Protein AF-0000000087417140 (afdb_homodimer)

Foldseek 3Di:
DAQEEEEEADQDPQADDQLSLLQLQLLVPNNVNYYYDYHHLPDDLVVVLCVVPVVPHQEYEYEDDLSRPVVVLVNLVVNCVVPVRRAYEYEYQQCLFPVPPRSSLVSHQAYEHDRCSNVVSVVVVCVVVVHDDDDRYHYDDDDAPASGGRRLVVQDLCSQVRHEAEDEFKAADPALQQLDPSNVDDDIHGDDLVVRLVSVVVSVVSPHQHYEYPDQALPPDPVSNLSVLVSCLVVDDLLHAYEEEHEQLDDDPSNLVSQLSDAARNAEYEYEPQFPDQVLCVVRRNHDDVVSSLVSLLSCVPRHRYQYEYEYEPDGQPAAPVRSLVRVLVVVVSPHQHYQYHFRARRGPGNSCVRCVVFVWDFDPGGPTGTQATNRGHNVRVVLVVLLRLVCCVARQQLLQPQLLCLQCVVVDRSSVSSSVLSVVVCVVVVDSDDQDPLNVLVSSLCCSCVVVNDDSQVNLASNVVSNCLLPDQDDRPVSVVYDYDHDPNPPPPPRSHDSRSSSSRDD/DAQEEEEEADQDPQADDQLSLLQLQQLVPNNVNYYYDYHHLPDDLVVVLCVVPVVPHQEYEYEDDLSRPVVVLVNLVVNCVVPVRRAYEYEYQQCLFPVPPRSSLVSHQAYEHDRCSNVVSVVVVCVVVVHDDDDRYHYDDDDAPASGGRRLVVQDLCSQVRHEAEDEFKAADPALQQLDPSNPDDDIHGDDLVVRLVSVVVSVVSPHQEYEYPDQALPPDPVSNLSVLVSCLVVDDLLHAYEEEHEQLDDDPSNLVSQLSDAARNYEYEYEPQFPDQVLCVVRRNHDDVVSSLVSLQSCVPRHRYQYEYEYEPDGQPAAPVRSLVRVLVVVVSPHQHYQYHFRARRGPGNSVVRCVVFVWDFDPGGPGGTQATNRGHNVRVVLVVLLRLVCCVARQQLLQPQLLCLQCVVVDRSSVSSSVLSVVVCVVVVDSDDQDPLNVLVSSLCCSCVVVNDDSQVNLASNVVSNCLLVDQDDRPVSVVYDYDHDPPPPPPDRSHDSRSSSSRDD

InterPro domains:
  IPR006158 Cobalamin (vitamin B12)-binding domain [PF02310] (10-123)
  IPR006158 Cobalamin (vitamin B12)-binding domain [PS51332] (2-134)
  IPR006638 Elp3/MiaA/NifB-like, radical SAM core domain [SM00729] (163-374)
  IPR007197 Radical SAM [PF04055] (168-325)
  IPR007197 Radical SAM [PS51918] (159-394)
  IPR007197 Radical SAM [SFLDS00029] (3-411)
  IPR023404 Radical SAM, alpha/beta horseshoe [G3DSA:3.80.30.20] (161-362)
  IPR025288 Domain of unknown function DUF4080 [PF13311] (358-484)
  IPR051198 Tetrapyrrole and bacteriochlorophyll biosynthesis methyltransferases [PTHR43409] (14-432)
  IPR058240 Radical SAM superfamily [SSF102114] (144-421)

Structure (mmCIF, N/CA/C/O backbone):
data_AF-0000000087417140-model_v1
#
loop_
_entity.id
_entity.type
_entity.pdbx_description
1 polymer 'Coproporphyrinogen III oxidase'
#
loop_
_atom_site.group_PDB
_atom_site.id
_atom_site.type_symbol
_atom_site.label_atom_id
_atom_site.label_alt_id
_atom_site.label_comp_id
_atom_site.label_asym_id
_atom_site.label_entity_id
_atom_site.label_seq_id
_atom_site.pdbx_PDB_ins_code
_atom_site.Cartn_x
_atom_site.Cartn_y
_atom_site.Cartn_z
_atom_site.occupancy
_atom_site.B_iso_or_equiv
_atom_site.auth_seq_id
_atom_site.auth_comp_id
_atom_site.auth_asym_id
_atom_site.auth_atom_id
_atom_site.pdbx_PDB_model_num
ATOM 1 N N . MET A 1 1 ? -33.219 4.223 -4.852 1 80.69 1 MET A N 1
ATOM 2 C CA . MET A 1 1 ? -31.781 4.043 -4.855 1 80.69 1 MET A CA 1
ATOM 3 C C . MET A 1 1 ? -31.078 5.348 -5.203 1 80.69 1 MET A C 1
ATOM 5 O O . MET A 1 1 ? -31.562 6.133 -6.008 1 80.69 1 MET A O 1
ATOM 9 N N . PRO A 1 2 ? -29.969 5.641 -4.496 1 92.56 2 PRO A N 1
ATOM 10 C CA . PRO A 1 2 ? -29.328 6.918 -4.797 1 92.56 2 PRO A CA 1
ATOM 11 C C . PRO A 1 2 ? -28.859 7.02 -6.25 1 92.56 2 PRO A C 1
ATOM 13 O O . PRO A 1 2 ? -28.391 6.039 -6.82 1 92.56 2 PRO A O 1
ATOM 16 N N . GLU A 1 3 ? -29.141 8.164 -6.852 1 96.69 3 GLU A N 1
ATOM 17 C CA . GLU A 1 3 ? -28.703 8.461 -8.211 1 96.69 3 GLU A CA 1
ATOM 18 C C . GLU A 1 3 ? -27.312 9.094 -8.219 1 96.69 3 GLU A C 1
ATOM 20 O O . GLU A 1 3 ? -26.641 9.117 -9.25 1 96.69 3 GLU A O 1
ATOM 25 N N . ILE A 1 4 ? -26.984 9.68 -7.074 1 98.69 4 ILE A N 1
ATOM 26 C CA . ILE A 1 4 ? -25.719 10.383 -6.934 1 98.69 4 ILE A CA 1
ATOM 27 C C . ILE A 1 4 ? -24.938 9.812 -5.75 1 98.69 4 ILE A C 1
ATOM 29 O O . ILE A 1 4 ? -25.469 9.703 -4.645 1 98.69 4 ILE A O 1
ATOM 33 N N . ILE A 1 5 ? -23.672 9.367 -6 1 98.75 5 ILE A N 1
ATOM 34 C CA . ILE A 1 5 ? -22.797 8.922 -4.93 1 98.75 5 ILE A CA 1
ATOM 35 C C . ILE A 1 5 ? -21.656 9.93 -4.754 1 98.75 5 ILE A C 1
ATOM 37 O O . ILE A 1 5 ? -20.984 10.297 -5.723 1 98.75 5 ILE A O 1
ATOM 41 N N . LEU A 1 6 ? -21.484 10.469 -3.541 1 98.75 6 LEU A N 1
ATOM 42 C CA . LEU A 1 6 ? -20.312 11.234 -3.137 1 98.75 6 LEU A CA 1
ATOM 43 C C . LEU A 1 6 ? -19.312 10.359 -2.395 1 98.75 6 LEU A C 1
ATOM 45 O O . LEU A 1 6 ? -19.656 9.711 -1.404 1 98.75 6 LEU A O 1
ATOM 49 N N . ALA A 1 7 ? -18.047 10.32 -2.9 1 98.5 7 ALA A N 1
ATOM 50 C CA . ALA A 1 7 ? -17.094 9.422 -2.262 1 98.5 7 ALA A CA 1
ATOM 51 C C . ALA A 1 7 ? -15.703 10.055 -2.199 1 98.5 7 ALA A C 1
ATOM 53 O O . ALA A 1 7 ? -15.422 11.023 -2.906 1 98.5 7 ALA A O 1
ATOM 54 N N . THR A 1 8 ? -14.867 9.578 -1.326 1 98.38 8 THR A N 1
ATOM 55 C CA . THR A 1 8 ? -13.453 9.898 -1.197 1 98.38 8 THR A CA 1
ATOM 56 C C . THR A 1 8 ? -12.727 8.82 -0.395 1 98.38 8 THR A C 1
ATOM 58 O O . THR A 1 8 ? -13.352 7.867 0.078 1 98.38 8 THR A O 1
ATOM 61 N N . LEU A 1 9 ? -11.406 8.891 -0.408 1 98.12 9 LEU A N 1
ATOM 62 C CA . LEU A 1 9 ? -10.578 8.008 0.399 1 98.12 9 LEU A CA 1
ATOM 63 C C . LEU A 1 9 ? -9.844 8.789 1.485 1 98.12 9 LEU A C 1
ATOM 65 O O . LEU A 1 9 ? -8.938 9.57 1.189 1 98.12 9 LEU A O 1
ATOM 69 N N . ASN A 1 10 ? -10.25 8.477 2.738 1 96.62 10 ASN A N 1
ATOM 70 C CA . ASN A 1 10 ? -9.594 9.133 3.867 1 96.62 10 ASN A CA 1
ATOM 71 C C . ASN A 1 10 ? -8.219 8.531 4.148 1 96.62 10 ASN A C 1
ATOM 73 O O . ASN A 1 10 ? -7.996 7.348 3.9 1 96.62 10 ASN A O 1
ATOM 77 N N . ALA A 1 11 ? -7.352 9.305 4.672 1 92.5 11 ALA A N 1
ATOM 78 C CA . ALA A 1 11 ? -6.008 8.844 5.008 1 92.5 11 ALA A CA 1
ATOM 79 C C . ALA A 1 11 ? -6.043 7.836 6.148 1 92.5 11 ALA A C 1
ATOM 81 O O . ALA A 1 11 ? -5.25 6.891 6.176 1 92.5 11 ALA A O 1
ATOM 82 N N . ARG A 1 12 ? -6.914 8.086 7.109 1 89 12 ARG A N 1
ATOM 83 C CA . ARG A 1 12 ? -7.148 7.188 8.234 1 89 12 ARG A CA 1
ATOM 84 C C . ARG A 1 12 ? -8.641 7.055 8.523 1 89 12 ARG A C 1
ATOM 86 O O . ARG A 1 12 ? -9.43 7.938 8.172 1 89 12 ARG A O 1
ATOM 93 N N . TYR A 1 13 ? -8.969 6.07 9.273 1 82.88 13 TYR A N 1
ATOM 94 C CA . TYR A 1 13 ? -10.367 5.777 9.57 1 82.88 13 TYR A CA 1
ATOM 95 C C . TYR A 1 13 ? -10.977 6.867 10.438 1 82.88 13 TYR A C 1
ATOM 97 O O . TYR A 1 13 ? -12.148 7.207 10.289 1 82.88 13 TYR A O 1
ATOM 105 N N . TRP A 1 14 ? -10.172 7.414 11.273 1 88.5 14 TRP A N 1
ATOM 106 C CA . TRP A 1 14 ? -10.727 8.32 12.273 1 88.5 14 TRP A CA 1
ATOM 107 C C . TRP A 1 14 ? -10.977 9.703 11.672 1 88.5 14 TRP A C 1
ATOM 109 O O . TRP A 1 14 ? -11.516 10.586 12.344 1 88.5 14 TRP A O 1
ATOM 119 N N . HIS A 1 15 ? -10.656 9.859 10.406 1 89.75 15 HIS A N 1
ATOM 120 C CA . HIS A 1 15 ? -11.008 11.086 9.711 1 89.75 15 HIS A CA 1
ATOM 121 C C . HIS A 1 15 ? -12.398 10.984 9.094 1 89.75 15 HIS A C 1
ATOM 123 O O . HIS A 1 15 ? -12.805 9.914 8.633 1 89.75 15 HIS A O 1
ATOM 129 N N . ALA A 1 16 ? -13.062 12.07 9.117 1 92.44 16 ALA A N 1
ATOM 130 C CA . ALA A 1 16 ? -14.336 12.188 8.414 1 92.44 16 ALA A CA 1
ATOM 131 C C . ALA A 1 16 ? -14.211 13.109 7.203 1 92.44 16 ALA A C 1
ATOM 133 O O . ALA A 1 16 ? -13.508 14.117 7.258 1 92.44 16 ALA A O 1
ATOM 134 N N . ALA A 1 17 ? -14.914 12.75 6.164 1 94.5 17 ALA A N 1
ATOM 135 C CA . ALA A 1 17 ? -14.875 13.562 4.953 1 94.5 17 ALA A CA 1
ATOM 136 C C . ALA A 1 17 ? -15.758 14.805 5.09 1 94.5 17 ALA A C 1
ATOM 138 O O . ALA A 1 17 ? -16.906 14.805 4.656 1 94.5 17 ALA A O 1
ATOM 139 N N . PHE A 1 18 ? -15.156 15.828 5.52 1 96.81 18 PHE A N 1
ATOM 140 C CA . PHE A 1 18 ? -15.852 17.078 5.832 1 96.81 18 PHE A CA 1
ATOM 141 C C . PHE A 1 18 ? -16.406 17.703 4.566 1 96.81 18 PHE A C 1
ATOM 143 O O . PHE A 1 18 ? -17.562 18.156 4.547 1 96.81 18 PHE A O 1
ATOM 150 N N . GLY A 1 19 ? -15.672 17.688 3.508 1 97.12 19 GLY A N 1
ATOM 151 C CA . GLY A 1 19 ? -16.094 18.266 2.242 1 97.12 19 GLY A CA 1
ATOM 152 C C . GLY A 1 19 ? -17.312 17.594 1.648 1 97.12 19 GLY A C 1
ATOM 153 O O . GLY A 1 19 ? -18.188 18.266 1.095 1 97.12 19 GLY A O 1
ATOM 154 N N . LEU A 1 20 ? -17.422 16.328 1.772 1 98.19 20 LEU A N 1
ATOM 155 C CA . LEU A 1 20 ? -18.562 15.594 1.229 1 98.19 20 LEU A CA 1
ATOM 156 C C . LEU A 1 20 ? -19.844 15.945 1.981 1 98.19 20 LEU A C 1
ATOM 158 O O . LEU A 1 20 ? -20.922 15.984 1.391 1 98.19 20 LEU A O 1
ATOM 162 N N . ARG A 1 21 ? -19.734 16.156 3.264 1 98.12 21 ARG A N 1
ATOM 163 C CA . ARG A 1 21 ? -20.922 16.531 4.051 1 98.12 21 ARG A CA 1
ATOM 164 C C . ARG A 1 21 ? -21.422 17.922 3.67 1 98.12 21 ARG A C 1
ATOM 166 O O . ARG A 1 21 ? -22.625 18.156 3.654 1 98.12 21 ARG A O 1
ATOM 173 N N . TYR A 1 22 ? -20.469 18.844 3.379 1 98.31 22 TYR A N 1
ATOM 174 C CA . TYR A 1 22 ? -20.875 20.141 2.861 1 98.31 22 TYR A CA 1
ATOM 175 C C . TYR A 1 22 ? -21.641 19.984 1.547 1 98.31 22 TYR A C 1
ATOM 177 O O . TYR A 1 22 ? -22.656 20.656 1.333 1 98.31 22 TYR A O 1
ATOM 185 N N . LEU A 1 23 ? -21.094 19.125 0.646 1 98.75 23 LEU A N 1
ATOM 186 C CA . LEU A 1 23 ? -21.797 18.906 -0.616 1 98.75 23 LEU A CA 1
ATOM 187 C C . LEU A 1 23 ? -23.188 18.344 -0.374 1 98.75 23 LEU A C 1
ATOM 189 O O . LEU A 1 23 ? -24.172 18.875 -0.902 1 98.75 23 LEU A O 1
ATOM 193 N N . LEU A 1 24 ? -23.25 17.328 0.461 1 98.69 24 LEU A N 1
ATOM 194 C CA . LEU A 1 24 ? -24.547 16.688 0.72 1 98.69 24 LEU A CA 1
ATOM 195 C C . LEU A 1 24 ? -25.531 17.703 1.301 1 98.69 24 LEU A C 1
ATOM 197 O O . LEU A 1 24 ? -26.688 17.75 0.883 1 98.69 24 LEU A O 1
ATOM 201 N N . ALA A 1 25 ? -25.094 18.531 2.219 1 98.5 25 ALA A N 1
ATOM 202 C CA . ALA A 1 25 ? -25.953 19.516 2.885 1 98.5 25 ALA A CA 1
ATOM 203 C C . ALA A 1 25 ? -26.516 20.516 1.882 1 98.5 25 ALA A C 1
ATOM 205 O O . ALA A 1 25 ? -27.609 21.062 2.094 1 98.5 25 ALA A O 1
ATOM 206 N N . ASN A 1 26 ? -25.875 20.75 0.801 1 98.69 26 ASN A N 1
ATOM 207 C CA . ASN A 1 26 ? -26.25 21.812 -0.117 1 98.69 26 ASN A CA 1
ATOM 208 C C . ASN A 1 26 ? -26.828 21.266 -1.418 1 98.69 26 ASN A C 1
ATOM 210 O O . ASN A 1 26 ? -26.922 21.984 -2.416 1 98.69 26 ASN A O 1
ATOM 214 N N . MET A 1 27 ? -27.25 20 -1.434 1 98.5 27 MET A N 1
ATOM 215 C CA . MET A 1 27 ? -27.766 19.344 -2.633 1 98.5 27 MET A CA 1
ATOM 216 C C . MET A 1 27 ? -29.203 19.781 -2.914 1 98.5 27 MET A C 1
ATOM 218 O O . MET A 1 27 ? -29.734 19.516 -3.996 1 98.5 27 MET A O 1
ATOM 222 N N . GLY A 1 28 ? -29.859 20.484 -1.979 1 97.25 28 GLY A N 1
ATOM 223 C CA . GLY A 1 28 ? -31.25 20.891 -2.152 1 97.25 28 GLY A CA 1
ATOM 224 C C . GLY A 1 28 ? -32.188 19.719 -2.395 1 97.25 28 GLY A C 1
ATOM 225 O O . GLY A 1 28 ? -32.188 18.75 -1.628 1 97.25 28 GLY A O 1
ATOM 226 N N . PRO A 1 29 ? -32.938 19.766 -3.447 1 96.56 29 PRO A N 1
ATOM 227 C CA . PRO A 1 29 ? -33.906 18.703 -3.742 1 96.56 29 PRO A CA 1
ATOM 228 C C . PRO A 1 29 ? -33.219 17.375 -4.059 1 96.56 29 PRO A C 1
ATOM 230 O O . PRO A 1 29 ? -33.875 16.328 -3.994 1 96.56 29 PRO A O 1
ATOM 233 N N . LEU A 1 30 ? -32 17.406 -4.367 1 97.75 30 LEU A N 1
ATOM 234 C CA . LEU A 1 30 ? -31.312 16.188 -4.77 1 97.75 30 LEU A CA 1
ATOM 235 C C . LEU A 1 30 ? -30.719 15.477 -3.557 1 97.75 30 LEU A C 1
ATOM 237 O O . LEU A 1 30 ? -30.172 14.375 -3.682 1 97.75 30 LEU A O 1
ATOM 241 N N . GLN A 1 31 ? -30.797 16.047 -2.395 1 98.06 31 GLN A N 1
ATOM 242 C CA . GLN A 1 31 ? -30.172 15.492 -1.202 1 98.06 31 GLN A CA 1
ATOM 243 C C . GLN A 1 31 ? -30.641 14.07 -0.941 1 98.06 31 GLN A C 1
ATOM 245 O O . GLN A 1 31 ? -29.828 13.195 -0.607 1 98.06 31 GLN A O 1
ATOM 250 N N . ASN A 1 32 ? -31.953 13.82 -1.152 1 96.75 32 ASN A N 1
ATOM 251 C CA . ASN A 1 32 ? -32.531 12.508 -0.866 1 96.75 32 ASN A CA 1
ATOM 252 C C . ASN A 1 32 ? -32.094 11.469 -1.897 1 96.75 32 ASN A C 1
ATOM 254 O O . ASN A 1 32 ? -32.281 10.273 -1.693 1 96.75 32 ASN A O 1
ATOM 258 N N . LYS A 1 33 ? -31.516 11.906 -2.973 1 97.38 33 LYS A N 1
ATOM 259 C CA . LYS A 1 33 ? -31.031 11.008 -4.016 1 97.38 33 LYS A CA 1
ATOM 260 C C . LYS A 1 33 ? -29.5 10.914 -3.984 1 97.38 33 LYS A C 1
ATOM 262 O O . LYS A 1 33 ? -28.891 10.422 -4.934 1 97.38 33 LYS A O 1
ATOM 267 N N . THR A 1 34 ? -28.969 11.508 -3.004 1 98.56 34 THR A N 1
ATOM 268 C CA . THR A 1 34 ? -27.516 11.555 -2.887 1 98.56 34 THR A CA 1
ATOM 269 C C . THR A 1 34 ? -27.047 10.805 -1.642 1 98.56 34 THR A C 1
ATOM 271 O O . THR A 1 34 ? -27.656 10.93 -0.575 1 98.56 34 THR A O 1
ATOM 274 N N . GLU A 1 35 ? -26 9.977 -1.782 1 98.06 35 GLU A N 1
ATOM 275 C CA . GLU A 1 35 ? -25.438 9.234 -0.659 1 98.06 35 GLU A CA 1
ATOM 276 C C . GLU A 1 35 ? -23.922 9.406 -0.59 1 98.06 35 GLU A C 1
ATOM 278 O O . GLU A 1 35 ? -23.266 9.516 -1.622 1 98.06 35 GLU A O 1
ATOM 283 N N . ILE A 1 36 ? -23.406 9.469 0.667 1 97.88 36 ILE A N 1
ATOM 284 C CA . ILE A 1 36 ? -21.969 9.547 0.885 1 97.88 36 ILE A CA 1
ATOM 285 C C . ILE A 1 36 ? -21.406 8.148 1.134 1 97.88 36 ILE A C 1
ATOM 287 O O . ILE A 1 36 ? -21.969 7.379 1.922 1 97.88 36 ILE A O 1
ATOM 291 N N . LEU A 1 37 ? -20.344 7.797 0.445 1 96.81 37 LEU A N 1
ATOM 292 C CA . LEU A 1 37 ? -19.531 6.617 0.729 1 96.81 37 LEU A CA 1
ATOM 293 C C . LEU A 1 37 ? -18.094 7.008 1.05 1 96.81 37 LEU A C 1
ATOM 295 O O . LEU A 1 37 ? -17.375 7.5 0.18 1 96.81 37 LEU A O 1
ATOM 299 N N . GLU A 1 38 ? -17.656 6.773 2.285 1 96.19 38 GLU A N 1
ATOM 300 C CA . GLU A 1 38 ? -16.297 7.086 2.709 1 96.19 38 GLU A CA 1
ATOM 301 C C . GLU A 1 38 ? -15.445 5.828 2.785 1 96.19 38 GLU A C 1
ATOM 303 O O . GLU A 1 38 ? -15.844 4.832 3.395 1 96.19 38 GLU A O 1
ATOM 308 N N . PHE A 1 39 ? -14.289 5.914 2.125 1 96.56 39 PHE A N 1
ATOM 309 C CA . PHE A 1 39 ? -13.344 4.805 2.113 1 96.56 39 PHE A CA 1
ATOM 310 C C . PHE A 1 39 ? -12.008 5.227 2.709 1 96.56 39 PHE A C 1
ATOM 312 O O . PHE A 1 39 ? -11.836 6.375 3.119 1 96.56 39 PHE A O 1
ATOM 319 N N . GLY A 1 40 ? -11.156 4.27 2.863 1 95.69 40 GLY A N 1
ATOM 320 C CA . GLY A 1 40 ? -9.773 4.523 3.244 1 95.69 40 GLY A CA 1
ATOM 321 C C . GLY A 1 40 ? -8.797 4.316 2.104 1 95.69 40 GLY A C 1
ATOM 322 O O . GLY A 1 40 ? -9.078 3.564 1.167 1 95.69 40 GLY A O 1
ATOM 323 N N . ILE A 1 41 ? -7.637 4.867 2.184 1 95.06 41 ILE A N 1
ATOM 324 C CA . ILE A 1 41 ? -6.656 4.832 1.105 1 95.06 41 ILE A CA 1
ATOM 325 C C . ILE A 1 41 ? -6.133 3.406 0.932 1 95.06 41 ILE A C 1
ATOM 327 O O . ILE A 1 41 ? -5.586 3.062 -0.119 1 95.06 41 ILE A O 1
ATOM 331 N N . ASN A 1 42 ? -6.281 2.561 1.92 1 90.81 42 ASN A N 1
ATOM 332 C CA . ASN A 1 42 ? -5.762 1.199 1.846 1 90.81 42 ASN A CA 1
ATOM 333 C C . ASN A 1 42 ? -6.844 0.207 1.43 1 90.81 42 ASN A C 1
ATOM 335 O O . ASN A 1 42 ? -6.582 -0.991 1.31 1 90.81 42 ASN A O 1
ATOM 339 N N . ASP A 1 43 ? -8.023 0.712 1.193 1 93.44 43 ASP A N 1
ATOM 340 C CA . ASP A 1 43 ? -9.102 -0.17 0.75 1 93.44 43 ASP A CA 1
ATOM 341 C C . ASP A 1 43 ? -8.844 -0.684 -0.665 1 93.44 43 ASP A C 1
ATOM 343 O O . ASP A 1 43 ? -8.25 0.018 -1.486 1 93.44 43 ASP A O 1
ATOM 347 N N . ASP A 1 44 ? -9.344 -1.888 -0.907 1 92.94 44 ASP A N 1
ATOM 348 C CA . ASP A 1 44 ? -9.211 -2.5 -2.227 1 92.94 44 ASP A CA 1
ATOM 349 C C . ASP A 1 44 ? -10.078 -1.777 -3.254 1 92.94 44 ASP A C 1
ATOM 351 O O . ASP A 1 44 ? -11.258 -1.513 -3.006 1 92.94 44 ASP A O 1
ATOM 355 N N . SER A 1 45 ? -9.531 -1.443 -4.414 1 95.31 45 SER A N 1
ATOM 356 C CA . SER A 1 45 ? -10.219 -0.633 -5.414 1 95.31 45 SER A CA 1
ATOM 357 C C . SER A 1 45 ? -11.469 -1.335 -5.934 1 95.31 45 SER A C 1
ATOM 359 O O . SER A 1 45 ? -12.5 -0.695 -6.156 1 95.31 45 SER A O 1
ATOM 361 N N . ILE A 1 46 ? -11.383 -2.658 -6.074 1 95.31 46 ILE A N 1
ATOM 362 C CA . ILE A 1 46 ? -12.508 -3.395 -6.633 1 95.31 46 ILE A CA 1
ATOM 363 C C . ILE A 1 46 ? -13.633 -3.467 -5.605 1 95.31 46 ILE A C 1
ATOM 365 O O . ILE A 1 46 ? -14.812 -3.379 -5.961 1 95.31 46 ILE A O 1
ATOM 369 N N . GLU A 1 47 ? -13.273 -3.619 -4.395 1 94.06 47 GLU A N 1
ATOM 370 C CA . GLU A 1 47 ? -14.273 -3.586 -3.332 1 94.06 47 GLU A CA 1
ATOM 371 C C . GLU A 1 47 ? -14.977 -2.23 -3.275 1 94.06 47 GLU A C 1
ATOM 373 O O . GLU A 1 47 ? -16.203 -2.162 -3.15 1 94.06 47 GLU A O 1
ATOM 378 N N . MET A 1 48 ? -14.219 -1.145 -3.354 1 96.56 48 MET A N 1
ATOM 379 C CA . MET A 1 48 ? -14.805 0.192 -3.379 1 96.56 48 MET A CA 1
ATOM 380 C C . MET A 1 48 ? -15.75 0.35 -4.566 1 96.56 48 MET A C 1
ATOM 382 O O . MET A 1 48 ? -16.859 0.859 -4.418 1 96.56 48 MET A O 1
ATOM 386 N N . LEU A 1 49 ? -15.281 -0.14 -5.695 1 97.62 49 LEU A N 1
ATOM 387 C CA . LEU A 1 49 ? -16.047 -0.03 -6.93 1 97.62 49 LEU A CA 1
ATOM 388 C C . LEU A 1 49 ? -17.375 -0.773 -6.809 1 97.62 49 LEU A C 1
ATOM 390 O O . LEU A 1 49 ? -18.422 -0.257 -7.211 1 97.62 49 LEU A O 1
ATOM 394 N N . SER A 1 50 ? -17.297 -1.975 -6.254 1 95.81 50 SER A N 1
ATOM 395 C CA . SER A 1 50 ? -18.5 -2.766 -6.062 1 95.81 50 SER A CA 1
ATOM 396 C C . SER A 1 50 ? -19.516 -2.027 -5.191 1 95.81 50 SER A C 1
ATOM 398 O O . SER A 1 50 ? -20.703 -2.01 -5.492 1 95.81 50 SER A O 1
ATOM 400 N N . ARG A 1 51 ? -19.078 -1.335 -4.172 1 95 51 ARG A N 1
ATOM 401 C CA . ARG A 1 51 ? -19.953 -0.584 -3.281 1 95 51 ARG A CA 1
ATOM 402 C C . ARG A 1 51 ? -20.562 0.624 -3.992 1 95 51 ARG A C 1
ATOM 404 O O . ARG A 1 51 ? -21.75 0.909 -3.844 1 95 51 ARG A O 1
ATOM 411 N N . ILE A 1 52 ? -19.797 1.281 -4.727 1 97.69 52 ILE A N 1
ATOM 412 C CA . ILE A 1 52 ? -20.234 2.473 -5.445 1 97.69 52 ILE A CA 1
ATOM 413 C C . ILE A 1 52 ? -21.281 2.088 -6.492 1 97.69 52 ILE A C 1
ATOM 415 O O . ILE A 1 52 ? -22.312 2.758 -6.633 1 97.69 52 ILE A O 1
ATOM 419 N N . LEU A 1 53 ? -21.094 0.975 -7.152 1 96.38 53 LEU A N 1
ATOM 420 C CA . LEU A 1 53 ? -21.922 0.618 -8.297 1 96.38 53 LEU A CA 1
ATOM 421 C C . LEU A 1 53 ? -23.125 -0.202 -7.859 1 96.38 53 LEU A C 1
ATOM 423 O O . LEU A 1 53 ? -24 -0.525 -8.672 1 96.38 53 LEU A O 1
ATOM 427 N N . ALA A 1 54 ? -23.109 -0.566 -6.59 1 93.56 54 ALA A N 1
ATOM 428 C CA . ALA A 1 54 ? -24.203 -1.385 -6.066 1 93.56 54 ALA A CA 1
ATOM 429 C C . ALA A 1 54 ? -25.562 -0.765 -6.395 1 93.56 54 ALA A C 1
ATOM 431 O O . ALA A 1 54 ? -26.516 -1.479 -6.719 1 93.56 54 ALA A O 1
ATOM 432 N N . ASP A 1 55 ? -25.625 0.592 -6.434 1 91.06 55 ASP A N 1
ATOM 433 C CA . ASP A 1 55 ? -26.891 1.276 -6.672 1 91.06 55 ASP A CA 1
ATOM 434 C C . ASP A 1 55 ? -26.969 1.824 -8.094 1 91.06 55 ASP A C 1
ATOM 436 O O . ASP A 1 55 ? -27.891 2.576 -8.43 1 91.06 55 ASP A O 1
ATOM 440 N N . LYS A 1 56 ? -26.031 1.48 -8.852 1 94.62 56 LYS A N 1
ATOM 441 C CA . LYS A 1 56 ? -25.969 1.898 -10.25 1 94.62 56 LYS A CA 1
ATOM 442 C C . LYS A 1 56 ? -26.172 3.404 -10.383 1 94.62 56 LYS A C 1
ATOM 444 O O . LYS A 1 56 ? -27.031 3.85 -11.156 1 94.62 56 LYS A O 1
ATOM 449 N N . PRO A 1 57 ? -25.391 4.191 -9.688 1 98 57 PRO A N 1
ATOM 450 C CA . PRO A 1 57 ? -25.562 5.645 -9.742 1 98 57 PRO A CA 1
ATOM 451 C C . PRO A 1 57 ? -25.344 6.215 -11.141 1 98 57 PRO A C 1
ATOM 453 O O . PRO A 1 57 ? -24.578 5.645 -11.93 1 98 57 PRO A O 1
ATOM 456 N N . ARG A 1 58 ? -26.016 7.324 -11.414 1 97.81 58 ARG A N 1
ATOM 457 C CA . ARG A 1 58 ? -25.812 8.047 -12.664 1 97.81 58 ARG A CA 1
ATOM 458 C C . ARG A 1 58 ? -24.594 8.969 -12.57 1 97.81 58 ARG A C 1
ATOM 460 O O . ARG A 1 58 ? -23.891 9.188 -13.555 1 97.81 58 ARG A O 1
ATOM 467 N N . ILE A 1 59 ? -24.391 9.539 -11.367 1 98.5 59 ILE A N 1
ATOM 468 C CA . ILE A 1 59 ? -23.297 10.477 -11.133 1 98.5 59 ILE A CA 1
ATOM 469 C C . ILE A 1 59 ? -22.484 10.039 -9.922 1 98.5 59 ILE A C 1
ATOM 471 O O . ILE A 1 59 ? -23.047 9.648 -8.891 1 98.5 59 ILE A O 1
ATOM 475 N N . VAL A 1 60 ? -21.203 9.992 -10.062 1 98.81 60 VAL A N 1
ATOM 476 C CA . VAL A 1 60 ? -20.281 9.781 -8.945 1 98.81 60 VAL A CA 1
ATOM 477 C C . VAL A 1 60 ? -19.406 11.008 -8.766 1 98.81 60 VAL A C 1
ATOM 479 O O . VAL A 1 60 ? -18.641 11.375 -9.664 1 98.81 60 VAL A O 1
ATOM 482 N N . GLY A 1 61 ? -19.531 11.719 -7.656 1 98.81 61 GLY A N 1
ATOM 483 C CA . GLY A 1 61 ? -18.656 12.805 -7.27 1 98.81 61 GLY A CA 1
ATOM 484 C C . GLY A 1 61 ? -17.516 12.359 -6.375 1 98.81 61 GLY A C 1
ATOM 485 O O . GLY A 1 61 ? -17.734 11.656 -5.387 1 98.81 61 GLY A O 1
ATOM 486 N N . LEU A 1 62 ? -16.281 12.742 -6.688 1 98.88 62 LEU A N 1
ATOM 487 C CA . LEU A 1 62 ? -15.117 12.281 -5.949 1 98.88 62 LEU A CA 1
ATOM 488 C C . LEU A 1 62 ? -14.305 13.461 -5.418 1 98.88 62 LEU A C 1
ATOM 490 O O . LEU A 1 62 ? -13.961 14.375 -6.172 1 98.88 62 LEU A O 1
ATOM 494 N N . GLY A 1 63 ? -14.047 13.461 -4.055 1 98.69 63 GLY A N 1
ATOM 495 C CA . GLY A 1 63 ? -13.086 14.383 -3.477 1 98.69 63 GLY A CA 1
ATOM 496 C C . GLY A 1 63 ? -11.648 13.922 -3.635 1 98.69 63 GLY A C 1
ATOM 497 O O . GLY A 1 63 ? -11.258 12.891 -3.094 1 98.69 63 GLY A O 1
ATOM 498 N N . VAL A 1 64 ? -10.812 14.711 -4.352 1 98.62 64 VAL A N 1
ATOM 499 C CA . VAL A 1 64 ? -9.461 14.312 -4.699 1 98.62 64 VAL A CA 1
ATOM 500 C C . VAL A 1 64 ? -8.453 15.148 -3.91 1 98.62 64 VAL A C 1
ATOM 502 O O . VAL A 1 64 ? -8.469 16.391 -3.986 1 98.62 64 VAL A O 1
ATOM 505 N N . TYR A 1 65 ? -7.668 14.5 -3.193 1 97.5 65 TYR A N 1
ATOM 506 C CA . TYR A 1 65 ? -6.66 15.109 -2.34 1 97.5 65 TYR A CA 1
ATOM 507 C C . TYR A 1 65 ? -5.277 14.547 -2.639 1 97.5 65 TYR A C 1
ATOM 509 O O . TYR A 1 65 ? -5.145 13.578 -3.395 1 97.5 65 TYR A O 1
ATOM 517 N N . ILE A 1 66 ? -4.266 15.117 -2.029 1 97.06 66 ILE A N 1
ATOM 518 C CA . ILE A 1 66 ? -2.879 14.766 -2.305 1 97.06 66 ILE A CA 1
ATOM 519 C C . ILE A 1 66 ? -2.621 13.32 -1.872 1 97.06 66 ILE A C 1
ATOM 521 O O . ILE A 1 66 ? -1.82 12.617 -2.49 1 97.06 66 ILE A O 1
ATOM 525 N N . TRP A 1 67 ? -3.336 12.82 -0.882 1 96.81 67 TRP A N 1
ATOM 526 C CA . TRP A 1 67 ? -3.061 11.492 -0.333 1 96.81 67 TRP A CA 1
ATOM 527 C C . TRP A 1 67 ? -3.85 10.422 -1.075 1 96.81 67 TRP A C 1
ATOM 529 O O . TRP A 1 67 ? -3.604 9.227 -0.897 1 96.81 67 TRP A O 1
ATOM 539 N N . ASN A 1 68 ? -4.859 10.828 -1.934 1 98 68 ASN A N 1
ATOM 540 C CA . ASN A 1 68 ? -5.711 9.766 -2.465 1 98 68 ASN A CA 1
ATOM 541 C C . ASN A 1 68 ? -5.816 9.844 -3.984 1 98 68 ASN A C 1
ATOM 543 O O . ASN A 1 68 ? -6.539 9.055 -4.602 1 98 68 ASN A O 1
ATOM 547 N N . VAL A 1 69 ? -5.066 10.742 -4.637 1 98.19 69 VAL A N 1
ATOM 548 C CA . VAL A 1 69 ? -5.184 10.945 -6.074 1 98.19 69 VAL A CA 1
ATOM 549 C C . VAL A 1 69 ? -4.797 9.664 -6.812 1 98.19 69 VAL A C 1
ATOM 551 O O . VAL A 1 69 ? -5.445 9.281 -7.789 1 98.19 69 VAL A O 1
ATOM 554 N N . GLU A 1 70 ? -3.777 8.977 -6.363 1 96.81 70 GLU A N 1
ATOM 555 C CA . GLU A 1 70 ? -3.305 7.777 -7.051 1 96.81 70 GLU A CA 1
ATOM 556 C C . GLU A 1 70 ? -4.309 6.637 -6.926 1 96.81 70 GLU A C 1
ATOM 558 O O . GLU A 1 70 ? -4.773 6.098 -7.93 1 96.81 70 GLU A O 1
ATOM 563 N N . PRO A 1 71 ? -4.742 6.301 -5.699 1 97.56 71 PRO A N 1
ATOM 564 C CA . PRO A 1 71 ? -5.746 5.234 -5.625 1 97.56 71 PRO A CA 1
ATOM 565 C C . PRO A 1 71 ? -7.066 5.617 -6.289 1 97.56 71 PRO A C 1
ATOM 567 O O . PRO A 1 71 ? -7.762 4.758 -6.832 1 97.56 71 PRO A O 1
ATOM 570 N N . LEU A 1 72 ? -7.461 6.887 -6.312 1 98.5 72 LEU A N 1
ATOM 571 C CA . LEU A 1 72 ? -8.695 7.309 -6.973 1 98.5 72 LEU A CA 1
ATOM 572 C C . LEU A 1 72 ? -8.555 7.207 -8.492 1 98.5 72 LEU A C 1
ATOM 574 O O . LEU A 1 72 ? -9.539 6.918 -9.188 1 98.5 72 LEU A O 1
ATOM 578 N N . THR A 1 73 ? -7.363 7.473 -8.992 1 98.5 73 THR A N 1
ATOM 579 C CA . THR A 1 73 ? -7.141 7.309 -10.422 1 98.5 73 THR A CA 1
ATOM 580 C C . THR A 1 73 ? -7.406 5.867 -10.852 1 98.5 73 THR A C 1
ATOM 582 O O . THR A 1 73 ? -8.07 5.625 -11.859 1 98.5 73 THR A O 1
ATOM 585 N N . ARG A 1 74 ? -6.887 4.957 -10.055 1 97.88 74 ARG A N 1
ATOM 586 C CA . ARG A 1 74 ? -7.141 3.543 -10.312 1 97.88 74 ARG A CA 1
ATOM 587 C C . ARG A 1 74 ? -8.633 3.236 -10.266 1 97.88 74 ARG A C 1
ATOM 589 O O . ARG A 1 74 ? -9.164 2.559 -11.148 1 97.88 74 ARG A O 1
ATOM 596 N N . LEU A 1 75 ? -9.312 3.729 -9.266 1 98.44 75 LEU A N 1
ATOM 597 C CA . LEU A 1 75 ? -10.742 3.494 -9.086 1 98.44 75 LEU A CA 1
ATOM 598 C C . LEU A 1 75 ? -11.539 4.016 -10.281 1 98.44 75 LEU A C 1
ATOM 600 O O . LEU A 1 75 ? -12.406 3.318 -10.805 1 98.44 75 LEU A O 1
ATOM 604 N N . VAL A 1 76 ? -11.227 5.238 -10.734 1 98.75 76 VAL A N 1
ATOM 605 C CA . VAL A 1 76 ? -11.961 5.852 -11.836 1 98.75 76 VAL A CA 1
ATOM 606 C C . VAL A 1 76 ? -11.688 5.086 -13.125 1 98.75 76 VAL A C 1
ATOM 608 O O . VAL A 1 76 ? -12.602 4.883 -13.938 1 98.75 76 VAL A O 1
ATOM 611 N N . ALA A 1 77 ? -10.453 4.664 -13.305 1 98.62 77 ALA A N 1
ATOM 612 C CA . ALA A 1 77 ? -10.117 3.875 -14.484 1 98.62 77 ALA A CA 1
ATOM 613 C C . ALA A 1 77 ? -10.945 2.596 -14.547 1 98.62 77 ALA A C 1
ATOM 615 O O . ALA A 1 77 ? -11.492 2.256 -15.594 1 98.62 77 ALA A O 1
ATOM 616 N N . GLU A 1 78 ? -11.008 1.889 -13.477 1 98.56 78 GLU A N 1
ATOM 617 C CA . GLU A 1 78 ? -11.773 0.647 -13.414 1 98.56 78 GLU A CA 1
ATOM 618 C C . GLU A 1 78 ? -13.266 0.915 -13.555 1 98.56 78 GLU A C 1
ATOM 620 O O . GLU A 1 78 ? -13.969 0.167 -14.234 1 98.56 78 GLU A O 1
ATOM 625 N N . LEU A 1 79 ? -13.758 2.002 -12.906 1 98.56 79 LEU A N 1
ATOM 626 C CA . LEU A 1 79 ? -15.164 2.389 -13.016 1 98.56 79 LEU A CA 1
ATOM 627 C C . LEU A 1 79 ? -15.555 2.611 -14.477 1 98.56 79 LEU A C 1
ATOM 629 O O . LEU A 1 79 ? -16.562 2.092 -14.938 1 98.56 79 LEU A O 1
ATOM 633 N N . LYS A 1 80 ? -14.719 3.354 -15.234 1 98.38 80 LYS A N 1
ATOM 634 C CA . LYS A 1 80 ? -15.016 3.709 -16.625 1 98.38 80 LYS A CA 1
ATOM 635 C C . LYS A 1 80 ? -14.938 2.486 -17.531 1 98.38 80 LYS A C 1
ATOM 637 O O . LYS A 1 80 ? -15.523 2.477 -18.609 1 98.38 80 LYS A O 1
ATOM 642 N N . ARG A 1 81 ? -14.211 1.433 -17.078 1 97.81 81 ARG A N 1
ATOM 643 C CA . ARG A 1 81 ? -14.18 0.173 -17.812 1 97.81 81 ARG A CA 1
ATOM 644 C C . ARG A 1 81 ? -15.477 -0.611 -17.609 1 97.81 81 ARG A C 1
ATOM 646 O O . ARG A 1 81 ? -16.016 -1.185 -18.562 1 97.81 81 ARG A O 1
ATOM 653 N N . VAL A 1 82 ? -15.945 -0.622 -16.422 1 97.69 82 VAL A N 1
ATOM 654 C CA . VAL A 1 82 ? -17.078 -1.457 -16.047 1 97.69 82 VAL A CA 1
ATOM 655 C C . VAL A 1 82 ? -18.391 -0.765 -16.438 1 97.69 82 VAL A C 1
ATOM 657 O O . VAL A 1 82 ? -19.312 -1.41 -16.922 1 97.69 82 VAL A O 1
ATOM 660 N N . ARG A 1 83 ? -18.438 0.548 -16.172 1 97.44 83 ARG A N 1
ATOM 661 C CA . ARG A 1 83 ? -19.625 1.343 -16.453 1 97.44 83 ARG A CA 1
ATOM 662 C C . ARG A 1 83 ? -19.25 2.68 -17.094 1 97.44 83 ARG A C 1
ATOM 664 O O . ARG A 1 83 ? -19.359 3.727 -16.453 1 97.44 83 ARG A O 1
ATOM 671 N N . PRO A 1 84 ? -18.953 2.664 -18.359 1 97.06 84 PRO A N 1
ATOM 672 C CA . PRO A 1 84 ? -18.5 3.881 -19.031 1 97.06 84 PRO A CA 1
ATOM 673 C C . PRO A 1 84 ? -19.547 4.98 -19.062 1 97.06 84 PRO A C 1
ATOM 675 O O . PRO A 1 84 ? -19.219 6.156 -19.219 1 97.06 84 PRO A O 1
ATOM 678 N N . GLU A 1 85 ? -20.812 4.637 -18.859 1 96.56 85 GLU A N 1
ATOM 679 C CA . GLU A 1 85 ? -21.891 5.609 -18.953 1 96.56 85 GLU A CA 1
ATOM 680 C C . GLU A 1 85 ? -22.016 6.422 -17.672 1 96.56 85 GLU A C 1
ATOM 682 O O . GLU A 1 85 ? -22.656 7.477 -17.656 1 96.56 85 GLU A O 1
ATOM 687 N N . THR A 1 86 ? -21.469 5.91 -16.547 1 97.81 86 THR A N 1
ATOM 688 C CA . THR A 1 86 ? -21.516 6.648 -15.297 1 97.81 86 THR A CA 1
ATOM 689 C C . THR A 1 86 ? -20.734 7.953 -15.406 1 97.81 86 THR A C 1
ATOM 691 O O . THR A 1 86 ? -19.594 7.961 -15.867 1 97.81 86 THR A O 1
ATOM 694 N N . ILE A 1 87 ? -21.344 9.094 -15.008 1 98.06 87 ILE A N 1
ATOM 695 C CA . ILE A 1 87 ? -20.703 10.398 -15.07 1 98.06 87 ILE A CA 1
ATOM 696 C C . ILE A 1 87 ? -19.844 10.617 -13.828 1 98.06 87 ILE A C 1
ATOM 698 O O . ILE A 1 87 ? -20.344 10.523 -12.703 1 98.06 87 ILE A O 1
ATOM 702 N N . VAL A 1 88 ? -18.594 10.852 -13.992 1 98.69 88 VAL A N 1
ATOM 703 C CA . VAL A 1 88 ? -17.672 11.094 -12.883 1 98.69 88 VAL A CA 1
ATOM 704 C C . VAL A 1 88 ? -17.328 12.578 -12.797 1 98.69 88 VAL A C 1
ATOM 706 O O . VAL A 1 88 ? -16.875 13.172 -13.781 1 98.69 88 VAL A O 1
ATOM 709 N N . VAL A 1 89 ? -17.562 13.18 -11.656 1 98.81 89 VAL A N 1
ATOM 710 C CA . VAL A 1 89 ? -17.25 14.578 -11.375 1 98.81 89 VAL A CA 1
ATOM 711 C C . VAL A 1 89 ? -16.188 14.656 -10.289 1 98.81 89 VAL A C 1
ATOM 713 O O . VAL A 1 89 ? -16.359 14.109 -9.195 1 98.81 89 VAL A O 1
ATOM 716 N N . LEU A 1 90 ? -15.07 15.328 -10.602 1 98.88 90 LEU A N 1
ATOM 717 C CA . LEU A 1 90 ? -13.977 15.469 -9.648 1 98.88 90 LEU A CA 1
ATOM 718 C C . LEU A 1 90 ? -14.008 16.844 -8.984 1 98.88 90 LEU A C 1
ATOM 720 O O . LEU A 1 90 ? -14.391 17.828 -9.609 1 98.88 90 LEU A O 1
ATOM 724 N N . GLY A 1 91 ? -13.594 16.875 -7.746 1 98.44 91 GLY A N 1
ATOM 725 C CA . GLY A 1 91 ? -13.305 18.094 -7 1 98.44 91 GLY A CA 1
ATOM 726 C C . GLY A 1 91 ? -12.242 17.891 -5.938 1 98.44 91 GLY A C 1
ATOM 727 O O . GLY A 1 91 ? -11.828 16.766 -5.66 1 98.44 91 GLY A O 1
ATOM 728 N N . GLY A 1 92 ? -11.828 18.984 -5.367 1 96.88 92 GLY A N 1
ATOM 729 C CA . GLY A 1 92 ? -10.781 18.938 -4.355 1 96.88 92 GLY A CA 1
ATOM 730 C C . GLY A 1 92 ? -9.516 19.672 -4.773 1 96.88 92 GLY A C 1
ATOM 731 O O . GLY A 1 92 ? -9.359 20.031 -5.941 1 96.88 92 GLY A O 1
ATOM 732 N N . PRO A 1 93 ? -8.633 19.828 -3.844 1 95.81 93 PRO A N 1
ATOM 733 C CA . PRO A 1 93 ? -7.445 20.641 -4.094 1 95.81 93 PRO A CA 1
ATOM 734 C C . PRO A 1 93 ? -6.531 20.062 -5.164 1 95.81 93 PRO A C 1
ATOM 736 O O . PRO A 1 93 ? -5.906 20.797 -5.93 1 95.81 93 PRO A O 1
ATOM 739 N N . GLU A 1 94 ? -6.441 18.797 -5.32 1 96.94 94 GLU A N 1
ATOM 740 C CA . GLU A 1 94 ? -5.508 18.141 -6.23 1 96.94 94 GLU A CA 1
ATOM 741 C C . GLU A 1 94 ? -5.891 18.375 -7.684 1 96.94 94 GLU A C 1
ATOM 743 O O . GLU A 1 94 ? -5.043 18.312 -8.578 1 96.94 94 GLU A O 1
ATOM 748 N N . VAL A 1 95 ? -7.164 18.688 -7.922 1 97.75 95 VAL A N 1
ATOM 749 C CA . VAL A 1 95 ? -7.605 18.828 -9.305 1 97.75 95 VAL A CA 1
ATOM 750 C C . VAL A 1 95 ? -8.094 20.25 -9.562 1 97.75 95 VAL A C 1
ATOM 752 O O . VAL A 1 95 ? -8.703 20.516 -10.602 1 97.75 95 VAL A O 1
ATOM 755 N N . SER A 1 96 ? -7.852 21.125 -8.625 1 96.06 96 SER A N 1
ATOM 756 C CA . SER A 1 96 ? -8.273 22.5 -8.789 1 96.06 96 SER A CA 1
ATOM 757 C C . SER A 1 96 ? -7.223 23.328 -9.523 1 96.06 96 SER A C 1
ATOM 759 O O . SER A 1 96 ? -7.516 24.406 -10.039 1 96.06 96 SER A O 1
ATOM 761 N N . TYR A 1 97 ? -6.031 22.766 -9.477 1 94.38 97 TYR A N 1
ATOM 762 C CA . TYR A 1 97 ? -4.902 23.422 -10.133 1 94.38 97 TYR A CA 1
ATOM 763 C C . TYR A 1 97 ? -4.109 22.438 -10.977 1 94.38 97 TYR A C 1
ATOM 765 O O . TYR A 1 97 ? -3.963 21.266 -10.602 1 94.38 97 TYR A O 1
ATOM 773 N N . GLU A 1 98 ? -3.613 22.922 -12.141 1 95.06 98 GLU A N 1
ATOM 774 C CA . GLU A 1 98 ? -2.84 22.062 -13.039 1 95.06 98 GLU A CA 1
ATOM 775 C C . GLU A 1 98 ? -3.578 20.766 -13.336 1 95.06 98 GLU A C 1
ATOM 777 O O . GLU A 1 98 ? -2.998 19.672 -13.242 1 95.06 98 GLU A O 1
ATOM 782 N N . ALA A 1 99 ? -4.824 20.891 -13.508 1 96 99 ALA A N 1
ATOM 783 C CA . ALA A 1 99 ? -5.684 19.719 -13.695 1 96 99 ALA A CA 1
ATOM 784 C C . ALA A 1 99 ? -5.418 19.062 -15.039 1 96 99 ALA A C 1
ATOM 786 O O . ALA A 1 99 ? -5.438 17.828 -15.148 1 96 99 ALA A O 1
ATOM 787 N N . GLU A 1 100 ? -5.129 19.891 -16.031 1 94.56 100 GLU A N 1
ATOM 788 C CA . GLU A 1 100 ? -4.902 19.359 -17.375 1 94.56 100 GLU A CA 1
ATOM 789 C C . GLU A 1 100 ? -3.703 18.422 -17.406 1 94.56 100 GLU A C 1
ATOM 791 O O . GLU A 1 100 ? -2.658 18.719 -16.828 1 94.56 100 GLU A O 1
ATOM 796 N N . GLY A 1 101 ? -3.873 17.391 -18 1 93.62 101 GLY A N 1
ATOM 797 C CA . GLY A 1 101 ? -2.787 16.422 -18.141 1 93.62 101 GLY A CA 1
ATOM 798 C C . GLY A 1 101 ? -2.787 15.359 -17.062 1 93.62 101 GLY A C 1
ATOM 799 O O . GLY A 1 101 ? -2.094 14.344 -17.188 1 93.62 101 GLY A O 1
ATOM 800 N N . GLN A 1 102 ? -3.508 15.562 -15.945 1 97.06 102 GLN A N 1
ATOM 801 C CA . GLN A 1 102 ? -3.592 14.531 -14.922 1 97.06 102 GLN A CA 1
ATOM 802 C C . GLN A 1 102 ? -4.391 13.328 -15.422 1 97.06 102 GLN A C 1
ATOM 804 O O . GLN A 1 102 ? -5.422 13.484 -16.078 1 97.06 102 GLN A O 1
ATOM 809 N N . ALA A 1 103 ? -3.914 12.18 -15.125 1 97 103 ALA A N 1
ATOM 810 C CA . ALA A 1 103 ? -4.539 10.953 -15.594 1 97 103 ALA A CA 1
ATOM 811 C C . ALA A 1 103 ? -5.988 10.859 -15.117 1 97 103 ALA A C 1
ATOM 813 O O . ALA A 1 103 ? -6.879 10.508 -15.898 1 97 103 ALA A O 1
ATOM 814 N N . ILE A 1 104 ? -6.246 11.203 -13.875 1 98.44 104 ILE A N 1
ATOM 815 C CA . ILE A 1 104 ? -7.586 11.078 -13.32 1 98.44 104 ILE A CA 1
ATOM 816 C C . ILE A 1 104 ? -8.531 12.047 -14.016 1 98.44 104 ILE A C 1
ATOM 818 O O . ILE A 1 104 ? -9.711 11.742 -14.227 1 98.44 104 ILE A O 1
ATOM 822 N N . VAL A 1 105 ? -8.055 13.172 -14.391 1 98.62 105 VAL A N 1
ATOM 823 C CA . VAL A 1 105 ? -8.859 14.195 -15.055 1 98.62 105 VAL A CA 1
ATOM 824 C C . VAL A 1 105 ? -9.211 13.75 -16.469 1 98.62 105 VAL A C 1
ATOM 826 O O . VAL A 1 105 ? -10.336 13.945 -16.922 1 98.62 105 VAL A O 1
ATOM 829 N N . GLU A 1 106 ? -8.266 13.125 -17.109 1 98.06 106 GLU A N 1
ATOM 830 C CA . GLU A 1 106 ? -8.516 12.609 -18.453 1 98.06 106 GLU A CA 1
ATOM 831 C C . GLU A 1 106 ? -9.625 11.562 -18.438 1 98.06 106 GLU A C 1
ATOM 833 O O . GLU A 1 106 ? -10.422 11.477 -19.375 1 98.06 106 GLU A O 1
ATOM 838 N N . LEU A 1 107 ? -9.672 10.828 -17.422 1 98.25 107 LEU A N 1
ATOM 839 C CA . LEU A 1 107 ? -10.633 9.734 -17.297 1 98.25 107 LEU A CA 1
ATOM 840 C C . LEU A 1 107 ? -12.016 10.266 -16.922 1 98.25 107 LEU A C 1
ATOM 842 O O . LEU A 1 107 ? -13.031 9.695 -17.312 1 98.25 107 LEU A O 1
ATOM 846 N N . ALA A 1 108 ? -12.102 11.344 -16.141 1 98.44 108 ALA A N 1
ATOM 847 C CA . ALA A 1 108 ? -13.352 11.859 -15.586 1 98.44 108 ALA A CA 1
ATOM 848 C C . ALA A 1 108 ? -14.102 12.695 -16.609 1 98.44 108 ALA A C 1
ATOM 850 O O . ALA A 1 108 ? -13.547 13.062 -17.656 1 98.44 108 ALA A O 1
ATOM 851 N N . ASP A 1 109 ? -15.352 12.945 -16.328 1 98.19 109 ASP A N 1
ATOM 852 C CA . ASP A 1 109 ? -16.203 13.68 -17.266 1 98.19 109 ASP A CA 1
ATOM 853 C C . ASP A 1 109 ? -16.172 15.18 -16.969 1 98.19 109 ASP A C 1
ATOM 855 O O . ASP A 1 109 ? -16.172 16 -17.875 1 98.19 109 ASP A O 1
ATOM 859 N N . HIS A 1 110 ? -16.156 15.547 -15.703 1 98.38 110 HIS A N 1
ATOM 860 C CA . HIS A 1 110 ? -16.156 16.938 -15.289 1 98.38 110 HIS A CA 1
ATOM 861 C C . HIS A 1 110 ? -15.234 17.156 -14.094 1 98.38 110 HIS A C 1
ATOM 863 O O . HIS A 1 110 ? -14.992 16.234 -13.312 1 98.38 110 HIS A O 1
ATOM 869 N N . VAL A 1 111 ? -14.719 18.344 -13.984 1 98.56 111 VAL A N 1
ATOM 870 C CA . VAL A 1 111 ? -13.898 18.797 -12.859 1 98.56 111 VAL A CA 1
ATOM 871 C C . VAL A 1 111 ? -14.391 20.141 -12.367 1 98.56 111 VAL A C 1
ATOM 873 O O . VAL A 1 111 ? -14.547 21.078 -13.156 1 98.56 111 VAL A O 1
ATOM 876 N N . ILE A 1 112 ? -14.719 20.219 -11.133 1 97.88 112 ILE A N 1
ATOM 877 C CA . ILE A 1 112 ? -15.039 21.5 -10.516 1 97.88 112 ILE A CA 1
ATOM 878 C C . ILE A 1 112 ? -13.844 22 -9.711 1 97.88 112 ILE A C 1
ATOM 880 O O . ILE A 1 112 ? -13.461 21.375 -8.711 1 97.88 112 ILE A O 1
ATOM 884 N N . SER A 1 113 ? -13.266 23.062 -10.125 1 96 113 SER A N 1
ATOM 885 C CA . SER A 1 113 ? -12.164 23.672 -9.391 1 96 113 SER A CA 1
ATOM 886 C C . SER A 1 113 ? -12.688 24.594 -8.297 1 96 113 SER A C 1
ATOM 888 O O . SER A 1 113 ? -13.672 25.312 -8.5 1 96 113 SER A O 1
ATOM 890 N N . GLY A 1 114 ? -12.008 24.562 -7.113 1 94.12 114 GLY A N 1
ATOM 891 C CA . GLY A 1 114 ? -12.406 25.453 -6.023 1 94.12 114 GLY A CA 1
ATOM 892 C C . GLY A 1 114 ? -13.562 24.906 -5.207 1 94.12 114 GLY A C 1
ATOM 893 O O . GLY A 1 114 ? -13.719 23.688 -5.07 1 94.12 114 GLY A O 1
ATOM 894 N N . GLU A 1 115 ? -14.344 25.844 -4.613 1 95.38 115 GLU A N 1
ATOM 895 C CA . GLU A 1 115 ? -15.438 25.469 -3.723 1 95.38 115 GLU A CA 1
ATOM 896 C C . GLU A 1 115 ? -16.672 25.047 -4.512 1 95.38 115 GLU A C 1
ATOM 898 O O . GLU A 1 115 ? -17.25 25.828 -5.254 1 95.38 115 GLU A O 1
ATOM 903 N N . ALA A 1 116 ? -17.094 23.844 -4.312 1 97.19 116 ALA A N 1
ATOM 904 C CA . ALA A 1 116 ? -18.109 23.234 -5.16 1 97.19 116 ALA A CA 1
ATOM 905 C C . ALA A 1 116 ? -19.453 23.188 -4.445 1 97.19 116 ALA A C 1
ATOM 907 O O . ALA A 1 116 ? -20.438 22.641 -4.965 1 97.19 116 ALA A O 1
ATOM 908 N N . ASP A 1 117 ? -19.609 23.859 -3.361 1 97.5 117 ASP A N 1
ATOM 909 C CA . ASP A 1 117 ? -20.797 23.75 -2.51 1 97.5 117 ASP A CA 1
ATOM 910 C C . ASP A 1 117 ? -22.078 24.016 -3.303 1 97.5 117 ASP A C 1
ATOM 912 O O . ASP A 1 117 ? -23.062 23.297 -3.154 1 97.5 117 ASP A O 1
ATOM 916 N N . LEU A 1 118 ? -22.047 25.016 -4.109 1 97.44 118 LEU A N 1
ATOM 917 C CA . LEU A 1 118 ? -23.234 25.391 -4.859 1 97.44 118 LEU A CA 1
ATOM 918 C C . LEU A 1 118 ? -23.141 24.922 -6.309 1 97.44 118 LEU A C 1
ATOM 920 O O . LEU A 1 118 ? -24.172 24.656 -6.945 1 97.44 118 LEU A O 1
ATOM 924 N N . ALA A 1 119 ? -21.953 24.781 -6.801 1 96.94 119 ALA A N 1
ATOM 925 C CA . ALA A 1 119 ? -21.719 24.438 -8.203 1 96.94 119 ALA A CA 1
ATOM 926 C C . ALA A 1 119 ? -22.031 22.969 -8.469 1 96.94 119 ALA A C 1
ATOM 928 O O . ALA A 1 119 ? -22.531 22.609 -9.539 1 96.94 119 ALA A O 1
ATOM 929 N N . PHE A 1 120 ? -21.797 22.156 -7.508 1 97.88 120 PHE A N 1
ATOM 930 C CA . PHE A 1 120 ? -21.969 20.719 -7.711 1 97.88 120 PHE A CA 1
ATOM 931 C C . PHE A 1 120 ? -23.453 20.375 -7.867 1 97.88 120 PHE A C 1
ATOM 933 O O . PHE A 1 120 ? -23.844 19.703 -8.828 1 97.88 120 PHE A O 1
ATOM 940 N N . PRO A 1 121 ? -24.312 20.797 -6.969 1 97.69 121 PRO A N 1
ATOM 941 C CA . PRO A 1 121 ? -25.734 20.5 -7.176 1 97.69 121 PRO A CA 1
ATOM 942 C C . PRO A 1 121 ? -26.266 21.094 -8.469 1 97.69 121 PRO A C 1
ATOM 944 O O . PRO A 1 121 ? -27.125 20.5 -9.117 1 97.69 121 PRO A O 1
ATOM 947 N N . LYS A 1 122 ? -25.812 22.266 -8.797 1 95.88 122 LYS A N 1
ATOM 948 C CA . LYS A 1 122 ? -26.234 22.859 -10.062 1 95.88 122 LYS A CA 1
ATOM 949 C C . LYS A 1 122 ? -25.844 21.969 -11.242 1 95.88 122 LYS A C 1
ATOM 951 O O . LYS A 1 122 ? -26.688 21.703 -12.117 1 95.88 122 LYS A O 1
ATOM 956 N N . LEU A 1 123 ? -24.625 21.5 -11.242 1 97.12 123 LEU A N 1
ATOM 957 C CA . LEU A 1 123 ? -24.156 20.625 -12.305 1 97.12 123 LEU A CA 1
ATOM 958 C C . LEU A 1 123 ? -24.969 19.328 -12.328 1 97.12 123 LEU A C 1
ATOM 960 O O . LEU A 1 123 ? -25.391 18.875 -13.398 1 97.12 123 LEU A O 1
ATOM 964 N N . CYS A 1 124 ? -25.203 18.734 -11.172 1 97.44 124 CYS A N 1
ATOM 965 C CA . CYS A 1 124 ? -25.953 17.484 -11.086 1 97.44 124 CYS A CA 1
ATOM 966 C C . CYS A 1 124 ? -27.359 17.656 -11.664 1 97.44 124 CYS A C 1
ATOM 968 O O . CYS A 1 124 ? -27.844 16.797 -12.383 1 97.44 124 CYS A O 1
ATOM 970 N N . THR A 1 125 ? -27.969 18.797 -11.32 1 96.25 125 THR A N 1
ATOM 971 C CA . THR A 1 125 ? -29.312 19.078 -11.828 1 96.25 125 THR A CA 1
ATOM 972 C C . THR A 1 125 ? -29.312 19.141 -13.352 1 96.25 125 THR A C 1
ATOM 974 O O . THR A 1 125 ? -30.188 18.547 -14 1 96.25 125 THR A O 1
ATOM 977 N N . GLU A 1 126 ? -28.344 19.766 -13.859 1 95.69 126 GLU A N 1
ATOM 978 C CA . GLU A 1 126 ? -28.234 19.891 -15.305 1 95.69 126 GLU A CA 1
ATOM 979 C C . GLU A 1 126 ? -28 18.531 -15.961 1 95.69 126 GLU A C 1
ATOM 981 O O . GLU A 1 126 ? -28.609 18.219 -16.984 1 95.69 126 GLU A O 1
ATOM 986 N N . LEU A 1 127 ? -27.125 17.781 -15.406 1 96.12 127 LEU A N 1
ATOM 987 C CA . LEU A 1 127 ? -26.766 16.484 -15.961 1 96.12 127 LEU A CA 1
ATOM 988 C C . LEU A 1 127 ? -27.953 15.516 -15.914 1 96.12 127 LEU A C 1
ATOM 990 O O . LEU A 1 127 ? -28.203 14.781 -16.875 1 96.12 127 LEU A O 1
ATOM 994 N N . LEU A 1 128 ? -28.703 15.531 -14.836 1 94.88 128 LEU A N 1
ATOM 995 C CA . LEU A 1 128 ? -29.812 14.609 -14.664 1 94.88 128 LEU A CA 1
ATOM 996 C C . LEU A 1 128 ? -31 15.008 -15.539 1 94.88 128 LEU A C 1
ATOM 998 O O . LEU A 1 128 ? -31.766 14.148 -15.984 1 94.88 128 LEU A O 1
ATOM 1002 N N . SER A 1 129 ? -31.094 16.297 -15.867 1 92.69 129 SER A N 1
ATOM 1003 C CA . SER A 1 129 ? -32.188 16.781 -16.688 1 92.69 129 SER A CA 1
ATOM 1004 C C . SER A 1 129 ? -31.828 16.781 -18.172 1 92.69 129 SER A C 1
ATOM 1006 O O . SER A 1 129 ? -32.688 16.938 -19.031 1 92.69 129 SER A O 1
ATOM 1008 N N . GLY A 1 130 ? -30.609 16.531 -18.406 1 89.56 130 GLY A N 1
ATOM 1009 C CA . GLY A 1 130 ? -30.156 16.547 -19.781 1 89.56 130 GLY A CA 1
ATOM 1010 C C . GLY A 1 130 ? -30.141 17.953 -20.375 1 89.56 130 GLY A C 1
ATOM 1011 O O . GLY A 1 130 ? -30.281 18.125 -21.594 1 89.56 130 GLY A O 1
ATOM 1012 N N . THR A 1 131 ? -30.047 18.844 -19.562 1 82.69 131 THR A N 1
ATOM 1013 C CA . THR A 1 131 ? -30.047 20.234 -20 1 82.69 131 THR A CA 1
ATOM 1014 C C . THR A 1 131 ? -28.656 20.844 -19.859 1 82.69 131 THR A C 1
ATOM 1016 O O . THR A 1 131 ? -27.859 20.406 -19.031 1 82.69 131 THR A O 1
ATOM 1019 N N . GLY A 1 132 ? -28.297 21.703 -20.797 1 68.94 132 GLY A N 1
ATOM 1020 C CA . GLY A 1 132 ? -27.094 22.516 -20.688 1 68.94 132 GLY A CA 1
ATOM 1021 C C . GLY A 1 132 ? -25.875 21.859 -21.328 1 68.94 132 GLY A C 1
ATOM 1022 O O . GLY A 1 132 ? -25.891 20.656 -21.609 1 68.94 132 GLY A O 1
ATOM 1023 N N . GLN A 1 133 ? -25.016 22.578 -21.938 1 67.19 133 GLN A N 1
ATOM 1024 C CA . GLN A 1 133 ? -23.703 22.156 -22.406 1 67.19 133 GLN A CA 1
ATOM 1025 C C . GLN A 1 133 ? -22.703 22.109 -21.266 1 67.19 133 GLN A C 1
ATOM 1027 O O . GLN A 1 133 ? -22.438 23.141 -20.625 1 67.19 133 GLN A O 1
ATOM 1032 N N . GLN A 1 134 ? -22.406 20.828 -20.875 1 79.19 134 GLN A N 1
ATOM 1033 C CA . GLN A 1 134 ? -21.547 20.828 -19.703 1 79.19 134 GLN A CA 1
ATOM 1034 C C . GLN A 1 134 ? -20.078 20.719 -20.094 1 79.19 134 GLN A C 1
ATOM 1036 O O . GLN A 1 134 ? -19.688 19.828 -20.859 1 79.19 134 GLN A O 1
ATOM 1041 N N . GLU A 1 135 ? -19.344 21.75 -19.594 1 90.94 135 GLU A N 1
ATOM 1042 C CA . GLU A 1 135 ? -17.891 21.797 -19.812 1 90.94 135 GLU A CA 1
ATOM 1043 C C . GLU A 1 135 ? -17.172 20.781 -18.922 1 90.94 135 GLU A C 1
ATOM 1045 O O . GLU A 1 135 ? -17.688 20.375 -17.891 1 90.94 135 GLU A O 1
ATOM 1050 N N . LYS A 1 136 ? -16.109 20.375 -19.438 1 96.06 136 LYS A N 1
ATOM 1051 C CA . LYS A 1 136 ? -15.281 19.453 -18.641 1 96.06 136 LYS A CA 1
ATOM 1052 C C . LYS A 1 136 ? -14.734 20.156 -17.406 1 96.06 136 LYS A C 1
ATOM 1054 O O . LYS A 1 136 ? -14.773 19.594 -16.297 1 96.06 136 LYS A O 1
ATOM 1059 N N . PHE A 1 137 ? -14.281 21.375 -17.672 1 97.56 137 PHE A N 1
ATOM 1060 C CA . PHE A 1 137 ? -13.711 22.156 -16.578 1 97.56 137 PHE A CA 1
ATOM 1061 C C . PHE A 1 137 ? -14.656 23.266 -16.141 1 97.56 137 PHE A C 1
ATOM 1063 O O . PHE A 1 137 ? -15.039 24.109 -16.953 1 97.56 137 PHE A O 1
ATOM 1070 N N . ILE A 1 138 ? -15.047 23.219 -14.891 1 96.38 138 ILE A N 1
ATOM 1071 C CA . ILE A 1 138 ? -15.953 24.203 -14.312 1 96.38 138 ILE A CA 1
ATOM 1072 C C . ILE A 1 138 ? -15.242 24.969 -13.203 1 96.38 138 ILE A C 1
ATOM 1074 O O . ILE A 1 138 ? -14.711 24.375 -12.266 1 96.38 138 ILE A O 1
ATOM 1078 N N . ALA A 1 139 ? -15.156 26.281 -13.328 1 94.25 139 ALA A N 1
ATOM 1079 C CA . ALA A 1 139 ? -14.555 27.156 -12.336 1 94.25 139 ALA A CA 1
ATOM 1080 C C . ALA A 1 139 ? -15.586 28.141 -11.773 1 94.25 139 ALA A C 1
ATOM 1082 O O . ALA A 1 139 ? -15.703 29.266 -12.242 1 94.25 139 ALA A O 1
ATOM 1083 N N . PRO A 1 140 ? -16.234 27.719 -10.758 1 93.19 140 PRO A N 1
ATOM 1084 C CA . PRO A 1 140 ? -17.266 28.594 -10.219 1 93.19 140 PRO A CA 1
ATOM 1085 C C . PRO A 1 140 ? -16.703 29.75 -9.414 1 93.19 140 PRO A C 1
ATOM 1087 O O . PRO A 1 140 ? -15.555 29.703 -8.969 1 93.19 140 PRO A O 1
ATOM 1090 N N . ALA A 1 141 ? -17.547 30.734 -9.266 1 91.5 141 ALA A N 1
ATOM 1091 C CA . ALA A 1 141 ? -17.219 31.812 -8.336 1 91.5 141 ALA A CA 1
ATOM 1092 C C . ALA A 1 141 ? -17.25 31.312 -6.895 1 91.5 141 ALA A C 1
ATOM 1094 O O . ALA A 1 141 ? -17.938 30.344 -6.578 1 91.5 141 ALA A O 1
ATOM 1095 N N . VAL A 1 142 ? -16.453 31.984 -6.078 1 92.12 142 VAL A N 1
ATOM 1096 C CA . VAL A 1 142 ? -16.469 31.672 -4.652 1 92.12 142 VAL A CA 1
ATOM 1097 C C . VAL A 1 142 ? -17.844 32 -4.062 1 92.12 142 VAL A C 1
ATOM 1099 O O . VAL A 1 142 ? -18.312 33.125 -4.156 1 92.12 142 VAL A O 1
ATOM 1102 N N . PRO A 1 143 ? -18.438 31.031 -3.492 1 93.56 143 PRO A N 1
ATOM 1103 C CA . PRO A 1 143 ? -19.781 31.297 -2.975 1 93.56 143 PRO A CA 1
ATOM 1104 C C . PRO A 1 143 ? -19.766 32.094 -1.673 1 93.56 143 PRO A C 1
ATOM 1106 O O . PRO A 1 143 ? -18.875 31.906 -0.836 1 93.56 143 PRO A O 1
ATOM 1109 N N . PRO A 1 144 ? -20.766 33 -1.534 1 93.75 144 PRO A N 1
ATOM 1110 C CA . PRO A 1 144 ? -20.922 33.594 -0.214 1 93.75 144 PRO A CA 1
ATOM 1111 C C . PRO A 1 144 ? -21.281 32.594 0.871 1 93.75 144 PRO A C 1
ATOM 1113 O O . PRO A 1 144 ? -22.094 31.688 0.639 1 93.75 144 PRO A O 1
ATOM 1116 N N . LEU A 1 145 ? -20.672 32.75 2.016 1 95.44 145 LEU A N 1
ATOM 1117 C CA . LEU A 1 145 ? -20.828 31.719 3.051 1 95.44 145 LEU A CA 1
ATOM 1118 C C . LEU A 1 145 ? -22.25 31.734 3.615 1 95.44 145 LEU A C 1
ATOM 1120 O O . LEU A 1 145 ? -22.703 30.719 4.16 1 95.44 145 LEU A O 1
ATOM 1124 N N . ASP A 1 146 ? -22.891 32.875 3.477 1 95.44 146 ASP A N 1
ATOM 1125 C CA . ASP A 1 146 ? -24.25 32.969 4 1 95.44 146 ASP A CA 1
ATOM 1126 C C . ASP A 1 146 ? -25.219 32.156 3.133 1 95.44 146 ASP A C 1
ATOM 1128 O O . ASP A 1 146 ? -26.359 31.938 3.527 1 95.44 146 ASP A O 1
ATOM 1132 N N . GLN A 1 147 ? -24.797 31.719 1.998 1 96.62 147 GLN A N 1
ATOM 1133 C CA . GLN A 1 147 ? -25.625 30.906 1.114 1 96.62 147 GLN A CA 1
ATOM 1134 C C . GLN A 1 147 ? -25.312 29.422 1.291 1 96.62 147 GLN A C 1
ATOM 1136 O O . GLN A 1 147 ? -25.984 28.562 0.702 1 96.62 147 GLN A O 1
ATOM 1141 N N . ILE A 1 148 ? -24.375 29.125 2.062 1 97.62 148 ILE A N 1
ATOM 1142 C CA . ILE A 1 148 ? -23.953 27.734 2.242 1 97.62 148 ILE A CA 1
ATOM 1143 C C . ILE A 1 148 ? -24.625 27.141 3.479 1 97.62 148 ILE A C 1
ATOM 1145 O O . ILE A 1 148 ? -24.562 27.734 4.562 1 97.62 148 ILE A O 1
ATOM 1149 N N . LYS A 1 149 ? -25.234 26.047 3.314 1 97.69 149 LYS A N 1
ATOM 1150 C CA . LYS A 1 149 ? -25.828 25.312 4.438 1 97.69 149 LYS A CA 1
ATOM 1151 C C . LYS A 1 149 ? -24.75 24.578 5.234 1 97.69 149 LYS A C 1
ATOM 1153 O O . LYS A 1 149 ? -23.906 23.891 4.652 1 97.69 149 LYS A O 1
ATOM 1158 N N . LEU A 1 150 ? -24.828 24.719 6.562 1 98 150 LEU A N 1
ATOM 1159 C CA . LEU A 1 150 ? -23.875 24.031 7.43 1 98 150 LEU A CA 1
ATOM 1160 C C . LEU A 1 150 ? -24.188 22.547 7.492 1 98 150 LEU A C 1
ATOM 1162 O O . LEU A 1 150 ? -25.344 22.141 7.531 1 98 150 LEU A O 1
ATOM 1166 N N . PRO A 1 151 ? -23.141 21.703 7.516 1 98.12 151 PRO A N 1
ATOM 1167 C CA . PRO A 1 151 ? -23.328 20.25 7.316 1 98.12 151 PRO A CA 1
ATOM 1168 C C . PRO A 1 151 ? -23.391 19.484 8.633 1 98.12 151 PRO A C 1
ATOM 1170 O O . PRO A 1 151 ? -23.453 18.25 8.625 1 98.12 151 PRO A O 1
ATOM 1173 N N . TYR A 1 152 ? -23.359 20.031 9.789 1 98.19 152 TYR A N 1
ATOM 1174 C CA . TYR A 1 152 ? -23 19.422 11.055 1 98.19 152 TYR A CA 1
ATOM 1175 C C . TYR A 1 152 ? -24.031 18.391 11.484 1 98.19 152 TYR A C 1
ATOM 1177 O O . TYR A 1 152 ? -23.719 17.438 12.203 1 98.19 152 TYR A O 1
ATOM 1185 N N . ASP A 1 153 ? -25.281 18.516 11.016 1 96.56 153 ASP A N 1
ATOM 1186 C CA . ASP A 1 153 ? -26.312 17.547 11.32 1 96.56 153 ASP A CA 1
ATOM 1187 C C . ASP A 1 153 ? -26.062 16.219 10.594 1 96.56 153 ASP A C 1
ATOM 1189 O O . ASP A 1 153 ? -26.672 15.203 10.914 1 96.56 153 ASP A O 1
ATOM 1193 N N . LEU A 1 154 ? -25.156 16.234 9.68 1 97.25 154 LEU A N 1
ATOM 1194 C CA . LEU A 1 154 ? -24.906 15.062 8.836 1 97.25 154 LEU A CA 1
ATOM 1195 C C . LEU A 1 154 ? -23.828 14.172 9.445 1 97.25 154 LEU A C 1
ATOM 1197 O O . LEU A 1 154 ? -23.562 13.086 8.93 1 97.25 154 LEU A O 1
ATOM 1201 N N . TYR A 1 155 ? -23.188 14.578 10.523 1 97.56 155 TYR A N 1
ATOM 1202 C CA . TYR A 1 155 ? -22.359 13.641 11.273 1 97.56 155 TYR A CA 1
ATOM 1203 C C . TYR A 1 155 ? -23.219 12.531 11.883 1 97.56 155 TYR A C 1
ATOM 1205 O O . TYR A 1 155 ? -24.219 12.812 12.555 1 97.56 155 TYR A O 1
ATOM 1213 N N . THR A 1 156 ? -22.797 11.305 11.656 1 95.88 156 THR A N 1
ATOM 1214 C CA . THR A 1 156 ? -23.531 10.18 12.227 1 95.88 156 THR A CA 1
ATOM 1215 C C . THR A 1 156 ? -23.125 9.938 13.672 1 95.88 156 THR A C 1
ATOM 1217 O O . THR A 1 156 ? -22.141 10.508 14.148 1 95.88 156 THR A O 1
ATOM 1220 N N . ASP A 1 157 ? -23.891 9.18 14.352 1 95.69 157 ASP A N 1
ATOM 1221 C CA . ASP A 1 157 ? -23.531 8.789 15.711 1 95.69 157 ASP A CA 1
ATOM 1222 C C . ASP A 1 157 ? -22.203 8.039 15.742 1 95.69 157 ASP A C 1
ATOM 1224 O O . ASP A 1 157 ? -21.422 8.188 16.688 1 95.69 157 ASP A O 1
ATOM 1228 N N . GLU A 1 158 ? -21.953 7.312 14.719 1 93.69 158 GLU A N 1
ATOM 1229 C CA . GLU A 1 158 ? -20.688 6.605 14.617 1 93.69 158 GLU A CA 1
ATOM 1230 C C . GLU A 1 158 ? -19.531 7.582 14.445 1 93.69 158 GLU A C 1
ATOM 1232 O O . GLU A 1 158 ? -18.469 7.398 15.047 1 93.69 158 GLU A O 1
ATOM 1237 N N . ASP A 1 159 ? -19.734 8.594 13.617 1 94.38 159 ASP A N 1
ATOM 1238 C CA . ASP A 1 159 ? -18.719 9.625 13.477 1 94.38 159 ASP A CA 1
ATOM 1239 C C . ASP A 1 159 ? -18.375 10.25 14.828 1 94.38 159 ASP A C 1
ATOM 1241 O O . ASP A 1 159 ? -17.203 10.336 15.188 1 94.38 159 ASP A O 1
ATOM 1245 N N . ILE A 1 160 ? -19.422 10.594 15.508 1 94.62 160 ILE A N 1
ATOM 1246 C CA . ILE A 1 160 ? -19.281 11.312 16.766 1 94.62 160 ILE A CA 1
ATOM 1247 C C . ILE A 1 160 ? -18.547 10.43 17.781 1 94.62 160 ILE A C 1
ATOM 1249 O O . ILE A 1 160 ? -17.703 10.914 18.547 1 94.62 160 ILE A O 1
ATOM 1253 N N . ALA A 1 161 ? -18.797 9.148 17.656 1 92.12 161 ALA A N 1
ATOM 1254 C CA . ALA A 1 161 ? -18.234 8.211 18.625 1 92.12 161 ALA A CA 1
ATOM 1255 C C . ALA A 1 161 ? -16.797 7.852 18.266 1 92.12 161 ALA A C 1
ATOM 1257 O O . ALA A 1 161 ? -15.961 7.621 19.156 1 92.12 161 ALA A O 1
ATOM 1258 N N . GLN A 1 162 ? -16.453 7.883 16.953 1 90.62 162 GLN A N 1
ATOM 1259 C CA . GLN A 1 162 ? -15.242 7.168 16.578 1 90.62 162 GLN A CA 1
ATOM 1260 C C . GLN A 1 162 ? -14.297 8.07 15.789 1 90.62 162 GLN A C 1
ATOM 1262 O O . GLN A 1 162 ? -13.133 7.727 15.586 1 90.62 162 GLN A O 1
ATOM 1267 N N . ARG A 1 163 ? -14.75 9.227 15.398 1 92.31 163 ARG A N 1
ATOM 1268 C CA . ARG A 1 163 ? -13.938 10 14.453 1 92.31 163 ARG A CA 1
ATOM 1269 C C . ARG A 1 163 ? -13.695 11.414 14.977 1 92.31 163 ARG A C 1
ATOM 1271 O O . ARG A 1 163 ? -14.312 11.836 15.953 1 92.31 163 ARG A O 1
ATOM 1278 N N . VAL A 1 164 ? -12.719 12.031 14.367 1 91.56 164 VAL A N 1
ATOM 1279 C CA . VAL A 1 164 ? -12.477 13.445 14.609 1 91.56 164 VAL A CA 1
ATOM 1280 C C . VAL A 1 164 ? -13.578 14.273 13.945 1 91.56 164 VAL A C 1
ATOM 1282 O O . VAL A 1 164 ? -13.898 14.07 12.773 1 91.56 164 VAL A O 1
ATOM 1285 N N . ILE A 1 165 ? -14.109 15.148 14.75 1 96.12 165 ILE A N 1
ATOM 1286 C CA . ILE A 1 165 ? -15.156 16.031 14.234 1 96.12 165 ILE A CA 1
ATOM 1287 C C . ILE A 1 165 ? -14.539 17.344 13.773 1 96.12 165 ILE A C 1
ATOM 1289 O O . ILE A 1 165 ? -14.062 18.141 14.594 1 96.12 165 ILE A O 1
ATOM 1293 N N . TYR A 1 166 ? -14.602 17.562 12.469 1 97.81 166 TYR A N 1
ATOM 1294 C CA . TYR A 1 166 ? -14.078 18.781 11.859 1 97.81 166 TYR A CA 1
ATOM 1295 C C . TYR A 1 166 ? -15.141 19.891 11.836 1 97.81 166 TYR A C 1
ATOM 1297 O O . TYR A 1 166 ? -16.312 19.625 11.57 1 97.81 166 TYR A O 1
ATOM 1305 N N . VAL A 1 167 ? -14.672 21.078 12.141 1 97.88 167 VAL A N 1
ATOM 1306 C CA . VAL A 1 167 ? -15.555 22.234 12.07 1 97.88 167 VAL A CA 1
ATOM 1307 C C . VAL A 1 167 ? -14.828 23.406 11.422 1 97.88 167 VAL A C 1
ATOM 1309 O O . VAL A 1 167 ? -13.594 23.406 11.336 1 97.88 167 VAL A O 1
ATOM 1312 N N . GLU A 1 168 ? -15.617 24.312 10.883 1 95.94 168 GLU A N 1
ATOM 1313 C CA . GLU A 1 168 ? -15.078 25.438 10.117 1 95.94 168 GLU A CA 1
ATOM 1314 C C . GLU A 1 168 ? -15.828 26.719 10.414 1 95.94 168 GLU A C 1
ATOM 1316 O O . GLU A 1 168 ? -17.016 26.844 10.117 1 95.94 168 GLU A O 1
ATOM 1321 N N . ALA A 1 169 ? -15.062 27.656 10.984 1 95.12 169 ALA A N 1
ATOM 1322 C CA . ALA A 1 169 ? -15.672 28.953 11.305 1 95.12 169 ALA A CA 1
ATOM 1323 C C . ALA A 1 169 ? -15.375 29.969 10.211 1 95.12 169 ALA A C 1
ATOM 1325 O O . ALA A 1 169 ? -16.094 30.969 10.086 1 95.12 169 ALA A O 1
ATOM 1326 N N . SER A 1 170 ? -14.375 29.688 9.516 1 93.69 170 SER A N 1
ATOM 1327 C CA . SER A 1 170 ? -13.977 30.609 8.445 1 93.69 170 SER A CA 1
ATOM 1328 C C . SER A 1 170 ? -13.281 29.859 7.312 1 93.69 170 SER A C 1
ATOM 1330 O O . SER A 1 170 ? -12.828 28.734 7.488 1 93.69 170 SER A O 1
ATOM 1332 N N . ARG A 1 171 ? -13.289 30.5 6.094 1 93.31 171 ARG A N 1
ATOM 1333 C CA . ARG A 1 171 ? -12.57 30 4.93 1 93.31 171 ARG A CA 1
ATOM 1334 C C . ARG A 1 171 ? -11.594 31.031 4.391 1 93.31 171 ARG A C 1
ATOM 1336 O O . ARG A 1 171 ? -11.891 32.219 4.395 1 93.31 171 ARG A O 1
ATOM 1343 N N . GLY A 1 172 ? -10.422 30.516 4.023 1 91.38 172 GLY A N 1
ATOM 1344 C CA . GLY A 1 172 ? -9.43 31.391 3.406 1 91.38 172 GLY A CA 1
ATOM 1345 C C . GLY A 1 172 ? -8.312 31.781 4.348 1 91.38 172 GLY A C 1
ATOM 1346 O O . GLY A 1 172 ? -8.352 31.453 5.539 1 91.38 172 GLY A O 1
ATOM 1347 N N . CYS A 1 173 ? -7.281 32.375 3.83 1 92.38 173 CYS A N 1
ATOM 1348 C CA . CYS A 1 173 ? -6.113 32.875 4.547 1 92.38 173 CYS A CA 1
ATOM 1349 C C . CYS A 1 173 ? -5.57 34.156 3.895 1 92.38 173 CYS A C 1
ATOM 1351 O O . CYS A 1 173 ? -5.512 34.25 2.666 1 92.38 173 CYS A O 1
ATOM 1353 N N . PRO A 1 174 ? -5.254 35.125 4.699 1 90.31 174 PRO A N 1
ATOM 1354 C CA . PRO A 1 174 ? -4.801 36.375 4.125 1 90.31 174 PRO A CA 1
ATOM 1355 C C . PRO A 1 174 ? -3.324 36.375 3.729 1 90.31 174 PRO A C 1
ATOM 1357 O O . PRO A 1 174 ? -2.826 37.312 3.131 1 90.31 174 PRO A O 1
ATOM 1360 N N . PHE A 1 175 ? -2.629 35.375 4.07 1 91.56 175 PHE A N 1
ATOM 1361 C CA . PHE A 1 175 ? -1.193 35.281 3.822 1 91.56 175 PHE A CA 1
ATOM 1362 C C . PHE A 1 175 ? -0.915 34.625 2.469 1 91.56 175 PHE A C 1
ATOM 1364 O O . PHE A 1 175 ? -1.788 33.969 1.895 1 91.56 175 PHE A O 1
ATOM 1371 N N . THR A 1 176 ? 0.287 34.875 1.954 1 93 176 THR A N 1
ATOM 1372 C CA . THR A 1 176 ? 0.603 34.438 0.601 1 93 176 THR A CA 1
ATOM 1373 C C . THR A 1 176 ? 1.765 33.438 0.612 1 93 176 THR A C 1
ATOM 1375 O O . THR A 1 176 ? 2.553 33.375 -0.335 1 93 176 THR A O 1
ATOM 1378 N N . CYS A 1 177 ? 1.854 32.719 1.753 1 95.31 177 CYS A N 1
ATOM 1379 C CA . CYS A 1 177 ? 2.928 31.734 1.851 1 95.31 177 CYS A CA 1
ATOM 1380 C C . CYS A 1 177 ? 2.982 30.859 0.604 1 95.31 177 CYS A C 1
ATOM 1382 O O . CYS A 1 177 ? 1.988 30.234 0.242 1 95.31 177 CYS A O 1
ATOM 1384 N N . GLU A 1 178 ? 4.121 30.688 -0.034 1 96.19 178 GLU A N 1
ATOM 1385 C CA . GLU A 1 178 ? 4.23 30.172 -1.396 1 96.19 178 GLU A CA 1
ATOM 1386 C C . GLU A 1 178 ? 4.129 28.656 -1.419 1 96.19 178 GLU A C 1
ATOM 1388 O O . GLU A 1 178 ? 3.932 28.062 -2.479 1 96.19 178 GLU A O 1
ATOM 1393 N N . PHE A 1 179 ? 4.277 27.969 -0.29 1 96.19 179 PHE A N 1
ATOM 1394 C CA . PHE A 1 179 ? 4.219 26.516 -0.237 1 96.19 179 PHE A CA 1
ATOM 1395 C C . PHE A 1 179 ? 2.807 26.047 0.095 1 96.19 179 PHE A C 1
ATOM 1397 O O . PHE A 1 179 ? 2.541 24.844 0.125 1 96.19 179 PHE A O 1
ATOM 1404 N N . CYS A 1 180 ? 1.838 26.953 0.353 1 94.62 180 CYS A N 1
ATOM 1405 C CA . CYS A 1 180 ? 0.523 26.625 0.888 1 94.62 180 CYS A CA 1
ATOM 1406 C C . CYS A 1 180 ? -0.571 26.922 -0.13 1 94.62 180 CYS A C 1
ATOM 1408 O O . CYS A 1 180 ? -0.537 27.953 -0.803 1 94.62 180 CYS A O 1
ATOM 1410 N N . LEU A 1 181 ? -1.554 26.078 -0.204 1 90.75 181 LEU A N 1
ATOM 1411 C CA . LEU A 1 181 ? -2.648 26.25 -1.151 1 90.75 181 LEU A CA 1
ATOM 1412 C C . LEU A 1 181 ? -3.592 27.359 -0.699 1 90.75 181 LEU A C 1
ATOM 1414 O O . LEU A 1 181 ? -4.285 27.969 -1.521 1 90.75 181 LEU A O 1
ATOM 1418 N N . SER A 1 182 ? -3.596 27.609 0.554 1 85.25 182 SER A N 1
ATOM 1419 C CA . SER A 1 182 ? -4.488 28.641 1.071 1 85.25 182 SER A CA 1
ATOM 1420 C C . SER A 1 182 ? -4.07 30.031 0.591 1 85.25 182 SER A C 1
ATOM 1422 O O . SER A 1 182 ? -4.844 30.984 0.693 1 85.25 182 SER A O 1
ATOM 1424 N N . ALA A 1 183 ? -2.902 30.094 -0.045 1 77.06 183 ALA A N 1
ATOM 1425 C CA . ALA A 1 183 ? -2.357 31.375 -0.502 1 77.06 183 ALA A CA 1
ATOM 1426 C C . ALA A 1 183 ? -2.98 31.797 -1.831 1 77.06 183 ALA A C 1
ATOM 1428 O O . ALA A 1 183 ? -2.777 32.906 -2.293 1 77.06 183 ALA A O 1
ATOM 1429 N N . LEU A 1 184 ? -3.777 30.922 -2.506 1 78.12 184 LEU A N 1
ATOM 1430 C CA . LEU A 1 184 ? -4.277 31.156 -3.852 1 78.12 184 LEU A CA 1
ATOM 1431 C C . LEU A 1 184 ? -5.484 32.094 -3.82 1 78.12 184 LEU A C 1
ATOM 1433 O O . LEU A 1 184 ? -6.52 31.797 -4.418 1 78.12 184 LEU A O 1
ATOM 1437 N N . GLU A 1 185 ? -5.336 33.25 -3.316 1 63.88 185 GLU A N 1
ATOM 1438 C CA . GLU A 1 185 ? -6.078 34.5 -3.23 1 63.88 185 GLU A CA 1
ATOM 1439 C C . GLU A 1 185 ? -7.547 34.25 -2.904 1 63.88 185 GLU A C 1
ATOM 1441 O O . GLU A 1 185 ? -8.43 34.562 -3.707 1 63.88 185 GLU A O 1
ATOM 1446 N N . ILE A 1 186 ? -7.77 33.625 -1.868 1 71.94 186 ILE A N 1
ATOM 1447 C CA . ILE A 1 186 ? -9.125 33.594 -1.337 1 71.94 186 ILE A CA 1
ATOM 1448 C C . ILE A 1 186 ? -9.219 34.438 -0.078 1 71.94 186 ILE A C 1
ATOM 1450 O O . ILE A 1 186 ? -8.531 34.188 0.91 1 71.94 186 ILE A O 1
ATOM 1454 N N . PRO A 1 187 ? -9.945 35.562 -0.267 1 83.44 187 PRO A N 1
ATOM 1455 C CA . PRO A 1 187 ? -10.117 36.375 0.942 1 83.44 187 PRO A CA 1
ATOM 1456 C C . PRO A 1 187 ? -10.734 35.594 2.096 1 83.44 187 PRO A C 1
ATOM 1458 O O . PRO A 1 187 ? -11.477 34.625 1.866 1 83.44 187 PRO A O 1
ATOM 1461 N N . VAL A 1 188 ? -10.383 36 3.248 1 90.69 188 VAL A N 1
ATOM 1462 C CA . VAL A 1 188 ? -10.945 35.344 4.422 1 90.69 188 VAL A CA 1
ATOM 1463 C C . VAL A 1 188 ? -12.43 35.719 4.547 1 90.69 188 VAL A C 1
ATOM 1465 O O . VAL A 1 188 ? -12.805 36.875 4.445 1 90.69 188 VAL A O 1
ATOM 1468 N N . ARG A 1 189 ? -13.203 34.719 4.66 1 92.94 189 ARG A N 1
ATOM 1469 C CA . ARG A 1 189 ? -14.641 34.812 4.883 1 92.94 189 ARG A CA 1
ATOM 1470 C C . ARG A 1 189 ? -15.07 34.031 6.121 1 92.94 189 ARG A C 1
ATOM 1472 O O . ARG A 1 189 ? -14.562 32.938 6.375 1 92.94 189 ARG A O 1
ATOM 1479 N N . THR A 1 190 ? -16 34.625 6.875 1 93.69 190 THR A N 1
ATOM 1480 C CA . THR A 1 190 ? -16.438 33.969 8.102 1 93.69 190 THR A CA 1
ATOM 1481 C C . THR A 1 190 ? -17.922 33.625 8.023 1 93.69 190 THR A C 1
ATOM 1483 O O . THR A 1 190 ? -18.719 34.375 7.453 1 93.69 190 THR A O 1
ATOM 1486 N N . PHE A 1 191 ? -18.281 32.531 8.586 1 95.62 191 PHE A N 1
ATOM 1487 C CA . PHE A 1 191 ? -19.688 32.219 8.805 1 95.62 191 PHE A CA 1
ATOM 1488 C C . PHE A 1 191 ? -20.297 33.094 9.875 1 95.62 191 PHE A C 1
ATOM 1490 O O . PHE A 1 191 ? -19.578 33.688 10.672 1 95.62 191 PHE A O 1
ATOM 1497 N N . ALA A 1 192 ? -21.625 33.219 9.797 1 95.31 192 ALA A N 1
ATOM 1498 C CA . ALA A 1 192 ? -22.281 33.969 10.867 1 95.31 192 ALA A CA 1
ATOM 1499 C C . ALA A 1 192 ? -22.047 33.281 12.227 1 95.31 192 ALA A C 1
ATOM 1501 O O . ALA A 1 192 ? -22.359 32.125 12.414 1 95.31 192 ALA A O 1
ATOM 1502 N N . VAL A 1 193 ? -21.531 34.094 13.164 1 95.31 193 VAL A N 1
ATOM 1503 C CA . VAL A 1 193 ? -21.078 33.562 14.445 1 95.31 193 VAL A CA 1
ATOM 1504 C C . VAL A 1 193 ? -22.234 32.875 15.172 1 95.31 193 VAL A C 1
ATOM 1506 O O . VAL A 1 193 ? -22.062 31.797 15.734 1 95.31 193 VAL A O 1
ATOM 1509 N N . GLU A 1 194 ? -23.391 33.5 15.141 1 96.31 194 GLU A N 1
ATOM 1510 C CA . GLU A 1 194 ? -24.547 32.969 15.852 1 96.31 194 GLU A CA 1
ATOM 1511 C C . GLU A 1 194 ? -24.953 31.609 15.289 1 96.31 194 GLU A C 1
ATOM 1513 O O . GLU A 1 194 ? -25.203 30.672 16.047 1 96.31 194 GLU A O 1
ATOM 1518 N N . ASP A 1 195 ? -25 31.562 13.969 1 96.56 195 ASP A N 1
ATOM 1519 C CA . ASP A 1 195 ? -25.344 30.312 13.312 1 96.56 195 ASP A CA 1
ATOM 1520 C C . ASP A 1 195 ? -24.312 29.219 13.609 1 96.56 195 ASP A C 1
ATOM 1522 O O . ASP A 1 195 ? -24.672 28.062 13.852 1 96.56 195 ASP A O 1
ATOM 1526 N N . PHE A 1 196 ? -23.109 29.625 13.57 1 97.25 196 PHE A N 1
ATOM 1527 C CA . PHE A 1 196 ? -22.031 28.688 13.836 1 97.25 196 PHE A CA 1
ATOM 1528 C C . PHE A 1 196 ? -22.094 28.156 15.258 1 97.25 196 PHE A C 1
ATOM 1530 O O . PHE A 1 196 ? -22.031 26.938 15.477 1 97.25 196 PHE A O 1
ATOM 1537 N N . LEU A 1 197 ? -22.266 29.016 16.234 1 98 197 LEU A N 1
ATOM 1538 C CA . LEU A 1 197 ? -22.297 28.609 17.641 1 98 197 LEU A CA 1
ATOM 1539 C C . LEU A 1 197 ? -23.516 27.75 17.922 1 98 197 LEU A C 1
ATOM 1541 O O . LEU A 1 197 ? -23.453 26.828 18.75 1 98 197 LEU A O 1
ATOM 1545 N N . ALA A 1 198 ? -24.594 28.062 17.25 1 98.12 198 ALA A N 1
ATOM 1546 C CA . ALA A 1 198 ? -25.781 27.219 17.391 1 98.12 198 ALA A CA 1
ATOM 1547 C C . ALA A 1 198 ? -25.484 25.797 16.922 1 98.12 198 ALA A C 1
ATOM 1549 O O . ALA A 1 198 ? -25.938 24.828 17.531 1 98.12 198 ALA A O 1
ATOM 1550 N N . ALA A 1 199 ? -24.797 25.672 15.859 1 98 199 ALA A N 1
ATOM 1551 C CA . ALA A 1 199 ? -24.406 24.359 15.352 1 98 199 ALA A CA 1
ATOM 1552 C C . ALA A 1 199 ? -23.469 23.656 16.328 1 98 199 ALA A C 1
ATOM 1554 O O . ALA A 1 199 ? -23.578 22.438 16.516 1 98 199 ALA A O 1
ATOM 1555 N N . MET A 1 200 ? -22.531 24.359 16.906 1 98.12 200 MET A N 1
ATOM 1556 C CA . MET A 1 200 ? -21.641 23.797 17.906 1 98.12 200 MET A CA 1
ATOM 1557 C C . MET A 1 200 ? -22.422 23.266 19.109 1 98.12 200 MET A C 1
ATOM 1559 O O . MET A 1 200 ? -22.125 22.188 19.625 1 98.12 200 MET A O 1
ATOM 1563 N N . GLN A 1 201 ? -23.438 24.031 19.484 1 98.25 201 GLN A N 1
ATOM 1564 C CA . GLN A 1 201 ? -24.281 23.609 20.594 1 98.25 201 GLN A CA 1
ATOM 1565 C C . GLN A 1 201 ? -24.953 22.266 20.281 1 98.25 201 GLN A C 1
ATOM 1567 O O . GLN A 1 201 ? -25.016 21.375 21.141 1 98.25 201 GLN A O 1
ATOM 1572 N N . GLN A 1 202 ? -25.438 22.172 19.094 1 97.88 202 GLN A N 1
ATOM 1573 C CA . GLN A 1 202 ? -26.078 20.938 18.688 1 97.88 202 GLN A CA 1
ATOM 1574 C C . GLN A 1 202 ? -25.109 19.75 18.75 1 97.88 202 GLN A C 1
ATOM 1576 O O . GLN A 1 202 ? -25.484 18.656 19.188 1 97.88 202 GLN A O 1
ATOM 1581 N N . LEU A 1 203 ? -23.906 19.938 18.312 1 97.88 203 LEU A N 1
ATOM 1582 C CA . LEU A 1 203 ? -22.891 18.891 18.375 1 97.88 203 LEU A CA 1
ATOM 1583 C C . LEU A 1 203 ? -22.562 18.516 19.812 1 97.88 203 LEU A C 1
ATOM 1585 O O . LEU A 1 203 ? -22.438 17.344 20.141 1 97.88 203 LEU A O 1
ATOM 1589 N N . LEU A 1 204 ? -22.453 19.516 20.672 1 97.5 204 LEU A N 1
ATOM 1590 C CA . LEU A 1 204 ? -22.203 19.266 22.094 1 97.5 204 LEU A CA 1
ATOM 1591 C C . LEU A 1 204 ? -23.328 18.453 22.703 1 97.5 204 LEU A C 1
ATOM 1593 O O . LEU A 1 204 ? -23.094 17.516 23.469 1 97.5 204 LEU A O 1
ATOM 1597 N N . ASP A 1 205 ? -24.531 18.828 22.344 1 97.5 205 ASP A N 1
ATOM 1598 C CA . ASP A 1 205 ? -25.703 18.141 22.859 1 97.5 205 ASP A CA 1
ATOM 1599 C C . ASP A 1 205 ? -25.719 16.672 22.422 1 97.5 205 ASP A C 1
ATOM 1601 O O . ASP A 1 205 ? -26.219 15.812 23.141 1 97.5 205 ASP A O 1
ATOM 1605 N N . ARG A 1 206 ? -25.125 16.453 21.281 1 97.19 206 ARG A N 1
ATOM 1606 C CA . ARG A 1 206 ? -25.094 15.102 20.734 1 97.19 206 ARG A CA 1
ATOM 1607 C C . ARG A 1 206 ? -23.906 14.32 21.281 1 97.19 206 ARG A C 1
ATOM 1609 O O . ARG A 1 206 ? -23.703 13.156 20.938 1 97.19 206 ARG A O 1
ATOM 1616 N N . GLY A 1 207 ? -23.062 14.969 22.062 1 95.56 207 GLY A N 1
ATOM 1617 C CA . GLY A 1 207 ? -22.047 14.242 22.797 1 95.56 207 GLY A CA 1
ATOM 1618 C C . GLY A 1 207 ? -20.641 14.508 22.281 1 95.56 207 GLY A C 1
ATOM 1619 O O . GLY A 1 207 ? -19.672 13.93 22.781 1 95.56 207 GLY A O 1
ATOM 1620 N N . VAL A 1 208 ? -20.469 15.383 21.312 1 96.38 208 VAL A N 1
ATOM 1621 C CA . VAL A 1 208 ? -19.141 15.695 20.797 1 96.38 208 VAL A CA 1
ATOM 1622 C C . VAL A 1 208 ? -18.344 16.438 21.859 1 96.38 208 VAL A C 1
ATOM 1624 O O . VAL A 1 208 ? -18.844 17.344 22.516 1 96.38 208 VAL A O 1
ATOM 1627 N N . ARG A 1 209 ? -17.094 16.016 22.031 1 94.31 209 ARG A N 1
ATOM 1628 C CA . ARG A 1 209 ? -16.234 16.688 23 1 94.31 209 ARG A CA 1
ATOM 1629 C C . ARG A 1 209 ? -14.898 17.047 22.359 1 94.31 209 ARG A C 1
ATOM 1631 O O . ARG A 1 209 ? -14.133 17.844 22.922 1 94.31 209 ARG A O 1
ATOM 1638 N N . GLN A 1 210 ? -14.625 16.531 21.25 1 94 210 GLN A N 1
ATOM 1639 C CA . GLN A 1 210 ? -13.391 16.828 20.531 1 94 210 GLN A CA 1
ATOM 1640 C C . GLN A 1 210 ? -13.68 17.516 19.203 1 94 210 GLN A C 1
ATOM 1642 O O . GLN A 1 210 ? -14.398 16.984 18.359 1 94 210 GLN A O 1
ATOM 1647 N N . PHE A 1 211 ? -13.125 18.719 19.062 1 96.31 211 PHE A N 1
ATOM 1648 C CA . PHE A 1 211 ? -13.336 19.531 17.875 1 96.31 211 PHE A CA 1
ATOM 1649 C C . PHE A 1 211 ? -12.008 19.875 17.203 1 96.31 211 PHE A C 1
ATOM 1651 O O . PHE A 1 211 ? -11.078 20.328 17.875 1 96.31 211 PHE A O 1
ATOM 1658 N N . LYS A 1 212 ? -11.938 19.625 15.984 1 97.56 212 LYS A N 1
ATOM 1659 C CA . LYS A 1 212 ? -10.797 20.109 15.211 1 97.56 212 LYS A CA 1
ATOM 1660 C C . LYS A 1 212 ? -11.219 21.203 14.234 1 97.56 212 LYS A C 1
ATOM 1662 O O . LYS A 1 212 ? -11.898 20.938 13.242 1 97.56 212 LYS A O 1
ATOM 1667 N N . PHE A 1 213 ? -10.828 22.422 14.531 1 97.56 213 PHE A N 1
ATOM 1668 C CA . PHE A 1 213 ? -11.094 23.562 13.672 1 97.56 213 PHE A CA 1
ATOM 1669 C C . PHE A 1 213 ? -10.148 23.578 12.484 1 97.56 213 PHE A C 1
ATOM 1671 O O . PHE A 1 213 ? -8.922 23.594 12.656 1 97.56 213 PHE A O 1
ATOM 1678 N N . VAL A 1 214 ? -10.727 23.594 11.219 1 95.62 214 VAL A N 1
ATOM 1679 C CA . VAL A 1 214 ? -9.883 23.531 10.031 1 95.62 214 VAL A CA 1
ATOM 1680 C C . VAL A 1 214 ? -9.539 24.938 9.562 1 95.62 214 VAL A C 1
ATOM 1682 O O . VAL A 1 214 ? -8.938 25.109 8.492 1 95.62 214 VAL A O 1
ATOM 1685 N N . ASP A 1 215 ? -9.93 25.969 10.352 1 94.69 215 ASP A N 1
ATOM 1686 C CA . ASP A 1 215 ? -9.57 27.359 10.039 1 94.69 215 ASP A CA 1
ATOM 1687 C C . ASP A 1 215 ? -8.055 27.531 10 1 94.69 215 ASP A C 1
ATOM 1689 O O . ASP A 1 215 ? -7.352 27.094 10.914 1 94.69 215 ASP A O 1
ATOM 1693 N N . ARG A 1 216 ? -7.582 28.266 9.062 1 91.75 216 ARG A N 1
ATOM 1694 C CA . ARG A 1 216 ? -6.141 28.375 8.859 1 91.75 216 ARG A CA 1
ATOM 1695 C C . ARG A 1 216 ? -5.535 29.406 9.812 1 91.75 216 ARG A C 1
ATOM 1697 O O . ARG A 1 216 ? -4.34 29.359 10.117 1 91.75 216 ARG A O 1
ATOM 1704 N N . THR A 1 217 ? -6.348 30.406 10.148 1 91.81 217 THR A N 1
ATOM 1705 C CA . THR A 1 217 ? -5.914 31.531 10.977 1 91.81 217 THR A CA 1
ATOM 1706 C C . THR A 1 217 ? -6.973 31.859 12.023 1 91.81 217 THR A C 1
ATOM 1708 O O . THR A 1 217 ? -7.562 32.938 11.992 1 91.81 217 THR A O 1
ATOM 1711 N N . PHE A 1 218 ? -7.074 31.016 13.047 1 92.44 218 PHE A N 1
ATOM 1712 C CA . PHE A 1 218 ? -8.156 31.125 14.016 1 92.44 218 PHE A CA 1
ATOM 1713 C C . PHE A 1 218 ? -8.094 32.469 14.742 1 92.44 218 PHE A C 1
ATOM 1715 O O . PHE A 1 218 ? -9.125 33.094 15 1 92.44 218 PHE A O 1
ATOM 1722 N N . ASN A 1 219 ? -6.906 32.969 14.961 1 91.94 219 ASN A N 1
ATOM 1723 C CA . ASN A 1 219 ? -6.75 34.156 15.805 1 91.94 219 ASN A CA 1
ATOM 1724 C C . ASN A 1 219 ? -6.668 35.438 14.969 1 91.94 219 ASN A C 1
ATOM 1726 O O . ASN A 1 219 ? -6.207 36.469 15.453 1 91.94 219 ASN A O 1
ATOM 1730 N N . LEU A 1 220 ? -7.07 35.344 13.773 1 89.88 220 LEU A N 1
ATOM 1731 C CA . LEU A 1 220 ? -7.055 36.531 12.914 1 89.88 220 LEU A CA 1
ATOM 1732 C C . LEU A 1 220 ? -8.172 37.5 13.297 1 89.88 220 LEU A C 1
ATOM 1734 O O . LEU A 1 220 ? -7.918 38.688 13.531 1 89.88 220 LEU A O 1
ATOM 1738 N N . ASN A 1 221 ? -9.391 37 13.32 1 90.88 221 ASN A N 1
ATOM 1739 C CA . ASN A 1 221 ? -10.547 37.812 13.727 1 90.88 221 ASN A CA 1
ATOM 1740 C C . ASN A 1 221 ? -10.812 37.688 15.227 1 90.88 221 ASN A C 1
ATOM 1742 O O . ASN A 1 221 ? -11.406 36.688 15.672 1 90.88 221 ASN A O 1
ATOM 1746 N N . LEU A 1 222 ? -10.578 38.656 15.945 1 92.38 222 LEU A N 1
ATOM 1747 C CA . LEU A 1 222 ? -10.586 38.625 17.406 1 92.38 222 LEU A CA 1
ATOM 1748 C C . LEU A 1 222 ? -12.008 38.406 17.922 1 92.38 222 LEU A C 1
ATOM 1750 O O . LEU A 1 222 ? -12.219 37.625 18.859 1 92.38 222 LEU A O 1
ATOM 1754 N N . ARG A 1 223 ? -12.875 39.156 17.406 1 91 223 ARG A N 1
ATOM 1755 C CA . ARG A 1 223 ? -14.258 39.031 17.844 1 91 223 ARG A CA 1
ATOM 1756 C C . ARG A 1 223 ? -14.766 37.594 17.719 1 91 223 ARG A C 1
ATOM 1758 O O . ARG A 1 223 ? -15.383 37.062 18.625 1 91 223 ARG A O 1
ATOM 1765 N N . PHE A 1 224 ? -14.461 37.094 16.641 1 92 224 PHE A N 1
ATOM 1766 C CA . PHE A 1 224 ? -14.891 35.719 16.359 1 92 224 PHE A CA 1
ATOM 1767 C C . PHE A 1 224 ? -14.172 34.719 17.266 1 92 224 PHE A C 1
ATOM 1769 O O . PHE A 1 224 ? -14.797 33.844 17.859 1 92 224 PHE A O 1
ATOM 1776 N N . SER A 1 225 ? -12.922 34.844 17.391 1 95.56 225 SER A N 1
ATOM 1777 C CA . SER A 1 225 ? -12.117 33.938 18.219 1 95.56 225 SER A CA 1
ATOM 1778 C C . SER A 1 225 ? -12.562 34 19.688 1 95.56 225 SER A C 1
ATOM 1780 O O . SER A 1 225 ? -12.695 32.969 20.328 1 95.56 225 SER A O 1
ATOM 1782 N N . GLN A 1 226 ? -12.828 35.156 20.125 1 96.81 226 GLN A N 1
ATOM 1783 C CA . GLN A 1 226 ? -13.258 35.344 21.516 1 96.81 226 GLN A CA 1
ATOM 1784 C C . GLN A 1 226 ? -14.625 34.688 21.75 1 96.81 226 GLN A C 1
ATOM 1786 O O . GLN A 1 226 ? -14.828 34.031 22.766 1 96.81 226 GLN A O 1
ATOM 1791 N N . ALA A 1 227 ? -15.523 34.938 20.828 1 97.25 227 ALA A N 1
ATOM 1792 C CA . ALA A 1 227 ? -16.859 34.344 20.953 1 97.25 227 ALA A CA 1
ATOM 1793 C C . ALA A 1 227 ? -16.812 32.844 21.016 1 97.25 227 ALA A C 1
ATOM 1795 O O . ALA A 1 227 ? -17.484 32.219 21.844 1 97.25 227 ALA A O 1
ATOM 1796 N N . ILE A 1 228 ? -16.016 32.25 20.203 1 97.56 228 ILE A N 1
ATOM 1797 C CA . ILE A 1 228 ? -15.898 30.812 20.125 1 97.56 228 ILE A CA 1
ATOM 1798 C C . ILE A 1 228 ? -15.266 30.266 21.406 1 97.56 228 ILE A C 1
ATOM 1800 O O . ILE A 1 228 ? -15.789 29.328 22.016 1 97.56 228 ILE A O 1
ATOM 1804 N N . LEU A 1 229 ? -14.141 30.844 21.844 1 97.69 229 LEU A N 1
ATOM 1805 C CA . LEU A 1 229 ? -13.477 30.391 23.047 1 97.69 229 LEU A CA 1
ATOM 1806 C C . LEU A 1 229 ? -14.383 30.547 24.266 1 97.69 229 LEU A C 1
ATOM 1808 O O . LEU A 1 229 ? -14.469 29.641 25.109 1 97.69 229 LEU A O 1
ATOM 1812 N N . GLN A 1 230 ? -15.039 31.688 24.312 1 97.88 230 GLN A N 1
ATOM 1813 C CA . GLN A 1 230 ? -15.953 31.906 25.422 1 97.88 230 GLN A CA 1
ATOM 1814 C C . GLN A 1 230 ? -17.078 30.891 25.438 1 97.88 230 GLN A C 1
ATOM 1816 O O . GLN A 1 230 ? -17.438 30.359 26.5 1 97.88 230 GLN A O 1
ATOM 1821 N N . PHE A 1 231 ? -17.656 30.609 24.312 1 98 231 PHE A N 1
ATOM 1822 C CA . PHE A 1 231 ? -18.719 29.625 24.188 1 98 231 PHE A CA 1
ATOM 1823 C C . PHE A 1 231 ? -18.297 28.297 24.781 1 98 231 PHE A C 1
ATOM 1825 O O . PHE A 1 231 ? -19.031 27.703 25.578 1 98 231 PHE A O 1
ATOM 1832 N N . PHE A 1 232 ? -17.141 27.812 24.406 1 97.69 232 PHE A N 1
ATOM 1833 C CA . PHE A 1 232 ? -16.688 26.5 24.859 1 97.69 232 PHE A CA 1
ATOM 1834 C C . PHE A 1 232 ? -16.25 26.562 26.312 1 97.69 232 PHE A C 1
ATOM 1836 O O . PHE A 1 232 ? -16.438 25.594 27.062 1 97.69 232 PHE A O 1
ATOM 1843 N N . LEU A 1 233 ? -15.617 27.672 26.75 1 97.31 233 LEU A N 1
ATOM 1844 C CA . LEU A 1 233 ? -15.227 27.828 28.141 1 97.31 233 LEU A CA 1
ATOM 1845 C C . LEU A 1 233 ? -16.438 27.734 29.062 1 97.31 233 LEU A C 1
ATOM 1847 O O . LEU A 1 233 ? -16.375 27.094 30.109 1 97.31 233 LEU A O 1
ATOM 1851 N N . ASP A 1 234 ? -17.531 28.312 28.609 1 97.31 234 ASP A N 1
ATOM 1852 C CA . ASP A 1 234 ? -18.766 28.344 29.391 1 97.31 234 ASP A CA 1
ATOM 1853 C C . ASP A 1 234 ? -19.344 26.938 29.562 1 97.31 234 ASP A C 1
ATOM 1855 O O . ASP A 1 234 ? -20.094 26.688 30.5 1 97.31 234 ASP A O 1
ATOM 1859 N N . GLN A 1 235 ? -18.938 26.078 28.703 1 95.75 235 GLN A N 1
ATOM 1860 C CA . GLN A 1 235 ? -19.516 24.75 28.703 1 95.75 235 GLN A CA 1
ATOM 1861 C C . GLN A 1 235 ? -18.438 23.688 28.875 1 95.75 235 GLN A C 1
ATOM 1863 O O . GLN A 1 235 ? -18.609 22.547 28.422 1 95.75 235 GLN A O 1
ATOM 1868 N N . TYR A 1 236 ? -17.453 24.031 29.422 1 93.94 236 TYR A N 1
ATOM 1869 C CA . TYR A 1 236 ? -16.281 23.156 29.5 1 93.94 236 TYR A CA 1
ATOM 1870 C C . TYR A 1 236 ? -16.625 21.844 30.172 1 93.94 236 TYR A C 1
ATOM 1872 O O . TYR A 1 236 ? -17.391 21.797 31.125 1 93.94 236 TYR A O 1
ATOM 1880 N N . ASP A 1 237 ? -16.109 20.844 29.594 1 91.56 237 ASP A N 1
ATOM 1881 C CA . ASP A 1 237 ? -16.141 19.453 30.047 1 91.56 237 ASP A CA 1
ATOM 1882 C C . ASP A 1 237 ? -14.742 18.859 30.094 1 91.56 237 ASP A C 1
ATOM 1884 O O . ASP A 1 237 ? -13.914 19.125 29.219 1 91.56 237 ASP A O 1
ATOM 1888 N N . PRO A 1 238 ? -14.406 18.078 31.141 1 89.81 238 PRO A N 1
ATOM 1889 C CA . PRO A 1 238 ? -13.055 17.547 31.281 1 89.81 238 PRO A CA 1
ATOM 1890 C C . PRO A 1 238 ? -12.617 16.734 30.047 1 89.81 238 PRO A C 1
ATOM 1892 O O . PRO A 1 238 ? -11.414 16.562 29.828 1 89.81 238 PRO A O 1
ATOM 1895 N N . ALA A 1 239 ? -13.5 16.281 29.266 1 89.56 239 ALA A N 1
ATOM 1896 C CA . ALA A 1 239 ? -13.164 15.5 28.078 1 89.56 239 ALA A CA 1
ATOM 1897 C C . ALA A 1 239 ? -13.016 16.391 26.859 1 89.56 239 ALA A C 1
ATOM 1899 O O . ALA A 1 239 ? -12.648 15.922 25.781 1 89.56 239 ALA A O 1
ATOM 1900 N N . MET A 1 240 ? -13.195 17.641 27.016 1 92.19 240 MET A N 1
ATOM 1901 C CA . MET A 1 240 ? -13.195 18.578 25.891 1 92.19 240 MET A CA 1
ATOM 1902 C C . MET A 1 240 ? -11.789 18.781 25.359 1 92.19 240 MET A C 1
ATOM 1904 O O . MET A 1 240 ? -10.836 18.938 26.125 1 92.19 240 MET A O 1
ATOM 1908 N N . PHE A 1 241 ? -11.648 18.703 24.125 1 94.44 241 PHE A N 1
ATOM 1909 C CA . PHE A 1 241 ? -10.398 18.953 23.406 1 94.44 241 PHE A CA 1
ATOM 1910 C C . PHE A 1 241 ? -10.648 19.766 22.141 1 94.44 241 PHE A C 1
ATOM 1912 O O . PHE A 1 241 ? -11.352 19.328 21.234 1 94.44 241 PHE A O 1
ATOM 1919 N N . LEU A 1 242 ? -10.039 20.969 22.094 1 96.56 242 LEU A N 1
ATOM 1920 C CA . LEU A 1 242 ? -10.203 21.891 20.969 1 96.56 242 LEU A CA 1
ATOM 1921 C C . LEU A 1 242 ? -8.883 22.109 20.25 1 96.56 242 LEU A C 1
ATOM 1923 O O . LEU A 1 242 ? -7.891 22.516 20.875 1 96.56 242 LEU A O 1
ATOM 1927 N N . HIS A 1 243 ? -8.867 21.844 18.984 1 97.12 243 HIS A N 1
ATOM 1928 C CA . HIS A 1 243 ? -7.668 21.969 18.156 1 97.12 243 HIS A CA 1
ATOM 1929 C C . HIS A 1 243 ? -7.789 23.125 17.188 1 97.12 243 HIS A C 1
ATOM 1931 O O . HIS A 1 243 ? -8.703 23.156 16.359 1 97.12 243 HIS A O 1
ATOM 1937 N N . PHE A 1 244 ? -6.82 24.078 17.312 1 97.44 244 PHE A N 1
ATOM 1938 C CA . PHE A 1 244 ? -6.844 25.266 16.453 1 97.44 244 PHE A CA 1
ATOM 1939 C C . PHE A 1 244 ? -5.512 25.453 15.734 1 97.44 244 PHE A C 1
ATOM 1941 O O . PHE A 1 244 ? -4.469 25.031 16.25 1 97.44 244 PHE A O 1
ATOM 1948 N N . GLU A 1 245 ? -5.566 26.078 14.531 1 95.62 245 GLU A N 1
ATOM 1949 C CA . GLU A 1 245 ? -4.379 26.609 13.875 1 95.62 245 GLU A CA 1
ATOM 1950 C C . GLU A 1 245 ? -4.238 28.109 14.117 1 95.62 245 GLU A C 1
ATOM 1952 O O . GLU A 1 245 ? -5.211 28.859 13.992 1 95.62 245 GLU A O 1
ATOM 1957 N N . MET A 1 246 ? -2.992 28.531 14.469 1 93.75 246 MET A N 1
ATOM 1958 C CA . MET A 1 246 ? -2.791 29.906 14.906 1 93.75 246 MET A CA 1
ATOM 1959 C C . MET A 1 246 ? -1.725 30.594 14.062 1 93.75 246 MET A C 1
ATOM 1961 O O . MET A 1 246 ? -0.81 29.953 13.562 1 93.75 246 MET A O 1
ATOM 1965 N N . ILE A 1 247 ? -1.901 31.891 13.93 1 90.5 247 ILE A N 1
ATOM 1966 C CA . ILE A 1 247 ? -0.813 32.75 13.453 1 90.5 247 ILE A CA 1
ATOM 1967 C C . ILE A 1 247 ? 0.245 32.875 14.547 1 90.5 247 ILE A C 1
ATOM 1969 O O . ILE A 1 247 ? -0.063 33.281 15.672 1 90.5 247 ILE A O 1
ATOM 1973 N N . PRO A 1 248 ? 1.426 32.625 14.258 1 87.44 248 PRO A N 1
ATOM 1974 C CA . PRO A 1 248 ? 2.436 32.438 15.305 1 87.44 248 PRO A CA 1
ATOM 1975 C C . PRO A 1 248 ? 2.73 33.75 16.047 1 87.44 248 PRO A C 1
ATOM 1977 O O . PRO A 1 248 ? 2.971 33.719 17.266 1 87.44 248 PRO A O 1
ATOM 1980 N N . ASP A 1 249 ? 2.709 34.875 15.375 1 92.5 249 ASP A N 1
ATOM 1981 C CA . ASP A 1 249 ? 3.199 36.094 15.992 1 92.5 249 ASP A CA 1
ATOM 1982 C C . ASP A 1 249 ? 2.045 37.031 16.359 1 92.5 249 ASP A C 1
ATOM 1984 O O . ASP A 1 249 ? 2.236 38.25 16.484 1 92.5 249 ASP A O 1
ATOM 1988 N N . ARG A 1 250 ? 0.842 36.469 16.484 1 92.06 250 ARG A N 1
ATOM 1989 C CA . ARG A 1 250 ? -0.315 37.281 16.859 1 92.06 250 ARG A CA 1
ATOM 1990 C C . ARG A 1 250 ? -1.076 36.625 18.016 1 92.06 250 ARG A C 1
ATOM 1992 O O . ARG A 1 250 ? -1.742 35.625 17.828 1 92.06 250 ARG A O 1
ATOM 1999 N N . LEU A 1 251 ? -1.049 37.312 19.141 1 95.5 251 LEU A N 1
ATOM 2000 C CA . LEU A 1 251 ? -1.789 36.844 20.312 1 95.5 251 LEU A CA 1
ATOM 2001 C C . LEU A 1 251 ? -2.154 38.031 21.219 1 95.5 251 LEU A C 1
ATOM 2003 O O . LEU A 1 25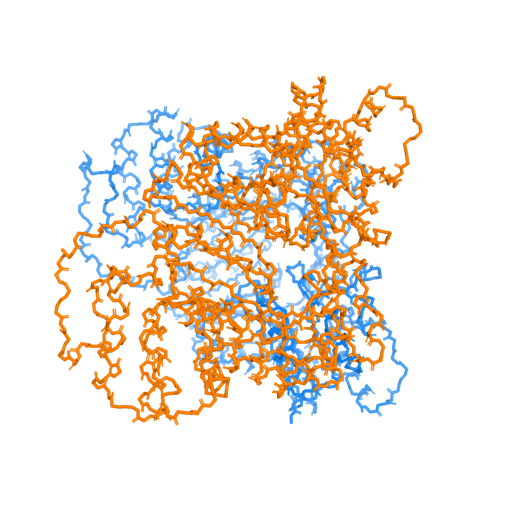1 ? -1.544 38.219 22.266 1 95.5 251 LEU A O 1
ATOM 2007 N N . PRO A 1 252 ? -3.201 38.688 20.859 1 94.5 252 PRO A N 1
ATOM 2008 C CA . PRO A 1 252 ? -3.602 39.875 21.641 1 94.5 252 PRO A CA 1
ATOM 2009 C C . PRO A 1 252 ? -3.953 39.531 23.078 1 94.5 252 PRO A C 1
ATOM 2011 O O . PRO A 1 252 ? -4.367 38.406 23.375 1 94.5 252 PRO A O 1
ATOM 2014 N N . ASP A 1 253 ? -3.975 40.531 23.922 1 94.81 253 ASP A N 1
ATOM 2015 C CA . ASP A 1 253 ? -4.145 40.375 25.359 1 94.81 253 ASP A CA 1
ATOM 2016 C C . ASP A 1 253 ? -5.523 39.781 25.688 1 94.81 253 ASP A C 1
ATOM 2018 O O . ASP A 1 253 ? -5.66 38.938 26.562 1 94.81 253 ASP A O 1
ATOM 2022 N N . SER A 1 254 ? -6.453 40.281 25.031 1 94.06 254 SER A N 1
ATOM 2023 C CA . SER A 1 254 ? -7.809 39.812 25.297 1 94.06 254 SER A CA 1
ATOM 2024 C C . SER A 1 254 ? -7.93 38.312 25.047 1 94.06 254 SER A C 1
ATOM 2026 O O . SER A 1 254 ? -8.633 37.594 25.781 1 94.06 254 SER A O 1
ATOM 2028 N N . LEU A 1 255 ? -7.32 37.844 24.047 1 95.88 255 LEU A N 1
ATOM 2029 C CA . LEU A 1 255 ? -7.32 36.406 23.75 1 95.88 255 LEU A CA 1
ATOM 2030 C C . LEU A 1 255 ? -6.488 35.656 24.781 1 95.88 255 LEU A C 1
ATOM 2032 O O . LEU A 1 255 ? -6.852 34.562 25.188 1 95.88 255 LEU A O 1
ATOM 2036 N N . ARG A 1 256 ? -5.355 36.188 25.188 1 96.62 256 ARG A N 1
ATOM 2037 C CA . ARG A 1 256 ? -4.496 35.594 26.203 1 96.62 256 ARG A CA 1
ATOM 2038 C C . ARG A 1 256 ? -5.281 35.344 27.484 1 96.62 256 ARG A C 1
ATOM 2040 O O . ARG A 1 256 ? -5.176 34.25 28.062 1 96.62 256 ARG A O 1
ATOM 2047 N N . GLU A 1 257 ? -6.023 36.312 27.844 1 96.44 257 GLU A N 1
ATOM 2048 C CA . GLU A 1 257 ? -6.801 36.188 29.078 1 96.44 257 GLU A CA 1
ATOM 2049 C C . GLU A 1 257 ? -7.785 35.031 29.016 1 96.44 257 GLU A C 1
ATOM 2051 O O . GLU A 1 257 ? -7.953 34.312 29.984 1 96.44 257 GLU A O 1
ATOM 2056 N N . LEU A 1 258 ? -8.375 34.906 27.938 1 96.56 258 LEU A N 1
ATOM 2057 C CA . LEU A 1 258 ? -9.336 33.812 27.766 1 96.56 258 LEU A CA 1
ATOM 2058 C C . LEU A 1 258 ? -8.625 32.469 27.766 1 96.56 258 LEU A C 1
ATOM 2060 O O . LEU A 1 258 ? -9.094 31.5 28.391 1 96.56 258 LEU A O 1
ATOM 2064 N N . ILE A 1 259 ? -7.543 32.344 27.062 1 97.44 259 ILE A N 1
ATOM 2065 C CA . ILE A 1 259 ? -6.777 31.125 26.906 1 97.44 259 ILE A CA 1
ATOM 2066 C C . ILE A 1 259 ? -6.309 30.641 28.281 1 97.44 259 ILE A C 1
ATOM 2068 O O . ILE A 1 259 ? -6.363 29.438 28.578 1 97.44 259 ILE A O 1
ATOM 2072 N N . GLN A 1 260 ? -5.945 31.516 29.141 1 97.12 260 GLN A N 1
ATOM 2073 C CA . GLN A 1 260 ? -5.434 31.188 30.469 1 97.12 260 GLN A CA 1
ATOM 2074 C C . GLN A 1 260 ? -6.504 30.516 31.328 1 97.12 260 GLN A C 1
ATOM 2076 O O . GLN A 1 260 ? -6.188 29.828 32.312 1 97.12 260 GLN A O 1
ATOM 2081 N N . GLN A 1 261 ? -7.684 30.734 30.953 1 97 261 GLN A N 1
ATOM 2082 C CA . GLN A 1 261 ? -8.781 30.234 31.766 1 97 261 GLN A CA 1
ATOM 2083 C C . GLN A 1 261 ? -9.086 28.766 31.438 1 97 261 GLN A C 1
ATOM 2085 O O . GLN A 1 261 ? -9.789 28.094 32.188 1 97 261 GLN A O 1
ATOM 2090 N N . PHE A 1 262 ? -8.633 28.266 30.344 1 96.44 262 PHE A N 1
ATOM 2091 C CA . PHE A 1 262 ? -8.875 26.891 29.984 1 96.44 262 PHE A CA 1
ATOM 2092 C C . PHE A 1 262 ? -8.008 25.938 30.797 1 96.44 262 PHE A C 1
ATOM 2094 O O . PHE A 1 262 ? -6.836 26.234 31.047 1 96.44 262 PHE A O 1
ATOM 2101 N N . PRO A 1 263 ? -8.539 24.844 31.297 1 93.5 263 PRO A N 1
ATOM 2102 C CA . PRO A 1 263 ? -7.719 23.844 31.984 1 93.5 263 PRO A CA 1
ATOM 2103 C C . PRO A 1 263 ? -6.66 23.219 31.078 1 93.5 263 PRO A C 1
ATOM 2105 O O . PRO A 1 263 ? -6.816 23.203 29.859 1 93.5 263 PRO A O 1
ATOM 2108 N N . PRO A 1 264 ? -5.648 22.625 31.734 1 90.75 264 PRO A N 1
ATOM 2109 C CA . PRO A 1 264 ? -4.598 21.984 30.938 1 90.75 264 PRO A CA 1
ATOM 2110 C C . PRO A 1 264 ? -5.129 20.859 30.062 1 90.75 264 PRO A C 1
ATOM 2112 O O . PRO A 1 264 ? -5.957 20.062 30.516 1 90.75 264 PRO A O 1
ATOM 2115 N N . GLY A 1 265 ? -4.664 20.938 28.812 1 89.12 265 GLY A N 1
ATOM 2116 C CA . GLY A 1 265 ? -5.008 19.859 27.906 1 89.12 265 GLY A CA 1
ATOM 2117 C C . GLY A 1 265 ? -6.258 20.125 27.078 1 89.12 265 GLY A C 1
ATOM 2118 O O . GLY A 1 265 ? -6.527 19.438 26.094 1 89.12 265 GLY A O 1
ATOM 2119 N N . ALA A 1 266 ? -6.992 21.109 27.391 1 93.56 266 ALA A N 1
ATOM 2120 C CA . ALA A 1 266 ? -8.258 21.406 26.719 1 93.56 266 ALA A CA 1
ATOM 2121 C C . ALA A 1 266 ? -8.008 22 25.328 1 93.56 266 ALA A C 1
ATOM 2123 O O . ALA A 1 266 ? -8.812 21.797 24.406 1 93.56 266 ALA A O 1
ATOM 2124 N N . LEU A 1 267 ? -6.922 22.719 25.219 1 96.12 267 LEU A N 1
ATOM 2125 C CA . LEU A 1 267 ? -6.625 23.406 23.969 1 96.12 267 LEU A CA 1
ATOM 2126 C C . LEU A 1 267 ? -5.34 22.891 23.344 1 96.12 267 LEU A C 1
ATOM 2128 O O . LEU A 1 267 ? -4.367 22.609 24.047 1 96.12 267 LEU A O 1
ATOM 2132 N N . GLN A 1 268 ? -5.391 22.719 22.047 1 96.75 268 GLN A N 1
ATOM 2133 C CA . GLN A 1 268 ? -4.191 22.484 21.266 1 96.75 268 GLN A CA 1
ATOM 2134 C C . GLN A 1 268 ? -4.047 23.531 20.156 1 96.75 268 GLN A C 1
ATOM 2136 O O . GLN A 1 268 ? -4.988 23.781 19.406 1 96.75 268 GLN A O 1
ATOM 2141 N N . PHE A 1 269 ? -2.928 24.141 20.141 1 97.5 269 PHE A N 1
ATOM 2142 C CA . PHE A 1 269 ? -2.621 25.109 19.094 1 97.5 269 PHE A CA 1
ATOM 2143 C C . PHE A 1 269 ? -1.542 24.578 18.172 1 97.5 269 PHE A C 1
ATOM 2145 O O . PHE A 1 269 ? -0.457 24.203 18.609 1 97.5 269 PHE A O 1
ATOM 2152 N N . GLU A 1 270 ? -1.872 24.516 16.906 1 97.44 270 GLU A N 1
ATOM 2153 C CA . GLU A 1 270 ? -0.878 24.281 15.867 1 97.44 270 GLU A CA 1
ATOM 2154 C C . GLU A 1 270 ? -0.296 25.594 15.352 1 97.44 270 GLU A C 1
ATOM 2156 O O . GLU A 1 270 ? -1.028 26.453 14.859 1 97.44 270 GLU A O 1
ATOM 2161 N N . ILE A 1 271 ? 0.956 25.719 15.508 1 96.5 271 ILE A N 1
ATOM 2162 C CA . ILE A 1 271 ? 1.629 26.969 15.164 1 96.5 271 ILE A CA 1
ATOM 2163 C C . ILE A 1 271 ? 2.682 26.719 14.086 1 96.5 271 ILE A C 1
ATOM 2165 O O . ILE A 1 271 ? 3.682 26.031 14.336 1 96.5 271 ILE A O 1
ATOM 2169 N N . GLY A 1 272 ? 2.49 27.281 12.883 1 96.06 272 GLY A N 1
ATOM 2170 C CA . GLY A 1 272 ? 3.416 27.109 11.781 1 96.06 272 GLY A CA 1
ATOM 2171 C C . GLY A 1 272 ? 4.578 28.078 11.812 1 96.06 272 GLY A C 1
ATOM 2172 O O . GLY A 1 272 ? 4.484 29.188 11.273 1 96.06 272 GLY A O 1
ATOM 2173 N N . VAL A 1 273 ? 5.625 27.75 12.422 1 97.25 273 VAL A N 1
ATOM 2174 C CA . VAL A 1 273 ? 6.848 28.547 12.383 1 97.25 273 VAL A CA 1
ATOM 2175 C C . VAL A 1 273 ? 7.492 28.438 11.008 1 97.25 273 VAL A C 1
ATOM 2177 O O . VAL A 1 273 ? 7.805 29.453 10.383 1 97.25 273 VAL A O 1
ATOM 2180 N N . GLN A 1 274 ? 7.637 27.266 10.461 1 97.38 274 GLN A N 1
ATOM 2181 C CA . GLN A 1 274 ? 8.133 26.891 9.141 1 97.38 274 GLN A CA 1
ATOM 2182 C C . GLN A 1 274 ? 9.641 27.125 9.031 1 97.38 274 GLN A C 1
ATOM 2184 O O . GLN A 1 274 ? 10.383 26.234 8.609 1 97.38 274 GLN A O 1
ATOM 2189 N N . THR A 1 275 ? 10.164 28.359 9.383 1 98 275 THR A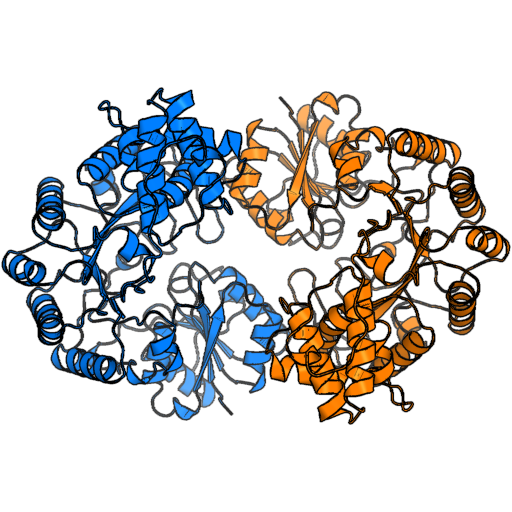 N 1
ATOM 2190 C CA . THR A 1 275 ? 11.578 28.688 9.43 1 98 275 THR A CA 1
ATOM 2191 C C . THR A 1 275 ? 11.812 29.922 10.297 1 98 275 THR A C 1
ATOM 2193 O O . THR A 1 275 ? 10.961 30.812 10.367 1 98 275 THR A O 1
ATOM 2196 N N . PHE A 1 276 ? 12.984 30 11.031 1 97.69 276 PHE A N 1
ATOM 2197 C CA . PHE A 1 276 ? 13.375 31.188 11.797 1 97.69 276 PHE A CA 1
ATOM 2198 C C . PHE A 1 276 ? 14.289 32.094 10.977 1 97.69 276 PHE A C 1
ATOM 2200 O O . PHE A 1 276 ? 14.664 33.156 11.422 1 97.69 276 PHE A O 1
ATOM 2207 N N . ASN A 1 277 ? 14.641 31.578 9.758 1 98 277 ASN A N 1
ATOM 2208 C CA . ASN A 1 277 ? 15.516 32.344 8.891 1 98 277 ASN A CA 1
ATOM 2209 C C . ASN A 1 277 ? 14.75 33.438 8.125 1 98 277 ASN A C 1
ATOM 2211 O O . ASN A 1 277 ? 14 33.125 7.195 1 98 277 ASN A O 1
ATOM 2215 N N . ASP A 1 278 ? 15.023 34.656 8.414 1 97 278 ASP A N 1
ATOM 2216 C CA . ASP A 1 278 ? 14.266 35.781 7.855 1 97 278 ASP A CA 1
ATOM 2217 C C . ASP A 1 278 ? 14.438 35.844 6.34 1 97 278 ASP A C 1
ATOM 2219 O O . ASP A 1 278 ? 13.492 36.188 5.621 1 97 278 ASP A O 1
ATOM 2223 N N . ASP A 1 279 ? 15.602 35.562 5.867 1 97.31 279 ASP A N 1
ATOM 2224 C CA . ASP A 1 279 ? 15.844 35.594 4.426 1 97.31 279 ASP A CA 1
ATOM 2225 C C . ASP A 1 279 ? 15.023 34.531 3.705 1 97.31 279 ASP A C 1
ATOM 2227 O O . ASP A 1 279 ? 14.445 34.781 2.65 1 97.31 279 ASP A O 1
ATOM 2231 N N . VAL A 1 280 ? 14.961 33.312 4.262 1 97.88 280 VAL A N 1
ATOM 2232 C CA . VAL A 1 280 ? 14.18 32.219 3.695 1 97.88 280 VAL A CA 1
ATOM 2233 C C . VAL A 1 280 ? 12.695 32.562 3.76 1 97.88 280 VAL A C 1
ATOM 2235 O O . VAL A 1 280 ? 11.953 32.344 2.801 1 97.88 280 VAL A O 1
ATOM 2238 N N . GLY A 1 281 ? 12.281 33.125 4.91 1 97.25 281 GLY A N 1
ATOM 2239 C CA . GLY A 1 281 ? 10.906 33.594 5.047 1 97.25 281 GLY A CA 1
ATOM 2240 C C . GLY A 1 281 ? 10.484 34.562 3.977 1 97.25 281 GLY A C 1
ATOM 2241 O O . GLY A 1 281 ? 9.391 34.469 3.424 1 97.25 281 GLY A O 1
ATOM 2242 N N . GLU A 1 282 ? 11.359 35.5 3.752 1 96.38 282 GLU A N 1
ATOM 2243 C CA . GLU A 1 282 ? 11.086 36.5 2.721 1 96.38 282 GLU A CA 1
ATOM 2244 C C . GLU A 1 282 ? 10.992 35.844 1.34 1 96.38 282 GLU A C 1
ATOM 2246 O O . GLU A 1 282 ? 10.125 36.188 0.541 1 96.38 282 GLU A O 1
ATOM 2251 N N . LEU A 1 283 ? 11.812 34.906 1.073 1 95.94 283 LEU A N 1
ATOM 2252 C CA . LEU A 1 283 ? 11.867 34.219 -0.209 1 95.94 283 LEU A CA 1
ATOM 2253 C C . LEU A 1 283 ? 10.547 33.5 -0.49 1 95.94 283 LEU A C 1
ATOM 2255 O O . LEU A 1 283 ? 10.062 33.5 -1.622 1 95.94 283 LEU A O 1
ATOM 2259 N N . ILE A 1 284 ? 9.914 32.969 0.519 1 96.94 284 ILE A N 1
ATOM 2260 C CA . ILE A 1 284 ? 8.727 32.156 0.304 1 96.94 284 ILE A CA 1
ATOM 2261 C C . ILE A 1 284 ? 7.484 32.938 0.725 1 96.94 284 ILE A C 1
ATOM 2263 O O . ILE A 1 284 ? 6.422 32.375 0.956 1 96.94 284 ILE A O 1
ATOM 2267 N N . SER A 1 285 ? 7.645 34.25 0.963 1 95.19 285 SER A N 1
ATOM 2268 C CA . SER A 1 285 ? 6.562 35.188 1.278 1 95.19 285 SER A CA 1
ATOM 2269 C C . SER A 1 285 ? 5.902 34.844 2.607 1 95.19 285 SER A C 1
ATOM 2271 O O . SER A 1 285 ? 4.676 34.875 2.73 1 95.19 285 SER A O 1
ATOM 2273 N N . ARG A 1 286 ? 6.629 34.25 3.457 1 92.5 286 ARG A N 1
A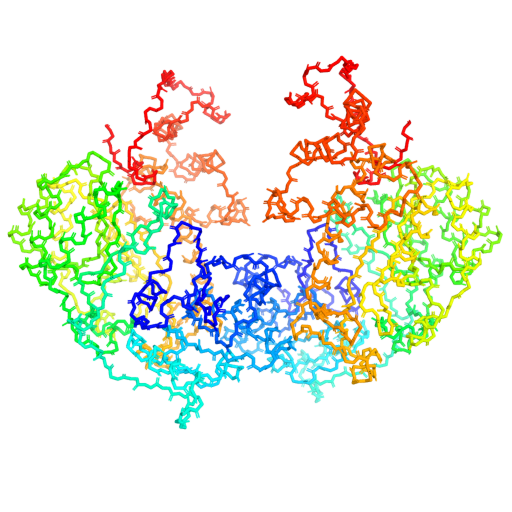TOM 2274 C CA . ARG A 1 286 ? 6.219 34 4.832 1 92.5 286 ARG A CA 1
ATOM 2275 C C . ARG A 1 286 ? 6.914 34.969 5.801 1 92.5 286 ARG A C 1
ATOM 2277 O O . ARG A 1 286 ? 7.824 34.562 6.527 1 92.5 286 ARG A O 1
ATOM 2284 N N . ARG A 1 287 ? 6.383 36.094 5.879 1 85.69 287 ARG A N 1
ATOM 2285 C CA . ARG A 1 287 ? 6.973 37.094 6.793 1 85.69 287 ARG A CA 1
ATOM 2286 C C . ARG A 1 287 ? 6.414 36.906 8.203 1 85.69 287 ARG A C 1
ATOM 2288 O O . ARG A 1 287 ? 5.219 36.688 8.375 1 85.69 287 ARG A O 1
ATOM 2295 N N . GLN A 1 288 ? 7.332 36.875 9.109 1 91.31 288 GLN A N 1
ATOM 2296 C CA . GLN A 1 288 ? 6.91 36.75 10.5 1 91.31 288 GLN A CA 1
ATOM 2297 C C . GLN A 1 288 ? 7.84 37.531 11.43 1 91.31 288 GLN A C 1
ATOM 2299 O O . GLN A 1 288 ? 8.977 37.812 11.07 1 91.31 288 GLN A O 1
ATOM 2304 N N . ASN A 1 289 ? 7.316 37.938 12.555 1 95.81 289 ASN A N 1
ATOM 2305 C CA . ASN A 1 289 ? 8.094 38.562 13.617 1 95.81 289 ASN A CA 1
ATOM 2306 C C . ASN A 1 289 ? 8.562 37.531 14.648 1 95.81 289 ASN A C 1
ATOM 2308 O O . ASN A 1 289 ? 7.812 37.188 15.562 1 95.81 289 ASN A O 1
ATOM 2312 N N . ASN A 1 290 ? 9.828 37.156 14.508 1 96.38 290 ASN A N 1
ATOM 2313 C CA . ASN A 1 290 ? 10.359 36.094 15.336 1 96.38 290 ASN A CA 1
ATOM 2314 C C . ASN A 1 290 ? 10.367 36.469 16.812 1 96.38 290 ASN A C 1
ATOM 2316 O O . ASN A 1 290 ? 10.156 35.625 17.688 1 96.38 290 ASN A O 1
ATOM 2320 N N . ASP A 1 291 ? 10.578 37.719 17.094 1 96.56 291 ASP A N 1
ATOM 2321 C CA . ASP A 1 291 ? 10.594 38.188 18.484 1 96.56 291 ASP A CA 1
ATOM 2322 C C . ASP A 1 291 ? 9.211 38.031 19.125 1 96.56 291 ASP A C 1
ATOM 2324 O O . ASP A 1 291 ? 9.102 37.531 20.25 1 96.56 291 ASP A O 1
ATOM 2328 N N . LYS A 1 292 ? 8.242 38.469 18.438 1 96.69 292 LYS A N 1
ATOM 2329 C CA . LYS A 1 292 ? 6.879 38.312 18.953 1 96.69 292 LYS A CA 1
ATOM 2330 C C . LYS A 1 292 ? 6.508 36.812 19.062 1 96.69 292 LYS A C 1
ATOM 2332 O O . LYS A 1 292 ? 5.844 36.438 20.031 1 96.69 292 LYS A O 1
ATOM 2337 N N . LEU A 1 293 ? 6.895 36.094 18.062 1 96.88 293 LEU A N 1
ATOM 2338 C CA . LEU A 1 293 ? 6.652 34.656 18.078 1 96.88 293 LEU A CA 1
ATOM 2339 C C . LEU A 1 293 ? 7.23 34.031 19.328 1 96.88 293 LEU A C 1
ATOM 2341 O O . LEU A 1 293 ? 6.547 33.281 20.016 1 96.88 293 LEU A O 1
ATOM 2345 N N . VAL A 1 294 ? 8.438 34.312 19.656 1 97.69 294 VAL A N 1
ATOM 2346 C CA . VAL A 1 294 ? 9.133 33.781 20.812 1 97.69 294 VAL A CA 1
ATOM 2347 C C . VAL A 1 294 ? 8.398 34.156 22.094 1 97.69 294 VAL A C 1
ATOM 2349 O O . VAL A 1 294 ? 8.195 33.312 22.984 1 97.69 294 VAL A O 1
ATOM 2352 N N . LYS A 1 295 ? 7.953 35.375 22.172 1 97.44 295 LYS A N 1
ATOM 2353 C CA . LYS A 1 295 ? 7.207 35.844 23.344 1 97.44 295 LYS A CA 1
ATOM 2354 C C . LYS A 1 295 ? 5.898 35.094 23.5 1 97.44 295 LYS A C 1
ATOM 2356 O O . LYS A 1 295 ? 5.516 34.719 24.625 1 97.44 295 LYS A O 1
ATOM 2361 N N . ASN A 1 296 ? 5.258 34.906 22.422 1 97.31 296 ASN A N 1
ATOM 2362 C CA . ASN A 1 296 ? 4 34.156 22.453 1 97.31 296 ASN A CA 1
ATOM 2363 C C . ASN A 1 296 ? 4.215 32.719 22.906 1 97.31 296 ASN A C 1
ATOM 2365 O O . ASN A 1 296 ? 3.416 32.188 23.672 1 97.31 296 ASN A O 1
ATOM 2369 N N . PHE A 1 297 ? 5.297 32.094 22.406 1 97.38 297 PHE A N 1
ATOM 2370 C CA . PHE A 1 297 ? 5.625 30.734 22.828 1 97.38 297 PHE A CA 1
ATOM 2371 C C . PHE A 1 297 ? 5.859 30.688 24.328 1 97.38 297 PHE A C 1
ATOM 2373 O O . PHE A 1 297 ? 5.359 29.797 25.016 1 97.38 297 PHE A O 1
ATOM 2380 N N . HIS A 1 298 ? 6.566 31.625 24.875 1 97.44 298 HIS A N 1
ATOM 2381 C CA . HIS A 1 298 ? 6.824 31.672 26.312 1 97.44 298 HIS A CA 1
ATOM 2382 C C . HIS A 1 298 ? 5.527 31.812 27.094 1 97.44 298 HIS A C 1
ATOM 2384 O O . HIS A 1 298 ? 5.328 31.125 28.094 1 97.44 298 HIS A O 1
ATOM 2390 N N . PHE A 1 299 ? 4.672 32.656 26.656 1 97.25 299 PHE A N 1
ATOM 2391 C CA . PHE A 1 299 ? 3.385 32.844 27.312 1 97.25 299 PHE A CA 1
ATOM 2392 C C . PHE A 1 299 ? 2.609 31.516 27.328 1 97.25 299 PHE A C 1
ATOM 2394 O O . PHE A 1 299 ? 2.137 31.094 28.391 1 97.25 299 PHE A O 1
ATOM 2401 N N . LEU A 1 300 ? 2.49 30.859 26.156 1 97.19 300 LEU A N 1
ATOM 2402 C CA . LEU A 1 300 ? 1.701 29.641 26.031 1 97.19 300 LEU A CA 1
ATOM 2403 C C . LEU A 1 300 ? 2.277 28.531 26.891 1 97.19 300 LEU A C 1
ATOM 2405 O O . LEU A 1 300 ? 1.53 27.781 27.516 1 97.19 300 LEU A O 1
ATOM 2409 N N . ARG A 1 301 ? 3.607 28.453 26.984 1 95.81 301 ARG A N 1
ATOM 2410 C CA . ARG A 1 301 ? 4.254 27.344 27.672 1 95.81 301 ARG A CA 1
ATOM 2411 C C . ARG A 1 301 ? 4.328 27.594 29.172 1 95.81 301 ARG A C 1
ATOM 2413 O O . ARG A 1 301 ? 4.258 26.656 29.969 1 95.81 301 ARG A O 1
ATOM 2420 N N . GLU A 1 302 ? 4.355 28.844 29.625 1 96.06 302 GLU A N 1
ATOM 2421 C CA . GLU A 1 302 ? 4.625 29.156 31.016 1 96.06 302 GLU A CA 1
ATOM 2422 C C . GLU A 1 302 ? 3.348 29.562 31.75 1 96.06 302 GLU A C 1
ATOM 2424 O O . GLU A 1 302 ? 3.238 29.406 32.969 1 96.06 302 GLU A O 1
ATOM 2429 N N . GLU A 1 303 ? 2.451 30.094 30.969 1 96.69 303 GLU A N 1
ATOM 2430 C CA . GLU A 1 303 ? 1.327 30.719 31.641 1 96.69 303 GLU A CA 1
ATOM 2431 C C . GLU A 1 303 ? 0.013 30.016 31.312 1 96.69 303 GLU A C 1
ATOM 2433 O O . GLU A 1 303 ? -1.05 30.422 31.797 1 96.69 303 GLU A O 1
ATOM 2438 N N . THR A 1 304 ? 0.077 29.031 30.484 1 96.38 304 THR A N 1
ATOM 2439 C CA . THR A 1 304 ? -1.146 28.344 30.109 1 96.38 304 THR A CA 1
ATOM 2440 C C . THR A 1 304 ? -0.925 26.828 30.094 1 96.38 304 THR A C 1
ATOM 2442 O O . THR A 1 304 ? 0.197 26.359 30.281 1 96.38 304 THR A O 1
ATOM 2445 N N . GLY A 1 305 ? -2 26.062 29.906 1 92.88 305 GLY A N 1
ATOM 2446 C CA . GLY A 1 305 ? -1.951 24.609 29.766 1 92.88 305 GLY A CA 1
ATOM 2447 C C . GLY A 1 305 ? -2.15 24.141 28.344 1 92.88 305 GLY A C 1
ATOM 2448 O O . GLY A 1 305 ? -2.48 22.984 28.109 1 92.88 305 GLY A O 1
ATOM 2449 N N . VAL A 1 306 ? -1.906 25 27.375 1 95.56 306 VAL A N 1
ATOM 2450 C CA . VAL A 1 306 ? -2.143 24.719 25.953 1 95.56 306 VAL A CA 1
ATOM 2451 C C . VAL A 1 306 ? -1.104 23.719 25.453 1 95.56 306 VAL A C 1
ATOM 2453 O O . VAL A 1 306 ? 0.076 23.812 25.797 1 95.56 306 VAL A O 1
ATOM 2456 N N . HIS A 1 307 ? -1.561 22.656 24.734 1 95.25 307 HIS A N 1
ATOM 2457 C CA . HIS A 1 307 ? -0.662 21.797 23.984 1 95.25 307 HIS A CA 1
ATOM 2458 C C . HIS A 1 307 ? -0.197 22.484 22.703 1 95.25 307 HIS A C 1
ATOM 2460 O O . HIS A 1 307 ? -0.997 22.719 21.797 1 95.25 307 HIS A O 1
ATOM 2466 N N . VAL A 1 308 ? 1.073 22.734 22.609 1 96.81 308 VAL A N 1
ATOM 2467 C CA . VAL A 1 308 ? 1.614 23.469 21.484 1 96.81 308 VAL A CA 1
ATOM 2468 C C . VAL A 1 308 ? 2.268 22.5 20.5 1 96.81 308 VAL A C 1
ATOM 2470 O O . VAL A 1 308 ? 3.182 21.75 20.859 1 96.81 308 VAL A O 1
ATOM 2473 N N . HIS A 1 309 ? 1.741 22.469 19.328 1 97.25 309 HIS A N 1
ATOM 2474 C CA . HIS A 1 309 ? 2.287 21.734 18.203 1 97.25 309 HIS A CA 1
ATOM 2475 C C . HIS A 1 309 ? 2.883 22.672 17.156 1 97.25 309 HIS A C 1
ATOM 2477 O O . HIS A 1 309 ? 2.148 23.359 16.453 1 97.25 309 HIS A O 1
ATOM 2483 N N . ALA A 1 310 ? 4.195 22.688 17.031 1 97.94 310 ALA A N 1
ATOM 2484 C CA . ALA A 1 310 ? 4.875 23.625 16.141 1 97.94 310 ALA A CA 1
ATOM 2485 C C . ALA A 1 310 ? 5.449 22.922 14.922 1 97.94 310 ALA A C 1
ATOM 2487 O O . ALA A 1 310 ? 5.801 21.734 14.992 1 97.94 310 ALA A O 1
ATOM 2488 N N . ASP A 1 311 ? 5.594 23.672 13.789 1 97.69 311 ASP A N 1
ATOM 2489 C CA . ASP A 1 311 ? 6.016 23.062 12.539 1 97.69 311 ASP A CA 1
ATOM 2490 C C . ASP A 1 311 ? 7.266 23.734 11.984 1 97.69 311 ASP A C 1
ATOM 2492 O O . ASP A 1 311 ? 7.395 24.969 12.055 1 97.69 311 ASP A O 1
ATOM 2496 N N . LEU A 1 312 ? 8.156 22.969 11.5 1 98.44 312 LEU A N 1
ATOM 2497 C CA . LEU A 1 312 ? 9.289 23.391 10.672 1 98.44 312 LEU A CA 1
ATOM 2498 C C . LEU A 1 312 ? 9.289 22.656 9.336 1 98.44 312 LEU A C 1
ATOM 2500 O O . LEU A 1 312 ? 8.82 21.516 9.25 1 98.44 312 LEU A O 1
ATOM 2504 N N . ILE A 1 313 ? 9.781 23.25 8.281 1 98.56 313 ILE A N 1
ATOM 2505 C CA . ILE A 1 313 ? 9.844 22.609 6.969 1 98.56 313 ILE A CA 1
ATOM 2506 C C . ILE A 1 313 ? 11.305 22.469 6.531 1 98.56 313 ILE A C 1
ATOM 2508 O O . ILE A 1 313 ? 12.078 23.438 6.609 1 98.56 313 ILE A O 1
ATOM 2512 N N . VAL A 1 314 ? 11.656 21.328 6.172 1 98.44 314 VAL A N 1
ATOM 2513 C CA . VAL A 1 314 ? 12.945 21.047 5.562 1 98.44 314 VAL A CA 1
ATOM 2514 C C . VAL A 1 314 ? 12.852 21.203 4.047 1 98.44 314 VAL A C 1
ATOM 2516 O O . VAL A 1 314 ? 11.859 20.797 3.436 1 98.44 314 VAL A O 1
ATOM 2519 N N . GLY A 1 315 ? 13.859 21.797 3.463 1 98.5 315 GLY A N 1
ATOM 2520 C CA . GLY A 1 315 ? 13.969 21.797 2.012 1 98.5 315 GLY A CA 1
ATOM 2521 C C . GLY A 1 315 ? 13.406 23.062 1.381 1 98.5 315 GLY A C 1
ATOM 2522 O O . GLY A 1 315 ? 13.07 23.062 0.194 1 98.5 315 GLY A O 1
ATOM 2523 N N . LEU A 1 316 ? 13.258 24.172 2.154 1 98.69 316 LEU A N 1
ATOM 2524 C CA . LEU A 1 316 ? 12.82 25.453 1.601 1 98.69 316 LEU A CA 1
ATOM 2525 C C . LEU A 1 316 ? 13.898 26.047 0.703 1 98.69 316 LEU A C 1
ATOM 2527 O O . LEU A 1 316 ? 15.094 25.875 0.957 1 98.69 316 LEU A O 1
ATOM 2531 N N . PRO A 1 317 ? 13.469 26.766 -0.358 1 98.44 317 PRO A N 1
ATOM 2532 C CA . PRO A 1 317 ? 14.469 27.406 -1.219 1 98.44 317 PRO A CA 1
ATOM 2533 C C . PRO A 1 317 ? 15.406 28.328 -0.448 1 98.44 317 PRO A C 1
ATOM 2535 O O . PRO A 1 317 ? 14.945 29.172 0.324 1 98.44 317 PRO A O 1
ATOM 2538 N N . GLY A 1 318 ? 16.672 28.094 -0.587 1 97.94 318 GLY A N 1
ATOM 2539 C CA . GLY A 1 318 ? 17.656 28.984 -0.001 1 97.94 318 GLY A CA 1
ATOM 2540 C C . GLY A 1 318 ? 18.016 28.625 1.427 1 97.94 318 GLY A C 1
ATOM 2541 O O . GLY A 1 318 ? 18.844 29.281 2.057 1 97.94 318 GLY A O 1
ATOM 2542 N N . GLU A 1 319 ? 17.469 27.609 1.925 1 98.38 319 GLU A N 1
ATOM 2543 C CA . GLU A 1 319 ? 17.781 27.25 3.301 1 98.38 319 GLU A CA 1
ATOM 2544 C C . GLU A 1 319 ? 18.781 26.078 3.348 1 98.38 319 GLU A C 1
ATOM 2546 O O . GLU A 1 319 ? 18.547 25.031 2.736 1 98.38 319 GLU A O 1
ATOM 2551 N N . SER A 1 320 ? 19.859 26.234 4.023 1 98.38 320 SER A N 1
ATOM 2552 C CA . SER A 1 320 ? 20.859 25.188 4.211 1 98.38 320 SER A CA 1
ATOM 2553 C C . SER A 1 320 ? 20.531 24.312 5.414 1 98.38 320 SER A C 1
ATOM 2555 O O . SER A 1 320 ? 19.641 24.625 6.191 1 98.38 320 SER A O 1
ATOM 2557 N N . VAL A 1 321 ? 21.266 23.234 5.52 1 98.31 321 VAL A N 1
ATOM 2558 C CA . VAL A 1 321 ? 21.078 22.344 6.66 1 98.31 321 VAL A CA 1
ATOM 2559 C C . VAL A 1 321 ? 21.438 23.078 7.953 1 98.31 321 VAL A C 1
ATOM 2561 O O . VAL A 1 321 ? 20.781 22.891 8.977 1 98.31 321 VAL A O 1
ATOM 2564 N N . GLU A 1 322 ? 22.484 23.891 7.93 1 98.25 322 GLU A N 1
ATOM 2565 C CA . GLU A 1 322 ? 22.922 24.656 9.094 1 98.25 322 GLU A CA 1
ATOM 2566 C C . GLU A 1 322 ? 21.844 25.641 9.547 1 98.25 322 GLU A C 1
ATOM 2568 O O . GLU A 1 322 ? 21.594 25.781 10.75 1 98.25 322 GLU A O 1
ATOM 2573 N N . SER A 1 323 ? 21.297 26.281 8.602 1 98.25 323 SER A N 1
ATOM 2574 C CA . SER A 1 323 ? 20.219 27.203 8.898 1 98.25 323 SER A CA 1
ATOM 2575 C C . SER A 1 323 ? 19.031 26.5 9.523 1 98.25 323 SER A C 1
ATOM 2577 O O . SER A 1 323 ? 18.469 26.953 10.523 1 98.25 323 SER A O 1
ATOM 2579 N N . PHE A 1 324 ? 18.641 25.391 8.93 1 98.5 324 PHE A N 1
ATOM 2580 C CA . PHE A 1 324 ? 17.562 24.578 9.484 1 98.5 324 PHE A CA 1
ATOM 2581 C C . PHE A 1 324 ? 17.891 24.156 10.914 1 98.5 324 PHE A C 1
ATOM 2583 O O . PHE A 1 324 ? 17.047 24.25 11.805 1 98.5 324 PHE A O 1
ATOM 2590 N N . ALA A 1 325 ? 19.094 23.641 11.125 1 98.56 325 ALA A N 1
ATOM 2591 C CA . ALA A 1 325 ? 19.547 23.172 12.43 1 98.56 325 ALA A CA 1
ATOM 2592 C C . ALA A 1 325 ? 19.438 24.266 13.484 1 98.56 325 ALA A C 1
ATOM 2594 O O . ALA A 1 325 ? 19 24.016 14.609 1 98.56 325 ALA A O 1
ATOM 2595 N N . ALA A 1 326 ? 19.812 25.469 13.117 1 98.31 326 ALA A N 1
ATOM 2596 C CA . ALA A 1 326 ? 19.719 26.609 14.031 1 98.31 326 ALA A CA 1
ATOM 2597 C C . ALA A 1 326 ? 18.281 26.891 14.422 1 98.31 326 ALA A C 1
ATOM 2599 O O . ALA A 1 326 ? 17.984 27.188 15.578 1 98.31 326 ALA A O 1
ATOM 2600 N N . GLY A 1 327 ? 17.422 26.859 13.43 1 98.31 327 GLY A N 1
ATOM 2601 C CA . GLY A 1 327 ? 16.016 27.031 13.703 1 98.31 327 GLY A CA 1
ATOM 2602 C C . GLY A 1 327 ? 15.43 25.938 14.594 1 98.31 327 GLY A C 1
ATOM 2603 O O . GLY A 1 327 ? 14.633 26.219 15.484 1 98.31 327 GLY A O 1
ATOM 2604 N N . PHE A 1 328 ? 15.859 24.688 14.305 1 98.56 328 PHE A N 1
ATOM 2605 C CA . PHE A 1 328 ? 15.406 23.562 15.102 1 98.56 328 PHE A CA 1
ATOM 2606 C C . PHE A 1 328 ? 15.828 23.719 16.562 1 98.56 328 PHE A C 1
ATOM 2608 O O . PHE A 1 328 ? 15.016 23.531 17.469 1 98.56 328 PHE A O 1
ATOM 2615 N N . ASP A 1 329 ? 17.047 24.078 16.797 1 98.19 329 ASP A N 1
ATOM 2616 C CA . ASP A 1 329 ? 17.578 2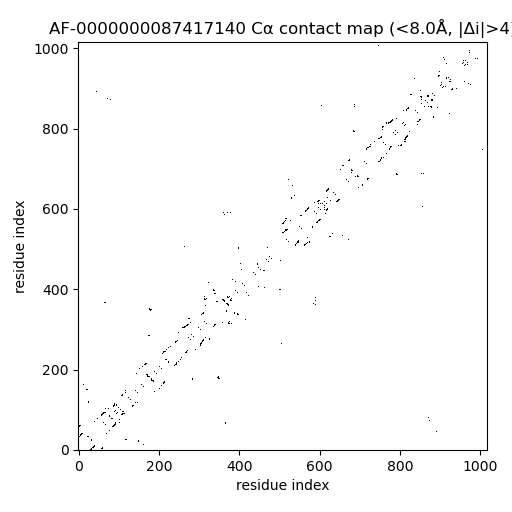4.281 18.156 1 98.19 329 ASP A CA 1
ATOM 2617 C C . ASP A 1 329 ? 16.812 25.375 18.875 1 98.19 329 ASP A C 1
ATOM 2619 O O . ASP A 1 329 ? 16.469 25.25 20.047 1 98.19 329 ASP A O 1
ATOM 2623 N N . ARG A 1 330 ? 16.562 26.422 18.125 1 97.81 330 ARG A N 1
ATOM 2624 C CA . ARG A 1 330 ? 15.812 27.531 18.703 1 97.81 330 ARG A CA 1
ATOM 2625 C C . ARG A 1 330 ? 14.406 27.109 19.125 1 97.81 330 ARG A C 1
ATOM 2627 O O . ARG A 1 330 ? 13.938 27.469 20.203 1 97.81 330 ARG A O 1
ATOM 2634 N N . LEU A 1 331 ? 13.789 26.328 18.266 1 98.25 331 LEU A N 1
ATOM 2635 C CA . LEU A 1 331 ? 12.43 25.875 18.562 1 98.25 331 LEU A CA 1
ATOM 2636 C C . LEU A 1 331 ? 12.43 24.922 19.734 1 98.25 331 LEU A C 1
ATOM 2638 O O . LEU A 1 331 ? 11.539 24.969 20.594 1 98.25 331 LEU A O 1
ATOM 2642 N N . VAL A 1 332 ? 13.422 24 19.781 1 97.19 332 VAL A N 1
ATOM 2643 C CA . VAL A 1 332 ? 13.531 23.078 20.906 1 97.19 332 VAL A CA 1
ATOM 2644 C C . VAL A 1 332 ? 13.664 23.859 22.203 1 97.19 332 VAL A C 1
ATOM 2646 O O . VAL A 1 332 ? 13.062 23.5 23.219 1 97.19 332 VAL A O 1
ATOM 2649 N N . ALA A 1 333 ? 14.375 24.953 22.188 1 96 333 ALA A N 1
ATOM 2650 C CA . ALA A 1 333 ? 14.594 25.781 23.375 1 96 333 ALA A CA 1
ATOM 2651 C C . ALA A 1 333 ? 13.297 26.422 23.844 1 96 333 ALA A C 1
ATOM 2653 O O . ALA A 1 333 ? 13.133 26.719 25.031 1 96 333 ALA A O 1
ATOM 2654 N N . LEU A 1 334 ? 12.352 26.578 22.953 1 96.94 334 LEU A N 1
ATOM 2655 C CA . LEU A 1 334 ? 11.055 27.156 23.297 1 96.94 334 LEU A CA 1
ATOM 2656 C C . LEU A 1 334 ? 10.141 26.094 23.906 1 96.94 334 LEU A C 1
ATOM 2658 O O . LEU A 1 334 ? 9.055 26.422 24.406 1 96.94 334 LEU A O 1
ATOM 2662 N N . ASP A 1 335 ? 10.422 24.875 23.734 1 93.75 335 ASP A N 1
ATOM 2663 C CA . ASP A 1 335 ? 9.891 23.703 24.438 1 93.75 335 ASP A CA 1
ATOM 2664 C C . ASP A 1 335 ? 8.422 23.469 24.094 1 93.75 335 ASP A C 1
ATOM 2666 O O . ASP A 1 335 ? 7.594 23.297 24.984 1 93.75 335 ASP A O 1
ATOM 2670 N N . PRO A 1 336 ? 8.039 23.547 22.875 1 96.06 336 PRO A N 1
ATOM 2671 C CA . PRO A 1 336 ? 6.715 23.016 22.531 1 96.06 336 PRO A CA 1
ATOM 2672 C C . PRO A 1 336 ? 6.586 21.531 22.812 1 96.06 336 PRO A C 1
ATOM 2674 O O . PRO A 1 336 ? 7.594 20.828 22.906 1 96.06 336 PRO A O 1
ATOM 2677 N N . GLN A 1 337 ? 5.348 21.031 23.047 1 94.31 337 GLN A N 1
ATOM 2678 C CA . GLN A 1 337 ? 5.152 19.609 23.281 1 94.31 337 GLN A CA 1
ATOM 2679 C C . GLN A 1 337 ? 5.512 18.781 22.047 1 94.31 337 GLN A C 1
ATOM 2681 O O . GLN A 1 337 ? 6.039 17.672 22.172 1 94.31 337 GLN A O 1
ATOM 2686 N N . GLU A 1 338 ? 5.227 19.328 20.844 1 96.56 338 GLU A N 1
ATOM 2687 C CA . GLU A 1 338 ? 5.539 18.625 19.609 1 96.56 338 GLU A CA 1
ATOM 2688 C C . GLU A 1 338 ? 6.164 19.578 18.578 1 96.56 338 GLU A C 1
ATOM 2690 O O . GLU A 1 338 ? 5.754 20.734 18.469 1 96.56 338 GLU A O 1
ATOM 2695 N N . ILE A 1 339 ? 7.133 19.062 17.922 1 97.94 339 ILE A N 1
ATOM 2696 C CA . ILE A 1 339 ? 7.734 19.734 16.766 1 97.94 339 ILE A CA 1
ATOM 2697 C C . ILE A 1 339 ? 7.602 18.844 15.531 1 97.94 339 ILE A C 1
ATOM 2699 O O . ILE A 1 339 ? 8.258 17.812 15.43 1 97.94 339 ILE A O 1
ATOM 2703 N N . GLN A 1 340 ? 6.781 19.281 14.656 1 97.94 340 GLN A N 1
ATOM 2704 C CA . GLN A 1 340 ? 6.664 18.547 13.398 1 97.94 340 GLN A CA 1
ATOM 2705 C C . GLN A 1 340 ? 7.695 19.031 12.383 1 97.94 340 GLN A C 1
ATOM 2707 O O . GLN A 1 340 ? 7.711 20.203 12.016 1 97.94 340 GLN A O 1
ATOM 2712 N N . VAL A 1 341 ? 8.57 18.125 12.055 1 98.25 341 VAL A N 1
ATOM 2713 C CA . VAL A 1 341 ? 9.531 18.406 10.992 1 98.25 341 VAL A CA 1
ATOM 2714 C C . VAL A 1 341 ? 9.016 17.844 9.672 1 98.25 341 VAL A C 1
ATOM 2716 O O . VAL A 1 341 ? 9.094 16.641 9.422 1 98.25 341 VAL A O 1
ATOM 2719 N N . GLY A 1 342 ? 8.469 18.734 8.875 1 97.69 342 GLY A N 1
ATOM 2720 C CA . GLY A 1 342 ? 7.957 18.297 7.586 1 97.69 342 GLY A CA 1
ATOM 2721 C C . GLY A 1 342 ? 8.922 18.578 6.441 1 97.69 342 GLY A C 1
ATOM 2722 O O . GLY A 1 342 ? 9.727 19.5 6.508 1 97.69 342 GLY A O 1
ATOM 2723 N N . LEU A 1 343 ? 8.836 17.781 5.41 1 98.12 343 LEU A N 1
ATOM 2724 C CA . LEU A 1 343 ? 9.562 18.047 4.172 1 98.12 343 LEU A CA 1
ATOM 2725 C C . LEU A 1 343 ? 8.695 18.844 3.201 1 98.12 343 LEU A C 1
ATOM 2727 O O . LEU A 1 343 ? 7.504 18.578 3.057 1 98.12 343 LEU A O 1
ATOM 2731 N N . LEU A 1 344 ? 9.328 19.75 2.561 1 98.62 344 LEU A N 1
ATOM 2732 C CA . LEU A 1 344 ? 8.625 20.594 1.592 1 98.62 344 LEU A CA 1
ATOM 2733 C C . LEU A 1 344 ? 7.969 19.734 0.514 1 98.62 344 LEU A C 1
ATOM 2735 O O . LEU A 1 344 ? 8.578 18.781 0.015 1 98.62 344 LEU A O 1
ATOM 2739 N N . LYS A 1 345 ? 6.75 20.078 0.169 1 98.06 345 LYS A N 1
ATOM 2740 C CA . LYS A 1 345 ? 6 19.453 -0.914 1 98.06 345 LYS A CA 1
ATOM 2741 C C . LYS A 1 345 ? 5.641 20.469 -1.994 1 98.06 345 LYS A C 1
ATOM 2743 O O . LYS A 1 345 ? 5.305 21.625 -1.689 1 98.06 345 LYS A O 1
ATOM 2748 N N . ARG A 1 346 ? 5.723 20.031 -3.172 1 97.19 346 ARG A N 1
ATOM 2749 C CA . ARG A 1 346 ? 5.297 20.859 -4.293 1 97.19 346 ARG A CA 1
ATOM 2750 C C . ARG A 1 346 ? 3.809 20.672 -4.57 1 97.19 346 ARG A C 1
ATOM 2752 O O . ARG A 1 346 ? 3.424 19.875 -5.422 1 97.19 346 ARG A O 1
ATOM 2759 N N . LEU A 1 347 ? 3.021 21.516 -3.994 1 96.19 347 LEU A N 1
ATOM 2760 C CA . LEU A 1 347 ? 1.583 21.422 -4.215 1 96.19 347 LEU A CA 1
ATOM 2761 C C . LEU A 1 347 ? 1.187 22.094 -5.527 1 96.19 347 LEU A C 1
ATOM 2763 O O . LEU A 1 347 ? 1.682 23.172 -5.852 1 96.19 347 LEU A O 1
ATOM 2767 N N . ARG A 1 348 ? 0.316 21.453 -6.25 1 94.69 348 ARG A N 1
ATOM 2768 C CA . ARG A 1 348 ? -0.106 21.953 -7.551 1 94.69 348 ARG A CA 1
ATOM 2769 C C . ARG A 1 348 ? -0.733 23.344 -7.418 1 94.69 348 ARG A C 1
ATOM 2771 O O . ARG A 1 348 ? -1.611 23.547 -6.582 1 94.69 348 ARG A O 1
ATOM 2778 N N . GLY A 1 349 ? -0.207 24.25 -8.172 1 93.44 349 GLY A N 1
ATOM 2779 C CA . GLY A 1 349 ? -0.792 25.578 -8.219 1 93.44 349 GLY A CA 1
ATOM 2780 C C . GLY A 1 349 ? -0.07 26.594 -7.344 1 93.44 349 GLY A C 1
ATOM 2781 O O . GLY A 1 349 ? -0.246 27.797 -7.496 1 93.44 349 GLY A O 1
ATOM 2782 N N . THR A 1 350 ? 0.749 26.156 -6.41 1 95 350 THR A N 1
ATOM 2783 C CA . THR A 1 350 ? 1.375 27.062 -5.461 1 95 350 THR A CA 1
ATOM 2784 C C . THR A 1 350 ? 2.545 27.797 -6.109 1 95 350 THR A C 1
ATOM 2786 O O . THR A 1 350 ? 3.227 27.25 -6.977 1 95 350 THR A O 1
ATOM 2789 N N . PRO A 1 351 ? 2.836 28.969 -5.68 1 95.19 351 PRO A N 1
ATOM 2790 C CA . PRO A 1 351 ? 3.873 29.797 -6.297 1 95.19 351 PRO A CA 1
ATOM 2791 C C . PRO A 1 351 ? 5.285 29.328 -5.961 1 95.19 351 PRO A C 1
ATOM 2793 O O . PRO A 1 351 ? 6.262 29.859 -6.504 1 95.19 351 PRO A O 1
ATOM 2796 N N . ILE A 1 352 ? 5.461 28.344 -5.172 1 96.88 352 ILE A N 1
ATOM 2797 C CA . ILE A 1 352 ? 6.773 27.875 -4.738 1 96.88 352 ILE A CA 1
ATOM 2798 C C . ILE A 1 352 ? 7.586 27.438 -5.953 1 96.88 352 ILE A C 1
ATOM 2800 O O . ILE A 1 352 ? 8.82 27.406 -5.906 1 96.88 352 ILE A O 1
ATOM 2804 N N . VAL A 1 353 ? 6.977 27.172 -7.082 1 95.69 353 VAL A N 1
ATOM 2805 C CA . VAL A 1 353 ? 7.594 26.609 -8.273 1 95.69 353 VAL A CA 1
ATOM 2806 C C . VAL A 1 353 ? 8.484 27.656 -8.938 1 95.69 353 VAL A C 1
ATOM 2808 O O . VAL A 1 353 ? 9.375 27.328 -9.719 1 95.69 353 VAL A O 1
ATOM 2811 N N . ARG A 1 354 ? 8.211 28.906 -8.617 1 96.25 354 ARG A N 1
ATOM 2812 C CA . ARG A 1 354 ? 9.023 29.953 -9.227 1 96.25 354 ARG A CA 1
ATOM 2813 C C . ARG A 1 354 ? 10.477 29.859 -8.766 1 96.25 354 ARG A C 1
ATOM 2815 O O . ARG A 1 354 ? 11.367 30.438 -9.383 1 96.25 354 ARG A O 1
ATOM 2822 N N . HIS A 1 355 ? 10.719 29.141 -7.672 1 98.06 355 HIS A N 1
ATOM 2823 C CA . HIS A 1 355 ? 12.055 29.016 -7.113 1 98.06 355 HIS A CA 1
ATOM 2824 C C . HIS A 1 355 ? 12.75 27.75 -7.625 1 98.06 355 HIS A C 1
ATOM 2826 O O . HIS A 1 355 ? 13.914 27.5 -7.293 1 98.06 355 HIS A O 1
ATOM 2832 N N . ASP A 1 356 ? 12.117 26.953 -8.453 1 97.81 356 ASP A N 1
ATOM 2833 C CA . ASP A 1 356 ? 12.633 25.641 -8.852 1 97.81 356 ASP A CA 1
ATOM 2834 C C . ASP A 1 356 ? 13.961 25.781 -9.594 1 97.81 356 ASP A C 1
ATOM 2836 O O . ASP A 1 356 ? 14.938 25.109 -9.258 1 97.81 356 ASP A O 1
ATOM 2840 N N . GLU A 1 357 ? 14.039 26.656 -10.539 1 97.94 357 GLU A N 1
ATOM 2841 C CA . GLU A 1 357 ? 15.242 26.781 -11.352 1 97.94 357 GLU A CA 1
ATOM 2842 C C . GLU A 1 357 ? 16.359 27.484 -10.57 1 97.94 357 GLU A C 1
ATOM 2844 O O . GLU A 1 357 ? 17.438 26.938 -10.391 1 97.94 357 GLU A O 1
ATOM 2849 N N . PRO A 1 358 ? 16.062 28.656 -9.938 1 98.31 358 PRO A N 1
ATOM 2850 C CA . PRO A 1 358 ? 17.141 29.391 -9.273 1 98.31 358 PRO A CA 1
ATOM 2851 C C . PRO A 1 358 ? 17.75 28.625 -8.102 1 98.31 358 PRO A C 1
ATOM 2853 O O . PRO A 1 358 ? 18.938 28.781 -7.797 1 98.31 358 PRO A O 1
ATOM 2856 N N . TYR A 1 359 ? 16.938 27.844 -7.465 1 98.56 359 TYR A N 1
ATOM 2857 C CA . TYR A 1 359 ? 17.422 27.172 -6.266 1 98.56 359 TYR A CA 1
ATOM 2858 C C . TYR A 1 359 ? 17.547 25.672 -6.492 1 98.56 359 TYR A C 1
ATOM 2860 O O . TYR A 1 359 ? 17.719 24.906 -5.543 1 98.56 359 TYR A O 1
ATOM 2868 N N . GLU A 1 360 ? 17.375 25.219 -7.77 1 98.31 360 GLU A N 1
ATOM 2869 C CA . GLU A 1 360 ? 17.562 23.828 -8.195 1 98.31 360 GLU A CA 1
ATOM 2870 C C . GLU A 1 360 ? 16.719 22.875 -7.355 1 98.31 360 GLU A C 1
ATOM 2872 O O . GLU A 1 360 ? 17.219 21.906 -6.809 1 98.31 360 GLU A O 1
ATOM 2877 N N . MET A 1 361 ? 15.453 23.25 -7.223 1 98.69 361 MET A N 1
ATOM 2878 C CA . MET A 1 361 ? 14.523 22.422 -6.457 1 98.69 361 MET A CA 1
ATOM 2879 C C . MET A 1 361 ? 14.117 21.172 -7.246 1 98.69 361 MET A C 1
ATOM 2881 O O . MET A 1 361 ? 13.648 21.281 -8.383 1 98.69 361 MET A O 1
ATOM 2885 N N . VAL A 1 362 ? 14.312 19.984 -6.688 1 98.62 362 VAL A N 1
ATOM 2886 C CA . VAL A 1 362 ? 13.922 18.734 -7.32 1 98.62 362 VAL A CA 1
ATOM 2887 C C . VAL A 1 362 ? 12.883 18.016 -6.453 1 98.62 362 VAL A C 1
ATOM 2889 O O . VAL A 1 362 ? 13.141 17.734 -5.277 1 98.62 362 VAL A O 1
ATOM 2892 N N . TYR A 1 363 ? 11.711 17.781 -7.012 1 98.5 363 TYR A N 1
ATOM 2893 C CA . TYR A 1 363 ? 10.609 17.141 -6.297 1 98.5 363 TYR A CA 1
ATOM 2894 C C . TYR A 1 363 ? 10.305 15.773 -6.875 1 98.5 363 TYR A C 1
ATOM 2896 O O . TYR A 1 363 ? 10.602 15.5 -8.039 1 98.5 363 TYR A O 1
ATOM 2904 N N . SER A 1 364 ? 9.758 14.906 -6.039 1 97.94 364 SER A N 1
ATOM 2905 C CA . SER A 1 364 ? 9.141 13.695 -6.57 1 97.94 364 SER A CA 1
ATOM 2906 C C . SER A 1 364 ? 8 14.031 -7.523 1 97.94 364 SER A C 1
ATOM 2908 O O . SER A 1 364 ? 7.195 14.93 -7.25 1 97.94 364 SER A O 1
ATOM 2910 N N . PRO A 1 365 ? 7.93 13.375 -8.648 1 96.25 365 PRO A N 1
ATOM 2911 C CA . PRO A 1 365 ? 6.832 13.648 -9.578 1 96.25 365 PRO A CA 1
ATOM 2912 C C . PRO A 1 365 ? 5.527 12.969 -9.164 1 96.25 365 PRO A C 1
ATOM 2914 O O . PRO A 1 365 ? 4.492 13.172 -9.805 1 96.25 365 PRO A O 1
ATOM 2917 N N . HIS A 1 366 ? 5.574 12.203 -8.133 1 96.12 366 HIS A N 1
ATOM 2918 C CA . HIS A 1 366 ? 4.383 11.531 -7.625 1 96.12 366 HIS A CA 1
ATOM 2919 C C . HIS A 1 366 ? 3.967 12.086 -6.27 1 96.12 366 HIS A C 1
ATOM 2921 O O . HIS A 1 366 ? 4.812 12.555 -5.5 1 96.12 366 HIS A O 1
ATOM 2927 N N . ALA A 1 367 ? 2.664 11.984 -6 1 96.5 367 ALA A N 1
ATOM 2928 C CA . ALA A 1 367 ? 2.156 12.453 -4.715 1 96.5 367 ALA A CA 1
ATOM 2929 C C . ALA A 1 367 ? 2.854 11.742 -3.557 1 96.5 367 ALA A C 1
ATOM 2931 O O . ALA A 1 367 ? 3.139 10.539 -3.639 1 96.5 367 ALA A O 1
ATOM 2932 N N . PRO A 1 368 ? 3.291 12.492 -2.482 1 96.69 368 PRO A N 1
ATOM 2933 C CA . PRO A 1 368 ? 2.848 13.852 -2.158 1 96.69 368 PRO A CA 1
ATOM 2934 C C . PRO A 1 368 ? 3.828 14.914 -2.639 1 96.69 368 PRO A C 1
ATOM 2936 O O . PRO A 1 368 ? 3.949 15.977 -2.012 1 96.69 368 PRO A O 1
ATOM 2939 N N . TYR A 1 369 ? 4.672 14.57 -3.578 1 97.88 369 TYR A N 1
ATOM 2940 C CA . TYR A 1 369 ? 5.523 15.523 -4.285 1 97.88 369 TYR A CA 1
ATOM 2941 C C . TYR A 1 369 ? 6.566 16.125 -3.348 1 97.88 369 TYR A C 1
ATOM 2943 O O . TYR A 1 369 ? 6.77 17.344 -3.328 1 97.88 369 TYR A O 1
ATOM 2951 N N . GLU A 1 370 ? 7.148 15.32 -2.578 1 97.94 370 GLU A N 1
ATOM 2952 C CA . GLU A 1 370 ? 8.102 15.758 -1.562 1 97.94 370 GLU A CA 1
ATOM 2953 C C . GLU A 1 370 ? 9.422 16.203 -2.195 1 97.94 370 GLU A C 1
ATOM 2955 O O . GLU A 1 370 ? 9.828 15.656 -3.225 1 97.94 370 GLU A O 1
ATOM 2960 N N . ILE A 1 371 ? 10.078 17.109 -1.595 1 98.69 371 ILE A N 1
ATOM 2961 C CA . ILE A 1 371 ? 11.383 17.578 -2.031 1 98.69 371 ILE A CA 1
ATOM 2962 C C . ILE A 1 371 ? 12.406 16.453 -1.943 1 98.69 371 ILE A C 1
ATOM 2964 O O . ILE A 1 371 ? 12.422 15.695 -0.97 1 98.69 371 ILE A O 1
ATOM 2968 N N . LEU A 1 372 ? 13.195 16.297 -3.006 1 98.62 372 LEU A N 1
ATOM 2969 C CA . LEU A 1 372 ? 14.219 15.258 -3.053 1 98.62 372 LEU A CA 1
ATOM 2970 C C . LEU A 1 372 ? 15.609 15.852 -2.887 1 98.62 372 LEU A C 1
ATOM 2972 O O . LEU A 1 372 ? 16.5 15.203 -2.342 1 98.62 372 LEU A O 1
ATOM 2976 N N . SER A 1 373 ? 15.82 17.047 -3.371 1 98.44 373 SER A N 1
ATOM 2977 C CA . SER A 1 373 ? 17.078 17.766 -3.227 1 98.44 373 SER A CA 1
ATOM 2978 C C . SER A 1 373 ? 16.906 19.234 -3.607 1 98.44 373 SER A C 1
ATOM 2980 O O . SER A 1 373 ? 15.922 19.609 -4.234 1 98.44 373 SER A O 1
ATOM 2982 N N . THR A 1 374 ? 17.781 20.078 -3.113 1 98.5 374 THR A N 1
ATOM 2983 C CA . THR A 1 374 ? 17.891 21.484 -3.512 1 98.5 374 THR A CA 1
ATOM 2984 C C . THR A 1 374 ? 19.328 21.797 -3.924 1 98.5 374 THR A C 1
ATOM 2986 O O . THR A 1 374 ? 20.219 20.938 -3.836 1 98.5 374 THR A O 1
ATOM 2989 N N . GLY A 1 375 ? 19.531 23.016 -4.336 1 98.12 375 GLY A N 1
ATOM 2990 C CA . GLY A 1 375 ? 20.875 23.453 -4.66 1 98.12 375 GLY A CA 1
ATOM 2991 C C . GLY A 1 375 ? 21.812 23.422 -3.473 1 98.12 375 GLY A C 1
ATOM 2992 O O . GLY A 1 375 ? 23.031 23.266 -3.639 1 98.12 375 GLY A O 1
ATOM 2993 N N . LEU A 1 376 ? 21.281 23.453 -2.238 1 98.38 376 LEU A N 1
ATOM 2994 C CA . LEU A 1 376 ? 22.109 23.562 -1.034 1 98.38 376 LEU A CA 1
ATOM 2995 C C . LEU A 1 376 ? 22.125 22.234 -0.28 1 98.38 376 LEU A C 1
ATOM 2997 O O . LEU A 1 376 ? 23 22 0.562 1 98.38 376 LEU A O 1
ATOM 3001 N N . ILE A 1 377 ? 21.109 21.391 -0.489 1 98.56 377 ILE A N 1
ATOM 3002 C CA . ILE A 1 377 ? 20.984 20.125 0.215 1 98.56 377 ILE A CA 1
ATOM 3003 C C . ILE A 1 377 ? 20.812 18.984 -0.793 1 98.56 377 ILE A C 1
ATOM 3005 O O . ILE A 1 377 ? 19.797 18.922 -1.483 1 98.56 377 ILE A O 1
ATOM 3009 N N . ASP A 1 378 ? 21.672 18.078 -0.854 1 97.44 378 ASP A N 1
ATOM 3010 C CA . ASP A 1 378 ? 21.594 17.016 -1.848 1 97.44 378 ASP A CA 1
ATOM 3011 C C . ASP A 1 378 ? 20.656 15.898 -1.396 1 97.44 378 ASP A C 1
ATOM 3013 O O . ASP A 1 378 ? 20.109 15.953 -0.293 1 97.44 378 ASP A O 1
ATOM 3017 N N . PHE A 1 379 ? 20.453 14.977 -2.219 1 97.94 379 PHE A N 1
ATOM 3018 C CA . PHE A 1 379 ? 19.469 13.922 -2.008 1 97.94 379 PHE A CA 1
ATOM 3019 C C . PHE A 1 379 ? 19.766 13.148 -0.734 1 97.94 379 PHE A C 1
ATOM 3021 O O . PHE A 1 379 ? 18.875 12.891 0.069 1 97.94 379 PHE A O 1
ATOM 3028 N N . GLU A 1 380 ? 20.938 12.742 -0.521 1 96.25 380 GLU A N 1
ATOM 3029 C CA . GLU A 1 380 ? 21.328 11.945 0.64 1 96.25 380 GLU A CA 1
ATOM 3030 C C . GLU A 1 380 ? 21.031 12.695 1.939 1 96.25 380 GLU A C 1
ATOM 3032 O O . GLU A 1 380 ? 20.516 12.109 2.893 1 96.25 380 GLU A O 1
ATOM 3037 N N . GLU A 1 381 ? 21.391 13.945 1.939 1 97.19 381 GLU A N 1
ATOM 3038 C CA . GLU A 1 381 ? 21.172 14.758 3.133 1 97.19 381 GLU A CA 1
ATOM 3039 C C . GLU A 1 381 ? 19.688 14.945 3.406 1 97.19 381 GLU A C 1
ATOM 3041 O O . GLU A 1 381 ? 19.25 14.883 4.559 1 97.19 381 GLU A O 1
ATOM 3046 N N . ILE A 1 382 ? 18.891 15.203 2.408 1 98.06 382 ILE A N 1
ATOM 3047 C CA . ILE A 1 382 ? 17.453 15.328 2.588 1 98.06 382 ILE A CA 1
ATOM 3048 C C . ILE A 1 382 ? 16.875 14.016 3.127 1 98.06 382 ILE A C 1
ATOM 3050 O O . ILE A 1 382 ? 16 14.023 3.994 1 98.06 382 ILE A O 1
ATOM 3054 N N . HIS A 1 383 ? 17.406 12.961 2.596 1 96.19 383 HIS A N 1
ATOM 3055 C CA . HIS A 1 383 ? 16.922 11.656 3.059 1 96.19 383 HIS A CA 1
ATOM 3056 C C . HIS A 1 383 ? 17.266 11.445 4.531 1 96.19 383 HIS A C 1
ATOM 3058 O O . HIS A 1 383 ? 16.453 10.891 5.281 1 96.19 383 HIS A O 1
ATOM 3064 N N . GLN A 1 384 ? 18.438 11.836 4.945 1 96.38 384 GLN A N 1
ATOM 3065 C CA . GLN A 1 384 ? 18.812 11.758 6.355 1 96.38 384 GLN A CA 1
ATOM 3066 C C . GLN A 1 384 ? 17.875 12.594 7.219 1 96.38 384 GLN A C 1
ATOM 3068 O O . GLN A 1 384 ? 17.516 12.203 8.328 1 96.38 384 GLN A O 1
ATOM 3073 N N . LEU A 1 385 ? 17.5 13.695 6.699 1 97.88 385 LEU A N 1
ATOM 3074 C CA . LEU A 1 385 ? 16.578 14.562 7.426 1 97.88 385 LEU A CA 1
ATOM 3075 C C . LEU A 1 385 ? 15.18 13.961 7.473 1 97.88 385 LEU A C 1
ATOM 3077 O O . LEU A 1 385 ? 14.445 14.148 8.445 1 97.88 385 LEU A O 1
ATOM 3081 N N . ARG A 1 386 ? 14.82 13.242 6.422 1 96.56 386 ARG A N 1
ATOM 3082 C CA . ARG A 1 386 ? 13.57 12.484 6.445 1 96.56 386 ARG A CA 1
ATOM 3083 C C . ARG A 1 386 ? 13.57 11.461 7.57 1 96.56 386 ARG A C 1
ATOM 3085 O O . ARG A 1 386 ? 12.594 11.344 8.312 1 96.56 386 ARG A O 1
ATOM 3092 N N . ARG A 1 387 ? 14.656 10.719 7.684 1 96.31 387 ARG A N 1
ATOM 3093 C CA . ARG A 1 387 ? 14.797 9.758 8.773 1 96.31 387 ARG A CA 1
ATOM 3094 C C . ARG A 1 387 ? 14.766 10.453 10.125 1 96.31 387 ARG A C 1
ATOM 3096 O O . ARG A 1 387 ? 14.125 9.977 11.062 1 96.31 387 ARG A O 1
ATOM 3103 N N . PHE A 1 388 ? 15.5 11.562 10.18 1 97.69 388 PHE A N 1
ATOM 3104 C CA . PHE A 1 388 ? 15.516 12.398 11.375 1 97.69 388 PHE A CA 1
ATOM 3105 C C . PHE A 1 388 ? 14.094 12.727 11.82 1 97.69 388 PHE A C 1
ATOM 3107 O O . PHE A 1 388 ? 13.758 12.555 13 1 97.69 388 PHE A O 1
ATOM 3114 N N . SER A 1 389 ? 13.281 13.156 10.883 1 97.94 389 SER A N 1
ATOM 3115 C CA . SER A 1 389 ? 11.898 13.523 11.164 1 97.94 389 SER A CA 1
ATOM 3116 C C . SER A 1 389 ? 11.117 12.336 11.727 1 97.94 389 SER A C 1
ATOM 3118 O O . SER A 1 389 ? 10.367 12.484 12.695 1 97.94 389 SER A O 1
ATOM 3120 N N . ARG A 1 390 ? 11.258 11.219 11.164 1 96.5 390 ARG A N 1
ATOM 3121 C CA . ARG A 1 390 ? 10.539 10.023 11.586 1 96.5 390 ARG A CA 1
ATOM 3122 C C . ARG A 1 390 ? 10.945 9.617 13 1 96.5 390 ARG A C 1
ATOM 3124 O O . ARG A 1 390 ? 10.086 9.328 13.836 1 96.5 390 ARG A O 1
ATOM 3131 N N . TYR A 1 391 ? 12.211 9.602 13.25 1 97.25 391 TYR A N 1
ATOM 3132 C CA . TYR A 1 391 ? 12.703 9.219 14.57 1 97.25 391 TYR A CA 1
ATOM 3133 C C . TYR A 1 391 ? 12.32 10.258 15.617 1 97.25 391 TYR A C 1
ATOM 3135 O O . TYR A 1 391 ? 12.062 9.914 16.781 1 97.25 391 TYR A O 1
ATOM 3143 N N . TRP A 1 392 ? 12.352 11.508 15.18 1 97.44 392 TRP A N 1
ATOM 3144 C CA . TRP A 1 392 ? 11.914 12.555 16.094 1 97.44 392 TRP A CA 1
ATOM 3145 C C . TRP A 1 392 ? 10.477 12.336 16.531 1 97.44 392 TRP A C 1
ATOM 3147 O O . TRP A 1 392 ? 10.148 12.5 17.703 1 97.44 392 TRP A O 1
ATOM 3157 N N . ASP A 1 393 ? 9.695 11.945 15.656 1 96.5 393 ASP A N 1
ATOM 3158 C CA . ASP A 1 393 ? 8.305 11.664 15.977 1 96.5 393 ASP A CA 1
ATOM 3159 C C . ASP A 1 393 ? 8.195 10.5 16.953 1 96.5 393 ASP A C 1
ATOM 3161 O O . ASP A 1 393 ? 7.434 10.562 17.922 1 96.5 393 ASP A O 1
ATOM 3165 N N . LEU A 1 394 ? 8.922 9.484 16.766 1 94.5 394 LEU A N 1
ATOM 3166 C CA . LEU A 1 394 ? 8.875 8.281 17.594 1 94.5 394 LEU A CA 1
ATOM 3167 C C . LEU A 1 394 ? 9.375 8.562 19 1 94.5 394 LEU A C 1
ATOM 3169 O O . LEU A 1 394 ? 8.82 8.055 19.984 1 94.5 394 LEU A O 1
ATOM 3173 N N . VAL A 1 395 ? 10.375 9.414 19.062 1 95.19 395 VAL A N 1
ATOM 3174 C CA . VAL A 1 395 ? 11.07 9.586 20.328 1 95.19 395 VAL A CA 1
ATOM 3175 C C . VAL A 1 395 ? 10.5 10.789 21.078 1 95.19 395 VAL A C 1
ATOM 3177 O O . VAL A 1 395 ? 10.203 10.703 22.266 1 95.19 395 VAL A O 1
ATOM 3180 N N . SER A 1 396 ? 10.297 11.875 20.344 1 94.69 396 SER A N 1
ATOM 3181 C CA . SER A 1 396 ? 9.969 13.141 21 1 94.69 396 SER A CA 1
ATOM 3182 C C . SER A 1 396 ? 8.477 13.438 20.891 1 94.69 396 SER A C 1
ATOM 3184 O O . SER A 1 396 ? 7.785 13.516 21.922 1 94.69 396 SER A O 1
ATOM 3186 N N . ASN A 1 397 ? 7.977 13.414 19.688 1 95.5 397 ASN A N 1
ATOM 3187 C CA . ASN A 1 397 ? 6.594 13.828 19.484 1 95.5 397 ASN A CA 1
ATOM 3188 C C . ASN A 1 397 ? 5.617 12.828 20.109 1 95.5 397 ASN A C 1
ATOM 3190 O O . ASN A 1 397 ? 4.516 13.203 20.516 1 95.5 397 ASN A O 1
ATOM 3194 N N . SER A 1 398 ? 6.004 11.602 20.25 1 91.5 398 SER A N 1
ATOM 3195 C CA . SER A 1 398 ? 5.137 10.547 20.766 1 91.5 398 SER A CA 1
ATOM 3196 C C . SER A 1 398 ? 4.773 10.797 22.219 1 91.5 398 SER A C 1
ATOM 3198 O O . SER A 1 398 ? 3.762 10.289 22.703 1 91.5 398 SER A O 1
ATOM 3200 N N . GLY A 1 399 ? 5.605 11.5 22.953 1 91.19 399 GLY A N 1
ATOM 3201 C CA . GLY A 1 399 ? 5.41 11.719 24.375 1 91.19 399 GLY A CA 1
ATOM 3202 C C . GLY A 1 399 ? 5.855 10.547 25.219 1 91.19 399 GLY A C 1
ATOM 3203 O O . GLY A 1 399 ? 5.676 10.555 26.438 1 91.19 399 GLY A O 1
ATOM 3204 N N . ASN A 1 400 ? 6.535 9.594 24.594 1 91.75 400 ASN A N 1
ATOM 3205 C CA . ASN A 1 400 ? 6.918 8.383 25.312 1 91.75 400 ASN A CA 1
ATOM 3206 C C . ASN A 1 400 ? 8.25 8.547 26.031 1 91.75 400 ASN A C 1
ATOM 3208 O O . ASN A 1 400 ? 8.617 7.723 26.875 1 91.75 400 ASN A O 1
ATOM 3212 N N . PHE A 1 401 ? 9 9.625 25.734 1 95.12 401 PHE A N 1
ATOM 3213 C CA . PHE A 1 401 ? 10.32 9.82 26.312 1 95.12 401 PHE A CA 1
ATOM 3214 C C . PHE A 1 401 ? 10.508 11.266 26.766 1 95.12 401 PHE A C 1
ATOM 3216 O O . PHE A 1 401 ? 11.531 11.883 26.469 1 95.12 401 PHE A O 1
ATOM 3223 N N . VAL A 1 402 ? 9.578 11.781 27.484 1 91.62 402 VAL A N 1
ATOM 3224 C CA . VAL A 1 402 ? 9.562 13.195 27.859 1 91.62 402 VAL A CA 1
ATOM 3225 C C . VAL A 1 402 ? 10.727 13.492 28.797 1 91.62 402 VAL A C 1
ATOM 3227 O O . VAL A 1 402 ? 11.453 14.469 28.609 1 91.62 402 VAL A O 1
ATOM 3230 N N . GLN A 1 403 ? 10.984 12.641 29.734 1 92.25 403 GLN A N 1
ATOM 3231 C CA . GLN A 1 403 ? 12.086 12.844 30.672 1 92.25 403 GLN A CA 1
ATOM 3232 C C . GLN A 1 403 ? 13.406 12.344 30.078 1 92.25 403 GLN A C 1
ATOM 3234 O O . GLN A 1 403 ? 14.453 12.961 30.281 1 92.25 403 GLN A O 1
ATOM 3239 N N . THR A 1 404 ? 13.297 11.266 29.375 1 95.44 404 THR A N 1
ATOM 3240 C CA . THR A 1 404 ? 14.477 10.633 28.812 1 95.44 404 THR A CA 1
ATOM 3241 C C . THR A 1 404 ? 15.156 11.547 27.797 1 95.44 404 THR A C 1
ATOM 3243 O O . THR A 1 404 ? 16.391 11.641 27.75 1 95.44 404 THR A O 1
ATOM 3246 N N . ARG A 1 405 ? 14.391 12.211 26.984 1 93.56 405 ARG A N 1
ATOM 3247 C CA . ARG A 1 405 ? 14.945 13 25.891 1 93.56 405 ARG A CA 1
ATOM 3248 C C . ARG A 1 405 ? 15.766 14.172 26.406 1 93.56 405 ARG A C 1
ATOM 3250 O O . ARG A 1 405 ? 16.641 14.68 25.719 1 93.56 405 ARG A O 1
ATOM 3257 N N . LYS A 1 406 ? 15.5 14.57 27.625 1 91.62 406 LYS A N 1
ATOM 3258 C CA . LYS A 1 406 ? 16.234 15.68 28.219 1 91.62 406 LYS A CA 1
ATOM 3259 C C . LYS A 1 406 ? 17.703 15.312 28.422 1 91.62 406 LYS A C 1
ATOM 3261 O O . LYS A 1 406 ? 18.562 16.203 28.516 1 91.62 406 LYS A O 1
ATOM 3266 N N . LEU A 1 407 ? 17.953 14.047 28.5 1 95.75 407 LEU A N 1
ATOM 3267 C CA . LEU A 1 407 ? 19.328 13.586 28.688 1 95.75 407 LEU A CA 1
ATOM 3268 C C . LEU A 1 407 ? 20.109 13.688 27.391 1 95.75 407 LEU A C 1
ATOM 3270 O O . LEU A 1 407 ? 21.344 13.633 27.391 1 95.75 407 LEU A O 1
ATOM 3274 N N . LEU A 1 408 ? 19.516 13.812 26.25 1 96 408 LEU A N 1
ATOM 3275 C CA . LEU A 1 408 ? 20.172 13.812 24.953 1 96 408 LEU A CA 1
ATOM 3276 C C . LEU A 1 408 ? 21.078 15.039 24.797 1 96 408 LEU A C 1
ATOM 3278 O O . LEU A 1 408 ? 22.172 14.945 24.234 1 96 408 LEU A O 1
ATOM 3282 N N . TRP A 1 409 ? 20.672 16.188 25.25 1 91.94 409 TRP A N 1
ATOM 3283 C CA . TRP A 1 409 ? 21.469 17.406 25.078 1 91.94 409 TRP A CA 1
ATOM 3284 C C . TRP A 1 409 ? 21.609 18.141 26.406 1 91.94 409 TRP A C 1
ATOM 3286 O O . TRP A 1 409 ? 21.594 19.375 26.438 1 91.94 409 TRP A O 1
ATOM 3296 N N . SER A 1 410 ? 21.719 17.484 27.438 1 86.25 410 SER A N 1
ATOM 3297 C CA . SER A 1 410 ? 21.828 18.047 28.781 1 86.25 410 SER A CA 1
ATOM 3298 C C . SER A 1 410 ? 23.141 18.797 28.969 1 86.25 410 SER A C 1
ATOM 3300 O O . SER A 1 410 ? 23.266 19.656 29.828 1 86.25 410 SER A O 1
ATOM 3302 N N . ASP A 1 411 ? 24.078 18.562 28.172 1 85.94 411 ASP A N 1
ATOM 3303 C CA . ASP A 1 411 ? 25.391 19.172 28.328 1 85.94 411 ASP A CA 1
ATOM 3304 C C . ASP A 1 411 ? 25.516 20.453 27.5 1 85.94 411 ASP A C 1
ATOM 3306 O O . ASP A 1 411 ? 26.625 20.922 27.234 1 85.94 411 ASP A O 1
ATOM 3310 N N . GLY A 1 412 ? 24.406 20.953 27.047 1 85.81 412 GLY A N 1
ATOM 3311 C CA . GLY A 1 412 ? 24.422 22.203 26.312 1 85.81 412 GLY A CA 1
ATOM 3312 C C . GLY A 1 412 ? 24.703 22.016 24.828 1 85.81 412 GLY A C 1
ATOM 3313 O O . GLY A 1 412 ? 24.844 22.984 24.094 1 85.81 412 GLY A O 1
ATOM 3314 N N . GLN A 1 413 ? 24.734 20.812 24.438 1 90.94 413 GLN A N 1
ATOM 3315 C CA . GLN A 1 413 ? 24.969 20.516 23.031 1 90.94 413 GLN A CA 1
ATOM 3316 C C . GLN A 1 413 ? 23.734 20.859 22.188 1 90.94 413 GLN A C 1
ATOM 3318 O O . GLN A 1 413 ? 22.625 20.984 22.719 1 90.94 413 GLN A O 1
ATOM 3323 N N . SER A 1 414 ? 23.953 21.078 20.938 1 95.62 414 SER A N 1
ATOM 3324 C CA . SER A 1 414 ? 22.875 21.328 19.984 1 95.62 414 SER A CA 1
ATOM 3325 C C . SER A 1 414 ? 21.906 20.156 19.922 1 95.62 414 SER A C 1
ATOM 3327 O O . SER A 1 414 ? 22.312 19.031 19.609 1 95.62 414 SER A O 1
ATOM 3329 N N . PRO A 1 415 ? 20.641 20.422 20.188 1 97.25 415 PRO A N 1
ATOM 3330 C CA . PRO A 1 415 ? 19.656 19.359 20.062 1 97.25 415 PRO A CA 1
ATOM 3331 C C . PRO A 1 415 ? 19.625 18.734 18.672 1 97.25 415 PRO A C 1
ATOM 3333 O O . PRO A 1 415 ? 19.484 17.516 18.547 1 97.25 415 PRO A O 1
ATOM 3336 N N . TYR A 1 416 ? 19.781 19.516 17.656 1 98 416 TYR A N 1
ATOM 3337 C CA . TYR A 1 416 ? 19.797 19 16.281 1 98 416 TYR A CA 1
ATOM 3338 C C . TYR A 1 416 ? 20.953 18.016 16.094 1 98 416 TYR A C 1
ATOM 3340 O O . TYR A 1 416 ? 20.75 16.922 15.578 1 98 416 TYR A O 1
ATOM 3348 N N . GLN A 1 417 ? 22.109 18.422 16.484 1 97.38 417 GLN A N 1
ATOM 3349 C CA . GLN A 1 417 ? 23.297 17.625 16.25 1 97.38 417 GLN A CA 1
ATOM 3350 C C . GLN A 1 417 ? 23.219 16.297 17 1 97.38 417 GLN A C 1
ATOM 3352 O O . GLN A 1 417 ? 23.531 15.242 16.438 1 97.38 417 GLN A O 1
ATOM 3357 N N . VAL A 1 418 ? 22.844 16.406 18.266 1 97.56 418 VAL A N 1
ATOM 3358 C CA . VAL A 1 418 ? 22.797 15.195 19.062 1 97.56 418 VAL A CA 1
ATOM 3359 C C . VAL A 1 418 ? 21.719 14.266 18.531 1 97.56 418 VAL A C 1
ATOM 3361 O O . VAL A 1 418 ? 21.922 13.055 18.422 1 97.56 418 VAL A O 1
ATOM 3364 N N . PHE A 1 419 ? 20.547 14.797 18.203 1 98.12 419 PHE A N 1
ATOM 3365 C CA . PHE A 1 419 ? 19.469 13.945 17.703 1 98.12 419 PHE A CA 1
ATOM 3366 C C . PHE A 1 419 ? 19.812 13.398 16.312 1 98.12 419 PHE A C 1
ATOM 3368 O O . PHE A 1 419 ? 19.422 12.281 15.977 1 98.12 419 PHE A O 1
ATOM 3375 N N . ARG A 1 420 ? 20.453 14.188 15.5 1 97.75 420 ARG A N 1
ATOM 3376 C CA . ARG A 1 420 ? 20.938 13.672 14.227 1 97.75 420 ARG A CA 1
ATOM 3377 C C . ARG A 1 420 ? 21.812 12.445 14.43 1 97.75 420 ARG A C 1
ATOM 3379 O O . ARG A 1 420 ? 21.688 11.453 13.711 1 97.75 420 ARG A O 1
ATOM 3386 N N . GLN A 1 421 ? 22.719 12.547 15.383 1 97.25 421 GLN A N 1
ATOM 3387 C CA . GLN A 1 421 ? 23.578 11.406 15.711 1 97.25 421 GLN A CA 1
ATOM 3388 C C . GLN A 1 421 ? 22.734 10.203 16.156 1 97.25 421 GLN A C 1
ATOM 3390 O O . GLN A 1 421 ? 23.016 9.078 15.734 1 97.25 421 GLN A O 1
ATOM 3395 N N . LEU A 1 422 ? 21.766 10.477 16.984 1 97.94 422 LEU A N 1
ATOM 3396 C CA . LEU A 1 422 ? 20.859 9.414 17.422 1 97.94 422 LEU A CA 1
ATOM 3397 C C . LEU A 1 422 ? 20.141 8.781 16.234 1 97.94 422 LEU A C 1
ATOM 3399 O O . LEU A 1 422 ? 20.078 7.559 16.125 1 97.94 422 LEU A O 1
ATOM 3403 N N . SER A 1 423 ? 19.594 9.609 15.383 1 97.75 423 SER A N 1
ATOM 3404 C CA . SER A 1 423 ? 18.859 9.148 14.203 1 97.75 423 SER A CA 1
ATOM 3405 C C . SER A 1 423 ? 19.734 8.242 13.344 1 97.75 423 SER A C 1
ATOM 3407 O O . SER A 1 423 ? 19.297 7.156 12.945 1 97.75 423 SER A O 1
ATOM 3409 N N . GLU A 1 424 ? 20.922 8.656 13.07 1 97.06 424 GLU A N 1
ATOM 3410 C CA . GLU A 1 424 ? 21.859 7.867 12.266 1 97.06 424 GLU A CA 1
ATOM 3411 C C . GLU A 1 424 ? 22.203 6.555 12.953 1 97.06 424 GLU A C 1
ATOM 3413 O O . GLU A 1 424 ? 22.266 5.504 12.305 1 97.06 424 GLU A O 1
ATOM 3418 N N . TRP A 1 425 ? 22.406 6.648 14.211 1 97.69 425 TRP A N 1
ATOM 3419 C CA . TRP A 1 425 ? 22.75 5.465 14.992 1 97.69 425 TRP A CA 1
ATOM 3420 C C . TRP A 1 425 ? 21.578 4.473 15.016 1 97.69 425 TRP A C 1
ATOM 3422 O O . TRP A 1 425 ? 21.797 3.266 14.867 1 97.69 425 TRP A O 1
ATOM 3432 N N . LEU A 1 426 ? 20.375 4.965 15.25 1 97.38 426 LEU A N 1
ATOM 3433 C CA . LEU A 1 426 ? 19.172 4.121 15.273 1 97.38 426 LEU A CA 1
ATOM 3434 C C . LEU A 1 426 ? 19.016 3.373 13.953 1 97.38 426 LEU A C 1
ATOM 3436 O O . LEU A 1 426 ? 18.766 2.17 13.945 1 97.38 426 LEU A O 1
ATOM 3440 N N . PHE A 1 427 ? 19.219 4.047 12.867 1 95 427 PHE A N 1
ATOM 3441 C CA . PHE A 1 427 ? 19.047 3.404 11.57 1 95 427 PHE A CA 1
ATOM 3442 C C . PHE A 1 427 ? 20.141 2.363 11.344 1 95 427 PHE A C 1
ATOM 3444 O O . PHE A 1 427 ? 19.875 1.289 10.797 1 95 427 PHE A O 1
ATOM 3451 N N . ALA A 1 428 ? 21.297 2.727 11.672 1 94.19 428 ALA A N 1
ATOM 3452 C CA . ALA A 1 428 ? 22.406 1.784 11.516 1 94.19 428 ALA A CA 1
ATOM 3453 C C . ALA A 1 428 ? 22.156 0.513 12.32 1 94.19 428 ALA A C 1
ATOM 3455 O O . ALA A 1 428 ? 22.547 -0.58 11.906 1 94.19 428 ALA A O 1
ATOM 3456 N N . THR A 1 429 ? 21.453 0.657 13.43 1 94.06 429 THR A N 1
ATOM 3457 C CA . THR A 1 429 ? 21.219 -0.457 14.344 1 94.06 429 THR A CA 1
ATOM 3458 C C . THR A 1 429 ? 19.984 -1.261 13.922 1 94.06 429 THR A C 1
ATOM 3460 O O . THR A 1 429 ? 20.031 -2.492 13.891 1 94.06 429 THR A O 1
ATOM 3463 N N . GLU A 1 430 ? 18.906 -0.614 13.555 1 91.19 430 GLU A N 1
ATOM 3464 C CA . GLU A 1 430 ? 17.625 -1.271 13.312 1 91.19 430 GLU A CA 1
ATOM 3465 C C . GLU A 1 430 ? 17.375 -1.451 11.82 1 91.19 430 GLU A C 1
ATOM 3467 O O . GLU A 1 430 ? 16.531 -2.26 11.414 1 91.19 430 GLU A O 1
ATOM 3472 N N . ASN A 1 431 ? 18 -0.656 10.984 1 86.12 431 ASN A N 1
ATOM 3473 C CA . ASN A 1 431 ? 17.859 -0.641 9.531 1 86.12 431 ASN A CA 1
ATOM 3474 C C . ASN A 1 431 ? 16.422 -0.387 9.117 1 86.12 431 ASN A C 1
ATOM 3476 O O . ASN A 1 431 ? 15.961 -0.907 8.094 1 86.12 431 ASN A O 1
ATOM 3480 N N . ARG A 1 432 ? 15.695 0.184 10 1 83.88 432 ARG A N 1
ATOM 3481 C CA . ARG A 1 432 ? 14.336 0.601 9.695 1 83.88 432 ARG A CA 1
ATOM 3482 C C . ARG A 1 432 ? 13.93 1.817 10.523 1 83.88 432 ARG A C 1
ATOM 3484 O O . ARG A 1 432 ? 14.469 2.035 11.617 1 83.88 432 ARG A O 1
ATOM 3491 N N . ALA A 1 433 ? 12.992 2.518 9.953 1 80.69 433 ALA A N 1
ATOM 3492 C CA . ALA A 1 433 ? 12.539 3.715 10.656 1 80.69 433 ALA A CA 1
ATOM 3493 C C . ALA A 1 433 ? 11.07 3.586 11.062 1 80.69 433 ALA A C 1
ATOM 3495 O O . ALA A 1 433 ? 10.438 4.574 11.43 1 80.69 433 ALA A O 1
ATOM 3496 N N . HIS A 1 434 ? 10.5 2.436 10.898 1 82.12 434 HIS A N 1
ATOM 3497 C CA . HIS A 1 434 ? 9.109 2.191 11.258 1 82.12 434 HIS A CA 1
ATOM 3498 C C . HIS A 1 434 ? 8.938 0.809 11.883 1 82.12 434 HIS A C 1
ATOM 3500 O O . HIS A 1 434 ? 9.82 -0.044 11.758 1 82.12 434 HIS A O 1
ATOM 3506 N N . GLY A 1 435 ? 7.879 0.665 12.586 1 84.38 435 GLY A N 1
ATOM 3507 C CA . GLY A 1 435 ? 7.531 -0.637 13.141 1 84.38 435 GLY A CA 1
ATOM 3508 C C . GLY A 1 435 ? 8.398 -1.034 14.32 1 84.38 435 GLY A C 1
ATOM 3509 O O . GLY A 1 435 ? 8.578 -2.223 14.594 1 84.38 435 GLY A O 1
ATOM 3510 N N . ILE A 1 436 ? 9.055 -0.045 14.969 1 91.69 436 ILE A N 1
ATOM 3511 C CA . ILE A 1 436 ? 9.859 -0.314 16.156 1 91.69 436 ILE A CA 1
ATOM 3512 C C . ILE A 1 436 ? 8.984 -0.247 17.406 1 91.69 436 ILE A C 1
ATOM 3514 O O . ILE A 1 436 ? 8.391 0.793 17.688 1 91.69 436 ILE A O 1
ATOM 3518 N N . SER A 1 437 ? 8.875 -1.343 18.141 1 93.12 437 SER A N 1
ATOM 3519 C CA . SER A 1 437 ? 8.055 -1.371 19.359 1 93.12 437 SER A CA 1
ATOM 3520 C C . SER A 1 437 ? 8.594 -0.415 20.406 1 93.12 437 SER A C 1
ATOM 3522 O O . SER A 1 437 ? 9.789 -0.098 20.422 1 93.12 437 SER A O 1
ATOM 3524 N N . LEU A 1 438 ? 7.723 -0.002 21.266 1 94 438 LEU A N 1
ATOM 3525 C CA . LEU A 1 438 ? 8.125 0.917 22.312 1 94 438 LEU A CA 1
ATOM 3526 C C . LEU A 1 438 ? 9.195 0.291 23.203 1 94 438 LEU A C 1
ATOM 3528 O O . LEU A 1 438 ? 10.148 0.962 23.594 1 94 438 LEU A O 1
ATOM 3532 N N . GLN A 1 439 ? 9.031 -0.985 23.547 1 94.75 439 GLN A N 1
ATOM 3533 C CA . GLN A 1 439 ? 10.016 -1.674 24.375 1 94.75 439 GLN A CA 1
ATOM 3534 C C . GLN A 1 439 ? 11.383 -1.687 23.719 1 94.75 439 GLN A C 1
ATOM 3536 O O . GLN A 1 439 ? 12.398 -1.414 24.359 1 94.75 439 GLN A O 1
ATOM 3541 N N . ARG A 1 440 ? 11.414 -2.006 22.438 1 96.12 440 ARG A N 1
ATOM 3542 C CA . ARG A 1 440 ? 12.672 -2.023 21.703 1 96.12 440 ARG A CA 1
ATOM 3543 C C . ARG A 1 440 ? 13.281 -0.627 21.625 1 96.12 440 ARG A C 1
ATOM 3545 O O . ARG A 1 440 ? 14.492 -0.462 21.797 1 96.12 440 ARG A O 1
ATOM 3552 N N . LEU A 1 441 ? 12.469 0.365 21.359 1 96.5 441 LEU A N 1
ATOM 3553 C CA . LEU A 1 441 ? 12.953 1.739 21.281 1 96.5 441 LEU A CA 1
ATOM 3554 C C . LEU A 1 441 ? 13.539 2.195 22.609 1 96.5 441 LEU A C 1
ATOM 3556 O O . LEU A 1 441 ? 14.555 2.896 22.641 1 96.5 441 LEU A O 1
ATOM 3560 N N . ALA A 1 442 ? 12.852 1.819 23.719 1 96.69 442 ALA A N 1
ATOM 3561 C CA . ALA A 1 442 ? 13.359 2.141 25.047 1 96.69 442 ALA A CA 1
ATOM 3562 C C . ALA A 1 442 ? 14.734 1.525 25.266 1 96.69 442 ALA A C 1
ATOM 3564 O O . ALA A 1 442 ? 15.625 2.174 25.812 1 96.69 442 ALA A O 1
ATOM 3565 N N . GLU A 1 443 ? 14.852 0.333 24.828 1 97.62 443 GLU A N 1
ATOM 3566 C CA . GLU A 1 443 ? 16.141 -0.344 24.938 1 97.62 443 GLU A CA 1
ATOM 3567 C C . GLU A 1 443 ? 17.203 0.373 24.125 1 97.62 443 GLU A C 1
ATOM 3569 O O . GLU A 1 443 ? 18.344 0.542 24.594 1 97.62 443 GLU A O 1
ATOM 3574 N N . LEU A 1 444 ? 16.875 0.745 22.906 1 97.88 444 LEU A N 1
ATOM 3575 C CA . LEU A 1 444 ? 17.797 1.456 22.047 1 97.88 444 LEU A CA 1
ATOM 3576 C C . LEU A 1 444 ? 18.188 2.799 22.656 1 97.88 444 LEU A C 1
ATOM 3578 O O . LEU A 1 444 ? 19.359 3.184 22.609 1 97.88 444 LEU A O 1
ATOM 3582 N N . MET A 1 445 ? 17.234 3.514 23.25 1 97.94 445 MET A N 1
ATOM 3583 C CA . MET A 1 445 ? 17.516 4.785 23.906 1 97.94 445 MET A CA 1
ATOM 3584 C C . MET A 1 445 ? 18.484 4.586 25.078 1 97.94 445 MET A C 1
ATOM 3586 O O . MET A 1 445 ? 19.391 5.387 25.266 1 97.94 445 MET A O 1
ATOM 3590 N N . PHE A 1 446 ? 18.234 3.51 25.844 1 98.12 446 PHE A N 1
ATOM 3591 C CA . PHE A 1 446 ? 19.125 3.188 26.953 1 98.12 446 PHE A CA 1
ATOM 3592 C C . PHE A 1 446 ? 20.547 2.986 26.469 1 98.12 446 PHE A C 1
ATOM 3594 O O . PHE A 1 446 ? 21.5 3.562 27.016 1 98.12 446 PHE A O 1
ATOM 3601 N N . GLN A 1 447 ? 20.672 2.227 25.422 1 98.12 447 GLN A N 1
ATOM 3602 C CA . GLN A 1 447 ? 21.984 1.904 24.875 1 98.12 447 GLN A CA 1
ATOM 3603 C C . GLN A 1 447 ? 22.688 3.154 24.344 1 98.12 447 GLN A C 1
ATOM 3605 O O . GLN A 1 447 ? 23.875 3.361 24.609 1 98.12 447 GLN A O 1
ATOM 3610 N N . PHE A 1 448 ? 22.016 3.977 23.625 1 98 448 PHE A N 1
ATOM 3611 C CA . PHE A 1 448 ? 22.625 5.172 23.047 1 98 448 PHE A CA 1
ATOM 3612 C C . PHE A 1 448 ? 23.062 6.129 24.156 1 98 448 PHE A C 1
ATOM 3614 O O . PHE A 1 448 ? 24.188 6.633 24.125 1 98 448 PHE A O 1
ATOM 3621 N N . LEU A 1 449 ? 22.172 6.402 25.109 1 98.06 449 LEU A N 1
ATOM 3622 C CA . LEU A 1 449 ? 22.453 7.367 26.172 1 98.06 449 LEU A CA 1
ATOM 3623 C C . LEU A 1 449 ? 23.609 6.906 27.047 1 98.06 449 LEU A C 1
ATOM 3625 O O . LEU A 1 449 ? 24.391 7.727 27.531 1 98.06 449 LEU A O 1
ATOM 3629 N N . THR A 1 450 ? 23.734 5.582 27.25 1 97.69 450 THR A N 1
ATOM 3630 C CA . THR A 1 450 ? 24.781 5.074 28.141 1 97.69 450 THR A CA 1
ATOM 3631 C C . THR A 1 450 ? 26.062 4.801 27.375 1 97.69 450 THR A C 1
ATOM 3633 O O . THR A 1 450 ? 27.125 5.316 27.719 1 97.69 450 THR A O 1
ATOM 3636 N N . ALA A 1 451 ? 25.984 4.105 26.25 1 97 451 ALA A N 1
ATOM 3637 C CA . ALA A 1 451 ? 27.172 3.664 25.531 1 97 451 ALA A CA 1
ATOM 3638 C C . ALA A 1 451 ? 27.734 4.785 24.656 1 97 451 ALA A C 1
ATOM 3640 O O . ALA A 1 451 ? 28.953 4.945 24.531 1 97 451 ALA A O 1
ATOM 3641 N N . GLU A 1 452 ? 26.906 5.527 24.016 1 95.31 452 GLU A N 1
ATOM 3642 C CA . GLU A 1 452 ? 27.344 6.543 23.062 1 95.31 452 GLU A CA 1
ATOM 3643 C C . GLU A 1 452 ? 27.578 7.883 23.766 1 95.31 452 GLU A C 1
ATOM 3645 O O . GLU A 1 452 ? 28.547 8.586 23.469 1 95.31 452 GLU A O 1
ATOM 3650 N N . LEU A 1 453 ? 26.656 8.305 24.688 1 95.88 453 LEU A N 1
ATOM 3651 C CA . LEU A 1 453 ? 26.75 9.617 25.312 1 95.88 453 LEU A CA 1
ATOM 3652 C C . LEU A 1 453 ? 27.406 9.516 26.672 1 95.88 453 LEU A C 1
ATOM 3654 O O . LEU A 1 453 ? 27.797 10.539 27.266 1 95.88 453 LEU A O 1
ATOM 3658 N N . GLY A 1 454 ? 27.469 8.367 27.312 1 95.5 454 GLY A N 1
ATOM 3659 C CA . GLY A 1 454 ? 28.25 8.148 28.531 1 95.5 454 GLY A CA 1
ATOM 3660 C C . GLY A 1 454 ? 27.469 8.484 29.781 1 95.5 454 GLY A C 1
ATOM 3661 O O . GLY A 1 454 ? 28.062 8.641 30.859 1 95.5 454 GLY A O 1
ATOM 3662 N N . HIS A 1 455 ? 26.156 8.609 29.766 1 96.81 455 HIS A N 1
ATOM 3663 C CA . HIS A 1 455 ? 25.359 8.859 30.969 1 96.81 455 HIS A CA 1
ATOM 3664 C C . HIS A 1 455 ? 25.375 7.656 31.891 1 96.81 455 HIS A C 1
ATOM 3666 O O . HIS A 1 455 ? 25.469 6.512 31.438 1 96.81 455 HIS A O 1
ATOM 3672 N N . PRO A 1 456 ? 25.266 7.883 33.219 1 97 456 PRO A N 1
ATOM 3673 C CA . PRO A 1 456 ? 25.188 6.762 34.156 1 97 456 PRO A CA 1
ATOM 3674 C C . PRO A 1 456 ? 23.969 5.887 33.906 1 97 456 PRO A C 1
ATOM 3676 O O . PRO A 1 456 ? 22.859 6.406 33.75 1 97 456 PRO A O 1
ATOM 3679 N N . GLU A 1 457 ? 24.109 4.613 33.906 1 97.56 457 GLU A N 1
ATOM 3680 C CA . GLU A 1 457 ? 23.062 3.654 33.594 1 97.56 457 GLU A CA 1
ATOM 3681 C C . GLU A 1 457 ? 21.875 3.82 34.531 1 97.56 457 GLU A C 1
ATOM 3683 O O . GLU A 1 457 ? 20.719 3.744 34.094 1 97.56 457 GLU A O 1
ATOM 3688 N N . ASP A 1 458 ? 22.141 4.055 35.781 1 97.19 458 ASP A N 1
ATOM 3689 C CA . ASP A 1 458 ? 21.062 4.141 36.75 1 97.19 458 ASP A CA 1
ATOM 3690 C C . ASP A 1 458 ? 20.156 5.34 36.469 1 97.19 458 ASP A C 1
ATOM 3692 O O . ASP A 1 458 ? 18.938 5.246 36.625 1 97.19 458 ASP A O 1
ATOM 3696 N N . ILE A 1 459 ? 20.766 6.379 36.156 1 96.69 459 ILE A N 1
ATOM 3697 C CA . ILE A 1 459 ? 20.016 7.594 35.844 1 96.69 459 ILE A CA 1
ATOM 3698 C C . ILE A 1 459 ? 19.156 7.391 34.625 1 96.69 459 ILE A C 1
ATOM 3700 O O . ILE A 1 459 ? 17.969 7.746 34.594 1 96.69 459 ILE A O 1
ATOM 3704 N N . VAL A 1 460 ? 19.766 6.809 33.594 1 97.88 460 VAL A N 1
ATOM 3705 C CA . VAL A 1 460 ? 19.047 6.574 32.344 1 97.88 460 VAL A CA 1
ATOM 3706 C C . VAL A 1 460 ? 17.891 5.609 32.562 1 97.88 460 VAL A C 1
ATOM 3708 O O . VAL A 1 460 ? 16.766 5.844 32.094 1 97.88 460 VAL A O 1
ATOM 3711 N N . ALA A 1 461 ? 18.156 4.547 33.281 1 97.56 461 ALA A N 1
ATOM 3712 C CA . ALA A 1 461 ? 17.141 3.555 33.625 1 97.56 461 ALA A CA 1
ATOM 3713 C C . ALA A 1 461 ? 15.961 4.195 34.344 1 97.56 461 ALA A C 1
ATOM 3715 O O . ALA A 1 461 ? 14.805 3.893 34.062 1 97.56 461 ALA A O 1
ATOM 3716 N N . GLU A 1 462 ? 16.266 5.051 35.281 1 96.12 462 GLU A N 1
ATOM 3717 C CA . GLU A 1 462 ? 15.227 5.73 36.031 1 96.12 462 GLU A CA 1
ATOM 3718 C C . GLU A 1 462 ? 14.344 6.598 35.156 1 96.12 462 GLU A C 1
ATOM 3720 O O . GLU A 1 462 ? 13.125 6.594 35.281 1 96.12 462 GLU A O 1
ATOM 3725 N N . LYS A 1 463 ? 14.977 7.344 34.281 1 96.19 463 LYS A N 1
ATOM 3726 C CA . LYS A 1 463 ? 14.227 8.234 33.406 1 96.19 463 LYS A CA 1
ATOM 3727 C C . LYS A 1 463 ? 13.367 7.445 32.438 1 96.19 463 LYS A C 1
ATOM 3729 O O . LYS A 1 463 ? 12.203 7.785 32.219 1 96.19 463 LYS A O 1
ATOM 3734 N N . ILE A 1 464 ? 13.914 6.379 31.875 1 96.5 464 ILE A N 1
ATOM 3735 C CA . ILE A 1 464 ? 13.172 5.555 30.922 1 96.5 464 ILE A CA 1
ATOM 3736 C C . ILE A 1 464 ? 11.992 4.887 31.625 1 96.5 464 ILE A C 1
ATOM 3738 O O . ILE A 1 464 ? 10.883 4.848 31.094 1 96.5 464 ILE A O 1
ATOM 3742 N N . TRP A 1 465 ? 12.258 4.422 32.812 1 94.94 465 TRP A N 1
ATOM 3743 C CA . TRP A 1 465 ? 11.203 3.766 33.594 1 94.94 465 TRP A CA 1
ATOM 3744 C C . TRP A 1 465 ? 10.078 4.742 33.906 1 94.94 465 TRP A C 1
ATOM 3746 O O . TRP A 1 465 ? 8.898 4.406 33.781 1 94.94 465 TRP A O 1
ATOM 3756 N N . ALA A 1 466 ? 10.445 5.918 34.312 1 92.88 466 ALA A N 1
ATOM 3757 C CA . ALA A 1 466 ? 9.453 6.949 34.594 1 92.88 466 ALA A CA 1
ATOM 3758 C C . ALA A 1 466 ? 8.586 7.242 33.375 1 92.88 466 ALA A C 1
ATOM 3760 O O . ALA A 1 466 ? 7.363 7.328 33.5 1 92.88 466 ALA A O 1
ATOM 3761 N N . ASP A 1 467 ? 9.188 7.312 32.219 1 93.31 467 ASP A N 1
ATOM 3762 C CA . ASP A 1 467 ? 8.477 7.57 30.984 1 93.31 467 ASP A CA 1
ATOM 3763 C C . ASP A 1 467 ? 7.613 6.375 30.594 1 93.31 467 ASP A C 1
ATOM 3765 O O . ASP A 1 467 ? 6.461 6.543 30.172 1 93.31 467 ASP A O 1
ATOM 3769 N N . TYR A 1 468 ? 8.211 5.25 30.719 1 90.62 468 TYR A N 1
ATOM 3770 C CA . TYR A 1 468 ? 7.57 4.008 30.297 1 90.62 468 TYR A CA 1
ATOM 3771 C C . TYR A 1 468 ? 6.309 3.746 31.109 1 90.62 468 TYR A C 1
ATOM 3773 O O . TYR A 1 468 ? 5.285 3.33 30.562 1 90.62 468 TYR A O 1
ATOM 3781 N N . THR A 1 469 ? 6.262 4.059 32.312 1 88.25 469 THR A N 1
ATOM 3782 C CA . THR A 1 469 ? 5.145 3.77 33.219 1 88.25 469 THR A CA 1
ATOM 3783 C C . THR A 1 469 ? 4.105 4.883 33.156 1 88.25 469 THR A C 1
ATOM 3785 O O . THR A 1 469 ? 2.932 4.664 33.469 1 88.25 469 THR A O 1
ATOM 3788 N N . ARG A 1 470 ? 4.492 6 32.781 1 82.12 470 ARG A N 1
ATOM 3789 C CA . ARG A 1 470 ? 3.566 7.121 32.656 1 82.12 470 ARG A CA 1
ATOM 3790 C C . ARG A 1 470 ? 2.492 6.805 31.609 1 82.12 470 ARG A C 1
ATOM 3792 O O . ARG A 1 470 ? 1.362 7.293 31.719 1 82.12 470 ARG A O 1
ATOM 3799 N N . GLY A 1 471 ? 2.824 5.957 30.688 1 75.56 471 GLY A N 1
ATOM 3800 C CA . GLY A 1 471 ? 1.862 5.555 29.672 1 75.56 471 GLY A CA 1
ATOM 3801 C C . GLY A 1 471 ? 0.931 4.453 30.125 1 75.56 471 GLY A C 1
ATOM 3802 O O . GLY A 1 471 ? 0.118 3.951 29.344 1 75.56 471 GLY A O 1
ATOM 3803 N N . GLY A 1 472 ? 1.026 4.023 31.375 1 77.81 472 GLY A N 1
ATOM 3804 C CA . GLY A 1 472 ? 0.141 3.02 31.938 1 77.81 472 GLY A CA 1
ATOM 3805 C C . GLY A 1 472 ? 0.711 1.616 31.875 1 77.81 472 GLY A C 1
ATOM 3806 O O . GLY A 1 472 ? 0.045 0.651 32.25 1 77.81 472 GLY A O 1
ATOM 3807 N N . ARG A 1 473 ? 1.888 1.437 31.406 1 82.5 473 ARG A N 1
ATOM 3808 C CA . ARG A 1 473 ? 2.512 0.122 31.297 1 82.5 473 ARG A CA 1
ATOM 3809 C C . ARG A 1 473 ? 3.152 -0.294 32.625 1 82.5 473 ARG A C 1
ATOM 3811 O O . ARG A 1 473 ? 3.725 0.537 33.312 1 82.5 473 ARG A O 1
ATOM 3818 N N . SER A 1 474 ? 2.979 -1.614 32.875 1 83.69 474 SER A N 1
ATOM 3819 C CA . SER A 1 474 ? 3.502 -2.084 34.156 1 83.69 474 SER A CA 1
ATOM 3820 C C . SER A 1 474 ? 4.496 -3.225 33.969 1 83.69 474 SER A C 1
ATOM 3822 O O . SER A 1 474 ? 5.203 -3.607 34.906 1 83.69 474 SER A O 1
ATOM 3824 N N . ASP A 1 475 ? 4.535 -3.643 32.719 1 86.94 475 ASP A N 1
ATOM 3825 C CA . ASP A 1 475 ? 5.512 -4.695 32.469 1 86.94 475 ASP A CA 1
ATOM 3826 C C . ASP A 1 475 ? 6.934 -4.141 32.469 1 86.94 475 ASP A C 1
ATOM 3828 O O . ASP A 1 475 ? 7.18 -3.025 32.031 1 86.94 475 ASP A O 1
ATOM 3832 N N . ARG A 1 476 ? 7.75 -4.852 33.125 1 89.31 476 ARG A N 1
ATOM 3833 C CA . ARG A 1 476 ? 9.133 -4.395 33.188 1 89.31 476 ARG A CA 1
ATOM 3834 C C . ARG A 1 476 ? 9.969 -4.996 32.062 1 89.31 476 ARG A C 1
ATOM 3836 O O . ARG A 1 476 ? 10.242 -6.195 32.062 1 89.31 476 ARG A O 1
ATOM 3843 N N . PRO A 1 477 ? 10.461 -4.16 31.141 1 92.06 477 PRO A N 1
ATOM 3844 C CA . PRO A 1 477 ? 11.32 -4.672 30.078 1 92.06 477 PRO A CA 1
ATOM 3845 C C . PRO A 1 477 ? 12.57 -5.371 30.609 1 92.06 477 PRO A C 1
ATOM 3847 O O . PRO A 1 477 ? 13.125 -4.965 31.641 1 92.06 477 PRO A O 1
ATOM 3850 N N . ALA A 1 478 ? 13.078 -6.316 29.922 1 93.38 478 ALA A N 1
ATOM 3851 C CA . ALA A 1 478 ? 14.172 -7.18 30.344 1 93.38 478 ALA A CA 1
ATOM 3852 C C . ALA A 1 478 ? 15.422 -6.359 30.672 1 93.38 478 ALA A C 1
ATOM 3854 O O . ALA A 1 478 ? 16.094 -6.621 31.656 1 93.38 478 ALA A O 1
ATOM 3855 N N . PHE A 1 479 ? 15.727 -5.32 29.906 1 94.38 479 PHE A N 1
ATOM 3856 C CA . PHE A 1 479 ? 16.969 -4.562 30.031 1 94.38 479 PHE A CA 1
ATOM 3857 C C . PHE A 1 479 ? 16.938 -3.703 31.297 1 94.38 479 PHE A C 1
ATOM 3859 O O . PHE A 1 479 ? 17.969 -3.225 31.75 1 94.38 479 PHE A O 1
ATOM 3866 N N . LEU A 1 480 ? 15.734 -3.52 31.922 1 95.06 480 LEU A N 1
ATOM 3867 C CA . LEU A 1 480 ? 15.594 -2.676 33.094 1 95.06 480 LEU A CA 1
ATOM 3868 C C . LEU A 1 480 ? 15.547 -3.523 34.375 1 95.06 480 LEU A C 1
ATOM 3870 O O . LEU A 1 480 ? 15.586 -2.988 35.469 1 95.06 480 LEU A O 1
ATOM 3874 N N . ARG A 1 481 ? 15.539 -4.848 34.281 1 93.19 481 ARG A N 1
ATOM 3875 C CA . ARG A 1 481 ? 15.32 -5.742 35.406 1 93.19 481 ARG A CA 1
ATOM 3876 C C . ARG A 1 481 ? 16.5 -5.688 36.375 1 93.19 481 ARG A C 1
ATOM 3878 O O . ARG A 1 481 ? 16.328 -5.93 37.594 1 93.19 481 ARG A O 1
ATOM 3885 N N . ARG A 1 482 ? 17.625 -5.363 35.969 1 93.94 482 ARG A N 1
ATOM 3886 C CA . ARG A 1 482 ? 18.828 -5.363 36.812 1 93.94 482 ARG A CA 1
ATOM 3887 C C . ARG A 1 482 ? 18.891 -4.098 37.656 1 93.94 482 ARG A C 1
ATOM 3889 O O . ARG A 1 482 ? 19.734 -3.992 38.562 1 93.94 482 ARG A O 1
ATOM 3896 N N . PHE A 1 483 ? 17.984 -3.184 37.438 1 94.56 483 PHE A N 1
ATOM 3897 C CA . PHE A 1 483 ? 18.031 -1.913 38.125 1 94.56 483 PHE A CA 1
ATOM 3898 C C . PHE A 1 483 ? 16.984 -1.864 39.25 1 94.56 483 PHE A C 1
ATOM 3900 O O . PHE A 1 483 ? 15.922 -2.492 39.125 1 94.56 483 PHE A O 1
ATOM 3907 N N . ASP A 1 484 ? 17.281 -1.129 40.281 1 91.06 484 ASP A N 1
ATOM 3908 C CA . ASP A 1 484 ? 16.344 -0.916 41.375 1 91.06 484 ASP A CA 1
ATOM 3909 C C . ASP A 1 484 ? 15.391 0.237 41.062 1 91.06 484 ASP A C 1
ATOM 3911 O O . ASP A 1 484 ? 15.711 1.399 41.344 1 91.06 484 ASP A O 1
ATOM 3915 N N . LEU A 1 485 ? 14.234 -0.083 40.5 1 90.25 485 LEU A N 1
ATOM 3916 C CA . LEU A 1 485 ? 13.258 0.908 40.062 1 90.25 485 LEU A CA 1
ATOM 3917 C C . LEU A 1 485 ? 11.953 0.761 40.844 1 90.25 485 LEU A C 1
ATOM 3919 O O . LEU A 1 485 ? 11.602 -0.341 41.281 1 90.25 485 LEU A O 1
ATOM 3923 N N . PRO A 1 486 ? 11.344 1.84 41.094 1 86.25 486 PRO A N 1
ATOM 3924 C CA . PRO A 1 486 ? 10.125 1.785 41.906 1 86.25 486 PRO A CA 1
ATOM 3925 C C . PRO A 1 486 ? 9.047 0.897 41.281 1 86.25 486 PRO A C 1
ATOM 3927 O O . PRO A 1 486 ? 8.984 0.765 40.062 1 86.25 486 PRO A O 1
ATOM 3930 N N . SER A 1 487 ? 8.258 0.217 42.188 1 77.38 487 SER A N 1
ATOM 3931 C CA . SER A 1 487 ? 7.145 -0.595 41.688 1 77.38 487 SER A CA 1
ATOM 3932 C C . SER A 1 487 ? 5.98 0.277 41.25 1 77.38 487 SER A C 1
ATOM 3934 O O . SER A 1 487 ? 5.758 1.36 41.781 1 77.38 487 SER A O 1
ATOM 3936 N N . VAL A 1 488 ? 5.5 -0.03 40.125 1 72 488 VAL A N 1
ATOM 3937 C CA . VAL A 1 488 ? 4.34 0.695 39.625 1 72 488 VAL A CA 1
ATOM 3938 C C . VAL A 1 488 ? 3.061 0.081 40.188 1 72 488 VAL A C 1
ATOM 3940 O O . VAL A 1 488 ? 2.9 -1.142 40.188 1 72 488 VAL A O 1
ATOM 3943 N N . GLY A 1 489 ? 2.537 0.472 41.375 1 59.5 489 GLY A N 1
ATOM 3944 C CA . GLY A 1 489 ? 1.253 -0.04 41.812 1 59.5 489 GLY A CA 1
ATOM 3945 C C . GLY A 1 489 ? 0.247 -0.206 40.688 1 59.5 489 GLY A C 1
ATOM 3946 O O . GLY A 1 489 ? 0.402 0.385 39.625 1 59.5 489 GLY A O 1
ATOM 3947 N N . LYS A 1 490 ? -0.54 -1.325 40.906 1 53.19 490 LYS A N 1
ATOM 3948 C CA . LYS A 1 490 ? -1.651 -1.569 40 1 53.19 490 LYS A CA 1
ATOM 3949 C C . LYS A 1 490 ? -2.41 -0.28 39.688 1 53.19 490 LYS A C 1
ATOM 3951 O O . LYS A 1 490 ? -3.158 0.217 40.531 1 53.19 490 LYS A O 1
ATOM 3956 N N . LYS A 1 491 ? -1.869 0.707 39.375 1 48.5 491 LYS A N 1
ATOM 3957 C CA . LYS A 1 491 ? -2.682 1.882 39.094 1 48.5 491 LYS A CA 1
ATOM 3958 C C . LYS A 1 491 ? -3.824 1.532 38.125 1 48.5 491 LYS A C 1
ATOM 3960 O O . LYS A 1 491 ? -3.617 0.85 37.125 1 48.5 491 LYS A O 1
ATOM 3965 N N . ARG A 1 492 ? -5.043 1.64 38.656 1 45.34 492 ARG A N 1
ATOM 3966 C CA . ARG A 1 492 ? -6.254 1.612 37.844 1 45.34 492 ARG A CA 1
ATOM 3967 C C . ARG A 1 492 ? -6.164 2.605 36.688 1 45.34 492 ARG A C 1
ATOM 3969 O O . ARG A 1 492 ? -5.809 3.768 36.906 1 45.34 492 ARG A O 1
ATOM 3976 N N . GLY A 1 493 ? -5.75 2.232 35.625 1 45.19 493 GLY A N 1
ATOM 3977 C CA . GLY A 1 493 ? -5.695 2.889 34.344 1 45.19 493 GLY A CA 1
ATOM 3978 C C . GLY A 1 493 ? -6.758 3.955 34.156 1 45.19 493 GLY A C 1
ATOM 3979 O O . GLY A 1 493 ? -7.895 3.652 33.781 1 45.19 493 GLY A O 1
ATOM 3980 N N . ARG A 1 494 ? -6.906 4.875 35.062 1 44.66 494 ARG A N 1
ATOM 3981 C CA . ARG A 1 494 ? -7.898 5.863 34.656 1 44.66 494 ARG A CA 1
ATOM 3982 C C . ARG A 1 494 ? -7.645 6.355 33.25 1 44.66 494 ARG A C 1
ATOM 3984 O O . ARG A 1 494 ? -6.566 6.879 32.938 1 44.66 494 ARG A O 1
ATOM 3991 N N . SER A 1 495 ? -8.336 5.941 32.312 1 52.19 495 SER A N 1
ATOM 3992 C CA . SER A 1 495 ? -8.445 6.359 30.922 1 52.19 495 SER A CA 1
ATOM 3993 C C . SER A 1 495 ? -8.609 7.871 30.812 1 52.19 495 SER A C 1
ATOM 3995 O O . SER A 1 495 ? -9.539 8.445 31.375 1 52.19 495 SER A O 1
ATOM 3997 N N . SER A 1 496 ? -7.52 8.711 30.766 1 57.72 496 SER A N 1
ATOM 3998 C CA . SER A 1 496 ? -7.68 10.125 30.422 1 57.72 496 SER A CA 1
ATOM 3999 C C . SER A 1 496 ? -8.727 10.312 29.328 1 57.72 496 SER A C 1
ATOM 4001 O O . SER A 1 496 ? -8.852 9.469 28.438 1 57.72 496 SER A O 1
ATOM 4003 N N . ALA A 1 497 ? -9.578 11.289 29.562 1 63.12 497 ALA A N 1
ATOM 4004 C CA . ALA A 1 497 ? -10.609 11.664 28.609 1 63.12 497 ALA A CA 1
ATOM 4005 C C . ALA A 1 497 ? -9.992 12.336 27.375 1 63.12 497 ALA A C 1
ATOM 4007 O O . ALA A 1 497 ? -10.656 12.508 26.359 1 63.12 497 ALA A O 1
ATOM 4008 N N . LEU A 1 498 ? -8.648 12.586 27.547 1 65.31 498 LEU A N 1
ATOM 4009 C CA . LEU A 1 498 ? -7.938 13.242 26.453 1 65.31 498 LEU A CA 1
ATOM 4010 C C . LEU A 1 498 ? -7.449 12.219 25.438 1 65.31 498 LEU A C 1
ATOM 4012 O O . LEU A 1 498 ? -7.301 11.039 25.75 1 65.31 498 LEU A O 1
ATOM 4016 N N . PRO A 1 499 ? -7.168 12.859 24.141 1 64.06 499 PRO A N 1
ATOM 4017 C CA . PRO A 1 499 ? -6.539 11.953 23.188 1 64.06 499 PRO A CA 1
ATOM 4018 C C . PRO A 1 499 ? -5.227 11.367 23.703 1 64.06 499 PRO A C 1
ATOM 4020 O O . PRO A 1 499 ? -4.465 12.055 24.391 1 64.06 499 PRO A O 1
ATOM 4023 N N . SER A 1 500 ? -5.004 10.133 23.391 1 63.41 500 SER A N 1
ATOM 4024 C CA . SER A 1 500 ? -3.928 9.344 23.984 1 63.41 500 SER A CA 1
ATOM 4025 C C . SER A 1 500 ? -2.578 10.031 23.812 1 63.41 500 SER A C 1
ATOM 4027 O O . SER A 1 500 ? -1.815 10.156 24.781 1 63.41 500 SER A O 1
ATOM 4029 N N . ARG A 1 501 ? -2.334 10.602 22.703 1 62.91 501 ARG A N 1
ATOM 4030 C CA . ARG A 1 501 ? -1.039 11.219 22.438 1 62.91 501 ARG A CA 1
ATOM 4031 C C . ARG A 1 501 ? -0.857 12.484 23.266 1 62.91 501 ARG A C 1
ATOM 4033 O O . ARG A 1 501 ? 0.193 12.68 23.875 1 62.91 501 ARG A O 1
ATOM 4040 N N . GLN A 1 502 ? -1.767 13.281 23.359 1 68.56 502 GLN A N 1
ATOM 4041 C CA . GLN A 1 502 ? -1.703 14.539 24.094 1 68.56 502 GLN A CA 1
ATOM 4042 C C . GLN A 1 502 ? -1.647 14.297 25.594 1 68.56 502 GLN A C 1
ATOM 4044 O O . GLN A 1 502 ? -0.974 15.031 26.312 1 68.56 502 GLN A O 1
ATOM 4049 N N . SER A 1 503 ? -2.27 13.227 25.984 1 68.62 503 SER A N 1
ATOM 4050 C CA . SER A 1 503 ? -2.299 12.914 27.406 1 68.62 503 SER A CA 1
ATOM 4051 C C . SER A 1 503 ? -0.905 12.578 27.922 1 68.62 503 SER A C 1
ATOM 4053 O O . SER A 1 503 ? -0.601 12.812 29.094 1 68.62 503 SER A O 1
ATOM 4055 N N . ARG A 1 504 ? -0.063 12.148 27.094 1 70.06 504 ARG A N 1
ATOM 4056 C CA . ARG A 1 504 ? 1.282 11.742 27.484 1 70.06 504 ARG A CA 1
ATOM 4057 C C . ARG A 1 504 ? 2.16 12.961 27.75 1 70.06 504 ARG A C 1
ATOM 4059 O O . ARG A 1 504 ? 3.207 12.852 28.391 1 70.06 504 ARG A O 1
ATOM 4066 N N . HIS A 1 505 ? 1.686 14.086 27.234 1 73.81 505 HIS A N 1
ATOM 4067 C CA . HIS A 1 505 ? 2.475 15.305 27.391 1 73.81 505 HIS A CA 1
ATOM 4068 C C . HIS A 1 505 ? 2.021 16.109 28.594 1 73.81 505 HIS A C 1
ATOM 4070 O O . HIS A 1 505 ? 2.658 17.094 28.969 1 73.81 505 HIS A O 1
ATOM 4076 N N . VAL A 1 506 ? 0.775 15.75 29.016 1 63.47 506 VAL A N 1
ATOM 4077 C CA . VAL A 1 506 ? 0.21 16.5 30.141 1 63.47 506 VAL A CA 1
ATOM 4078 C C . VAL A 1 506 ? 0.727 15.914 31.453 1 63.47 506 VAL A C 1
ATOM 4080 O O . VAL A 1 506 ? 0.756 14.695 31.641 1 63.47 506 VAL A O 1
ATOM 4083 N N . GLN A 1 507 ? 1.686 16.578 32.125 1 51.72 507 GLN A N 1
ATOM 4084 C CA . GLN A 1 507 ? 2.195 16.172 33.438 1 51.72 507 GLN A CA 1
ATOM 4085 C C . GLN A 1 507 ? 1.06 15.977 34.438 1 51.72 507 GLN A C 1
ATOM 4087 O O . GLN A 1 507 ? 0.193 16.844 34.562 1 51.72 507 GLN A O 1
ATOM 4092 N N . VAL A 1 508 ? 0.67 14.68 34.688 1 42.5 508 VAL A N 1
ATOM 4093 C CA . VAL A 1 508 ? -0.202 14.539 35.844 1 42.5 508 VAL A CA 1
ATOM 4094 C C . VAL A 1 508 ? 0.548 14.953 37.125 1 42.5 508 VAL A C 1
ATOM 4096 O O . VAL A 1 508 ? 1.74 14.672 37.25 1 42.5 508 VAL A O 1
ATOM 4099 N N . MET B 1 1 ? 33.625 0.47 -5.742 1 80.69 1 MET B N 1
ATOM 4100 C CA . MET B 1 1 ? 32.188 0.603 -5.637 1 80.69 1 MET B CA 1
ATOM 4101 C C . MET B 1 1 ? 31.5 0.065 -6.887 1 80.69 1 MET B C 1
ATOM 4103 O O . MET B 1 1 ? 32.031 0.201 -7.996 1 80.69 1 MET B O 1
ATOM 4107 N N . PRO B 1 2 ? 30.391 -0.663 -6.699 1 92.62 2 PRO B N 1
ATOM 4108 C CA . PRO B 1 2 ? 29.75 -1.219 -7.902 1 92.62 2 PRO B CA 1
ATOM 4109 C C . PRO B 1 2 ? 29.328 -0.142 -8.898 1 92.62 2 PRO B C 1
ATOM 4111 O O . PRO B 1 2 ? 28.844 0.919 -8.5 1 92.62 2 PRO B O 1
ATOM 4114 N N . GLU B 1 3 ? 29.641 -0.381 -10.164 1 96.69 3 GLU B N 1
ATOM 4115 C CA . GLU B 1 3 ? 29.234 0.502 -11.25 1 96.69 3 GLU B CA 1
ATOM 4116 C C . GLU B 1 3 ? 27.859 0.124 -11.781 1 96.69 3 GLU B C 1
ATOM 4118 O O . GLU B 1 3 ? 27.203 0.924 -12.461 1 96.69 3 GLU B O 1
ATOM 4123 N N . ILE B 1 4 ? 27.5 -1.134 -11.523 1 98.69 4 ILE B N 1
ATOM 4124 C CA . ILE B 1 4 ? 26.234 -1.664 -12.016 1 98.69 4 ILE B CA 1
ATOM 4125 C C . ILE B 1 4 ? 25.422 -2.229 -10.852 1 98.69 4 ILE B C 1
ATOM 4127 O O . ILE B 1 4 ? 25.938 -3.029 -10.062 1 98.69 4 ILE B O 1
ATOM 4131 N N . ILE B 1 5 ? 24.172 -1.746 -10.688 1 98.75 5 ILE B N 1
ATOM 4132 C CA . ILE B 1 5 ? 23.25 -2.299 -9.695 1 98.75 5 ILE B CA 1
ATOM 4133 C C . ILE B 1 5 ? 22.125 -3.047 -10.398 1 98.75 5 ILE B C 1
ATOM 4135 O O . ILE B 1 5 ? 21.469 -2.506 -11.305 1 98.75 5 ILE B O 1
ATOM 4139 N N . LEU B 1 6 ? 21.922 -4.328 -10.062 1 98.75 6 LEU B N 1
ATOM 4140 C CA . LEU B 1 6 ? 20.75 -5.113 -10.445 1 98.75 6 LEU B CA 1
ATOM 4141 C C . LEU B 1 6 ? 19.719 -5.137 -9.32 1 98.75 6 LEU B C 1
ATOM 4143 O O . LEU B 1 6 ? 20.047 -5.516 -8.188 1 98.75 6 LEU B O 1
ATOM 4147 N N . ALA B 1 7 ? 18.469 -4.695 -9.633 1 98.5 7 ALA B N 1
ATOM 4148 C CA . ALA B 1 7 ? 17.484 -4.629 -8.555 1 98.5 7 ALA B CA 1
ATOM 4149 C C . ALA B 1 7 ? 16.109 -5.055 -9.039 1 98.5 7 ALA B C 1
ATOM 4151 O O . ALA B 1 7 ? 15.852 -5.094 -10.25 1 98.5 7 ALA B O 1
ATOM 4152 N N . THR B 1 8 ? 15.258 -5.438 -8.148 1 98.38 8 THR B N 1
ATOM 4153 C CA . THR B 1 8 ? 13.836 -5.723 -8.352 1 98.38 8 THR B CA 1
ATOM 4154 C C . THR B 1 8 ? 13.086 -5.672 -7.027 1 98.38 8 THR B C 1
ATOM 4156 O O . THR B 1 8 ? 13.68 -5.465 -5.973 1 98.38 8 THR B O 1
ATOM 4159 N N . LEU B 1 9 ? 11.766 -5.688 -7.125 1 98.12 9 LEU B N 1
ATOM 4160 C CA . LEU B 1 9 ? 10.906 -5.762 -5.949 1 98.12 9 LEU B CA 1
ATOM 4161 C C . LEU B 1 9 ? 10.164 -7.086 -5.902 1 98.12 9 LEU B C 1
ATOM 4163 O O . LEU B 1 9 ? 9.273 -7.332 -6.719 1 98.12 9 LEU B O 1
ATOM 4167 N N . ASN B 1 10 ? 10.531 -7.875 -4.855 1 96.62 10 ASN B N 1
ATOM 4168 C CA . ASN B 1 10 ? 9.859 -9.156 -4.68 1 96.62 10 ASN B CA 1
ATOM 4169 C C . ASN B 1 10 ? 8.477 -8.984 -4.062 1 96.62 10 ASN B C 1
ATOM 4171 O O . ASN B 1 10 ? 8.242 -8.055 -3.287 1 96.62 10 ASN B O 1
ATOM 4175 N N . ALA B 1 11 ? 7.586 -9.875 -4.371 1 92.44 11 ALA B N 1
ATOM 4176 C CA . ALA B 1 11 ? 6.23 -9.836 -3.828 1 92.44 11 ALA B CA 1
ATOM 4177 C C . ALA B 1 11 ? 6.234 -10.102 -2.326 1 92.44 11 ALA B C 1
ATOM 4179 O O . ALA B 1 11 ? 5.426 -9.531 -1.588 1 92.44 11 ALA B O 1
ATOM 4180 N N . ARG B 1 12 ? 7.09 -11.016 -1.897 1 88.75 12 ARG B N 1
ATOM 4181 C CA . ARG B 1 12 ? 7.293 -11.336 -0.49 1 88.75 12 ARG B CA 1
ATOM 4182 C C . ARG B 1 12 ? 8.773 -11.5 -0.175 1 88.75 12 ARG B C 1
ATOM 4184 O O . ARG B 1 12 ? 9.578 -11.781 -1.068 1 88.75 12 ARG B O 1
ATOM 4191 N N . TYR B 1 13 ? 9.062 -11.469 1.068 1 82.69 13 TYR B N 1
ATOM 4192 C CA . TYR B 1 13 ? 10.453 -11.539 1.506 1 82.69 13 TYR B CA 1
ATOM 4193 C C . TYR B 1 13 ? 11.055 -12.906 1.205 1 82.69 13 TYR B C 1
ATOM 4195 O O . TYR B 1 13 ? 12.234 -13.016 0.858 1 82.69 13 TYR B O 1
ATOM 4203 N N . TRP B 1 14 ? 10.242 -13.891 1.283 1 88.31 14 TRP B N 1
ATOM 4204 C CA . TRP B 1 14 ? 10.781 -15.242 1.206 1 88.31 14 TRP B CA 1
ATOM 4205 C C . TRP B 1 14 ? 11.062 -15.641 -0.241 1 88.31 14 TRP B C 1
ATOM 4207 O O . TRP B 1 14 ? 11.594 -16.719 -0.506 1 88.31 14 TRP B O 1
ATOM 4217 N N . HIS B 1 15 ? 10.758 -14.742 -1.161 1 89.62 15 HIS B N 1
ATOM 4218 C CA . HIS B 1 15 ? 11.141 -14.969 -2.549 1 89.62 15 HIS B CA 1
ATOM 4219 C C . HIS B 1 15 ? 12.547 -14.438 -2.824 1 89.62 15 HIS B C 1
ATOM 4221 O O . HIS B 1 15 ? 12.953 -13.414 -2.27 1 89.62 15 HIS B O 1
ATOM 4227 N N . ALA B 1 16 ? 13.227 -15.148 -3.645 1 92.44 16 ALA B N 1
ATOM 4228 C CA . ALA B 1 16 ? 14.516 -14.68 -4.145 1 92.44 16 ALA B CA 1
ATOM 4229 C C . ALA B 1 16 ? 14.43 -14.305 -5.621 1 92.44 16 ALA B C 1
ATOM 4231 O O . ALA B 1 16 ? 13.727 -14.961 -6.395 1 92.44 16 ALA B O 1
ATOM 4232 N N . ALA B 1 17 ? 15.156 -13.273 -5.977 1 94.56 17 ALA B N 1
ATOM 4233 C CA . ALA B 1 17 ? 15.156 -12.828 -7.367 1 94.56 17 ALA B CA 1
ATOM 4234 C C . ALA B 1 17 ? 16.047 -13.719 -8.227 1 94.56 17 ALA B C 1
ATOM 4236 O O . ALA B 1 17 ? 17.219 -13.398 -8.469 1 94.56 17 ALA B O 1
ATOM 4237 N N . PHE B 1 18 ? 15.445 -14.68 -8.773 1 96.75 18 PHE B N 1
ATOM 4238 C CA . PHE B 1 18 ? 16.141 -15.711 -9.539 1 96.75 18 PHE B CA 1
ATOM 4239 C C . PHE B 1 18 ? 16.75 -15.133 -10.812 1 96.75 18 PHE B C 1
ATOM 4241 O O . PHE B 1 18 ? 17.906 -15.406 -11.141 1 96.75 18 PHE B O 1
ATOM 4248 N N . GLY B 1 19 ? 16.031 -14.273 -11.461 1 97.06 19 GLY B N 1
ATOM 4249 C CA . GLY B 1 19 ? 16.484 -13.648 -12.695 1 97.06 19 GLY B CA 1
ATOM 4250 C C . GLY B 1 19 ? 17.719 -12.781 -12.508 1 97.06 19 GLY B C 1
ATOM 4251 O O . GLY B 1 19 ? 18.609 -12.766 -13.359 1 97.06 19 GLY B O 1
ATOM 4252 N N . LEU B 1 20 ? 17.812 -12.086 -11.438 1 98.19 20 LEU B N 1
ATOM 4253 C CA . LEU B 1 20 ? 18.953 -11.219 -11.18 1 98.19 20 LEU B CA 1
ATOM 4254 C C . LEU B 1 20 ? 20.219 -12.047 -10.953 1 98.19 20 LEU B C 1
ATOM 4256 O O . LEU B 1 20 ? 21.312 -11.617 -11.336 1 98.19 20 LEU B O 1
ATOM 4260 N N . ARG B 1 21 ? 20.094 -13.18 -10.328 1 98.12 21 ARG B N 1
ATOM 4261 C CA . ARG B 1 21 ? 21.25 -14.031 -10.094 1 98.12 21 ARG B CA 1
ATOM 4262 C C . ARG B 1 21 ? 21.781 -14.609 -11.406 1 98.12 21 ARG B C 1
ATOM 4264 O O . ARG B 1 21 ? 22.984 -14.758 -11.578 1 98.12 21 ARG B O 1
ATOM 4271 N N . TYR B 1 22 ? 20.844 -14.945 -12.328 1 98.31 22 TYR B N 1
ATOM 4272 C CA . TYR B 1 22 ? 21.281 -15.352 -13.656 1 98.31 22 TYR B CA 1
ATOM 4273 C C . TYR B 1 22 ? 22.062 -14.242 -14.344 1 98.31 22 TYR B C 1
ATOM 4275 O O . TYR B 1 22 ? 23.094 -14.5 -14.969 1 98.31 22 TYR B O 1
ATOM 4283 N N . LEU B 1 23 ? 21.547 -12.992 -14.242 1 98.75 23 LEU B N 1
ATOM 4284 C CA . LEU B 1 23 ? 22.266 -11.875 -14.836 1 98.75 23 LEU B CA 1
ATOM 4285 C C . LEU B 1 23 ? 23.656 -11.734 -14.219 1 98.75 23 LEU B C 1
ATOM 4287 O O . LEU B 1 23 ? 24.656 -11.672 -14.945 1 98.75 23 LEU B O 1
ATOM 4291 N N . LEU B 1 24 ? 23.688 -11.75 -12.898 1 98.69 24 LEU B N 1
ATOM 4292 C CA . LEU B 1 24 ? 24.969 -11.578 -12.219 1 98.69 24 LEU B CA 1
ATOM 4293 C C . LEU B 1 24 ? 25.953 -12.672 -12.617 1 98.69 24 LEU B C 1
ATOM 4295 O O . LEU B 1 24 ? 27.109 -12.391 -12.883 1 98.69 24 LEU B O 1
ATOM 4299 N N . ALA B 1 25 ? 25.484 -13.898 -12.703 1 98.5 25 ALA B N 1
ATOM 4300 C CA . ALA B 1 25 ? 26.344 -15.039 -13.031 1 98.5 25 ALA B CA 1
ATOM 4301 C C . ALA B 1 25 ? 26.953 -14.891 -14.422 1 98.5 25 ALA B C 1
ATOM 4303 O O . ALA B 1 25 ? 28.031 -15.406 -14.695 1 98.5 25 ALA B O 1
ATOM 4304 N N . ASN B 1 26 ? 26.344 -14.18 -15.297 1 98.69 26 ASN B N 1
ATOM 4305 C CA . ASN B 1 26 ? 26.75 -14.133 -16.688 1 98.69 26 ASN B CA 1
ATOM 4306 C C . ASN B 1 26 ? 27.344 -12.781 -17.062 1 98.69 26 ASN B C 1
ATOM 4308 O O . ASN B 1 26 ? 27.469 -12.445 -18.234 1 98.69 26 ASN B O 1
ATOM 4312 N N . MET B 1 27 ? 27.75 -11.992 -16.078 1 98.44 27 MET B N 1
ATOM 4313 C CA . MET B 1 27 ? 28.281 -10.648 -16.312 1 98.44 27 MET B CA 1
ATOM 4314 C C . MET B 1 27 ? 29.734 -10.711 -16.781 1 98.44 27 MET B C 1
ATOM 4316 O O . MET B 1 27 ? 30.281 -9.711 -17.25 1 98.44 27 MET B O 1
ATOM 4320 N N . GLY B 1 28 ? 30.375 -11.891 -16.734 1 97.25 28 GLY B N 1
ATOM 4321 C CA . GLY B 1 28 ? 31.781 -12.023 -17.125 1 97.25 28 GLY B CA 1
ATOM 4322 C C . GLY B 1 28 ? 32.719 -11.117 -16.344 1 97.25 28 GLY B C 1
ATOM 4323 O O . GLY B 1 28 ? 32.688 -11.117 -15.117 1 97.25 28 GLY B O 1
ATOM 4324 N N . PRO B 1 29 ? 33.469 -10.312 -17.031 1 96.5 29 PRO B N 1
ATOM 4325 C CA . PRO B 1 29 ? 34.438 -9.43 -16.359 1 96.5 29 PRO B CA 1
ATOM 4326 C C . PRO B 1 29 ? 33.75 -8.344 -15.523 1 96.5 29 PRO B C 1
ATOM 4328 O O . PRO B 1 29 ? 34.406 -7.746 -14.648 1 96.5 29 PRO B O 1
ATOM 4331 N N . LEU B 1 30 ? 32.562 -8.109 -15.773 1 97.75 30 LEU B N 1
ATOM 4332 C CA . LEU B 1 30 ? 31.844 -7.035 -15.086 1 97.75 30 LEU B CA 1
ATOM 4333 C C . LEU B 1 30 ? 31.219 -7.531 -13.789 1 97.75 30 LEU B C 1
ATOM 4335 O O . LEU B 1 30 ? 30.656 -6.742 -13.023 1 97.75 30 LEU B O 1
ATOM 4339 N N . GLN B 1 31 ? 31.281 -8.797 -13.508 1 98 31 GLN B N 1
ATOM 4340 C CA . GLN B 1 31 ? 30.609 -9.383 -12.344 1 98 31 GLN B CA 1
ATOM 4341 C C . GLN B 1 31 ? 31.062 -8.703 -11.055 1 98 31 GLN B C 1
ATOM 4343 O O . GLN B 1 31 ? 30.25 -8.414 -10.18 1 98 31 GLN B O 1
ATOM 4348 N N . ASN B 1 32 ? 32.375 -8.398 -10.961 1 96.75 32 ASN B N 1
ATOM 4349 C CA . ASN B 1 32 ? 32.938 -7.812 -9.742 1 96.75 32 ASN B CA 1
ATOM 4350 C C . ASN B 1 32 ? 32.531 -6.355 -9.586 1 96.75 32 ASN B C 1
ATOM 4352 O O . ASN B 1 32 ? 32.688 -5.77 -8.516 1 96.75 32 ASN B O 1
ATOM 4356 N N . LYS B 1 33 ? 31.969 -5.777 -10.609 1 97.38 33 LYS B N 1
ATOM 4357 C CA . LYS B 1 33 ? 31.484 -4.398 -10.57 1 97.38 33 LYS B CA 1
ATOM 4358 C C . LYS B 1 33 ? 29.969 -4.344 -10.508 1 97.38 33 LYS B C 1
ATOM 4360 O O . LYS B 1 33 ? 29.359 -3.291 -10.734 1 97.38 33 LYS B O 1
ATOM 4365 N N . THR B 1 34 ? 29.422 -5.469 -10.375 1 98.56 34 THR B N 1
ATOM 4366 C CA . THR B 1 34 ? 27.953 -5.574 -10.367 1 98.56 34 THR B CA 1
ATOM 4367 C C . THR B 1 34 ? 27.453 -6.078 -9.016 1 98.56 34 THR B C 1
ATOM 4369 O O . THR B 1 34 ? 28.047 -6.992 -8.438 1 98.56 34 THR B O 1
ATOM 4372 N N . GLU B 1 35 ? 26.406 -5.449 -8.492 1 98.12 35 GLU B N 1
ATOM 4373 C CA . GLU B 1 35 ? 25.812 -5.863 -7.227 1 98.12 35 GLU B CA 1
ATOM 4374 C C . GLU B 1 35 ? 24.297 -6.004 -7.348 1 98.12 35 GLU B C 1
ATOM 4376 O O . GLU B 1 35 ? 23.656 -5.258 -8.094 1 98.12 35 GLU B O 1
ATOM 4381 N N . ILE B 1 36 ? 23.75 -7.02 -6.625 1 97.88 36 ILE B N 1
ATOM 4382 C CA . ILE B 1 36 ? 22.297 -7.223 -6.582 1 97.88 36 ILE B CA 1
ATOM 4383 C C . ILE B 1 36 ? 21.719 -6.539 -5.348 1 97.88 36 ILE B C 1
ATOM 4385 O O . ILE B 1 36 ? 22.25 -6.68 -4.242 1 97.88 36 ILE B O 1
ATOM 4389 N N . LEU B 1 37 ? 20.656 -5.77 -5.527 1 96.81 37 LEU B N 1
ATOM 4390 C CA . LEU B 1 37 ? 19.828 -5.246 -4.449 1 96.81 37 LEU B CA 1
ATOM 4391 C C . LEU B 1 37 ? 18.391 -5.727 -4.586 1 96.81 37 LEU B C 1
ATOM 4393 O O . LEU B 1 37 ? 17.703 -5.352 -5.531 1 96.81 37 LEU B O 1
ATOM 4397 N N . GLU B 1 38 ? 17.938 -6.547 -3.639 1 96.25 38 GLU B N 1
ATOM 4398 C CA . GLU B 1 38 ? 16.562 -7.059 -3.648 1 96.25 38 GLU B CA 1
ATOM 4399 C C . GLU B 1 38 ? 15.695 -6.316 -2.639 1 96.25 38 GLU B C 1
ATOM 4401 O O . GLU B 1 38 ? 16.078 -6.168 -1.476 1 96.25 38 GLU B O 1
ATOM 4406 N N . PHE B 1 39 ? 14.547 -5.844 -3.143 1 96.62 39 PHE B N 1
ATOM 4407 C CA . PHE B 1 39 ? 13.594 -5.133 -2.305 1 96.62 39 PHE B CA 1
ATOM 4408 C C . PHE B 1 39 ? 12.242 -5.844 -2.297 1 96.62 39 PHE B C 1
ATOM 4410 O O . PHE B 1 39 ? 12.078 -6.875 -2.949 1 96.62 39 PHE B O 1
ATOM 4417 N N . GLY B 1 40 ? 11.383 -5.363 -1.471 1 95.75 40 GLY B N 1
ATOM 4418 C CA . GLY B 1 40 ? 10 -5.801 -1.464 1 95.75 40 GLY B CA 1
ATOM 4419 C C . GLY B 1 40 ? 9.047 -4.77 -2.039 1 95.75 40 GLY B C 1
ATOM 4420 O O . GLY B 1 40 ? 9.336 -3.572 -2.029 1 95.75 40 GLY B O 1
ATOM 4421 N N . ILE B 1 41 ? 7.883 -5.16 -2.451 1 95.19 41 ILE B N 1
ATOM 4422 C CA . ILE B 1 41 ? 6.926 -4.281 -3.115 1 95.19 41 ILE B CA 1
ATOM 4423 C C . ILE B 1 41 ? 6.395 -3.254 -2.121 1 95.19 41 ILE B C 1
ATOM 4425 O O . ILE B 1 41 ? 5.863 -2.215 -2.52 1 95.19 41 ILE B O 1
ATOM 4429 N N . ASN B 1 42 ? 6.516 -3.506 -0.836 1 91 42 ASN B N 1
ATOM 4430 C CA . ASN B 1 42 ? 5.984 -2.596 0.172 1 91 42 ASN B CA 1
ATOM 4431 C C . ASN B 1 42 ? 7.066 -1.666 0.714 1 91 42 ASN B C 1
ATOM 4433 O O . ASN B 1 42 ? 6.797 -0.826 1.574 1 91 42 ASN B O 1
ATOM 4437 N N . ASP B 1 43 ? 8.266 -1.802 0.193 1 93.56 43 ASP B N 1
ATOM 4438 C CA . ASP B 1 43 ? 9.344 -0.92 0.632 1 93.56 43 ASP B CA 1
ATOM 4439 C C . ASP B 1 43 ? 9.109 0.511 0.152 1 93.56 43 ASP B C 1
ATOM 4441 O O . ASP B 1 43 ? 8.539 0.727 -0.92 1 93.56 43 ASP B O 1
ATOM 4445 N N . ASP B 1 44 ? 9.594 1.444 0.955 1 93 44 ASP B N 1
ATOM 4446 C CA . ASP B 1 44 ? 9.492 2.859 0.61 1 93 44 ASP B CA 1
ATOM 4447 C C . ASP B 1 44 ? 10.383 3.205 -0.576 1 93 44 ASP B C 1
ATOM 4449 O O . ASP B 1 44 ? 11.562 2.832 -0.601 1 93 44 ASP B O 1
ATOM 4453 N N . SER B 1 45 ? 9.867 3.91 -1.566 1 95.38 45 SER B N 1
ATOM 4454 C CA . SER B 1 45 ? 10.586 4.184 -2.809 1 95.38 45 SER B CA 1
ATOM 4455 C C . SER B 1 45 ? 11.844 5.008 -2.553 1 95.38 45 SER B C 1
ATOM 4457 O O . SER B 1 45 ? 12.883 4.773 -3.168 1 95.38 45 SER B O 1
ATOM 4459 N N . ILE B 1 46 ? 11.75 5.945 -1.608 1 95.44 46 ILE B N 1
ATOM 4460 C CA . ILE B 1 46 ? 12.883 6.832 -1.354 1 95.44 46 ILE B CA 1
ATOM 4461 C C . ILE B 1 46 ? 13.984 6.062 -0.632 1 95.44 46 ILE B C 1
ATOM 4463 O O . ILE B 1 46 ? 15.172 6.273 -0.892 1 95.44 46 ILE B O 1
ATOM 4467 N N . GLU B 1 47 ? 13.594 5.207 0.232 1 94.12 47 GLU B N 1
ATOM 4468 C CA . GLU B 1 47 ? 14.57 4.344 0.89 1 94.12 47 GLU B CA 1
ATOM 4469 C C . GLU B 1 47 ? 15.281 3.445 -0.118 1 94.12 47 GLU B C 1
ATOM 4471 O O . GLU B 1 47 ? 16.5 3.293 -0.067 1 94.12 47 GLU B O 1
ATOM 4476 N N . MET B 1 48 ? 14.547 2.846 -1.034 1 96.62 48 MET B N 1
ATOM 4477 C CA . MET B 1 48 ? 15.148 2.025 -2.082 1 96.62 48 MET B CA 1
ATOM 4478 C C . MET B 1 48 ? 16.125 2.844 -2.922 1 96.62 48 MET B C 1
ATOM 4480 O O . MET B 1 48 ? 17.234 2.395 -3.205 1 96.62 48 MET B O 1
ATOM 4484 N N . LEU B 1 49 ? 15.664 4.035 -3.248 1 97.62 49 LEU B N 1
ATOM 4485 C CA . LEU B 1 49 ? 16.469 4.922 -4.086 1 97.62 49 LEU B CA 1
ATOM 4486 C C . LEU B 1 49 ? 17.781 5.273 -3.398 1 97.62 49 LEU B C 1
ATOM 4488 O O . LEU B 1 49 ? 18.844 5.258 -4.031 1 97.62 49 LEU B O 1
ATOM 4492 N N . SER B 1 50 ? 17.672 5.598 -2.119 1 95.81 50 SER B N 1
ATOM 4493 C CA . SER B 1 50 ? 18.875 5.926 -1.354 1 95.81 50 SER B CA 1
ATOM 4494 C C . SER B 1 50 ? 19.875 4.77 -1.366 1 95.81 50 SER B C 1
ATOM 4496 O O . SER B 1 50 ? 21.062 4.984 -1.545 1 95.81 50 SER B O 1
ATOM 4498 N N . ARG B 1 51 ? 19.422 3.547 -1.286 1 95.06 51 ARG B N 1
ATOM 4499 C CA . ARG B 1 51 ? 20.281 2.371 -1.298 1 95.06 51 ARG B CA 1
ATOM 4500 C C . ARG B 1 51 ? 20.906 2.168 -2.672 1 95.06 51 ARG B C 1
ATOM 4502 O O . ARG B 1 51 ? 22.094 1.861 -2.777 1 95.06 51 ARG B O 1
ATOM 4509 N N . ILE B 1 52 ? 20.172 2.342 -3.658 1 97.75 52 ILE B N 1
ATOM 4510 C CA . ILE B 1 52 ? 20.641 2.154 -5.023 1 97.75 52 ILE B CA 1
ATOM 4511 C C . ILE B 1 52 ? 21.703 3.203 -5.352 1 97.75 52 ILE B C 1
ATOM 4513 O O . ILE B 1 52 ? 22.75 2.883 -5.941 1 97.75 52 ILE B O 1
ATOM 4517 N N . LEU B 1 53 ? 21.516 4.418 -4.898 1 96.44 53 LEU B N 1
ATOM 4518 C CA . LEU B 1 53 ? 22.375 5.527 -5.312 1 96.44 53 LEU B CA 1
ATOM 4519 C C . LEU B 1 53 ? 23.562 5.68 -4.371 1 96.44 53 LEU B C 1
ATOM 4521 O O . LEU B 1 53 ? 24.438 6.512 -4.605 1 96.44 53 LEU B O 1
ATOM 4525 N N . ALA B 1 54 ? 23.516 4.91 -3.295 1 93.56 54 ALA B N 1
ATOM 4526 C CA . ALA B 1 54 ? 24.578 4.996 -2.305 1 93.56 54 ALA B CA 1
ATOM 4527 C C . ALA B 1 54 ? 25.953 4.852 -2.963 1 93.56 54 ALA B C 1
ATOM 4529 O O . ALA B 1 54 ? 26.906 5.531 -2.578 1 93.56 54 ALA B O 1
ATOM 4530 N N . ASP B 1 55 ? 26.031 4.043 -4.055 1 91.12 55 ASP B N 1
ATOM 4531 C CA . ASP B 1 55 ? 27.312 3.793 -4.711 1 91.12 55 ASP B CA 1
ATOM 4532 C C . ASP B 1 55 ? 27.422 4.562 -6.023 1 91.12 55 ASP B C 1
ATOM 4534 O O . ASP B 1 55 ? 28.344 4.348 -6.805 1 91.12 55 ASP B O 1
ATOM 4538 N N . LYS B 1 56 ? 26.5 5.383 -6.254 1 94.69 56 LYS B N 1
ATOM 4539 C CA . LYS B 1 56 ? 26.469 6.215 -7.453 1 94.69 56 LYS B CA 1
ATOM 4540 C C . LYS B 1 56 ? 26.703 5.379 -8.711 1 94.69 56 LYS B C 1
ATOM 4542 O O . LYS B 1 56 ? 27.562 5.703 -9.523 1 94.69 56 LYS B O 1
ATOM 4547 N N . PRO B 1 57 ? 25.906 4.344 -8.898 1 98 57 PRO B N 1
ATOM 4548 C CA . PRO B 1 57 ? 26.094 3.48 -10.07 1 98 57 PRO B CA 1
ATOM 4549 C C . PRO B 1 57 ? 25.922 4.227 -11.391 1 98 57 PRO B C 1
ATOM 4551 O O . PRO B 1 57 ? 25.172 5.207 -11.453 1 98 57 PRO B O 1
ATOM 4554 N N . ARG B 1 58 ? 26.609 3.74 -12.414 1 97.88 58 ARG B N 1
ATOM 4555 C CA . ARG B 1 58 ? 26.438 4.273 -13.766 1 97.88 58 ARG B CA 1
ATOM 4556 C C . ARG B 1 58 ? 25.234 3.641 -14.453 1 97.88 58 ARG B C 1
ATOM 4558 O O . ARG B 1 58 ? 24.562 4.285 -15.258 1 97.88 58 ARG B O 1
ATOM 4565 N N . ILE B 1 59 ? 25 2.35 -14.148 1 98.44 59 ILE B N 1
ATOM 4566 C CA . ILE B 1 59 ? 23.906 1.594 -14.766 1 98.44 59 ILE B CA 1
ATOM 4567 C C . ILE B 1 59 ? 23.062 0.929 -13.68 1 98.44 59 ILE B C 1
ATOM 4569 O O . ILE B 1 59 ? 23.594 0.361 -12.727 1 98.44 59 ILE B O 1
ATOM 4573 N N . VAL B 1 60 ? 21.797 1.079 -13.758 1 98.81 60 VAL B N 1
ATOM 4574 C CA . VAL B 1 60 ? 20.844 0.352 -12.922 1 98.81 60 VAL B CA 1
ATOM 4575 C C . VAL B 1 60 ? 19.969 -0.549 -13.789 1 98.81 60 VAL B C 1
ATOM 4577 O O . VAL B 1 60 ? 19.234 -0.066 -14.656 1 98.81 60 VAL B O 1
ATOM 4580 N N . GLY B 1 61 ? 20.094 -1.864 -13.648 1 98.81 61 GLY B N 1
ATOM 4581 C CA . GLY B 1 61 ? 19.203 -2.834 -14.281 1 98.81 61 GLY B CA 1
ATOM 4582 C C . GLY B 1 61 ? 18.047 -3.24 -13.398 1 98.81 61 GLY B C 1
ATOM 4583 O O . GLY B 1 61 ? 18.234 -3.584 -12.234 1 98.81 61 GLY B O 1
ATOM 4584 N N . LEU B 1 62 ? 16.812 -3.223 -13.93 1 98.88 62 LEU B N 1
ATOM 4585 C CA . LEU B 1 62 ? 15.625 -3.504 -13.133 1 98.88 62 LEU B CA 1
ATOM 4586 C C . LEU B 1 62 ? 14.82 -4.645 -13.75 1 98.88 62 LEU B C 1
ATOM 4588 O O . LEU B 1 62 ? 14.508 -4.621 -14.938 1 98.88 62 LEU B O 1
ATOM 4592 N N . GLY B 1 63 ? 14.531 -5.707 -12.898 1 98.69 63 GLY B N 1
ATOM 4593 C CA . GLY B 1 63 ? 13.562 -6.723 -13.281 1 98.69 63 GLY B CA 1
ATOM 4594 C C . GLY B 1 63 ? 12.125 -6.297 -13.055 1 98.69 63 GLY B C 1
ATOM 4595 O O . GLY B 1 63 ? 11.719 -6.07 -11.914 1 98.69 63 GLY B O 1
ATOM 4596 N N . VAL B 1 64 ? 11.328 -6.219 -14.133 1 98.62 64 VAL B N 1
ATOM 4597 C CA . VAL B 1 64 ? 9.969 -5.68 -14.07 1 98.62 64 VAL B CA 1
ATOM 4598 C C . VAL B 1 64 ? 8.953 -6.805 -14.258 1 98.62 64 VAL B C 1
ATOM 4600 O O . VAL B 1 64 ? 8.992 -7.512 -15.273 1 98.62 64 VAL B O 1
ATOM 4603 N N . TYR B 1 65 ? 8.148 -6.949 -13.32 1 97.5 65 TYR B N 1
ATOM 4604 C CA . TYR B 1 65 ? 7.125 -7.988 -13.289 1 97.5 65 TYR B CA 1
ATOM 4605 C C . TYR B 1 65 ? 5.742 -7.387 -13.062 1 97.5 65 TYR B C 1
ATOM 4607 O O . TYR B 1 65 ? 5.617 -6.191 -12.781 1 97.5 65 TYR B O 1
ATOM 4615 N N . ILE B 1 66 ? 4.727 -8.219 -13.156 1 97 66 ILE B N 1
ATOM 4616 C CA . ILE B 1 66 ? 3.342 -7.766 -13.078 1 97 66 ILE B CA 1
ATOM 4617 C C . ILE B 1 66 ? 3.061 -7.203 -11.688 1 97 66 ILE B C 1
ATOM 4619 O O . ILE B 1 66 ? 2.27 -6.266 -11.539 1 97 66 ILE B O 1
ATOM 4623 N N . TRP B 1 67 ? 3.74 -7.672 -10.656 1 96.75 67 TRP B N 1
ATOM 4624 C CA . TRP B 1 67 ? 3.439 -7.27 -9.281 1 96.75 67 TRP B CA 1
ATOM 4625 C C . TRP B 1 67 ? 4.234 -6.031 -8.891 1 96.75 67 TRP B C 1
ATOM 4627 O O . TRP B 1 67 ? 3.971 -5.418 -7.852 1 96.75 67 TRP B O 1
ATOM 4637 N N . ASN B 1 68 ? 5.273 -5.625 -9.727 1 98 68 ASN B N 1
ATOM 4638 C CA . ASN B 1 68 ? 6.129 -4.562 -9.211 1 98 68 ASN B CA 1
ATOM 4639 C C . ASN B 1 68 ? 6.273 -3.422 -10.211 1 98 68 ASN B C 1
ATOM 4641 O O . ASN B 1 68 ? 6.996 -2.457 -9.961 1 98 68 ASN B O 1
ATOM 4645 N N . VAL B 1 69 ? 5.543 -3.463 -11.344 1 98.19 69 VAL B N 1
ATOM 4646 C CA . VAL B 1 69 ? 5.695 -2.463 -12.391 1 98.19 69 VAL B CA 1
ATOM 4647 C C . VAL B 1 69 ? 5.312 -1.085 -11.859 1 98.19 69 VAL B C 1
ATOM 4649 O O . VAL B 1 69 ? 5.977 -0.09 -12.156 1 98.19 69 VAL B O 1
ATOM 4652 N N . GLU B 1 70 ? 4.277 -1.002 -11.062 1 96.81 70 GLU B N 1
ATOM 4653 C CA . GLU B 1 70 ? 3.805 0.286 -10.562 1 96.81 70 GLU B CA 1
ATOM 4654 C C . GLU B 1 70 ? 4.793 0.888 -9.562 1 96.81 70 GLU B C 1
ATOM 4656 O O . GLU B 1 70 ? 5.27 2.008 -9.758 1 96.81 70 GLU B O 1
ATOM 4661 N N . PRO B 1 71 ? 5.195 0.137 -8.531 1 97.56 71 PRO B N 1
ATOM 4662 C CA . PRO B 1 71 ? 6.184 0.732 -7.625 1 97.56 71 PRO B CA 1
ATOM 4663 C C . PRO B 1 71 ? 7.523 0.998 -8.305 1 97.56 71 PRO B C 1
ATOM 4665 O O . PRO B 1 71 ? 8.219 1.954 -7.957 1 97.56 71 PRO B O 1
ATOM 4668 N N . LEU B 1 72 ? 7.93 0.229 -9.305 1 98.5 72 LEU B N 1
ATOM 4669 C CA . LEU B 1 72 ? 9.18 0.471 -10.023 1 98.5 72 LEU B CA 1
ATOM 4670 C C . LEU B 1 72 ? 9.078 1.721 -10.891 1 98.5 72 LEU B C 1
ATOM 4672 O O . LEU B 1 72 ? 10.062 2.434 -11.078 1 98.5 72 LEU B O 1
ATOM 4676 N N . THR B 1 73 ? 7.891 1.964 -11.438 1 98.5 73 THR B N 1
ATOM 4677 C CA . THR B 1 73 ? 7.695 3.189 -12.203 1 98.5 73 THR B CA 1
ATOM 4678 C C . THR B 1 73 ? 7.953 4.418 -11.336 1 98.5 73 THR B C 1
ATOM 4680 O O . THR B 1 73 ? 8.641 5.352 -11.758 1 98.5 73 THR B O 1
ATOM 4683 N N . ARG B 1 74 ? 7.414 4.367 -10.141 1 97.88 74 ARG B N 1
ATOM 4684 C CA . ARG B 1 74 ? 7.656 5.449 -9.195 1 97.88 74 ARG B CA 1
ATOM 4685 C C . ARG B 1 74 ? 9.148 5.586 -8.891 1 97.88 74 ARG B C 1
ATOM 4687 O O . ARG B 1 74 ? 9.688 6.695 -8.898 1 97.88 74 ARG B O 1
ATOM 4694 N N . LEU B 1 75 ? 9.812 4.488 -8.641 1 98.44 75 LEU B N 1
ATOM 4695 C CA . LEU B 1 75 ? 11.234 4.473 -8.312 1 98.44 75 LEU B CA 1
ATOM 4696 C C . LEU B 1 75 ? 12.055 5.074 -9.445 1 98.44 75 LEU B C 1
ATOM 4698 O O . LEU B 1 75 ? 12.93 5.91 -9.211 1 98.44 75 LEU B O 1
ATOM 4702 N N . VAL B 1 76 ? 11.773 4.672 -10.68 1 98.75 76 VAL B N 1
ATOM 4703 C CA . VAL B 1 76 ? 12.539 5.145 -11.836 1 98.75 76 VAL B CA 1
ATOM 4704 C C . VAL B 1 76 ? 12.289 6.637 -12.039 1 98.75 76 VAL B C 1
ATOM 4706 O O . VAL B 1 76 ? 13.219 7.383 -12.367 1 98.75 76 VAL B O 1
ATOM 4709 N N . ALA B 1 77 ? 11.055 7.055 -11.852 1 98.62 77 ALA B N 1
ATOM 4710 C CA . ALA B 1 77 ? 10.734 8.477 -11.977 1 98.62 77 ALA B CA 1
ATOM 4711 C C . ALA B 1 77 ? 11.547 9.312 -10.992 1 98.62 77 ALA B C 1
ATOM 4713 O O . ALA B 1 77 ? 12.125 10.336 -11.367 1 98.62 77 ALA B O 1
ATOM 4714 N N . GLU B 1 78 ? 11.578 8.906 -9.781 1 98.56 78 GLU B N 1
ATOM 4715 C CA . GLU B 1 78 ? 12.328 9.617 -8.75 1 98.56 78 GLU B CA 1
ATOM 4716 C C . GLU B 1 78 ? 13.828 9.555 -9.016 1 98.56 78 GLU B C 1
ATOM 4718 O O . GLU B 1 78 ? 14.539 10.539 -8.844 1 98.56 78 GLU B O 1
ATOM 4723 N N . LEU B 1 79 ? 14.32 8.367 -9.453 1 98.56 79 LEU B N 1
ATOM 4724 C CA . LEU B 1 79 ? 15.734 8.195 -9.789 1 98.56 79 LEU B CA 1
ATOM 4725 C C . LEU B 1 79 ? 16.156 9.195 -10.867 1 98.56 79 LEU B C 1
ATOM 4727 O O . LEU B 1 79 ? 17.188 9.867 -10.727 1 98.56 79 LEU B O 1
ATOM 4731 N N . LYS B 1 80 ? 15.336 9.336 -11.93 1 98.38 80 LYS B N 1
ATOM 4732 C CA . LYS B 1 80 ? 15.672 10.195 -13.062 1 98.38 80 LYS B CA 1
ATOM 4733 C C . LYS B 1 80 ? 15.602 11.664 -12.672 1 98.38 80 LYS B C 1
ATOM 4735 O O . LYS B 1 80 ? 16.203 12.516 -13.328 1 98.38 80 LYS B O 1
ATOM 4740 N N . ARG B 1 81 ? 14.859 11.977 -11.586 1 97.88 81 ARG B N 1
ATOM 4741 C CA . ARG B 1 81 ? 14.836 13.336 -11.055 1 97.88 81 ARG B CA 1
ATOM 4742 C C . ARG B 1 81 ? 16.109 13.648 -10.289 1 97.88 81 ARG B C 1
ATOM 4744 O O . ARG B 1 81 ? 16.656 14.742 -10.414 1 97.88 81 ARG B O 1
ATOM 4751 N N . VAL B 1 82 ? 16.562 12.719 -9.539 1 97.69 82 VAL B N 1
ATOM 4752 C CA . VAL B 1 82 ? 17.672 12.93 -8.617 1 97.69 82 VAL B CA 1
ATOM 4753 C C . VAL B 1 82 ? 19 12.789 -9.367 1 97.69 82 VAL B C 1
ATOM 4755 O O . VAL B 1 82 ? 19.938 13.555 -9.141 1 97.69 82 VAL B O 1
ATOM 4758 N N . ARG B 1 83 ? 19.062 11.773 -10.234 1 97.44 83 ARG B N 1
ATOM 4759 C CA . ARG B 1 83 ? 20.266 11.484 -11.008 1 97.44 83 ARG B CA 1
ATOM 4760 C C . ARG B 1 83 ? 19.922 11.148 -12.453 1 97.44 83 ARG B C 1
ATOM 4762 O O . ARG B 1 83 ? 20.031 10 -12.875 1 97.44 83 ARG B O 1
ATOM 4769 N N . PRO B 1 84 ? 19.656 12.148 -13.234 1 97.12 84 PRO B N 1
ATOM 4770 C CA . PRO B 1 84 ? 19.219 11.914 -14.617 1 97.12 84 PRO B CA 1
ATOM 4771 C C . PRO B 1 84 ? 20.297 11.25 -15.469 1 97.12 84 PRO B C 1
ATOM 4773 O O . PRO B 1 84 ? 19.984 10.648 -16.5 1 97.12 84 PRO B O 1
ATOM 4776 N N . GLU B 1 85 ? 21.547 11.297 -15.047 1 96.56 85 GLU B N 1
ATOM 4777 C CA . GLU B 1 85 ? 22.641 10.75 -15.844 1 96.56 85 GLU B CA 1
ATOM 4778 C C . GLU B 1 85 ? 22.75 9.242 -15.68 1 96.56 85 GLU B C 1
ATOM 4780 O O . GLU B 1 85 ? 23.391 8.57 -16.484 1 96.56 85 GLU B O 1
ATOM 4785 N N . THR B 1 86 ? 22.172 8.688 -14.602 1 97.81 86 THR B N 1
ATOM 4786 C CA . THR B 1 86 ? 22.203 7.242 -14.398 1 97.81 86 THR B CA 1
ATOM 4787 C C . THR B 1 86 ? 21.422 6.527 -15.508 1 97.81 86 THR B C 1
ATOM 4789 O O . THR B 1 86 ? 20.297 6.898 -15.82 1 97.81 86 THR B O 1
ATOM 4792 N N . ILE B 1 87 ? 22.047 5.496 -16.125 1 98.06 87 ILE B N 1
ATOM 4793 C CA . ILE B 1 87 ? 21.406 4.746 -17.203 1 98.06 87 ILE B CA 1
ATOM 4794 C C . ILE B 1 87 ? 20.531 3.646 -16.625 1 98.06 87 ILE B C 1
ATOM 4796 O O . ILE B 1 87 ? 21 2.82 -15.836 1 98.06 87 ILE B O 1
ATOM 4800 N N . VAL B 1 88 ? 19.266 3.643 -16.938 1 98.69 88 VAL B N 1
ATOM 4801 C CA . VAL B 1 88 ? 18.328 2.641 -16.453 1 98.69 88 VAL B CA 1
ATOM 4802 C C . VAL B 1 88 ? 18.016 1.651 -17.578 1 98.69 88 VAL B C 1
ATOM 4804 O O . VAL B 1 88 ? 17.578 2.051 -18.656 1 98.69 88 VAL B O 1
ATOM 4807 N N . VAL B 1 89 ? 18.219 0.38 -17.328 1 98.75 89 VAL B N 1
ATOM 4808 C CA . VAL B 1 89 ? 17.922 -0.704 -18.25 1 98.75 89 VAL B CA 1
ATOM 4809 C C . VAL B 1 89 ? 16.828 -1.597 -17.656 1 98.75 89 VAL B C 1
ATOM 4811 O O . VAL B 1 89 ? 16.969 -2.109 -16.547 1 98.75 89 VAL B O 1
ATOM 4814 N N . LEU B 1 90 ? 15.727 -1.756 -18.406 1 98.88 90 LEU B N 1
ATOM 4815 C CA . LEU B 1 90 ? 14.609 -2.576 -17.953 1 98.88 90 LEU B CA 1
ATOM 4816 C C . LEU B 1 90 ? 14.641 -3.951 -18.609 1 98.88 90 LEU B C 1
ATOM 4818 O O . LEU B 1 90 ? 15.039 -4.082 -19.766 1 98.88 90 LEU B O 1
ATOM 4822 N N . GLY B 1 91 ? 14.203 -4.941 -17.875 1 98.44 91 GLY B N 1
ATOM 4823 C CA . GLY B 1 91 ? 13.906 -6.281 -18.375 1 98.44 91 GLY B CA 1
ATOM 4824 C C . GLY B 1 91 ? 12.82 -6.977 -17.578 1 98.44 91 GLY B C 1
ATOM 4825 O O . GLY B 1 91 ? 12.391 -6.484 -16.531 1 98.44 91 GLY B O 1
ATOM 4826 N N . GLY B 1 92 ? 12.406 -8.109 -18.094 1 96.88 92 GLY B N 1
ATOM 4827 C CA . GLY B 1 92 ? 11.336 -8.859 -17.453 1 96.88 92 GLY B CA 1
ATOM 4828 C C . GLY B 1 92 ? 10.094 -8.977 -18.312 1 96.88 92 GLY B C 1
ATOM 4829 O O . GLY B 1 92 ? 9.969 -8.281 -19.328 1 96.88 92 GLY B O 1
ATOM 4830 N N . PRO B 1 93 ? 9.18 -9.773 -17.875 1 95.75 93 PRO B N 1
ATOM 4831 C CA . PRO B 1 93 ? 8.008 -10.078 -18.703 1 95.75 93 PRO B CA 1
ATOM 4832 C C . PRO B 1 93 ? 7.113 -8.859 -18.922 1 95.75 93 PRO B C 1
ATOM 4834 O O . PRO B 1 93 ? 6.52 -8.711 -20 1 95.75 93 PRO B O 1
ATOM 4837 N N . GLU B 1 94 ? 7.016 -7.949 -18.031 1 96.88 94 GLU B N 1
ATOM 4838 C CA . GLU B 1 94 ? 6.094 -6.82 -18.109 1 96.88 94 GLU B CA 1
ATOM 4839 C C . GLU B 1 94 ? 6.516 -5.844 -19.203 1 96.88 94 GLU B C 1
ATOM 4841 O O . GLU B 1 94 ? 5.68 -5.105 -19.734 1 96.88 94 GLU B O 1
ATOM 4846 N N . VAL B 1 95 ? 7.801 -5.863 -19.547 1 97.75 95 VAL B N 1
ATOM 4847 C CA . VAL B 1 95 ? 8.273 -4.867 -20.516 1 97.75 95 VAL B CA 1
ATOM 4848 C C . VAL B 1 95 ? 8.781 -5.562 -21.766 1 97.75 95 VAL B C 1
ATOM 4850 O O . VAL B 1 95 ? 9.406 -4.93 -22.625 1 97.75 95 VAL B O 1
ATOM 4853 N N . SER B 1 96 ? 8.531 -6.84 -21.875 1 96.06 96 SER B N 1
ATOM 4854 C CA . SER B 1 96 ? 8.977 -7.582 -23.047 1 96.06 96 SER B CA 1
ATOM 4855 C C . SER B 1 96 ? 7.941 -7.512 -24.156 1 96.06 96 SER B C 1
ATOM 4857 O O . SER B 1 96 ? 8.25 -7.793 -25.328 1 96.06 96 SER B O 1
ATOM 4859 N N . TYR B 1 97 ? 6.742 -7.172 -23.734 1 94.25 97 TYR B N 1
ATOM 4860 C CA . TYR B 1 97 ? 5.637 -7.059 -24.672 1 94.25 97 TYR B CA 1
ATOM 4861 C C . TYR B 1 97 ? 4.848 -5.777 -24.453 1 94.25 97 TYR B C 1
ATOM 4863 O O . TYR B 1 97 ? 4.676 -5.344 -23.297 1 94.25 97 TYR B O 1
ATOM 4871 N N . GLU B 1 98 ? 4.387 -5.16 -25.562 1 95 98 GLU B N 1
ATOM 4872 C CA . GLU B 1 98 ? 3.625 -3.92 -25.484 1 95 98 GLU B CA 1
ATOM 4873 C C . GLU B 1 98 ? 4.352 -2.883 -24.625 1 95 98 GLU B C 1
ATOM 4875 O O . GLU B 1 98 ? 3.758 -2.273 -23.734 1 95 98 GLU B O 1
ATOM 4880 N N . ALA B 1 99 ? 5.602 -2.84 -24.812 1 95.94 99 ALA B N 1
ATOM 4881 C CA . ALA B 1 99 ? 6.453 -1.979 -23.984 1 95.94 99 ALA B CA 1
ATOM 4882 C C . ALA B 1 99 ? 6.211 -0.506 -24.312 1 95.94 99 ALA B C 1
ATOM 4884 O O . ALA B 1 99 ? 6.215 0.339 -23.406 1 95.94 99 ALA B O 1
ATOM 4885 N N . GLU B 1 100 ? 5.953 -0.23 -25.594 1 94.5 100 GLU B N 1
ATOM 4886 C CA . GLU B 1 100 ? 5.746 1.152 -26.016 1 94.5 100 GLU B CA 1
ATOM 4887 C C . GLU B 1 100 ? 4.535 1.768 -25.328 1 94.5 100 GLU B C 1
ATOM 4889 O O . GLU B 1 100 ? 3.48 1.14 -25.234 1 94.5 100 GLU B O 1
ATOM 4894 N N . GLY B 1 101 ? 4.707 2.873 -24.859 1 93.62 101 GLY B N 1
ATOM 4895 C CA . GLY B 1 101 ? 3.613 3.59 -24.234 1 93.62 101 GLY B CA 1
ATOM 4896 C C . GLY B 1 101 ? 3.578 3.41 -22.719 1 93.62 101 GLY B C 1
ATOM 4897 O O . GLY B 1 101 ? 2.883 4.148 -22.031 1 93.62 101 GLY B O 1
ATOM 4898 N N . GLN B 1 102 ? 4.281 2.393 -22.188 1 97 102 GLN B N 1
ATOM 4899 C CA . GLN B 1 102 ? 4.332 2.234 -20.734 1 97 102 GLN B CA 1
ATOM 4900 C C . GLN B 1 102 ? 5.125 3.363 -20.094 1 97 102 GLN B C 1
ATOM 4902 O O . GLN B 1 102 ? 6.176 3.764 -20.594 1 97 102 GLN B O 1
ATOM 4907 N N . ALA B 1 103 ? 4.633 3.85 -19.016 1 97 103 ALA B N 1
ATOM 4908 C CA . ALA B 1 103 ? 5.254 4.98 -18.328 1 97 103 ALA B CA 1
ATOM 4909 C C . ALA B 1 103 ? 6.691 4.652 -17.938 1 97 103 ALA B C 1
ATOM 4911 O O . ALA B 1 103 ? 7.594 5.469 -18.125 1 97 103 ALA B O 1
ATOM 4912 N N . ILE B 1 104 ? 6.926 3.463 -17.422 1 98.44 104 ILE B N 1
ATOM 4913 C CA . ILE B 1 104 ? 8.25 3.092 -16.953 1 98.44 104 ILE B CA 1
ATOM 4914 C C . ILE B 1 104 ? 9.227 3.023 -18.125 1 98.44 104 ILE B C 1
ATOM 4916 O O . ILE B 1 104 ? 10.398 3.371 -17.984 1 98.44 104 ILE B O 1
ATOM 4920 N N . VAL B 1 105 ? 8.773 2.633 -19.234 1 98.62 105 VAL B N 1
ATOM 4921 C CA . VAL B 1 105 ? 9.602 2.5 -20.438 1 98.62 105 VAL B CA 1
ATOM 4922 C C . VAL B 1 105 ? 9.977 3.885 -20.953 1 98.62 105 VAL B C 1
ATOM 4924 O O . VAL B 1 105 ? 11.117 4.105 -21.375 1 98.62 105 VAL B O 1
ATOM 4927 N N . GLU B 1 106 ? 9.039 4.781 -20.906 1 98.06 106 GLU B N 1
ATOM 4928 C CA . GLU B 1 106 ? 9.32 6.152 -21.328 1 98.06 106 GLU B CA 1
ATOM 4929 C C . GLU B 1 106 ? 10.414 6.781 -20.469 1 98.06 106 GLU B C 1
ATOM 4931 O O . GLU B 1 106 ? 11.227 7.562 -20.969 1 98.06 106 GLU B O 1
ATOM 4936 N N . LEU B 1 107 ? 10.43 6.438 -19.25 1 98.25 107 LEU B N 1
ATOM 4937 C CA . LEU B 1 107 ? 11.375 7.016 -18.312 1 98.25 107 LEU B CA 1
ATOM 4938 C C . LEU B 1 107 ? 12.75 6.367 -18.453 1 98.25 107 LEU B C 1
ATOM 4940 O O . LEU B 1 107 ? 13.773 7.016 -18.219 1 98.25 107 LEU B O 1
ATOM 4944 N N . ALA B 1 108 ? 12.836 5.09 -18.812 1 98.44 108 ALA B N 1
ATOM 4945 C CA . ALA B 1 108 ? 14.078 4.32 -18.844 1 98.44 108 ALA B CA 1
ATOM 4946 C C . ALA B 1 108 ? 14.867 4.594 -20.125 1 98.44 108 ALA B C 1
ATOM 4948 O O . ALA B 1 108 ? 14.336 5.184 -21.062 1 98.44 108 ALA B O 1
ATOM 4949 N N . ASP B 1 109 ? 16.109 4.211 -20.109 1 98.12 109 ASP B N 1
ATOM 4950 C CA . ASP B 1 109 ? 16.984 4.469 -21.25 1 98.12 109 ASP B CA 1
ATOM 4951 C C . ASP B 1 109 ? 16.969 3.301 -22.234 1 98.12 109 ASP B C 1
ATOM 4953 O O . ASP B 1 109 ? 17 3.508 -23.453 1 98.12 109 ASP B O 1
ATOM 4957 N N . HIS B 1 110 ? 16.938 2.082 -21.734 1 98.31 110 HIS B N 1
ATOM 4958 C CA . HIS B 1 110 ? 16.938 0.887 -22.562 1 98.31 110 HIS B CA 1
ATOM 4959 C C . HIS B 1 110 ? 15.992 -0.173 -22.016 1 98.31 110 HIS B C 1
ATOM 4961 O O . HIS B 1 110 ? 15.727 -0.203 -20.812 1 98.31 110 HIS B O 1
ATOM 4967 N N . VAL B 1 111 ? 15.484 -0.991 -22.891 1 98.56 111 VAL B N 1
ATOM 4968 C CA . VAL B 1 111 ? 14.641 -2.137 -22.562 1 98.56 111 VAL B CA 1
ATOM 4969 C C . VAL B 1 111 ? 15.141 -3.375 -23.297 1 98.56 111 VAL B C 1
ATOM 4971 O O . VAL B 1 111 ? 15.312 -3.35 -24.516 1 98.56 111 VAL B O 1
ATOM 4974 N N . ILE B 1 112 ? 15.453 -4.387 -22.562 1 97.88 112 ILE B N 1
ATOM 4975 C CA . ILE B 1 112 ? 15.773 -5.672 -23.188 1 97.88 112 ILE B CA 1
ATOM 4976 C C . ILE B 1 112 ? 14.562 -6.602 -23.094 1 97.88 112 ILE B C 1
ATOM 4978 O O . ILE B 1 112 ? 14.148 -6.984 -22 1 97.88 112 ILE B O 1
ATOM 4982 N N . SER B 1 113 ? 14.008 -6.93 -24.203 1 96 113 SER B N 1
ATOM 4983 C CA . SER B 1 113 ? 12.891 -7.875 -24.25 1 96 113 SER B CA 1
ATOM 4984 C C . SER B 1 113 ? 13.398 -9.312 -24.297 1 96 113 SER B C 1
ATOM 4986 O O . SER B 1 113 ? 14.391 -9.609 -24.953 1 96 113 SER B O 1
ATOM 4988 N N . GLY B 1 114 ? 12.695 -10.219 -23.531 1 94.12 114 GLY B N 1
ATOM 4989 C CA . GLY B 1 114 ? 13.078 -11.617 -23.531 1 94.12 114 GLY B CA 1
ATOM 4990 C C . GLY B 1 114 ? 14.211 -11.93 -22.578 1 94.12 114 GLY B C 1
ATOM 4991 O O . GLY B 1 114 ? 14.352 -11.281 -21.547 1 94.12 114 GLY B O 1
ATOM 4992 N N . GLU B 1 115 ? 14.984 -13 -22.922 1 95.31 115 GLU B N 1
ATOM 4993 C CA . GLU B 1 115 ? 16.062 -13.477 -22.062 1 95.31 115 GLU B CA 1
ATOM 4994 C C . GLU B 1 115 ? 17.297 -12.609 -22.188 1 95.31 115 GLU B C 1
ATOM 4996 O O . GLU B 1 115 ? 17.906 -12.531 -23.25 1 95.31 115 GLU B O 1
ATOM 5001 N N . ALA B 1 116 ? 17.703 -12.016 -21.109 1 97.12 116 ALA B N 1
ATOM 5002 C CA . ALA B 1 116 ? 18.734 -10.984 -21.141 1 97.12 116 ALA B CA 1
ATOM 5003 C C . ALA B 1 116 ? 20.062 -11.531 -20.625 1 97.12 116 ALA B C 1
ATOM 5005 O O . ALA B 1 116 ? 21.047 -10.789 -20.5 1 97.12 116 ALA B O 1
ATOM 5006 N N . ASP B 1 117 ? 20.203 -12.797 -20.469 1 97.5 117 ASP B N 1
ATOM 5007 C CA . ASP B 1 117 ? 21.359 -13.406 -19.828 1 97.5 117 ASP B CA 1
ATOM 5008 C C . ASP B 1 117 ? 22.656 -12.969 -20.5 1 97.5 117 ASP B C 1
ATOM 5010 O O . ASP B 1 117 ? 23.641 -12.648 -19.828 1 97.5 117 ASP B O 1
ATOM 5014 N N . LEU B 1 118 ? 22.672 -12.953 -21.781 1 97.38 118 LEU B N 1
ATOM 5015 C CA . LEU B 1 118 ? 23.875 -12.617 -22.516 1 97.38 118 LEU B CA 1
ATOM 5016 C C . LEU B 1 118 ? 23.812 -11.195 -23.062 1 97.38 118 LEU B C 1
ATOM 5018 O O . LEU B 1 118 ? 24.844 -10.539 -23.234 1 97.38 118 LEU B O 1
ATOM 5022 N N . ALA B 1 119 ? 22.625 -10.703 -23.281 1 96.94 119 ALA B N 1
ATOM 5023 C CA . ALA B 1 119 ? 22.422 -9.391 -23.891 1 96.94 119 ALA B CA 1
ATOM 5024 C C . ALA B 1 119 ? 22.734 -8.273 -22.906 1 96.94 119 ALA B C 1
ATOM 5026 O O . ALA B 1 119 ? 23.25 -7.219 -23.281 1 96.94 119 ALA B O 1
ATOM 5027 N N . PHE B 1 120 ? 22.453 -8.516 -21.672 1 97.88 120 PHE B N 1
ATOM 5028 C CA . PHE B 1 120 ? 22.625 -7.461 -20.672 1 97.88 120 PHE B CA 1
ATOM 5029 C C . PHE B 1 120 ? 24.094 -7.141 -20.469 1 97.88 120 PHE B C 1
ATOM 5031 O O . PHE B 1 120 ? 24.5 -5.977 -20.531 1 97.88 120 PHE B O 1
ATOM 5038 N N . PRO B 1 121 ? 24.938 -8.117 -20.219 1 97.69 121 PRO B N 1
ATOM 5039 C CA . PRO B 1 121 ? 26.359 -7.793 -20.094 1 97.69 121 PRO B CA 1
ATOM 5040 C C . PRO B 1 121 ? 26.953 -7.156 -21.344 1 97.69 121 PRO B C 1
ATOM 5042 O O . PRO B 1 121 ? 27.812 -6.285 -21.266 1 97.69 121 PRO B O 1
ATOM 5045 N N . LYS B 1 122 ? 26.5 -7.621 -22.469 1 95.81 122 LYS B N 1
ATOM 5046 C CA . LYS B 1 122 ? 26.953 -7.008 -23.719 1 95.81 122 LYS B CA 1
ATOM 5047 C C . LYS B 1 122 ? 26.594 -5.527 -23.766 1 95.81 122 LYS B C 1
ATOM 5049 O O . LYS B 1 122 ? 27.438 -4.688 -24.078 1 95.81 122 LYS B O 1
ATOM 5054 N N . LEU B 1 123 ? 25.359 -5.227 -23.438 1 97.06 123 LEU B N 1
ATOM 5055 C CA . LEU B 1 123 ? 24.906 -3.838 -23.406 1 97.06 123 LEU B CA 1
ATOM 5056 C C . LEU B 1 123 ? 25.703 -3.021 -22.406 1 97.06 123 LEU B C 1
ATOM 5058 O O . LEU B 1 123 ? 26.156 -1.911 -22.703 1 97.06 123 LEU B O 1
ATOM 5062 N N . CYS B 1 124 ? 25.922 -3.562 -21.219 1 97.44 124 CYS B N 1
ATOM 5063 C CA . CYS B 1 124 ? 26.656 -2.861 -20.172 1 97.44 124 CYS B CA 1
ATOM 5064 C C . CYS B 1 124 ? 28.078 -2.535 -20.625 1 97.44 124 CYS B C 1
ATOM 5066 O O . CYS B 1 124 ? 28.562 -1.433 -20.391 1 97.44 124 CYS B O 1
ATOM 5068 N N . THR B 1 125 ? 28.688 -3.51 -21.297 1 96.19 125 THR B N 1
ATOM 5069 C CA . THR B 1 125 ? 30.031 -3.303 -21.797 1 96.19 125 THR B CA 1
ATOM 5070 C C . THR B 1 125 ? 30.078 -2.148 -22.797 1 96.19 125 THR B C 1
ATOM 5072 O O . THR B 1 125 ? 30.953 -1.285 -22.719 1 96.19 125 THR B O 1
ATOM 5075 N N . GLU B 1 126 ? 29.125 -2.137 -23.625 1 95.62 126 GLU B N 1
ATOM 5076 C CA . GLU B 1 126 ? 29.047 -1.08 -24.625 1 95.62 126 GLU B CA 1
ATOM 5077 C C . GLU B 1 126 ? 28.812 0.281 -23.984 1 95.62 126 GLU B C 1
ATOM 5079 O O . GLU B 1 126 ? 29.438 1.272 -24.359 1 95.62 126 GLU B O 1
ATOM 5084 N N . LEU B 1 127 ? 27.922 0.332 -23.062 1 96.06 127 LEU B N 1
ATOM 5085 C CA . LEU B 1 127 ? 27.562 1.579 -22.391 1 96.06 127 LEU B CA 1
ATOM 5086 C C . LEU B 1 127 ? 28.734 2.129 -21.594 1 96.06 127 LEU B C 1
ATOM 5088 O O . LEU B 1 127 ? 29 3.334 -21.609 1 96.06 127 LEU B O 1
ATOM 5092 N N . LEU B 1 128 ? 29.469 1.267 -20.922 1 94.88 128 LEU B N 1
ATOM 5093 C CA . LEU B 1 128 ? 30.562 1.693 -20.062 1 94.88 128 LEU B CA 1
ATOM 5094 C C . LEU B 1 128 ? 31.766 2.113 -20.891 1 94.88 128 LEU B C 1
ATOM 5096 O O . LEU B 1 128 ? 32.531 2.984 -20.484 1 94.88 128 LEU B O 1
ATOM 5100 N N . SER B 1 129 ? 31.891 1.567 -22.109 1 92.62 129 SER B N 1
ATOM 5101 C CA . SER B 1 129 ? 33 1.898 -22.969 1 92.62 129 SER B CA 1
ATOM 5102 C C . SER B 1 129 ? 32.688 3.061 -23.906 1 92.62 129 SER B C 1
ATOM 5104 O O . SER B 1 129 ? 33.562 3.631 -24.547 1 92.62 129 SER B O 1
ATOM 5106 N N . GLY B 1 130 ? 31.453 3.426 -23.875 1 89.5 130 GLY B N 1
ATOM 5107 C CA . GLY B 1 130 ? 31.047 4.496 -24.766 1 89.5 130 GLY B CA 1
ATOM 5108 C C . GLY B 1 130 ? 31.047 4.094 -26.234 1 89.5 130 GLY B C 1
ATOM 5109 O O . GLY B 1 130 ? 31.219 4.938 -27.109 1 89.5 130 GLY B O 1
ATOM 5110 N N . THR B 1 131 ? 30.953 2.898 -26.422 1 82.06 131 THR B N 1
ATOM 5111 C CA . THR B 1 131 ? 30.984 2.385 -27.797 1 82.06 131 THR B CA 1
ATOM 5112 C C . THR B 1 131 ? 29.594 1.912 -28.219 1 82.06 131 THR B C 1
ATOM 5114 O O . THR B 1 131 ? 28.781 1.524 -27.375 1 82.06 131 THR B O 1
ATOM 5117 N N . GLY B 1 132 ? 29.25 2.141 -29.469 1 68.31 132 GLY B N 1
ATOM 5118 C CA . GLY B 1 132 ? 28.047 1.564 -30.062 1 68.31 132 GLY B CA 1
ATOM 5119 C C . GLY B 1 132 ? 26.844 2.471 -29.969 1 68.31 132 GLY B C 1
ATOM 5120 O O . GLY B 1 132 ? 26.844 3.439 -29.203 1 68.31 132 GLY B O 1
ATOM 5121 N N . GLN B 1 133 ? 26 2.51 -30.938 1 67.06 133 GLN B N 1
ATOM 5122 C CA . GLN B 1 133 ? 24.688 3.15 -30.922 1 67.06 133 GLN B CA 1
ATOM 5123 C C . GLN B 1 133 ? 23.672 2.291 -30.188 1 67.06 133 GLN B C 1
ATOM 5125 O O . GLN B 1 133 ? 23.406 1.151 -30.578 1 67.06 133 GLN B O 1
ATOM 5130 N N . GLN B 1 134 ? 23.359 2.791 -28.938 1 79.19 134 GLN B N 1
ATOM 5131 C CA . GLN B 1 134 ? 22.469 1.881 -28.219 1 79.19 134 GLN B CA 1
ATOM 5132 C C . GLN B 1 134 ? 21 2.264 -28.406 1 79.19 134 GLN B C 1
ATOM 5134 O O . GLN B 1 134 ? 20.625 3.418 -28.188 1 79.19 134 GLN B O 1
ATOM 5139 N N . GLU B 1 135 ? 20.281 1.254 -28.922 1 90.88 135 GLU B N 1
ATOM 5140 C CA . GLU B 1 135 ? 18.844 1.399 -29.141 1 90.88 135 GLU B CA 1
ATOM 5141 C C . GLU B 1 135 ? 18.078 1.344 -27.812 1 90.88 135 GLU B C 1
ATOM 5143 O O . GLU B 1 135 ? 18.562 0.777 -26.828 1 90.88 135 GLU B O 1
ATOM 5148 N N . LYS B 1 136 ? 17.016 2.004 -27.828 1 96 136 LYS B N 1
ATOM 5149 C CA . LYS B 1 136 ? 16.172 1.964 -26.641 1 96 136 LYS B CA 1
ATOM 5150 C C . LYS B 1 136 ? 15.602 0.563 -26.422 1 96 136 LYS B C 1
ATOM 5152 O O . LYS B 1 136 ? 15.609 0.056 -25.297 1 96 136 LYS B O 1
ATOM 5157 N N . PHE B 1 137 ? 15.172 0.002 -27.562 1 97.5 137 PHE B N 1
ATOM 5158 C CA . PHE B 1 137 ? 14.578 -1.33 -27.484 1 97.5 137 PHE B CA 1
ATOM 5159 C C . PHE B 1 137 ? 15.531 -2.371 -28.078 1 97.5 137 PHE B C 1
ATOM 5161 O O . PHE B 1 137 ? 15.945 -2.264 -29.234 1 97.5 137 PHE B O 1
ATOM 5168 N N . ILE B 1 138 ? 15.891 -3.328 -27.25 1 96.31 138 ILE B N 1
ATOM 5169 C CA . ILE B 1 138 ? 16.797 -4.402 -27.641 1 96.31 138 ILE B CA 1
ATOM 5170 C C . ILE B 1 138 ? 16.062 -5.742 -27.578 1 96.31 138 ILE B C 1
ATOM 5172 O O . ILE B 1 138 ? 15.508 -6.098 -26.531 1 96.31 138 ILE B O 1
ATOM 5176 N N . ALA B 1 139 ? 16 -6.453 -28.672 1 94.19 139 ALA B N 1
ATOM 5177 C CA . ALA B 1 139 ? 15.391 -7.777 -28.766 1 94.19 139 ALA B CA 1
ATOM 5178 C C . ALA B 1 139 ? 16.422 -8.836 -29.156 1 94.19 139 ALA B C 1
ATOM 5180 O O . ALA B 1 139 ? 16.547 -9.18 -30.328 1 94.19 139 ALA B O 1
ATOM 5181 N N . PRO B 1 140 ? 17.031 -9.375 -28.172 1 93.06 140 PRO B N 1
ATOM 5182 C CA . PRO B 1 140 ? 18.062 -10.359 -28.516 1 93.06 140 PRO B CA 1
ATOM 5183 C C . PRO B 1 140 ? 17.5 -11.711 -28.922 1 93.06 140 PRO B C 1
ATOM 5185 O O . PRO B 1 140 ? 16.328 -12.008 -28.625 1 93.06 140 PRO B O 1
ATOM 5188 N N . ALA B 1 141 ? 18.359 -12.438 -29.578 1 91.31 141 ALA B N 1
ATOM 5189 C CA . ALA B 1 141 ? 18.016 -13.836 -29.844 1 91.31 141 ALA B CA 1
ATOM 5190 C C . ALA B 1 141 ? 18 -14.656 -28.562 1 91.31 141 ALA B C 1
ATOM 5192 O O . ALA B 1 141 ? 18.672 -14.305 -27.594 1 91.31 141 ALA B O 1
ATOM 5193 N N . VAL B 1 142 ? 17.188 -15.703 -28.594 1 91.94 142 VAL B N 1
ATOM 5194 C CA . VAL B 1 142 ? 17.172 -16.625 -27.453 1 91.94 142 VAL B CA 1
ATOM 5195 C C . VAL B 1 142 ? 18.531 -17.297 -27.312 1 91.94 142 VAL B C 1
ATOM 5197 O O . VAL B 1 142 ? 19.016 -17.938 -28.25 1 91.94 142 VAL B O 1
ATOM 5200 N N . PRO B 1 143 ? 19.109 -17.156 -26.188 1 93.44 143 PRO B N 1
ATOM 5201 C CA . PRO B 1 143 ? 20.438 -17.734 -26.047 1 93.44 143 PRO B CA 1
ATOM 5202 C C . PRO B 1 143 ? 20.406 -19.25 -25.859 1 93.44 143 PRO B C 1
ATOM 5204 O O . PRO B 1 143 ? 19.5 -19.781 -25.203 1 93.44 143 PRO B O 1
ATOM 5207 N N . PRO B 1 144 ? 21.422 -19.922 -26.438 1 93.69 144 PRO B N 1
ATOM 5208 C CA . PRO B 1 144 ? 21.547 -21.344 -26.094 1 93.69 144 PRO B CA 1
ATOM 5209 C C . PRO B 1 144 ? 21.859 -21.562 -24.625 1 93.69 144 PRO B C 1
ATOM 5211 O O . PRO B 1 144 ? 22.672 -20.828 -24.047 1 93.69 144 PRO B O 1
ATOM 5214 N N . LEU B 1 145 ? 21.234 -22.562 -24.047 1 95.38 145 LEU B N 1
ATOM 5215 C CA . LEU B 1 145 ? 21.359 -22.734 -22.594 1 95.38 145 LEU B CA 1
ATOM 5216 C C . LEU B 1 145 ? 22.766 -23.203 -22.219 1 95.38 145 LEU B C 1
ATOM 5218 O O . LEU B 1 145 ? 23.188 -23 -21.078 1 95.38 145 LEU B O 1
ATOM 5222 N N . ASP B 1 146 ? 23.422 -23.812 -23.188 1 95.38 146 ASP B N 1
ATOM 5223 C CA . ASP B 1 146 ? 24.781 -24.281 -22.891 1 95.38 146 ASP B CA 1
ATOM 5224 C C . ASP B 1 146 ? 25.75 -23.125 -22.781 1 95.38 146 ASP B C 1
ATOM 5226 O O . ASP B 1 146 ? 26.891 -23.297 -22.344 1 95.38 146 ASP B O 1
ATOM 5230 N N . GLN B 1 147 ? 25.359 -21.938 -23.156 1 96.62 147 GLN B N 1
ATOM 5231 C CA . GLN B 1 147 ? 26.188 -20.75 -23.047 1 96.62 147 GLN B CA 1
ATOM 5232 C C . GLN B 1 147 ? 25.859 -19.953 -21.781 1 96.62 147 GLN B C 1
ATOM 5234 O O . GLN B 1 147 ? 26.531 -18.969 -21.469 1 96.62 147 GLN B O 1
ATOM 5239 N N . ILE B 1 148 ? 24.906 -20.375 -21.094 1 97.56 148 ILE B N 1
ATOM 5240 C CA . ILE B 1 148 ? 24.453 -19.641 -19.906 1 97.56 148 ILE B CA 1
ATOM 5241 C C . ILE B 1 148 ? 25.094 -20.25 -18.656 1 97.56 148 ILE B C 1
ATOM 5243 O O . ILE B 1 148 ? 25.016 -21.469 -18.438 1 97.56 148 ILE B O 1
ATOM 5247 N N . LYS B 1 149 ? 25.703 -19.438 -17.891 1 97.69 149 LYS B N 1
ATOM 5248 C CA . LYS B 1 149 ? 26.25 -19.875 -16.609 1 97.69 149 LYS B CA 1
ATOM 5249 C C . LYS B 1 149 ? 25.156 -20.016 -15.555 1 97.69 149 LYS B C 1
ATOM 5251 O O . LYS B 1 149 ? 24.328 -19.125 -15.391 1 97.69 149 LYS B O 1
ATOM 5256 N N . LEU B 1 150 ? 25.188 -21.156 -14.844 1 97.94 150 LEU B N 1
ATOM 5257 C CA . LEU B 1 150 ? 24.219 -21.391 -13.789 1 97.94 150 LEU B CA 1
ATOM 5258 C C . LEU B 1 150 ? 24.5 -20.516 -12.57 1 97.94 150 LEU B C 1
ATOM 5260 O O . LEU B 1 150 ? 25.656 -20.312 -12.211 1 97.94 150 LEU B O 1
ATOM 5264 N N . PRO B 1 151 ? 23.438 -19.984 -11.922 1 98.12 151 PRO B N 1
ATOM 5265 C CA . PRO B 1 151 ? 23.625 -18.938 -10.922 1 98.12 151 PRO B CA 1
ATOM 5266 C C . PRO B 1 151 ? 23.641 -19.484 -9.492 1 98.12 151 PRO B C 1
ATOM 5268 O O . PRO B 1 151 ? 23.688 -18.719 -8.531 1 98.12 151 PRO B O 1
ATOM 5271 N N . TYR B 1 152 ? 23.594 -20.75 -9.203 1 98.19 152 TYR B N 1
ATOM 5272 C CA . TYR B 1 152 ? 23.203 -21.359 -7.941 1 98.19 152 TYR B CA 1
ATOM 5273 C C . TYR B 1 152 ? 24.219 -21.047 -6.844 1 98.19 152 TYR B C 1
ATOM 5275 O O . TYR B 1 152 ? 23.859 -21.016 -5.66 1 98.19 152 TYR B O 1
ATOM 5283 N N . ASP B 1 153 ? 25.469 -20.781 -7.211 1 96.56 153 ASP B N 1
ATOM 5284 C CA . ASP B 1 153 ? 26.484 -20.422 -6.234 1 96.56 153 ASP B CA 1
ATOM 5285 C C . ASP B 1 153 ? 26.25 -19.031 -5.664 1 96.56 153 ASP B C 1
ATOM 5287 O O . ASP B 1 153 ? 26.844 -18.656 -4.652 1 96.56 153 ASP B O 1
ATOM 5291 N N . LEU B 1 154 ? 25.344 -18.297 -6.262 1 97.25 154 LEU B N 1
ATOM 5292 C CA . LEU B 1 154 ? 25.109 -16.922 -5.883 1 97.25 154 LEU B CA 1
ATOM 5293 C C . LEU B 1 154 ? 24 -16.828 -4.828 1 97.25 154 LEU B C 1
ATOM 5295 O O . LEU B 1 154 ? 23.734 -15.734 -4.305 1 97.25 154 LEU B O 1
ATOM 5299 N N . TYR B 1 155 ? 23.344 -17.922 -4.484 1 97.5 155 TYR B N 1
ATOM 5300 C CA . TYR B 1 155 ? 22.5 -17.922 -3.297 1 97.5 155 TYR B CA 1
ATOM 5301 C C . TYR B 1 155 ? 23.328 -17.719 -2.035 1 97.5 155 TYR B C 1
ATOM 5303 O O . TYR B 1 155 ? 24.312 -18.406 -1.814 1 97.5 155 TYR B O 1
ATOM 5311 N N . THR B 1 156 ? 22.891 -16.734 -1.223 1 95.94 156 THR B N 1
ATOM 5312 C CA . THR B 1 156 ? 23.609 -16.484 0.027 1 95.94 156 THR B CA 1
ATOM 5313 C C . THR B 1 156 ? 23.172 -17.469 1.106 1 95.94 156 THR B C 1
ATOM 5315 O O . THR B 1 156 ? 22.172 -18.188 0.937 1 95.94 156 THR B O 1
ATOM 5318 N N . ASP B 1 157 ? 23.906 -17.531 2.141 1 95.69 157 ASP B N 1
ATOM 5319 C CA . ASP B 1 157 ? 23.5 -18.359 3.285 1 95.69 157 ASP B CA 1
ATOM 5320 C C . ASP B 1 157 ? 22.172 -17.906 3.854 1 95.69 157 ASP B C 1
ATOM 5322 O O . ASP B 1 157 ? 21.359 -18.719 4.305 1 95.69 157 ASP B O 1
ATOM 5326 N N . GLU B 1 158 ? 21.938 -16.641 3.775 1 93.75 158 GLU B N 1
ATOM 5327 C CA . GLU B 1 158 ? 20.656 -16.109 4.234 1 93.75 158 GLU B CA 1
ATOM 5328 C C . GLU B 1 158 ? 19.516 -16.578 3.338 1 93.75 158 GLU B C 1
ATOM 5330 O O . GLU B 1 158 ? 18.438 -16.922 3.826 1 93.75 158 GLU B O 1
ATOM 5335 N N . ASP B 1 159 ? 19.75 -16.562 2.043 1 94.44 159 ASP B N 1
ATOM 5336 C CA . ASP B 1 159 ? 18.75 -17.078 1.12 1 94.44 159 ASP B CA 1
ATOM 5337 C C . ASP B 1 159 ? 18.375 -18.516 1.467 1 94.44 159 ASP B C 1
ATOM 5339 O O . ASP B 1 159 ? 17.203 -18.844 1.601 1 94.44 159 ASP B O 1
ATOM 5343 N N . ILE B 1 160 ? 19.422 -19.281 1.64 1 94.69 160 ILE B N 1
ATOM 5344 C CA . ILE B 1 160 ? 19.266 -20.719 1.863 1 94.69 160 ILE B CA 1
ATOM 5345 C C . ILE B 1 160 ? 18.5 -20.953 3.168 1 94.69 160 ILE B C 1
ATOM 5347 O O . ILE B 1 160 ? 17.641 -21.844 3.244 1 94.69 160 ILE B O 1
ATOM 5351 N N . ALA B 1 161 ? 18.734 -20.062 4.094 1 92.19 161 ALA B N 1
ATOM 5352 C CA . ALA B 1 161 ? 18.125 -20.234 5.418 1 92.19 161 ALA B CA 1
ATOM 5353 C C . ALA B 1 161 ? 16.703 -19.703 5.438 1 92.19 161 ALA B C 1
ATOM 5355 O O . ALA B 1 161 ? 15.844 -20.25 6.152 1 92.19 161 ALA B O 1
ATOM 5356 N N . GLN B 1 162 ? 16.391 -18.688 4.594 1 90.75 162 GLN B N 1
ATOM 5357 C CA . GLN B 1 162 ? 15.18 -17.938 4.891 1 90.75 162 GLN B CA 1
ATOM 5358 C C . GLN B 1 162 ? 14.266 -17.875 3.67 1 90.75 162 GLN B C 1
ATOM 5360 O O . GLN B 1 162 ? 13.094 -17.484 3.783 1 90.75 162 GLN B O 1
ATOM 5365 N N . ARG B 1 163 ? 14.734 -18.297 2.531 1 92.31 163 ARG B N 1
ATOM 5366 C CA . ARG B 1 163 ? 13.953 -18.031 1.324 1 92.31 163 ARG B CA 1
ATOM 5367 C C . ARG B 1 163 ? 13.711 -19.312 0.539 1 92.31 163 ARG B C 1
ATOM 5369 O O . ARG B 1 163 ? 14.328 -20.344 0.825 1 92.31 163 ARG B O 1
ATOM 5376 N N . VAL B 1 164 ? 12.766 -19.219 -0.338 1 91.56 164 VAL B N 1
ATOM 5377 C CA . VAL B 1 164 ? 12.531 -20.297 -1.308 1 91.56 164 VAL B CA 1
ATOM 5378 C C . VAL B 1 164 ? 13.656 -20.297 -2.344 1 91.56 164 VAL B C 1
ATOM 5380 O O . VAL B 1 164 ? 14 -19.25 -2.9 1 91.56 164 VAL B O 1
ATOM 5383 N N . ILE B 1 165 ? 14.18 -21.484 -2.51 1 96.12 165 ILE B N 1
ATOM 5384 C CA . ILE B 1 165 ? 15.25 -21.625 -3.494 1 96.12 165 ILE B CA 1
ATOM 5385 C C . ILE B 1 165 ? 14.656 -22.078 -4.828 1 96.12 165 ILE B C 1
ATOM 5387 O O . ILE B 1 165 ? 14.172 -23.203 -4.949 1 96.12 165 ILE B O 1
ATOM 5391 N N . TYR B 1 166 ? 14.758 -21.203 -5.816 1 97.81 166 TYR B N 1
ATOM 5392 C CA . TYR B 1 166 ? 14.266 -21.484 -7.156 1 97.81 166 TYR B CA 1
ATOM 5393 C C . TYR B 1 166 ? 15.336 -22.156 -8.008 1 97.81 166 TYR B C 1
ATOM 5395 O O . TYR B 1 166 ? 16.516 -21.797 -7.938 1 97.81 166 TYR B O 1
ATOM 5403 N N . VAL B 1 167 ? 14.875 -23.141 -8.766 1 97.88 167 VAL B N 1
ATOM 5404 C CA . VAL B 1 167 ? 15.773 -23.812 -9.688 1 97.88 167 VAL B CA 1
ATOM 5405 C C . VAL B 1 167 ? 15.07 -24.031 -11.031 1 97.88 167 VAL B C 1
ATOM 5407 O O . VAL B 1 167 ? 13.844 -23.953 -11.109 1 97.88 167 VAL B O 1
ATOM 5410 N N . GLU B 1 168 ? 15.875 -24.188 -12.047 1 95.88 168 GLU B N 1
ATOM 5411 C CA . GLU B 1 168 ? 15.367 -24.266 -13.414 1 95.88 168 GLU B CA 1
ATOM 5412 C C . GLU B 1 168 ? 16.125 -25.328 -14.219 1 95.88 168 GLU B C 1
ATOM 5414 O O . GLU B 1 168 ? 17.328 -25.172 -14.469 1 95.88 168 GLU B O 1
ATOM 5419 N N . ALA B 1 169 ? 15.367 -26.328 -14.617 1 95.12 169 ALA B N 1
ATOM 5420 C CA . ALA B 1 169 ? 15.977 -27.391 -15.406 1 95.12 169 ALA B CA 1
ATOM 5421 C C . ALA B 1 169 ? 15.727 -27.172 -16.891 1 95.12 169 ALA B C 1
ATOM 5423 O O . ALA B 1 169 ? 16.453 -27.719 -17.734 1 95.12 169 ALA B O 1
ATOM 5424 N N . SER B 1 170 ? 14.727 -26.438 -17.141 1 93.69 170 SER B N 1
ATOM 5425 C CA . SER B 1 170 ? 14.367 -26.172 -18.516 1 93.69 170 SER B CA 1
ATOM 5426 C C . SER B 1 170 ? 13.695 -24.812 -18.672 1 93.69 170 SER B C 1
ATOM 5428 O O . SER B 1 170 ? 13.219 -24.234 -17.688 1 93.69 170 SER B O 1
ATOM 5430 N N . ARG B 1 171 ? 13.734 -24.266 -19.922 1 93.25 171 ARG B N 1
ATOM 5431 C CA . ARG B 1 171 ? 13.047 -23.031 -20.266 1 93.25 171 ARG B CA 1
ATOM 5432 C C . ARG B 1 171 ? 12.086 -23.25 -21.438 1 93.25 171 ARG B C 1
ATOM 5434 O O . ARG B 1 171 ? 12.398 -23.984 -22.375 1 93.25 171 ARG B O 1
ATOM 5441 N N . GLY B 1 172 ? 10.914 -22.625 -21.297 1 91.31 172 GLY B N 1
ATOM 5442 C CA . GLY B 1 172 ? 9.953 -22.672 -22.375 1 91.31 172 GLY B CA 1
ATOM 5443 C C . GLY B 1 172 ? 8.812 -23.641 -22.125 1 91.31 172 GLY B C 1
ATOM 5444 O O . GLY B 1 172 ? 8.812 -24.359 -21.125 1 91.31 172 GLY B O 1
ATOM 5445 N N . CYS B 1 173 ? 7.809 -23.594 -22.938 1 92.31 173 CYS B N 1
ATOM 5446 C CA . CYS B 1 173 ? 6.629 -24.453 -22.906 1 92.31 173 CYS B CA 1
ATOM 5447 C C . CYS B 1 173 ? 6.117 -24.719 -24.312 1 92.31 173 CYS B C 1
ATOM 5449 O O . CYS B 1 173 ? 6.082 -23.828 -25.156 1 92.31 173 CYS B O 1
ATOM 5451 N N . PRO B 1 174 ? 5.785 -25.953 -24.594 1 90.31 174 PRO B N 1
ATOM 5452 C CA . PRO B 1 174 ? 5.363 -26.297 -25.953 1 90.31 174 PRO B CA 1
ATOM 5453 C C . PRO B 1 174 ? 3.9 -25.953 -26.219 1 90.31 174 PRO B C 1
ATOM 5455 O O . PRO B 1 174 ? 3.43 -26.078 -27.344 1 90.31 174 PRO B O 1
ATOM 5458 N N . PHE B 1 175 ? 3.184 -25.578 -25.234 1 91.5 175 PHE B N 1
ATOM 5459 C CA . PHE B 1 175 ? 1.754 -25.328 -25.375 1 91.5 175 PHE B CA 1
ATOM 5460 C C . PHE B 1 175 ? 1.499 -23.859 -25.719 1 91.5 175 PHE B C 1
ATOM 5462 O O . PHE B 1 175 ? 2.379 -23.016 -25.547 1 91.5 175 PHE B O 1
ATOM 5469 N N . THR B 1 176 ? 0.31 -23.594 -26.25 1 93 176 THR B N 1
ATOM 5470 C CA . THR B 1 176 ? 0.018 -22.25 -26.75 1 93 176 THR B CA 1
ATOM 5471 C C . THR B 1 176 ? -1.156 -21.641 -25.984 1 93 176 THR B C 1
ATOM 5473 O O . THR B 1 176 ? -1.927 -20.859 -26.562 1 93 176 THR B O 1
ATOM 5476 N N . CYS B 1 177 ? -1.283 -22.078 -24.719 1 95.25 177 CYS B N 1
ATOM 5477 C CA . CYS B 1 177 ? -2.371 -21.531 -23.906 1 95.25 177 CYS B CA 1
ATOM 5478 C C . CYS B 1 177 ? -2.41 -20.016 -24 1 95.25 177 CYS B C 1
ATOM 5480 O O . CYS B 1 177 ? -1.421 -19.344 -23.688 1 95.25 177 CYS B O 1
ATOM 5482 N N . GLU B 1 178 ? -3.529 -19.391 -24.297 1 96.12 178 GLU B N 1
ATOM 5483 C CA . GLU B 1 178 ? -3.611 -18 -24.734 1 96.12 178 GLU B CA 1
ATOM 5484 C C . GLU B 1 178 ? -3.527 -17.047 -23.562 1 96.12 178 GLU B C 1
ATOM 5486 O O . GLU B 1 178 ? -3.311 -15.844 -23.75 1 96.12 178 GLU B O 1
ATOM 5491 N N . PHE B 1 179 ? -3.713 -17.5 -22.328 1 96.12 179 PHE B N 1
ATOM 5492 C CA . PHE B 1 179 ? -3.676 -16.641 -21.156 1 96.12 179 PHE B CA 1
ATOM 5493 C C . PHE B 1 179 ? -2.279 -16.625 -20.547 1 96.12 179 PHE B C 1
ATOM 5495 O O . PHE B 1 179 ? -2.031 -15.898 -19.578 1 96.12 179 PHE B O 1
ATOM 5502 N N . CYS B 1 180 ? -1.302 -17.406 -21.062 1 94.56 180 CYS B N 1
ATOM 5503 C CA . CYS B 1 180 ? -0.003 -17.625 -20.438 1 94.56 180 CYS B CA 1
ATOM 5504 C C . CYS B 1 180 ? 1.118 -17.031 -21.281 1 94.56 180 CYS B C 1
ATOM 5506 O O . CYS B 1 180 ? 1.115 -17.156 -22.516 1 94.56 180 CYS B O 1
ATOM 5508 N N . LEU B 1 181 ? 2.09 -16.453 -20.656 1 90.69 181 LEU B N 1
ATOM 5509 C CA . LEU B 1 181 ? 3.209 -15.828 -21.359 1 90.69 181 LEU B CA 1
ATOM 5510 C C . LEU B 1 181 ? 4.152 -16.891 -21.922 1 90.69 181 LEU B C 1
ATOM 5512 O O . LEU B 1 181 ? 4.871 -16.625 -22.891 1 90.69 181 LEU B O 1
ATOM 5516 N N . SER B 1 182 ? 4.121 -18.031 -21.344 1 85 182 SER B N 1
ATOM 5517 C CA . SER B 1 182 ? 5.008 -19.094 -21.812 1 85 182 SER B CA 1
ATOM 5518 C C . SER B 1 182 ? 4.609 -19.562 -23.219 1 85 182 SER B C 1
ATOM 5520 O O . SER B 1 182 ? 5.379 -20.25 -23.875 1 85 182 SER B O 1
ATOM 5522 N N . ALA B 1 183 ? 3.461 -19.078 -23.688 1 76.88 183 ALA B N 1
ATOM 5523 C CA . ALA B 1 183 ? 2.936 -19.5 -24.984 1 76.88 183 ALA B CA 1
ATOM 5524 C C . ALA B 1 183 ? 3.605 -18.734 -26.125 1 76.88 183 ALA B C 1
ATOM 5526 O O . ALA B 1 183 ? 3.42 -19.062 -27.297 1 76.88 183 ALA B O 1
ATOM 5527 N N . LEU B 1 184 ? 4.414 -17.688 -25.859 1 77.19 184 LEU B N 1
ATOM 5528 C CA . LEU B 1 184 ? 4.941 -16.781 -26.875 1 77.19 184 LEU B CA 1
ATOM 5529 C C . LEU B 1 184 ? 6.152 -17.406 -27.562 1 77.19 184 LEU B C 1
ATOM 5531 O O . LEU B 1 184 ? 7.098 -16.688 -27.922 1 77.19 184 LEU B O 1
ATOM 5535 N N . GLU B 1 185 ? 6.039 -18.594 -28.047 1 63.44 185 GLU B N 1
ATOM 5536 C CA . GLU B 1 185 ? 6.785 -19.422 -28.984 1 63.44 185 GLU B CA 1
ATOM 5537 C C . GLU B 1 185 ? 8.242 -19.562 -28.562 1 63.44 185 GLU B C 1
ATOM 5539 O O . GLU B 1 185 ? 9.148 -19.172 -29.297 1 63.44 185 GLU B O 1
ATOM 5544 N N . ILE B 1 186 ? 8.414 -19.922 -27.438 1 70.81 186 ILE B N 1
ATOM 5545 C CA . ILE B 1 186 ? 9.758 -20.328 -27.047 1 70.81 186 ILE B CA 1
ATOM 5546 C C . ILE B 1 186 ? 9.82 -21.844 -26.938 1 70.81 186 ILE B C 1
ATOM 5548 O O . ILE B 1 186 ? 9.094 -22.438 -26.125 1 70.81 186 ILE B O 1
ATOM 5552 N N . PRO B 1 187 ? 10.57 -22.422 -27.906 1 83.06 187 PRO B N 1
ATOM 5553 C CA . PRO B 1 187 ? 10.719 -23.875 -27.781 1 83.06 187 PRO B CA 1
ATOM 5554 C C . PRO B 1 187 ? 11.297 -24.297 -26.438 1 83.06 187 PRO B C 1
ATOM 5556 O O . PRO B 1 187 ? 12.031 -23.516 -25.812 1 83.06 187 PRO B O 1
ATOM 5559 N N . VAL B 1 188 ? 10.938 -25.453 -26.062 1 90.62 188 VAL B N 1
ATOM 5560 C CA . VAL B 1 188 ? 11.469 -25.969 -24.797 1 90.62 188 VAL B CA 1
ATOM 5561 C C . VAL B 1 188 ? 12.953 -26.297 -24.969 1 90.62 188 VAL B C 1
ATOM 5563 O O . VAL B 1 188 ? 13.344 -26.953 -25.938 1 90.62 188 VAL B O 1
ATOM 5566 N N . ARG B 1 189 ? 13.727 -25.766 -24.109 1 92.81 189 ARG B N 1
ATOM 5567 C CA . ARG B 1 189 ? 15.156 -26.031 -24.031 1 92.81 189 ARG B CA 1
ATOM 5568 C C . ARG B 1 189 ? 15.547 -26.516 -22.641 1 92.81 189 ARG B C 1
ATOM 5570 O O . ARG B 1 189 ? 15.031 -26.031 -21.625 1 92.81 189 ARG B O 1
ATOM 5577 N N . THR B 1 190 ? 16.469 -27.5 -22.594 1 93.62 190 THR B N 1
ATOM 5578 C CA . THR B 1 190 ? 16.875 -28.062 -21.312 1 93.62 190 THR B CA 1
ATOM 5579 C C . THR B 1 190 ? 18.359 -27.781 -21.062 1 93.62 190 THR B C 1
ATOM 5581 O O . THR B 1 190 ? 19.172 -27.812 -21.984 1 93.62 190 THR B O 1
ATOM 5584 N N . PHE B 1 191 ? 18.703 -27.547 -19.828 1 95.56 191 PHE B N 1
ATOM 5585 C CA . PHE B 1 191 ? 20.094 -27.516 -19.422 1 95.56 191 PHE B CA 1
ATOM 5586 C C . PHE B 1 191 ? 20.688 -28.922 -19.438 1 95.56 191 PHE B C 1
ATOM 5588 O O . PHE B 1 191 ? 19.953 -29.906 -19.422 1 95.56 191 PHE B O 1
ATOM 5595 N N . ALA B 1 192 ? 22.031 -28.922 -19.531 1 95.25 192 ALA B N 1
ATOM 5596 C CA . ALA B 1 192 ? 22.672 -30.234 -19.438 1 95.25 192 ALA B CA 1
ATOM 5597 C C . ALA B 1 192 ? 22.391 -30.891 -18.078 1 95.25 192 ALA B C 1
ATOM 5599 O O . ALA B 1 192 ? 22.688 -30.297 -17.031 1 95.25 192 ALA B O 1
ATOM 5600 N N . VAL B 1 193 ? 21.859 -32.125 -18.141 1 95.25 193 VAL B N 1
ATOM 5601 C CA . VAL B 1 193 ? 21.359 -32.781 -16.938 1 95.25 193 VAL B CA 1
ATOM 5602 C C . VAL B 1 193 ? 22.5 -32.938 -15.922 1 95.25 193 VAL B C 1
ATOM 5604 O O . VAL B 1 193 ? 22.312 -32.719 -14.727 1 95.25 193 VAL B O 1
ATOM 5607 N N . GLU B 1 194 ? 23.672 -33.312 -16.406 1 96.25 194 GLU B N 1
ATOM 5608 C CA . GLU B 1 194 ? 24.797 -33.562 -15.508 1 96.25 194 GLU B CA 1
ATOM 5609 C C . GLU B 1 194 ? 25.203 -32.281 -14.789 1 96.25 194 GLU B C 1
ATOM 5611 O O . GLU B 1 194 ? 25.438 -32.281 -13.578 1 96.25 194 GLU B O 1
ATOM 5616 N N . ASP B 1 195 ? 25.266 -31.219 -15.57 1 96.56 195 ASP B N 1
ATOM 5617 C CA . ASP B 1 195 ? 25.625 -29.922 -14.992 1 96.56 195 ASP B CA 1
ATOM 5618 C C . ASP B 1 195 ? 24.578 -29.469 -13.984 1 96.56 195 ASP B C 1
ATOM 5620 O O . ASP B 1 195 ? 24.906 -28.953 -12.914 1 96.56 195 ASP B O 1
ATOM 5624 N N . PHE B 1 196 ? 23.375 -29.672 -14.352 1 97.19 196 PHE B N 1
ATOM 5625 C CA . PHE B 1 196 ? 22.266 -29.281 -13.484 1 97.19 196 PHE B CA 1
ATOM 5626 C C . PHE B 1 196 ? 22.297 -30.062 -12.18 1 97.19 196 PHE B C 1
ATOM 5628 O O . PHE B 1 196 ? 22.219 -29.484 -11.094 1 97.19 196 PHE B O 1
ATOM 5635 N N . LEU B 1 197 ? 22.453 -31.375 -12.227 1 98 197 LEU B N 1
ATOM 5636 C CA . LEU B 1 197 ? 22.453 -32.219 -11.039 1 98 197 LEU B CA 1
ATOM 5637 C C . LEU B 1 197 ? 23.656 -31.922 -10.148 1 98 197 LEU B C 1
ATOM 5639 O O . LEU B 1 197 ? 23.562 -32 -8.922 1 98 197 LEU B O 1
ATOM 5643 N N . ALA B 1 198 ? 24.75 -31.609 -10.797 1 98.12 198 ALA B N 1
ATOM 5644 C CA . ALA B 1 198 ? 25.922 -31.203 -10.023 1 98.12 198 ALA B CA 1
ATOM 5645 C C . ALA B 1 198 ? 25.625 -29.938 -9.211 1 98.12 198 ALA B C 1
ATOM 5647 O O . ALA B 1 198 ? 26.047 -29.828 -8.055 1 98.12 198 ALA B O 1
ATOM 5648 N N . ALA B 1 199 ? 24.953 -29.031 -9.797 1 98 199 ALA B N 1
ATOM 5649 C CA . ALA B 1 199 ? 24.562 -27.812 -9.102 1 98 199 ALA B CA 1
ATOM 5650 C C . ALA B 1 199 ? 23.594 -28.109 -7.965 1 98 199 ALA B C 1
ATOM 5652 O O . ALA B 1 199 ? 23.688 -27.516 -6.891 1 98 199 ALA B O 1
ATOM 5653 N N . MET B 1 200 ? 22.656 -29 -8.164 1 98.06 200 MET B N 1
ATOM 5654 C CA . MET B 1 200 ? 21.734 -29.422 -7.121 1 98.06 200 MET B CA 1
ATOM 5655 C C . MET B 1 200 ? 22.484 -30.031 -5.941 1 98.06 200 MET B C 1
ATOM 5657 O O . MET B 1 200 ? 22.156 -29.766 -4.785 1 98.06 200 MET B O 1
ATOM 5661 N N . GLN B 1 201 ? 23.484 -30.828 -6.293 1 98.19 201 GLN B N 1
ATOM 5662 C CA . GLN B 1 201 ? 24.297 -31.438 -5.238 1 98.19 201 GLN B CA 1
ATOM 5663 C C . GLN B 1 201 ? 24.969 -30.359 -4.375 1 98.19 201 GLN B C 1
ATOM 5665 O O . GLN B 1 201 ? 24.984 -30.469 -3.148 1 98.19 201 GLN B O 1
ATOM 5670 N N . GLN B 1 202 ? 25.469 -29.391 -5.031 1 97.81 202 GLN B N 1
ATOM 5671 C CA . GLN B 1 202 ? 26.125 -28.297 -4.305 1 97.81 202 GLN B CA 1
ATOM 5672 C C . GLN B 1 202 ? 25.141 -27.609 -3.365 1 97.81 202 GLN B C 1
ATOM 5674 O O . GLN B 1 202 ? 25.484 -27.266 -2.234 1 97.81 202 GLN B O 1
ATOM 5679 N N . LEU B 1 203 ? 23.938 -27.359 -3.814 1 97.88 203 LEU B N 1
ATOM 5680 C CA . LEU B 1 203 ? 22.922 -26.734 -2.982 1 97.88 203 LEU B CA 1
ATOM 5681 C C . LEU B 1 203 ? 22.547 -27.641 -1.806 1 97.88 203 LEU B C 1
ATOM 5683 O O . LEU B 1 203 ? 22.406 -27.156 -0.677 1 97.88 203 LEU B O 1
ATOM 5687 N N . LEU B 1 204 ? 22.422 -28.922 -2.041 1 97.5 204 LEU B N 1
ATOM 5688 C CA . LEU B 1 204 ? 22.141 -29.875 -0.972 1 97.5 204 LEU B CA 1
ATOM 5689 C C . LEU B 1 204 ? 23.25 -29.859 0.076 1 97.5 204 LEU B C 1
ATOM 5691 O O . LEU B 1 204 ? 22.969 -29.859 1.277 1 97.5 204 LEU B O 1
ATOM 5695 N N . ASP B 1 205 ? 24.453 -29.828 -0.424 1 97.5 205 ASP B N 1
ATOM 5696 C CA . ASP B 1 205 ? 25.609 -29.812 0.469 1 97.5 205 ASP B CA 1
ATOM 5697 C C . ASP B 1 205 ? 25.625 -28.562 1.338 1 97.5 205 ASP B C 1
ATOM 5699 O O . ASP B 1 205 ? 26.109 -28.594 2.473 1 97.5 205 ASP B O 1
ATOM 5703 N N . ARG B 1 206 ? 25.062 -27.516 0.775 1 97.19 206 ARG B N 1
ATOM 5704 C CA . ARG B 1 206 ? 25.016 -26.25 1.497 1 97.19 206 ARG B CA 1
ATOM 5705 C C . ARG B 1 206 ? 23.812 -26.172 2.42 1 97.19 206 ARG B C 1
ATOM 5707 O O . ARG B 1 206 ? 23.594 -25.172 3.1 1 97.19 206 ARG B O 1
ATOM 5714 N N . GLY B 1 207 ? 22.969 -27.188 2.373 1 95.56 207 GLY B N 1
ATOM 5715 C CA . GLY B 1 207 ? 21.922 -27.297 3.377 1 95.56 207 GLY B CA 1
ATOM 5716 C C . GLY B 1 207 ? 20.531 -27.047 2.82 1 95.56 207 GLY B C 1
ATOM 5717 O O . GLY B 1 207 ? 19.547 -27.062 3.562 1 95.56 207 GLY B O 1
ATOM 5718 N N . VAL B 1 208 ? 20.391 -26.828 1.527 1 96.31 208 VAL B N 1
ATOM 5719 C CA . VAL B 1 208 ? 19.078 -26.609 0.933 1 96.31 208 VAL B CA 1
ATOM 5720 C C . VAL B 1 208 ? 18.25 -27.891 1 1 96.31 208 VAL B C 1
ATOM 5722 O O . VAL B 1 208 ? 18.766 -28.969 0.698 1 96.31 208 VAL B O 1
ATOM 5725 N N . ARG B 1 209 ? 17 -27.75 1.413 1 94.31 209 ARG B N 1
ATOM 5726 C CA . ARG B 1 209 ? 16.125 -28.906 1.46 1 94.31 209 ARG B CA 1
ATOM 5727 C C . ARG B 1 209 ? 14.805 -28.625 0.749 1 94.31 209 ARG B C 1
ATOM 5729 O O . ARG B 1 209 ? 14.039 -29.547 0.458 1 94.31 209 ARG B O 1
ATOM 5736 N N . GLN B 1 210 ? 14.555 -27.438 0.461 1 94 210 GLN B N 1
ATOM 5737 C CA . GLN B 1 210 ? 13.344 -27.047 -0.25 1 94 210 GLN B CA 1
ATOM 5738 C C . GLN B 1 210 ? 13.672 -26.438 -1.612 1 94 210 GLN B C 1
ATOM 5740 O O . GLN B 1 210 ? 14.398 -25.453 -1.7 1 94 210 GLN B O 1
ATOM 5745 N N . PHE B 1 211 ? 13.141 -27.062 -2.645 1 96.38 211 PHE B N 1
ATOM 5746 C CA . PHE B 1 211 ? 13.391 -26.641 -4.016 1 96.38 211 PHE B CA 1
ATOM 5747 C C . PHE B 1 211 ? 12.078 -26.312 -4.73 1 96.38 211 PHE B C 1
ATOM 5749 O O . PHE B 1 211 ? 11.133 -27.109 -4.691 1 96.38 211 PHE B O 1
ATOM 5756 N N . LYS B 1 212 ? 12.031 -25.219 -5.297 1 97.56 212 LYS B N 1
ATOM 5757 C CA . LYS B 1 212 ? 10.914 -24.891 -6.184 1 97.56 212 LYS B CA 1
ATOM 5758 C C . LYS B 1 212 ? 11.367 -24.828 -7.637 1 97.56 212 LYS B C 1
ATOM 5760 O O . LYS B 1 212 ? 12.07 -23.891 -8.023 1 97.56 212 LYS B O 1
ATOM 5765 N N . PHE B 1 213 ? 10.984 -25.812 -8.406 1 97.56 213 PHE B N 1
ATOM 5766 C CA . PHE B 1 213 ? 11.289 -25.844 -9.836 1 97.56 213 PHE B CA 1
ATOM 5767 C C . PHE B 1 213 ? 10.367 -24.922 -10.617 1 97.56 213 PHE B C 1
ATOM 5769 O O . PHE B 1 213 ? 9.141 -25.062 -10.547 1 97.56 213 PHE B O 1
ATOM 5776 N N . VAL B 1 214 ? 10.977 -23.953 -11.391 1 95.56 214 VAL B N 1
ATOM 5777 C CA . VAL B 1 214 ? 10.156 -22.969 -12.094 1 95.56 214 VAL B CA 1
ATOM 5778 C C . VAL B 1 214 ? 9.836 -23.469 -13.5 1 95.56 214 VAL B C 1
ATOM 5780 O O . VAL B 1 214 ? 9.258 -22.75 -14.312 1 95.56 214 VAL B O 1
ATOM 5783 N N . ASP B 1 215 ? 10.227 -24.734 -13.812 1 94.62 215 ASP B N 1
ATOM 5784 C CA . ASP B 1 215 ? 9.891 -25.344 -15.086 1 94.62 215 ASP B CA 1
ATOM 5785 C C . ASP B 1 215 ? 8.375 -25.406 -15.289 1 94.62 215 ASP B C 1
ATOM 5787 O O . ASP B 1 215 ? 7.645 -25.828 -14.391 1 94.62 215 ASP B O 1
ATOM 5791 N N . ARG B 1 216 ? 7.93 -25.141 -16.453 1 91.81 216 ARG B N 1
ATOM 5792 C CA . ARG B 1 216 ? 6.496 -25.031 -16.703 1 91.81 216 ARG B CA 1
ATOM 5793 C C . ARG B 1 216 ? 5.879 -26.406 -16.938 1 91.81 216 ARG B C 1
ATOM 5795 O O . ARG B 1 216 ? 4.68 -26.609 -16.719 1 91.81 216 ARG B O 1
ATOM 5802 N N . THR B 1 217 ? 6.691 -27.297 -17.484 1 91.81 217 THR B N 1
ATOM 5803 C CA . THR B 1 217 ? 6.254 -28.641 -17.859 1 91.81 217 THR B CA 1
ATOM 5804 C C . THR B 1 217 ? 7.289 -29.688 -17.453 1 91.81 217 THR B C 1
ATOM 5806 O O . THR B 1 217 ? 7.887 -30.344 -18.297 1 91.81 217 THR B O 1
ATOM 5809 N N . PHE B 1 218 ? 7.363 -29.953 -16.141 1 92.38 218 PHE B N 1
ATOM 5810 C CA . PHE B 1 218 ? 8.422 -30.797 -15.602 1 92.38 218 PHE B CA 1
ATOM 5811 C C . PHE B 1 218 ? 8.359 -32.188 -16.188 1 92.38 218 PHE B C 1
ATOM 5813 O O . PHE B 1 218 ? 9.391 -32.781 -16.5 1 92.38 218 PHE B O 1
ATOM 5820 N N . ASN B 1 219 ? 7.172 -32.688 -16.469 1 91.88 219 ASN B N 1
ATOM 5821 C CA . ASN B 1 219 ? 7.008 -34.062 -16.875 1 91.88 219 ASN B CA 1
ATOM 5822 C C . ASN B 1 219 ? 6.965 -34.219 -18.406 1 91.88 219 ASN B C 1
ATOM 5824 O O . ASN B 1 219 ? 6.496 -35.219 -18.922 1 91.88 219 ASN B O 1
ATOM 5828 N N . LEU B 1 220 ? 7.391 -33.219 -19.078 1 89.88 220 LEU B N 1
ATOM 5829 C CA . LEU B 1 220 ? 7.414 -33.281 -20.547 1 89.88 220 LEU B CA 1
ATOM 5830 C C . LEU B 1 220 ? 8.531 -34.188 -21.031 1 89.88 220 LEU B C 1
ATOM 5832 O O . LEU B 1 220 ? 8.273 -35.125 -21.812 1 89.88 220 LEU B O 1
ATOM 5836 N N . ASN B 1 221 ? 9.742 -33.938 -20.609 1 90.81 221 ASN B N 1
ATOM 5837 C CA . ASN B 1 221 ? 10.891 -34.75 -20.938 1 90.81 221 ASN B CA 1
ATOM 5838 C C . ASN B 1 221 ? 11.125 -35.844 -19.906 1 90.81 221 ASN B C 1
ATOM 5840 O O . ASN B 1 221 ? 11.68 -35.594 -18.828 1 90.81 221 ASN B O 1
ATOM 5844 N N . LEU B 1 222 ? 10.883 -37.031 -20.234 1 92.38 222 LEU B N 1
ATOM 5845 C CA . LEU B 1 222 ? 10.859 -38.125 -19.281 1 92.38 222 LEU B CA 1
ATOM 5846 C C . LEU B 1 222 ? 12.258 -38.438 -18.766 1 92.38 222 LEU B C 1
ATOM 5848 O O . LEU B 1 222 ? 12.445 -38.656 -17.562 1 92.38 222 LEU B O 1
ATOM 5852 N N . ARG B 1 223 ? 13.148 -38.5 -19.641 1 91.06 223 ARG B N 1
ATOM 5853 C CA . ARG B 1 223 ? 14.516 -38.812 -19.25 1 91.06 223 ARG B CA 1
ATOM 5854 C C . ARG B 1 223 ? 15.008 -37.812 -18.203 1 91.06 223 ARG B C 1
ATOM 5856 O O . ARG B 1 223 ? 15.602 -38.188 -17.188 1 91.06 223 ARG B O 1
ATOM 5863 N N . PHE B 1 224 ? 14.734 -36.625 -18.484 1 92 224 PHE B N 1
ATOM 5864 C CA . PHE B 1 224 ? 15.156 -35.562 -17.578 1 92 224 PHE B CA 1
ATOM 5865 C C . PHE B 1 224 ? 14.406 -35.656 -16.266 1 92 224 PHE B C 1
ATOM 5867 O O . PHE B 1 224 ? 15.016 -35.562 -15.195 1 92 224 PHE B O 1
ATOM 5874 N N . SER B 1 225 ? 13.156 -35.812 -16.281 1 95.5 225 SER B N 1
ATOM 5875 C CA . SER B 1 225 ? 12.328 -35.906 -15.086 1 95.5 225 SER B CA 1
ATOM 5876 C C . SER B 1 225 ? 12.742 -37.062 -14.203 1 95.5 225 SER B C 1
ATOM 5878 O O . SER B 1 225 ? 12.852 -36.938 -12.984 1 95.5 225 SER B O 1
ATOM 5880 N N . GLN B 1 226 ? 13 -38.156 -14.836 1 96.75 226 GLN B N 1
ATOM 5881 C CA . GLN B 1 226 ? 13.398 -39.344 -14.102 1 96.75 226 GLN B CA 1
ATOM 5882 C C . GLN B 1 226 ? 14.75 -39.156 -13.422 1 96.75 226 GLN B C 1
ATOM 5884 O O . GLN B 1 226 ? 14.922 -39.531 -12.258 1 96.75 226 GLN B O 1
ATOM 5889 N N . ALA B 1 227 ? 15.672 -38.562 -14.156 1 97.19 227 ALA B N 1
ATOM 5890 C CA . ALA B 1 227 ? 17 -38.344 -13.602 1 97.19 227 ALA B CA 1
ATOM 5891 C C . ALA B 1 227 ? 16.922 -37.438 -12.367 1 97.19 227 ALA B C 1
ATOM 5893 O O . ALA B 1 227 ? 17.578 -37.688 -11.359 1 97.19 227 ALA B O 1
ATOM 5894 N N . ILE B 1 228 ? 16.141 -36.438 -12.445 1 97.5 228 ILE B N 1
ATOM 5895 C CA . ILE B 1 228 ? 16.016 -35.469 -11.359 1 97.5 228 ILE B CA 1
ATOM 5896 C C . ILE B 1 228 ? 15.352 -36.125 -10.156 1 97.5 228 ILE B C 1
ATOM 5898 O O . ILE B 1 228 ? 15.844 -36.031 -9.031 1 97.5 228 ILE B O 1
ATOM 5902 N N . LEU B 1 229 ? 14.227 -36.812 -10.359 1 97.69 229 LEU B N 1
ATOM 5903 C CA . LEU B 1 229 ? 13.523 -37.469 -9.266 1 97.69 229 LEU B CA 1
ATOM 5904 C C . LEU B 1 229 ? 14.406 -38.531 -8.609 1 97.69 229 LEU B C 1
ATOM 5906 O O . LEU B 1 229 ? 14.461 -38.625 -7.383 1 97.69 229 LEU B O 1
ATOM 5910 N N . GLN B 1 230 ? 15.07 -39.281 -9.453 1 97.88 230 GLN B N 1
ATOM 5911 C CA . GLN B 1 230 ? 15.953 -40.312 -8.922 1 97.88 230 GLN B CA 1
ATOM 5912 C C . GLN B 1 230 ? 17.062 -39.688 -8.078 1 97.88 230 GLN B C 1
ATOM 5914 O O . GLN B 1 230 ? 17.391 -40.188 -7.008 1 97.88 230 GLN B O 1
ATOM 5919 N N . PHE B 1 231 ? 17.672 -38.625 -8.562 1 98 231 PHE B N 1
ATOM 5920 C CA . PHE B 1 231 ? 18.734 -37.938 -7.852 1 98 231 PHE B CA 1
ATOM 5921 C C . PHE B 1 231 ? 18.281 -37.562 -6.445 1 98 231 PHE B C 1
ATOM 5923 O O . PHE B 1 231 ? 18.984 -37.812 -5.469 1 98 231 PHE B O 1
ATOM 5930 N N . PHE B 1 232 ? 17.125 -36.969 -6.328 1 97.69 232 PHE B N 1
ATOM 5931 C CA . PHE B 1 232 ? 16.641 -36.5 -5.035 1 97.69 232 PHE B CA 1
ATOM 5932 C C . PHE B 1 232 ? 16.172 -37.656 -4.172 1 97.69 232 PHE B C 1
ATOM 5934 O O . PHE B 1 232 ? 16.328 -37.625 -2.949 1 97.69 232 PHE B O 1
ATOM 5941 N N . LEU B 1 233 ? 15.547 -38.688 -4.789 1 97.25 233 LEU B N 1
ATOM 5942 C CA . LEU B 1 233 ? 15.125 -39.875 -4.051 1 97.25 233 LEU B CA 1
ATOM 5943 C C . LEU B 1 233 ? 16.312 -40.531 -3.381 1 97.25 233 LEU B C 1
ATOM 5945 O O . LEU B 1 233 ? 16.234 -40.938 -2.219 1 97.25 233 LEU B O 1
ATOM 5949 N N . ASP B 1 234 ? 17.422 -40.562 -4.102 1 97.25 234 ASP B N 1
ATOM 5950 C CA . ASP B 1 234 ? 18.641 -41.219 -3.604 1 97.25 234 ASP B CA 1
ATOM 5951 C C . ASP B 1 234 ? 19.188 -40.469 -2.393 1 97.25 234 ASP B C 1
ATOM 5953 O O . ASP B 1 234 ? 19.922 -41.062 -1.586 1 97.25 234 ASP B O 1
ATOM 5957 N N . GLN B 1 235 ? 18.812 -39.25 -2.275 1 95.75 235 GLN B N 1
ATOM 5958 C CA . GLN B 1 235 ? 19.375 -38.438 -1.216 1 95.75 235 GLN B CA 1
ATOM 5959 C C . GLN B 1 235 ? 18.281 -37.906 -0.299 1 95.75 235 GLN B C 1
ATOM 5961 O O . GLN B 1 235 ? 18.438 -36.812 0.3 1 95.75 235 GLN B O 1
ATOM 5966 N N . TYR B 1 236 ? 17.281 -38.531 -0.246 1 93.88 236 TYR B N 1
ATOM 5967 C CA . TYR B 1 236 ? 16.109 -38.031 0.449 1 93.88 236 TYR B CA 1
ATOM 5968 C C . TYR B 1 236 ? 16.422 -37.719 1.908 1 93.88 236 TYR B C 1
ATOM 5970 O O . TYR B 1 236 ? 17.156 -38.469 2.559 1 93.88 236 TYR B O 1
ATOM 5978 N N . ASP B 1 237 ? 15.898 -36.656 2.314 1 91.44 237 ASP B N 1
ATOM 5979 C CA . ASP B 1 237 ? 15.906 -36.156 3.682 1 91.44 237 ASP B CA 1
ATOM 5980 C C . ASP B 1 237 ? 14.492 -35.781 4.141 1 91.44 237 ASP B C 1
ATOM 5982 O O . ASP B 1 237 ? 13.688 -35.281 3.361 1 91.44 237 ASP B O 1
ATOM 5986 N N . PRO B 1 238 ? 14.117 -36.125 5.383 1 89.81 238 PRO B N 1
ATOM 5987 C CA . PRO B 1 238 ? 12.758 -35.875 5.855 1 89.81 238 PRO B CA 1
ATOM 5988 C C . PRO B 1 238 ? 12.336 -34.438 5.719 1 89.81 238 PRO B C 1
ATOM 5990 O O . PRO B 1 238 ? 11.141 -34.125 5.691 1 89.81 238 PRO B O 1
ATOM 5993 N N . ALA B 1 239 ? 13.234 -33.531 5.613 1 89.56 239 ALA B N 1
ATOM 5994 C CA . ALA B 1 239 ? 12.922 -32.125 5.484 1 89.56 239 ALA B CA 1
ATOM 5995 C C . ALA B 1 239 ? 12.805 -31.703 4.016 1 89.56 239 ALA B C 1
ATOM 5997 O O . ALA B 1 239 ? 12.461 -30.562 3.705 1 89.56 239 ALA B O 1
ATOM 5998 N N . MET B 1 240 ? 13 -32.625 3.15 1 92.12 240 MET B N 1
ATOM 5999 C CA . MET B 1 240 ? 13.039 -32.312 1.721 1 92.12 240 MET B CA 1
ATOM 6000 C C . MET B 1 240 ? 11.648 -32 1.188 1 92.12 240 MET B C 1
ATOM 6002 O O . MET B 1 240 ? 10.68 -32.688 1.519 1 92.12 240 MET B O 1
ATOM 6006 N N . PHE B 1 241 ? 11.539 -30.984 0.481 1 94.5 241 PHE B N 1
ATOM 6007 C CA . PHE B 1 241 ? 10.312 -30.562 -0.181 1 94.5 241 PHE B CA 1
ATOM 6008 C C . PHE B 1 241 ? 10.594 -30.094 -1.604 1 94.5 241 PHE B C 1
ATOM 6010 O O . PHE B 1 241 ? 11.312 -29.125 -1.81 1 94.5 241 PHE B O 1
ATOM 6017 N N . LEU B 1 242 ? 10 -30.797 -2.578 1 96.56 242 LEU B N 1
ATOM 6018 C CA . LEU B 1 242 ? 10.211 -30.5 -3.992 1 96.56 242 LEU B CA 1
ATOM 6019 C C . LEU B 1 242 ? 8.906 -30.062 -4.652 1 96.56 242 LEU B C 1
ATOM 6021 O O . LEU B 1 242 ? 7.906 -30.781 -4.605 1 96.56 242 LEU B O 1
ATOM 6025 N N . HIS B 1 243 ? 8.914 -28.891 -5.227 1 97.06 243 HIS B N 1
ATOM 6026 C CA . HIS B 1 243 ? 7.734 -28.328 -5.863 1 97.06 243 HIS B CA 1
ATOM 6027 C C . HIS B 1 243 ? 7.891 -28.281 -7.379 1 97.06 243 HIS B C 1
ATOM 6029 O O . HIS B 1 243 ? 8.82 -27.656 -7.898 1 97.06 243 HIS B O 1
ATOM 6035 N N . PHE B 1 244 ? 6.938 -28.969 -8.078 1 97.44 244 PHE B N 1
ATOM 6036 C CA . PHE B 1 244 ? 6.992 -29.031 -9.531 1 97.44 244 PHE B CA 1
ATOM 6037 C C . PHE B 1 244 ? 5.676 -28.578 -10.148 1 97.44 244 PHE B C 1
ATOM 6039 O O . PHE B 1 244 ? 4.617 -28.703 -9.531 1 97.44 244 PHE B O 1
ATOM 6046 N N . GLU B 1 245 ? 5.766 -28.031 -11.391 1 95.56 245 GLU B N 1
ATOM 6047 C CA . GLU B 1 245 ? 4.602 -27.844 -12.242 1 95.56 245 GLU B CA 1
ATOM 6048 C C . GLU B 1 245 ? 4.473 -28.953 -13.266 1 95.56 245 GLU B C 1
ATOM 6050 O O . GLU B 1 245 ? 5.453 -29.344 -13.914 1 95.56 245 GLU B O 1
ATOM 6055 N N . MET B 1 246 ? 3.234 -29.484 -13.406 1 93.75 246 MET B N 1
ATOM 6056 C CA . MET B 1 246 ? 3.039 -30.672 -14.219 1 93.75 246 MET B CA 1
ATOM 6057 C C . MET B 1 246 ? 2 -30.438 -15.305 1 93.75 246 MET B C 1
ATOM 6059 O O . MET B 1 246 ? 1.089 -29.625 -15.133 1 93.75 246 MET B O 1
ATOM 6063 N N . ILE B 1 247 ? 2.188 -31.141 -16.406 1 90.38 247 ILE B N 1
ATOM 6064 C CA . ILE B 1 247 ? 1.12 -31.281 -17.391 1 90.38 247 ILE B CA 1
ATOM 6065 C C . ILE B 1 247 ? 0.034 -32.219 -16.844 1 90.38 247 ILE B C 1
ATOM 6067 O O . ILE B 1 247 ? 0.315 -33.344 -16.453 1 90.38 247 ILE B O 1
ATOM 6071 N N . PRO B 1 248 ? -1.147 -31.797 -16.844 1 87.38 248 PRO B N 1
ATOM 6072 C CA . PRO B 1 248 ? -2.188 -32.5 -16.078 1 87.38 248 PRO B CA 1
ATOM 6073 C C . PRO B 1 248 ? -2.484 -33.875 -16.641 1 87.38 248 PRO B C 1
ATOM 6075 O O . PRO B 1 248 ? -2.756 -34.812 -15.867 1 87.38 248 PRO B O 1
ATOM 6078 N N . ASP B 1 249 ? -2.432 -34.062 -17.938 1 92.44 249 ASP B N 1
ATOM 6079 C CA . ASP B 1 249 ? -2.922 -35.312 -18.516 1 92.44 249 ASP B CA 1
ATOM 6080 C C . ASP B 1 249 ? -1.765 -36.188 -19 1 92.44 249 ASP B C 1
ATOM 6082 O O . ASP B 1 249 ? -1.945 -37.031 -19.859 1 92.44 249 ASP B O 1
ATOM 6086 N N . ARG B 1 250 ? -0.574 -35.938 -18.453 1 91.94 250 ARG B N 1
ATOM 6087 C CA . ARG B 1 250 ? 0.584 -36.75 -18.812 1 91.94 250 ARG B CA 1
ATOM 6088 C C . ARG B 1 250 ? 1.309 -37.25 -17.578 1 91.94 250 ARG B C 1
ATOM 6090 O O . ARG B 1 250 ? 1.953 -36.5 -16.875 1 91.94 250 ARG B O 1
ATOM 6097 N N . LEU B 1 251 ? 1.271 -38.562 -17.406 1 95.5 251 LEU B N 1
ATOM 6098 C CA . LEU B 1 251 ? 1.974 -39.219 -16.297 1 95.5 251 LEU B CA 1
ATOM 6099 C C . LEU B 1 251 ? 2.328 -40.656 -16.656 1 95.5 251 LEU B C 1
ATOM 6101 O O . LEU B 1 251 ? 1.693 -41.594 -16.156 1 95.5 251 LEU B O 1
ATOM 6105 N N . PRO B 1 252 ? 3.383 -40.781 -17.375 1 94.44 252 PRO B N 1
ATOM 6106 C CA . PRO B 1 252 ? 3.777 -42.125 -17.797 1 94.44 252 PRO B CA 1
ATOM 6107 C C . PRO B 1 252 ? 4.094 -43.062 -16.609 1 94.44 252 PRO B C 1
ATOM 6109 O O . PRO B 1 252 ? 4.492 -42.594 -15.547 1 94.44 252 PRO B O 1
ATOM 6112 N N . ASP B 1 253 ? 4.109 -44.344 -16.891 1 94.81 253 ASP B N 1
ATOM 6113 C CA . ASP B 1 253 ? 4.246 -45.375 -15.844 1 94.81 253 ASP B CA 1
ATOM 6114 C C . ASP B 1 253 ? 5.613 -45.281 -15.172 1 94.81 253 ASP B C 1
ATOM 6116 O O . ASP B 1 253 ? 5.719 -45.438 -13.953 1 94.81 253 ASP B O 1
ATOM 6120 N N . SER B 1 254 ? 6.559 -45.094 -15.93 1 94 254 SER B N 1
ATOM 6121 C CA . SER B 1 254 ? 7.902 -45 -15.359 1 94 254 SER B CA 1
ATOM 6122 C C . SER B 1 254 ? 8.016 -43.875 -14.344 1 94 254 SER B C 1
ATOM 6124 O O . SER B 1 254 ? 8.688 -44.031 -13.32 1 94 254 SER B O 1
ATOM 6126 N N . LEU B 1 255 ? 7.414 -42.812 -14.617 1 95.81 255 LEU B N 1
ATOM 6127 C CA . LEU B 1 255 ? 7.402 -41.688 -13.68 1 95.81 255 LEU B CA 1
ATOM 6128 C C . LEU B 1 255 ? 6.539 -42 -12.461 1 95.81 255 LEU B C 1
ATOM 6130 O O . LEU B 1 255 ? 6.883 -41.656 -11.336 1 95.81 255 LEU B O 1
ATOM 6134 N N . ARG B 1 256 ? 5.41 -42.656 -12.672 1 96.62 256 ARG B N 1
ATOM 6135 C CA . ARG B 1 256 ? 4.527 -43.062 -11.586 1 96.62 256 ARG B CA 1
ATOM 6136 C C . ARG B 1 256 ? 5.277 -43.906 -10.555 1 96.62 256 ARG B C 1
ATOM 6138 O O . ARG B 1 256 ? 5.148 -43.688 -9.352 1 96.62 256 ARG B O 1
ATOM 6145 N N . GLU B 1 257 ? 6.012 -44.812 -11.078 1 96.44 257 GLU B N 1
ATOM 6146 C CA . GLU B 1 257 ? 6.754 -45.719 -10.211 1 96.44 257 GLU B CA 1
ATOM 6147 C C . GLU B 1 257 ? 7.73 -44.938 -9.32 1 96.44 257 GLU B C 1
ATOM 6149 O O . GLU B 1 257 ? 7.867 -45.25 -8.133 1 96.44 257 GLU B O 1
ATOM 6154 N N . LEU B 1 258 ? 8.352 -44.031 -9.875 1 96.44 258 LEU B N 1
ATOM 6155 C CA . LEU B 1 258 ? 9.305 -43.25 -9.109 1 96.44 258 LEU B CA 1
ATOM 6156 C C . LEU B 1 258 ? 8.578 -42.375 -8.078 1 96.44 258 LEU B C 1
ATOM 6158 O O . LEU B 1 258 ? 9.016 -42.281 -6.926 1 96.44 258 LEU B O 1
ATOM 6162 N N . ILE B 1 259 ? 7.516 -41.75 -8.445 1 97.38 259 ILE B N 1
ATOM 6163 C CA . ILE B 1 259 ? 6.742 -40.844 -7.586 1 97.38 259 ILE B CA 1
ATOM 6164 C C . ILE B 1 259 ? 6.238 -41.625 -6.363 1 97.38 259 ILE B C 1
ATOM 6166 O O . ILE B 1 259 ? 6.273 -41.094 -5.246 1 97.38 259 ILE B O 1
ATOM 6170 N N . GLN B 1 260 ? 5.871 -42.844 -6.523 1 97.06 260 GLN B N 1
ATOM 6171 C CA . GLN B 1 260 ? 5.324 -43.656 -5.453 1 97.06 260 GLN B CA 1
ATOM 6172 C C . GLN B 1 260 ? 6.371 -43.938 -4.371 1 97.06 260 GLN B C 1
ATOM 6174 O O . GLN B 1 260 ? 6.023 -44.25 -3.234 1 97.06 260 GLN B O 1
ATOM 6179 N N . GLN B 1 261 ? 7.555 -43.781 -4.758 1 97 261 GLN B N 1
ATOM 6180 C CA . GLN B 1 261 ? 8.633 -44.125 -3.828 1 97 261 GLN B CA 1
ATOM 6181 C C . GLN B 1 261 ? 8.922 -42.969 -2.885 1 97 261 GLN B C 1
ATOM 6183 O O . GLN B 1 261 ? 9.602 -43.125 -1.87 1 97 261 GLN B O 1
ATOM 6188 N N . PHE B 1 262 ? 8.484 -41.781 -3.186 1 96.38 262 PHE B N 1
ATOM 6189 C CA . PHE B 1 262 ? 8.727 -40.625 -2.324 1 96.38 262 PHE B CA 1
ATOM 6190 C C . PHE B 1 262 ? 7.824 -40.688 -1.095 1 96.38 262 PHE B C 1
ATOM 6192 O O . PHE B 1 262 ? 6.648 -41.031 -1.192 1 96.38 262 PHE B O 1
ATOM 6199 N N . PRO B 1 263 ? 8.328 -40.406 0.079 1 93.44 263 PRO B N 1
ATOM 6200 C CA . PRO B 1 263 ? 7.484 -40.312 1.271 1 93.44 263 PRO B CA 1
ATOM 6201 C C . PRO B 1 263 ? 6.438 -39.188 1.174 1 93.44 263 PRO B C 1
ATOM 6203 O O . PRO B 1 263 ? 6.621 -38.219 0.421 1 93.44 263 PRO B O 1
ATOM 6206 N N . PRO B 1 264 ? 5.414 -39.312 2.016 1 90.75 264 PRO B N 1
ATOM 6207 C CA . PRO B 1 264 ? 4.371 -38.281 1.999 1 90.75 264 PRO B CA 1
ATOM 6208 C C . PRO B 1 264 ? 4.906 -36.906 2.344 1 90.75 264 PRO B C 1
ATOM 6210 O O . PRO B 1 264 ? 5.719 -36.75 3.26 1 90.75 264 PRO B O 1
ATOM 6213 N N . GLY B 1 265 ? 4.473 -35.969 1.486 1 89.38 265 GLY B N 1
ATOM 6214 C CA . GLY B 1 265 ? 4.82 -34.594 1.772 1 89.38 265 GLY B CA 1
ATOM 6215 C C . GLY B 1 265 ? 6.094 -34.125 1.079 1 89.38 265 GLY B C 1
ATOM 6216 O O . GLY B 1 265 ? 6.375 -32.938 1.01 1 89.38 265 GLY B O 1
ATOM 6217 N N . ALA B 1 266 ? 6.84 -35 0.523 1 93.5 266 ALA B N 1
ATOM 6218 C CA . ALA B 1 266 ? 8.117 -34.656 -0.098 1 93.5 266 ALA B CA 1
ATOM 6219 C C . ALA B 1 266 ? 7.918 -33.938 -1.425 1 93.5 266 ALA B C 1
ATOM 6221 O O . ALA B 1 266 ? 8.734 -33.094 -1.813 1 93.5 266 ALA B O 1
ATOM 6222 N N . LEU B 1 267 ? 6.836 -34.312 -2.078 1 96.06 267 LEU B N 1
ATOM 6223 C CA . LEU B 1 267 ? 6.578 -33.75 -3.408 1 96.06 267 LEU B CA 1
ATOM 6224 C C . LEU B 1 267 ? 5.305 -32.906 -3.416 1 96.06 267 LEU B C 1
ATOM 6226 O O . LEU B 1 267 ? 4.309 -33.281 -2.787 1 96.06 267 LEU B O 1
ATOM 6230 N N . GLN B 1 268 ? 5.375 -31.812 -4.086 1 96.75 268 GLN B N 1
ATOM 6231 C CA . GLN B 1 268 ? 4.191 -31.031 -4.43 1 96.75 268 GLN B CA 1
ATOM 6232 C C . GLN B 1 268 ? 4.082 -30.828 -5.938 1 96.75 268 GLN B C 1
ATOM 6234 O O . GLN B 1 268 ? 5.047 -30.406 -6.582 1 96.75 268 GLN B O 1
ATOM 6239 N N . PHE B 1 269 ? 2.98 -31.172 -6.441 1 97.5 269 PHE B N 1
ATOM 6240 C CA . PHE B 1 269 ? 2.709 -30.953 -7.859 1 97.5 269 PHE B CA 1
ATOM 6241 C C . PHE B 1 269 ? 1.645 -29.891 -8.047 1 97.5 269 PHE B C 1
ATOM 6243 O O . PHE B 1 269 ? 0.548 -29.984 -7.496 1 97.5 269 PHE B O 1
ATOM 6250 N N . GLU B 1 270 ? 1.996 -28.875 -8.773 1 97.38 270 GLU B N 1
ATOM 6251 C CA . GLU B 1 270 ? 1.022 -27.891 -9.258 1 97.38 270 GLU B CA 1
ATOM 6252 C C . GLU B 1 270 ? 0.465 -28.312 -10.617 1 97.38 270 GLU B C 1
ATOM 6254 O O . GLU B 1 270 ? 1.217 -28.469 -11.586 1 97.38 270 GLU B O 1
ATOM 6259 N N . ILE B 1 271 ? -0.785 -28.484 -10.656 1 96.44 271 ILE B N 1
ATOM 6260 C CA . ILE B 1 271 ? -1.439 -28.984 -11.859 1 96.44 271 ILE B CA 1
ATOM 6261 C C . ILE B 1 271 ? -2.467 -27.969 -12.352 1 96.44 271 ILE B C 1
ATOM 6263 O O . ILE B 1 271 ? -3.48 -27.734 -11.695 1 96.44 271 ILE B O 1
ATOM 6267 N N . GLY B 1 272 ? -2.242 -27.406 -13.539 1 96 272 GLY B N 1
ATOM 6268 C CA . GLY B 1 272 ? -3.143 -26.406 -14.109 1 96 272 GLY B CA 1
ATOM 6269 C C . GLY B 1 272 ? -4.293 -27.031 -14.883 1 96 272 GLY B C 1
ATOM 6270 O O . GLY B 1 272 ? -4.172 -27.297 -16.078 1 96 272 GLY B O 1
ATOM 6271 N N . VAL B 1 273 ? -5.355 -27.281 -14.266 1 97.25 273 VAL B N 1
ATOM 6272 C CA . VAL B 1 273 ? -6.566 -27.734 -14.938 1 97.25 273 VAL B CA 1
ATOM 6273 C C . VAL B 1 273 ? -7.18 -26.578 -15.734 1 97.25 273 VAL B C 1
ATOM 6275 O O . VAL B 1 273 ? -7.473 -26.734 -16.922 1 97.25 273 VAL B O 1
ATOM 6278 N N . GLN B 1 274 ? -7.328 -25.422 -15.172 1 97.38 274 GLN B N 1
ATOM 6279 C CA . GLN B 1 274 ? -7.797 -24.156 -15.703 1 97.38 274 GLN B CA 1
ATOM 6280 C C . GLN B 1 274 ? -9.297 -24.188 -15.992 1 97.38 274 GLN B C 1
ATOM 6282 O O . GLN B 1 274 ? -10.039 -23.297 -15.586 1 97.38 274 GLN B O 1
ATOM 6287 N N . THR B 1 275 ? -9.812 -25.219 -16.75 1 98 275 THR B N 1
ATOM 6288 C CA . THR B 1 275 ? -11.227 -25.453 -17 1 98 275 THR B CA 1
ATOM 6289 C C . THR B 1 275 ? -11.469 -26.891 -17.438 1 98 275 THR B C 1
ATOM 6291 O O . THR B 1 275 ? -10.609 -27.516 -18.062 1 98 275 THR B O 1
ATOM 6294 N N . PHE B 1 276 ? -12.656 -27.516 -17.062 1 97.62 276 PHE B N 1
ATOM 6295 C CA . PHE B 1 276 ? -13.055 -28.844 -17.516 1 97.62 276 PHE B CA 1
ATOM 6296 C C . PHE B 1 276 ? -13.945 -28.75 -18.75 1 97.62 276 PHE B C 1
ATOM 6298 O O . PHE B 1 276 ? -14.32 -29.766 -19.328 1 97.62 276 PHE B O 1
ATOM 6305 N N . ASN B 1 277 ? -14.273 -27.484 -19.125 1 97.94 277 ASN B N 1
ATOM 6306 C CA . ASN B 1 277 ? -15.125 -27.281 -20.297 1 97.94 277 ASN B CA 1
ATOM 6307 C C . ASN B 1 277 ? -14.32 -27.344 -21.594 1 97.94 277 ASN B C 1
ATOM 6309 O O . ASN B 1 277 ? -13.555 -26.438 -21.906 1 97.94 277 ASN B O 1
ATOM 6313 N N . ASP B 1 278 ? -14.586 -28.344 -22.375 1 97 278 ASP B N 1
ATOM 6314 C CA . ASP B 1 278 ? -13.805 -28.609 -23.578 1 97 278 ASP B CA 1
ATOM 6315 C C . ASP B 1 278 ? -13.93 -27.469 -24.578 1 97 278 ASP B C 1
ATOM 6317 O O . ASP B 1 278 ? -12.969 -27.125 -25.266 1 97 278 ASP B O 1
ATOM 6321 N N . ASP B 1 279 ? -15.094 -26.891 -24.688 1 97.25 279 ASP B N 1
ATOM 6322 C CA . ASP B 1 279 ? -15.305 -25.781 -25.609 1 97.25 279 ASP B CA 1
ATOM 6323 C C . ASP B 1 279 ? -14.477 -24.562 -25.203 1 97.25 279 ASP B C 1
ATOM 6325 O O . ASP B 1 279 ? -13.859 -23.922 -26.047 1 97.25 279 ASP B O 1
ATOM 6329 N N . VAL B 1 280 ? -14.453 -24.266 -23.922 1 97.88 280 VAL B N 1
ATOM 6330 C CA . VAL B 1 280 ? -13.672 -23.141 -23.391 1 97.88 280 VAL B CA 1
ATOM 6331 C C . VAL B 1 280 ? -12.18 -23.422 -23.578 1 97.88 280 VAL B C 1
ATOM 6333 O O . VAL B 1 280 ? -11.422 -22.531 -23.984 1 97.88 280 VAL B O 1
ATOM 6336 N N . GLY B 1 281 ? -11.789 -24.688 -23.297 1 97.25 281 GLY B N 1
ATOM 6337 C CA . GLY B 1 281 ? -10.414 -25.078 -23.531 1 97.25 281 GLY B CA 1
ATOM 6338 C C . GLY B 1 281 ? -9.961 -24.859 -24.969 1 97.25 281 GLY B C 1
ATOM 6339 O O . GLY B 1 281 ? -8.852 -24.375 -25.203 1 97.25 281 GLY B O 1
ATOM 6340 N N . GLU B 1 282 ? -10.805 -25.25 -25.844 1 96.38 282 GLU B N 1
ATOM 6341 C CA . GLU B 1 282 ? -10.492 -25.062 -27.266 1 96.38 282 GLU B CA 1
ATOM 6342 C C . GLU B 1 282 ? -10.375 -23.594 -27.609 1 96.38 282 GLU B C 1
ATOM 6344 O O . GLU B 1 282 ? -9.477 -23.188 -28.359 1 96.38 282 GLU B O 1
ATOM 6349 N N . LEU B 1 283 ? -11.203 -22.781 -27.078 1 95.94 283 LEU B N 1
ATOM 6350 C CA . LEU B 1 283 ? -11.227 -21.359 -27.344 1 95.94 283 LEU B CA 1
ATOM 6351 C C . LEU B 1 283 ? -9.914 -20.703 -26.922 1 95.94 283 LEU B C 1
ATOM 6353 O O . LEU B 1 283 ? -9.398 -19.828 -27.625 1 95.94 283 LEU B O 1
ATOM 6357 N N . ILE B 1 284 ? -9.312 -21.172 -25.875 1 96.88 284 ILE B N 1
ATOM 6358 C CA . ILE B 1 284 ? -8.125 -20.516 -25.344 1 96.88 284 ILE B CA 1
ATOM 6359 C C . ILE B 1 284 ? -6.887 -21.344 -25.672 1 96.88 284 ILE B C 1
ATOM 6361 O O . ILE B 1 284 ? -5.836 -21.188 -25.047 1 96.88 284 ILE B O 1
ATOM 6365 N N . SER B 1 285 ? -7.039 -22.344 -26.531 1 95.12 285 SER B N 1
ATOM 6366 C CA . SER B 1 285 ? -5.953 -23.188 -27.031 1 95.12 285 SER B CA 1
ATOM 6367 C C . SER B 1 285 ? -5.332 -24.016 -25.922 1 95.12 285 SER B C 1
ATOM 6369 O O . SER B 1 285 ? -4.109 -24.156 -25.844 1 95.12 285 SER B O 1
ATOM 6371 N N . ARG B 1 286 ? -6.09 -24.312 -24.969 1 92.5 286 ARG B N 1
ATOM 6372 C CA . ARG B 1 286 ? -5.719 -25.234 -23.891 1 92.5 286 ARG B CA 1
ATOM 6373 C C . ARG B 1 286 ? -6.422 -26.578 -24.047 1 92.5 286 ARG B C 1
ATOM 6375 O O . ARG B 1 286 ? -7.355 -26.891 -23.312 1 92.5 286 ARG B O 1
ATOM 6382 N N . ARG B 1 287 ? -5.883 -27.344 -24.875 1 85.69 287 ARG B N 1
ATOM 6383 C CA . ARG B 1 287 ? -6.48 -28.656 -25.094 1 85.69 287 ARG B CA 1
ATOM 6384 C C . ARG B 1 287 ? -5.953 -29.672 -24.078 1 85.69 287 ARG B C 1
ATOM 6386 O O . ARG B 1 287 ? -4.766 -29.656 -23.75 1 85.69 287 ARG B O 1
ATOM 6393 N N . GLN B 1 288 ? -6.879 -30.359 -23.5 1 91.31 288 GLN B N 1
ATOM 6394 C CA . GLN B 1 288 ? -6.488 -31.375 -22.531 1 91.31 288 GLN B CA 1
ATOM 6395 C C . GLN B 1 288 ? -7.434 -32.562 -22.578 1 91.31 288 GLN B C 1
ATOM 6397 O O . GLN B 1 288 ? -8.562 -32.469 -23.062 1 91.31 288 GLN B O 1
ATOM 6402 N N . ASN B 1 289 ? -6.934 -33.719 -22.203 1 95.69 289 ASN B N 1
ATOM 6403 C CA . ASN B 1 289 ? -7.73 -34.938 -22.047 1 95.69 289 ASN B CA 1
ATOM 6404 C C . ASN B 1 289 ? -8.234 -35.094 -20.609 1 95.69 289 ASN B C 1
ATOM 6406 O O . ASN B 1 289 ? -7.508 -35.562 -19.75 1 95.69 289 ASN B O 1
ATOM 6410 N N . ASN B 1 290 ? -9.5 -34.75 -20.438 1 96.31 290 ASN B N 1
ATOM 6411 C CA . ASN B 1 290 ? -10.07 -34.719 -19.094 1 96.31 290 ASN B CA 1
ATOM 6412 C C . ASN 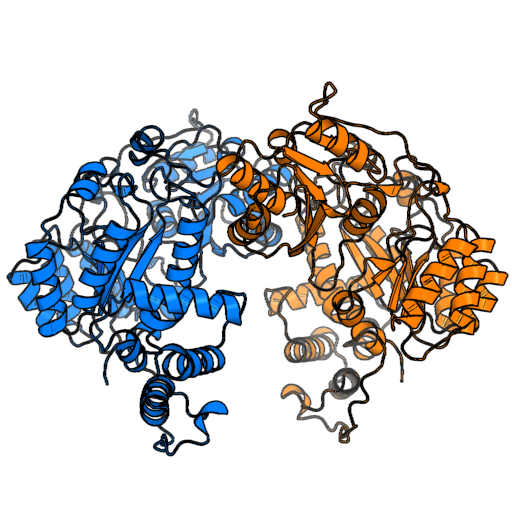B 1 290 ? -10.109 -36.094 -18.469 1 96.31 290 ASN B C 1
ATOM 6414 O O . ASN B 1 290 ? -9.93 -36.25 -17.266 1 96.31 290 ASN B O 1
ATOM 6418 N N . ASP B 1 291 ? -10.305 -37.094 -19.281 1 96.5 291 ASP B N 1
ATOM 6419 C CA . ASP B 1 291 ? -10.344 -38.469 -18.766 1 96.5 291 ASP B CA 1
ATOM 6420 C C . ASP B 1 291 ? -8.984 -38.875 -18.203 1 96.5 291 ASP B C 1
ATOM 6422 O O . ASP B 1 291 ? -8.906 -39.438 -17.109 1 96.5 291 ASP B O 1
ATOM 6426 N N . LYS B 1 292 ? -7.992 -38.625 -18.953 1 96.56 292 LYS B N 1
ATOM 6427 C CA . LYS B 1 292 ? -6.645 -38.938 -18.484 1 96.56 292 LYS B CA 1
ATOM 6428 C C . LYS B 1 292 ? -6.289 -38.125 -17.25 1 96.56 292 LYS B C 1
ATOM 6430 O O . LYS B 1 292 ? -5.656 -38.625 -16.328 1 96.56 292 LYS B O 1
ATOM 6435 N N . LEU B 1 293 ? -6.672 -36.875 -17.328 1 96.81 293 LEU B N 1
ATOM 6436 C CA . LEU B 1 293 ? -6.445 -36 -16.188 1 96.81 293 LEU B CA 1
ATOM 6437 C C . LEU B 1 293 ? -7.062 -36.562 -14.914 1 96.81 293 LEU B C 1
ATOM 6439 O O . LEU B 1 293 ? -6.402 -36.656 -13.875 1 96.81 293 LEU B O 1
ATOM 6443 N N . VAL B 1 294 ? -8.273 -37 -14.977 1 97.62 294 VAL B N 1
ATOM 6444 C CA . VAL B 1 294 ? -9 -37.562 -13.836 1 97.62 294 VAL B CA 1
ATOM 6445 C C . VAL B 1 294 ? -8.297 -38.812 -13.328 1 97.62 294 VAL B C 1
ATOM 6447 O O . VAL B 1 294 ? -8.117 -38.969 -12.125 1 97.62 294 VAL B O 1
ATOM 6450 N N . LYS B 1 295 ? -7.824 -39.625 -14.227 1 97.31 295 LYS B N 1
ATOM 6451 C CA . LYS B 1 295 ? -7.102 -40.844 -13.852 1 97.31 295 LYS B CA 1
ATOM 6452 C C . LYS B 1 295 ? -5.805 -40.5 -13.125 1 97.31 295 LYS B C 1
ATOM 6454 O O . LYS B 1 295 ? -5.453 -41.156 -12.141 1 97.31 295 LYS B O 1
ATOM 6459 N N . ASN B 1 296 ? -5.141 -39.562 -13.648 1 97.19 296 ASN B N 1
ATOM 6460 C CA . ASN B 1 296 ? -3.895 -39.125 -13.016 1 97.19 296 ASN B CA 1
ATOM 6461 C C . ASN B 1 296 ? -4.137 -38.594 -11.609 1 97.19 296 ASN B C 1
ATOM 6463 O O . ASN B 1 296 ? -3.363 -38.875 -10.695 1 97.19 296 ASN B O 1
ATOM 6467 N N . PHE B 1 297 ? -5.215 -37.781 -11.43 1 97.31 297 PHE B N 1
ATOM 6468 C CA . PHE B 1 297 ? -5.566 -37.281 -10.117 1 97.31 297 PHE B CA 1
ATOM 6469 C C . PHE B 1 297 ? -5.844 -38.406 -9.141 1 97.31 297 PHE B C 1
ATOM 6471 O O . PHE B 1 297 ? -5.367 -38.406 -8.008 1 97.31 297 PHE B O 1
ATOM 6478 N N . HIS B 1 298 ? -6.539 -39.438 -9.586 1 97.19 298 HIS B N 1
ATOM 6479 C CA . HIS B 1 298 ? -6.832 -40.594 -8.734 1 97.19 298 HIS B CA 1
ATOM 6480 C C . HIS B 1 298 ? -5.551 -41.312 -8.312 1 97.19 298 HIS B C 1
ATOM 6482 O O . HIS B 1 298 ? -5.391 -41.656 -7.145 1 97.19 298 HIS B O 1
ATOM 6488 N N . PHE B 1 299 ? -4.68 -41.531 -9.211 1 97.19 299 PHE B N 1
ATOM 6489 C CA . PHE B 1 299 ? -3.406 -42.156 -8.898 1 97.19 299 PHE B CA 1
ATOM 6490 C C . PHE B 1 299 ? -2.648 -41.375 -7.84 1 97.19 299 PHE B C 1
ATOM 6492 O O . PHE B 1 299 ? -2.207 -41.938 -6.836 1 97.19 299 PHE B O 1
ATOM 6499 N N . LEU B 1 300 ? -2.496 -40 -8.078 1 97.19 300 LEU B N 1
ATOM 6500 C CA . LEU B 1 300 ? -1.72 -39.125 -7.184 1 97.19 300 LEU B CA 1
ATOM 6501 C C . LEU B 1 300 ? -2.33 -39.125 -5.789 1 97.19 300 LEU B C 1
ATOM 6503 O O . LEU B 1 300 ? -1.608 -39.125 -4.789 1 97.19 300 LEU B O 1
ATOM 6507 N N . ARG B 1 301 ? -3.674 -39.125 -5.699 1 95.81 301 ARG B N 1
ATOM 6508 C CA . ARG B 1 301 ? -4.352 -38.969 -4.418 1 95.81 301 ARG B CA 1
ATOM 6509 C C . ARG B 1 301 ? -4.461 -40.281 -3.68 1 95.81 301 ARG B C 1
ATOM 6511 O O . ARG B 1 301 ? -4.41 -40.344 -2.449 1 95.81 301 ARG B O 1
ATOM 6518 N N . GLU B 1 302 ? -4.48 -41.406 -4.387 1 96 302 GLU B N 1
ATOM 6519 C CA . GLU B 1 302 ? -4.781 -42.688 -3.762 1 96 302 GLU B CA 1
ATOM 6520 C C . GLU B 1 302 ? -3.518 -43.531 -3.6 1 96 302 GLU B C 1
ATOM 6522 O O . GLU B 1 302 ? -3.439 -44.375 -2.709 1 96 302 GLU B O 1
ATOM 6527 N N . GLU B 1 303 ? -2.611 -43.25 -4.477 1 96.69 303 GLU B N 1
ATOM 6528 C CA . GLU B 1 303 ? -1.498 -44.219 -4.516 1 96.69 303 GLU B CA 1
ATOM 6529 C C . GLU B 1 303 ? -0.183 -43.531 -4.148 1 96.69 303 GLU B C 1
ATOM 6531 O O . GLU B 1 303 ? 0.872 -44.156 -4.137 1 96.69 303 GLU B O 1
ATOM 6536 N N . THR B 1 304 ? -0.226 -42.281 -3.896 1 96.31 304 THR B N 1
ATOM 6537 C CA . THR B 1 304 ? 0.999 -41.562 -3.561 1 96.31 304 THR B CA 1
ATOM 6538 C C . THR B 1 304 ? 0.762 -40.594 -2.4 1 96.31 304 THR B C 1
ATOM 6540 O O . THR B 1 304 ? -0.371 -40.438 -1.94 1 96.31 304 THR B O 1
ATOM 6543 N N . GLY B 1 305 ? 1.838 -39.969 -1.896 1 92.94 305 GLY B N 1
ATOM 6544 C CA . GLY B 1 305 ? 1.775 -38.969 -0.854 1 92.94 305 GLY B CA 1
ATOM 6545 C C . GLY B 1 305 ? 2.008 -37.562 -1.373 1 92.94 305 GLY B C 1
ATOM 6546 O O . GLY B 1 305 ? 2.344 -36.656 -0.604 1 92.94 305 GLY B O 1
ATOM 6547 N N . VAL B 1 306 ? 1.794 -37.344 -2.648 1 95.56 306 VAL B N 1
ATOM 6548 C CA . VAL B 1 306 ? 2.062 -36.062 -3.301 1 95.56 306 VAL B CA 1
ATOM 6549 C C . VAL B 1 306 ? 1.029 -35.031 -2.859 1 95.56 306 VAL B C 1
ATOM 6551 O O . VAL B 1 306 ? -0.159 -35.344 -2.75 1 95.56 306 VAL B O 1
ATOM 6554 N N . HIS B 1 307 ? 1.491 -33.844 -2.457 1 95.19 307 HIS B N 1
ATOM 6555 C CA . HIS B 1 307 ? 0.603 -32.688 -2.279 1 95.19 307 HIS B CA 1
ATOM 6556 C C . HIS B 1 307 ? 0.174 -32.125 -3.623 1 95.19 307 HIS B C 1
ATOM 6558 O O . HIS B 1 307 ? 1 -31.562 -4.359 1 95.19 307 HIS B O 1
ATOM 6564 N N . VAL B 1 308 ? -1.093 -32.188 -3.898 1 96.75 308 VAL B N 1
ATOM 6565 C CA . VAL B 1 308 ? -1.601 -31.75 -5.195 1 96.75 308 VAL B CA 1
ATOM 6566 C C . VAL B 1 308 ? -2.242 -30.359 -5.059 1 96.75 308 VAL B C 1
ATOM 6568 O O . VAL B 1 308 ? -3.174 -30.188 -4.273 1 96.75 308 VAL B O 1
ATOM 6571 N N . HIS B 1 309 ? -1.688 -29.453 -5.75 1 97.19 309 HIS B N 1
ATOM 6572 C CA . HIS B 1 309 ? -2.217 -28.094 -5.883 1 97.19 309 HIS B CA 1
ATOM 6573 C C . HIS B 1 309 ? -2.781 -27.859 -7.281 1 97.19 309 HIS B C 1
ATOM 6575 O O . HIS B 1 309 ? -2.025 -27.75 -8.25 1 97.19 309 HIS B O 1
ATOM 6581 N N . ALA B 1 310 ? -4.086 -27.75 -7.418 1 97.94 310 ALA B N 1
ATOM 6582 C CA . ALA B 1 310 ? -4.734 -27.641 -8.719 1 97.94 310 ALA B CA 1
ATOM 6583 C C . ALA B 1 310 ? -5.297 -26.234 -8.938 1 97.94 310 ALA B C 1
ATOM 6585 O O . ALA B 1 310 ? -5.668 -25.547 -7.973 1 97.94 310 ALA B O 1
ATOM 6586 N N . ASP B 1 311 ? -5.402 -25.828 -10.227 1 97.69 311 ASP B N 1
ATOM 6587 C CA . ASP B 1 311 ? -5.809 -24.453 -10.531 1 97.69 311 ASP B CA 1
ATOM 6588 C C . ASP B 1 311 ? -7.035 -24.438 -11.438 1 97.69 311 ASP B C 1
ATOM 6590 O O . ASP B 1 311 ? -7.152 -25.25 -12.352 1 97.69 311 ASP B O 1
ATOM 6594 N N . LEU B 1 312 ? -7.926 -23.547 -11.156 1 98.44 312 LEU B N 1
ATOM 6595 C CA . LEU B 1 312 ? -9.031 -23.156 -12.031 1 98.44 312 LEU B CA 1
ATOM 6596 C C . LEU B 1 312 ? -9.008 -21.656 -12.281 1 98.44 312 LEU B C 1
ATOM 6598 O O . LEU B 1 312 ? -8.562 -20.891 -11.43 1 98.44 312 LEU B O 1
ATOM 6602 N N . ILE B 1 313 ? -9.477 -21.203 -13.414 1 98.56 313 ILE B N 1
ATOM 6603 C CA . ILE B 1 313 ? -9.516 -19.781 -13.75 1 98.56 313 ILE B CA 1
ATOM 6604 C C . ILE B 1 313 ? -10.961 -19.328 -13.945 1 98.56 313 ILE B C 1
ATOM 6606 O O . ILE B 1 313 ? -11.727 -19.984 -14.664 1 98.56 313 ILE B O 1
ATOM 6610 N N . VAL B 1 314 ? -11.32 -18.328 -13.273 1 98.44 314 VAL B N 1
ATOM 6611 C CA . VAL B 1 314 ? -12.602 -17.656 -13.461 1 98.44 314 VAL B CA 1
ATOM 6612 C C . VAL B 1 314 ? -12.469 -16.562 -14.523 1 98.44 314 VAL B C 1
ATOM 6614 O O . VAL B 1 314 ? -11.469 -15.852 -14.57 1 98.44 314 VAL B O 1
ATOM 6617 N N . GLY B 1 315 ? -13.453 -16.469 -15.383 1 98.5 315 GLY B N 1
ATOM 6618 C CA . GLY B 1 315 ? -13.523 -15.336 -16.297 1 98.5 315 GLY B CA 1
ATOM 6619 C C . GLY B 1 315 ? -12.938 -15.633 -17.656 1 98.5 315 GLY B C 1
ATOM 6620 O O . GLY B 1 315 ? -12.578 -14.719 -18.406 1 98.5 315 GLY B O 1
ATOM 6621 N N . LEU B 1 316 ? -12.789 -16.938 -18.031 1 98.69 316 LEU B N 1
ATOM 6622 C CA . LEU B 1 316 ? -12.32 -17.312 -19.375 1 98.69 316 LEU B CA 1
ATOM 6623 C C . LEU B 1 316 ? -13.375 -16.969 -20.422 1 98.69 316 LEU B C 1
ATOM 6625 O O . LEU B 1 316 ? -14.57 -17.047 -20.156 1 98.69 316 LEU B O 1
ATOM 6629 N N . PRO B 1 317 ? -12.906 -16.578 -21.641 1 98.44 317 PRO B N 1
ATOM 6630 C CA . PRO B 1 317 ? -13.883 -16.297 -22.703 1 98.44 317 PRO B CA 1
ATOM 6631 C C . PRO B 1 317 ? -14.828 -17.469 -22.969 1 98.44 317 PRO B C 1
ATOM 6633 O O . PRO B 1 317 ? -14.375 -18.609 -23.125 1 98.44 317 PRO B O 1
ATOM 6636 N N . GLY B 1 318 ? -16.078 -17.188 -22.891 1 97.94 318 GLY B N 1
ATOM 6637 C CA . GLY B 1 318 ? -17.078 -18.203 -23.25 1 97.94 318 GLY B CA 1
ATOM 6638 C C . GLY B 1 318 ? -17.469 -19.078 -22.078 1 97.94 318 GLY B C 1
ATOM 6639 O O . GLY B 1 318 ? -18.297 -19.984 -22.234 1 97.94 318 GLY B O 1
ATOM 6640 N N . GLU B 1 319 ? -16.953 -18.844 -20.969 1 98.38 319 GLU B N 1
ATOM 6641 C CA . GLU B 1 319 ? -17.312 -19.688 -19.828 1 98.38 319 GLU B CA 1
ATOM 6642 C C . GLU B 1 319 ? -18.312 -19 -18.922 1 98.38 319 GLU B C 1
ATOM 6644 O O . GLU B 1 319 ? -18.078 -17.875 -18.469 1 98.38 319 GLU B O 1
ATOM 6649 N N . SER B 1 320 ? -19.406 -19.609 -18.641 1 98.38 320 SER B N 1
ATOM 6650 C CA . SER B 1 320 ? -20.422 -19.094 -17.734 1 98.38 320 SER B CA 1
ATOM 6651 C C . SER B 1 320 ? -20.125 -19.484 -16.281 1 98.38 320 SER B C 1
ATOM 6653 O O . SER B 1 320 ? -19.234 -20.297 -16.031 1 98.38 320 SER B O 1
ATOM 6655 N N . VAL B 1 321 ? -20.875 -18.891 -15.391 1 98.38 321 VAL B N 1
ATOM 6656 C CA . VAL B 1 321 ? -20.734 -19.234 -13.977 1 98.38 321 VAL B CA 1
ATOM 6657 C C . VAL B 1 321 ? -21.109 -20.688 -13.758 1 98.38 321 VAL B C 1
ATOM 6659 O O . VAL B 1 321 ? -20.484 -21.391 -12.969 1 98.38 321 VAL B O 1
ATOM 6662 N N . GLU B 1 322 ? -22.141 -21.172 -14.43 1 98.31 322 GLU B N 1
ATOM 6663 C CA . GLU B 1 322 ? -22.594 -22.562 -14.305 1 98.31 322 GLU B CA 1
ATOM 6664 C C . GLU B 1 322 ? -21.516 -23.531 -14.758 1 98.31 322 GLU B C 1
ATOM 6666 O O . GLU B 1 322 ? -21.297 -24.562 -14.125 1 98.31 322 GLU B O 1
ATOM 6671 N N . SER B 1 323 ? -20.953 -23.203 -15.844 1 98.25 323 SER B N 1
ATOM 6672 C CA . SER B 1 323 ? -19.859 -24.031 -16.359 1 98.25 323 SER B CA 1
ATOM 6673 C C . SER B 1 323 ? -18.703 -24.078 -15.391 1 98.25 323 SER B C 1
ATOM 6675 O O . SER B 1 323 ? -18.156 -25.156 -15.109 1 98.25 323 SER B O 1
ATOM 6677 N N . PHE B 1 324 ? -18.312 -22.938 -14.898 1 98.5 324 PHE B N 1
ATOM 6678 C CA . PHE B 1 324 ? -17.25 -22.891 -13.898 1 98.5 324 PHE B CA 1
ATOM 6679 C C . PHE B 1 324 ? -17.625 -23.734 -12.68 1 98.5 324 PHE B C 1
ATOM 6681 O O . PHE B 1 324 ? -16.797 -24.5 -12.18 1 98.5 324 PHE B O 1
ATOM 6688 N N . ALA B 1 325 ? -18.844 -23.562 -12.164 1 98.56 325 ALA B N 1
ATOM 6689 C CA . ALA B 1 325 ? -19.328 -24.281 -10.992 1 98.56 325 ALA B CA 1
ATOM 6690 C C . ALA B 1 325 ? -19.234 -25.781 -11.195 1 98.56 325 ALA B C 1
ATOM 6692 O O . ALA B 1 325 ? -18.812 -26.516 -10.297 1 98.56 325 ALA B O 1
ATOM 6693 N N . ALA B 1 326 ? -19.578 -26.25 -12.367 1 98.31 326 ALA B N 1
ATOM 6694 C CA . ALA B 1 326 ? -19.5 -27.672 -12.688 1 98.31 326 ALA B CA 1
ATOM 6695 C C . ALA B 1 326 ? -18.062 -28.172 -12.633 1 98.31 326 ALA B C 1
ATOM 6697 O O . ALA B 1 326 ? -17.797 -29.266 -12.141 1 98.31 326 ALA B O 1
ATOM 6698 N N . GLY B 1 327 ? -17.188 -27.375 -13.211 1 98.31 327 GLY B N 1
ATOM 6699 C CA . GLY B 1 327 ? -15.773 -27.719 -13.148 1 98.31 327 GLY B CA 1
ATOM 6700 C C . GLY B 1 327 ? -15.227 -27.734 -11.734 1 98.31 327 GLY B C 1
ATOM 6701 O O . GLY B 1 327 ? -14.445 -28.625 -11.375 1 98.31 327 GLY B O 1
ATOM 6702 N N . PHE B 1 328 ? -15.664 -26.734 -10.938 1 98.56 328 PHE B N 1
ATOM 6703 C CA . PHE B 1 328 ? -15.242 -26.656 -9.539 1 98.56 328 PHE B CA 1
ATOM 6704 C C . PHE B 1 328 ? -15.695 -27.891 -8.773 1 98.56 328 PHE B C 1
ATOM 6706 O O . PHE B 1 328 ? -14.898 -28.5 -8.047 1 98.56 328 PHE B O 1
ATOM 6713 N N . ASP B 1 329 ? -16.922 -28.281 -8.922 1 98.25 329 ASP B N 1
ATOM 6714 C CA . ASP B 1 329 ? -17.469 -29.469 -8.258 1 98.25 329 ASP B CA 1
ATOM 6715 C C . ASP B 1 329 ? -16.703 -30.719 -8.648 1 98.25 329 ASP B C 1
ATOM 6717 O O . ASP B 1 329 ? -16.406 -31.562 -7.801 1 98.25 329 ASP B O 1
ATOM 6721 N N . ARG B 1 330 ? -16.438 -30.797 -9.922 1 97.75 330 ARG B N 1
ATOM 6722 C CA . ARG B 1 330 ? -15.688 -31.938 -10.422 1 97.75 330 ARG B CA 1
ATOM 6723 C C . ARG B 1 330 ? -14.305 -32.031 -9.789 1 97.75 330 ARG B C 1
ATOM 6725 O O . ARG B 1 330 ? -13.859 -33.094 -9.391 1 97.75 330 ARG B O 1
ATOM 6732 N N . LEU B 1 331 ? -13.672 -30.875 -9.711 1 98.25 331 LEU B N 1
ATOM 6733 C CA . LEU B 1 331 ? -12.328 -30.844 -9.141 1 98.25 331 LEU B CA 1
ATOM 6734 C C . LEU B 1 331 ? -12.367 -31.156 -7.648 1 98.25 331 LEU B C 1
ATOM 6736 O O . LEU B 1 331 ? -11.5 -31.875 -7.141 1 98.25 331 LEU B O 1
ATOM 6740 N N . VAL B 1 332 ? -13.359 -30.609 -6.934 1 97.19 332 VAL B N 1
ATOM 6741 C CA . VAL B 1 332 ? -13.508 -30.922 -5.516 1 97.19 332 VAL B CA 1
ATOM 6742 C C . VAL B 1 332 ? -13.664 -32.438 -5.324 1 97.19 332 VAL B C 1
ATOM 6744 O O . VAL B 1 332 ? -13.094 -33 -4.395 1 97.19 332 VAL B O 1
ATOM 6747 N N . ALA B 1 333 ? -14.359 -33.094 -6.199 1 95.94 333 ALA B N 1
ATOM 6748 C CA . ALA B 1 333 ? -14.602 -34.531 -6.113 1 95.94 333 ALA B CA 1
ATOM 6749 C C . ALA B 1 333 ? -13.305 -35.312 -6.289 1 95.94 333 ALA B C 1
ATOM 6751 O O . ALA B 1 333 ? -13.172 -36.406 -5.777 1 95.94 333 ALA B O 1
ATOM 6752 N N . LEU B 1 334 ? -12.336 -34.719 -6.961 1 96.88 334 LEU B N 1
ATOM 6753 C CA . LEU B 1 334 ? -11.047 -35.344 -7.156 1 96.88 334 LEU B CA 1
ATOM 6754 C C . LEU B 1 334 ? -10.156 -35.188 -5.934 1 96.88 334 LEU B C 1
ATOM 6756 O O . LEU B 1 334 ? -9.086 -35.781 -5.844 1 96.88 334 LEU B O 1
ATOM 6760 N N . ASP B 1 335 ? -10.438 -34.281 -5.086 1 93.62 335 ASP B N 1
ATOM 6761 C CA . ASP B 1 335 ? -9.938 -34.094 -3.723 1 93.62 335 ASP B CA 1
ATOM 6762 C C . ASP B 1 335 ? -8.469 -33.719 -3.723 1 93.62 335 ASP B C 1
ATOM 6764 O O . ASP B 1 335 ? -7.66 -34.312 -3.002 1 93.62 335 ASP B O 1
ATOM 6768 N N . PRO B 1 336 ? -8.055 -32.812 -4.539 1 96 336 PRO B N 1
ATOM 6769 C CA . PRO B 1 336 ? -6.727 -32.25 -4.305 1 96 336 PRO B CA 1
ATOM 6770 C C . PRO B 1 336 ? -6.621 -31.531 -2.955 1 96 336 PRO B C 1
ATOM 6772 O O . PRO B 1 336 ? -7.641 -31.141 -2.371 1 96 336 PRO B O 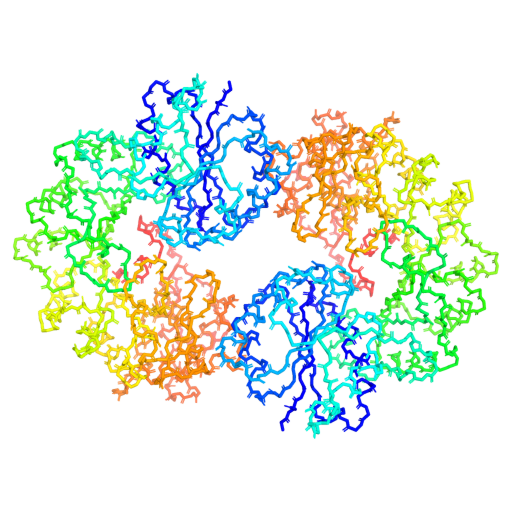1
ATOM 6775 N N . GLN B 1 337 ? -5.395 -31.406 -2.402 1 94.25 337 GLN B N 1
ATOM 6776 C CA . GLN B 1 337 ? -5.219 -30.719 -1.132 1 94.25 337 GLN B CA 1
ATOM 6777 C C . GLN B 1 337 ? -5.559 -29.234 -1.263 1 94.25 337 GLN B C 1
ATOM 6779 O O . GLN B 1 337 ? -6.109 -28.641 -0.338 1 94.25 337 GLN B O 1
ATOM 6784 N N . GLU B 1 338 ? -5.242 -28.641 -2.422 1 96.56 338 GLU B N 1
ATOM 6785 C CA . GLU B 1 338 ? -5.535 -27.219 -2.664 1 96.56 338 GLU B CA 1
ATOM 6786 C C . GLU B 1 338 ? -6.125 -27.016 -4.055 1 96.56 338 GLU B C 1
ATOM 6788 O O . GLU B 1 338 ? -5.699 -27.656 -5.02 1 96.56 338 GLU B O 1
ATOM 6793 N N . ILE B 1 339 ? -7.09 -26.156 -4.09 1 97.94 339 ILE B N 1
ATOM 6794 C CA . ILE B 1 339 ? -7.656 -25.672 -5.34 1 97.94 339 ILE B CA 1
ATOM 6795 C C . ILE B 1 339 ? -7.508 -24.156 -5.414 1 97.94 339 ILE B C 1
ATOM 6797 O O . ILE B 1 339 ? -8.172 -23.422 -4.68 1 97.94 339 ILE B O 1
ATOM 6801 N N . GLN B 1 340 ? -6.664 -23.75 -6.281 1 97.94 340 GLN B N 1
ATOM 6802 C CA . GLN B 1 340 ? -6.523 -22.312 -6.492 1 97.94 340 GLN B CA 1
ATOM 6803 C C . GLN B 1 340 ? -7.527 -21.812 -7.52 1 97.94 340 GLN B C 1
ATOM 6805 O O . GLN B 1 340 ? -7.516 -22.25 -8.672 1 97.94 340 GLN B O 1
ATOM 6810 N N . VAL B 1 341 ? -8.398 -20.984 -7.043 1 98.19 341 VAL B N 1
ATOM 6811 C CA . VAL B 1 341 ? -9.336 -20.297 -7.938 1 98.19 341 VAL B CA 1
ATOM 6812 C C . VAL B 1 341 ? -8.789 -18.922 -8.312 1 98.19 341 VAL B C 1
ATOM 6814 O O . VAL B 1 341 ? -8.883 -17.984 -7.523 1 98.19 341 VAL B O 1
ATOM 6817 N N . GLY B 1 342 ? -8.227 -18.875 -9.484 1 97.69 342 GLY B N 1
ATOM 6818 C CA . GLY B 1 342 ? -7.688 -17.594 -9.945 1 97.69 342 GLY B CA 1
ATOM 6819 C C . GLY B 1 342 ? -8.617 -16.859 -10.891 1 97.69 342 GLY B C 1
ATOM 6820 O O . GLY B 1 342 ? -9.414 -17.484 -11.594 1 97.69 342 GLY B O 1
ATOM 6821 N N . LEU B 1 343 ? -8.523 -15.555 -10.906 1 98.12 343 LEU B N 1
ATOM 6822 C CA . LEU B 1 343 ? -9.219 -14.75 -11.906 1 98.12 343 LEU B CA 1
ATOM 6823 C C . LEU B 1 343 ? -8.328 -14.492 -13.117 1 98.12 343 LEU B C 1
ATOM 6825 O O . LEU B 1 343 ? -7.129 -14.227 -12.961 1 98.12 343 LEU B O 1
ATOM 6829 N N . LEU B 1 344 ? -8.922 -14.555 -14.234 1 98.62 344 LEU B N 1
ATOM 6830 C CA . LEU B 1 344 ? -8.188 -14.32 -15.469 1 98.62 344 LEU B CA 1
ATOM 6831 C C . LEU B 1 344 ? -7.512 -12.953 -15.453 1 98.62 344 LEU B C 1
ATOM 6833 O O . LEU B 1 344 ? -8.117 -11.969 -15.039 1 98.62 344 LEU B O 1
ATOM 6837 N N . LYS B 1 345 ? -6.285 -12.922 -15.922 1 98.12 345 LYS B N 1
ATOM 6838 C CA . LYS B 1 345 ? -5.52 -11.688 -16.078 1 98.12 345 LYS B CA 1
ATOM 6839 C C . LYS B 1 345 ? -5.121 -11.484 -17.547 1 98.12 345 LYS B C 1
ATOM 6841 O O . LYS B 1 345 ? -4.785 -12.438 -18.25 1 98.12 345 LYS B O 1
ATOM 6846 N N . ARG B 1 346 ? -5.176 -10.281 -17.938 1 97.19 346 ARG B N 1
ATOM 6847 C CA . ARG B 1 346 ? -4.715 -9.922 -19.266 1 97.19 346 ARG B CA 1
ATOM 6848 C C . ARG B 1 346 ? -3.223 -9.609 -19.266 1 97.19 346 ARG B C 1
ATOM 6850 O O . ARG B 1 346 ? -2.826 -8.445 -19.156 1 97.19 346 ARG B O 1
ATOM 6857 N N . LEU B 1 347 ? -2.439 -10.594 -19.547 1 96.12 347 LEU B N 1
ATOM 6858 C CA . LEU B 1 347 ? -0.996 -10.375 -19.578 1 96.12 347 LEU B CA 1
ATOM 6859 C C . LEU B 1 347 ? -0.563 -9.766 -20.906 1 96.12 347 LEU B C 1
ATOM 6861 O O . LEU B 1 347 ? -1.035 -10.188 -21.969 1 96.12 347 LEU B O 1
ATOM 6865 N N . ARG B 1 348 ? 0.311 -8.797 -20.828 1 94.62 348 ARG B N 1
ATOM 6866 C CA . ARG B 1 348 ? 0.767 -8.102 -22.031 1 94.62 348 ARG B CA 1
ATOM 6867 C C . ARG B 1 348 ? 1.407 -9.07 -23.016 1 94.62 348 ARG B C 1
ATOM 6869 O O . ARG B 1 348 ? 2.273 -9.867 -22.641 1 94.62 348 ARG B O 1
ATOM 6876 N N . GLY B 1 349 ? 0.904 -9.055 -24.219 1 93.38 349 GLY B N 1
ATOM 6877 C CA . GLY B 1 349 ? 1.508 -9.852 -25.266 1 93.38 349 GLY B CA 1
ATOM 6878 C C . GLY B 1 349 ? 0.778 -11.156 -25.531 1 93.38 349 GLY B C 1
ATOM 6879 O O . GLY B 1 349 ? 0.975 -11.789 -26.562 1 93.38 349 GLY B O 1
ATOM 6880 N N . THR B 1 350 ? -0.073 -11.602 -24.625 1 94.94 350 THR B N 1
ATOM 6881 C CA . THR B 1 350 ? -0.708 -12.906 -24.766 1 94.94 350 THR B CA 1
ATOM 6882 C C . THR B 1 350 ? -1.854 -12.852 -25.766 1 94.94 350 THR B C 1
ATOM 6884 O O . THR B 1 350 ? -2.531 -11.828 -25.891 1 94.94 350 THR B O 1
ATOM 6887 N N . PRO B 1 351 ? -2.133 -13.922 -26.422 1 95 351 PRO B N 1
ATOM 6888 C CA . PRO B 1 351 ? -3.143 -13.945 -27.484 1 95 351 PRO B CA 1
ATOM 6889 C C . PRO B 1 351 ? -4.57 -13.898 -26.938 1 95 351 PRO B C 1
ATOM 6891 O O . PRO B 1 351 ? -5.523 -13.789 -27.719 1 95 351 PRO B O 1
ATOM 6894 N N . ILE B 1 352 ? -4.781 -13.914 -25.688 1 96.81 352 ILE B N 1
ATOM 6895 C CA . ILE B 1 352 ? -6.109 -13.938 -25.078 1 96.81 352 ILE B CA 1
ATOM 6896 C C . ILE B 1 352 ? -6.895 -12.703 -25.516 1 96.81 352 ILE B C 1
ATOM 6898 O O . ILE B 1 352 ? -8.125 -12.703 -25.484 1 96.81 352 ILE B O 1
ATOM 6902 N N . VAL B 1 353 ? -6.254 -11.656 -25.984 1 95.62 353 VAL B N 1
ATOM 6903 C CA . VAL B 1 353 ? -6.848 -10.359 -26.312 1 95.62 353 VAL B CA 1
ATOM 6904 C C . VAL B 1 353 ? -7.719 -10.484 -27.562 1 95.62 353 VAL B C 1
ATOM 6906 O O . VAL B 1 353 ? -8.594 -9.648 -27.797 1 95.62 353 VAL B O 1
ATOM 6909 N N . ARG B 1 354 ? -7.438 -11.516 -28.328 1 96.12 354 ARG B N 1
ATOM 6910 C CA . ARG B 1 354 ? -8.227 -11.68 -29.547 1 96.12 354 ARG B CA 1
ATOM 6911 C C . ARG B 1 354 ? -9.688 -11.969 -29.219 1 96.12 354 ARG B C 1
ATOM 6913 O O . ARG B 1 354 ? -10.562 -11.828 -30.094 1 96.12 354 ARG B O 1
ATOM 6920 N N . HIS B 1 355 ? -9.953 -12.367 -27.984 1 98.06 355 HIS B N 1
ATOM 6921 C CA . HIS B 1 355 ? -11.312 -12.711 -27.562 1 98.06 355 HIS B CA 1
ATOM 6922 C C . HIS B 1 355 ? -12.008 -11.516 -26.922 1 98.06 355 HIS B C 1
ATOM 6924 O O . HIS B 1 355 ? -13.18 -11.602 -26.547 1 98.06 355 HIS B O 1
ATOM 6930 N N . ASP B 1 356 ? -11.375 -10.383 -26.797 1 97.81 356 ASP B N 1
ATOM 6931 C CA . ASP B 1 356 ? -11.898 -9.25 -26.031 1 97.81 356 ASP B CA 1
ATOM 6932 C C . ASP B 1 356 ? -13.211 -8.75 -26.641 1 97.81 356 ASP B C 1
ATOM 6934 O O . ASP B 1 356 ? -14.203 -8.578 -25.922 1 97.81 356 ASP B O 1
ATOM 6938 N N . GLU B 1 357 ? -13.242 -8.547 -27.891 1 97.94 357 GLU B N 1
ATOM 6939 C CA . GLU B 1 357 ? -14.422 -7.98 -28.547 1 97.94 357 GLU B CA 1
ATOM 6940 C C . GLU B 1 357 ? -15.547 -9.016 -28.625 1 97.94 357 GLU B C 1
ATOM 6942 O O . GLU B 1 357 ? -16.641 -8.789 -28.109 1 97.94 357 GLU B O 1
ATOM 6947 N N . PRO B 1 358 ? -15.258 -10.242 -29.141 1 98.31 358 PRO B N 1
ATOM 6948 C CA . PRO B 1 358 ? -16.344 -11.203 -29.328 1 98.31 358 PRO B CA 1
ATOM 6949 C C . PRO B 1 358 ? -16.984 -11.633 -28 1 98.31 358 PRO B C 1
ATOM 6951 O O . PRO B 1 358 ? -18.172 -11.961 -27.969 1 98.31 358 PRO B O 1
ATOM 6954 N N . TYR B 1 359 ? -16.203 -11.656 -26.984 1 98.5 359 TYR B N 1
ATOM 6955 C CA . TYR B 1 359 ? -16.719 -12.164 -25.719 1 98.5 359 TYR B CA 1
ATOM 6956 C C . TYR B 1 359 ? -16.859 -11.055 -24.688 1 98.5 359 TYR B C 1
ATOM 6958 O O . TYR B 1 359 ? -17.062 -11.312 -23.5 1 98.5 359 TYR B O 1
ATO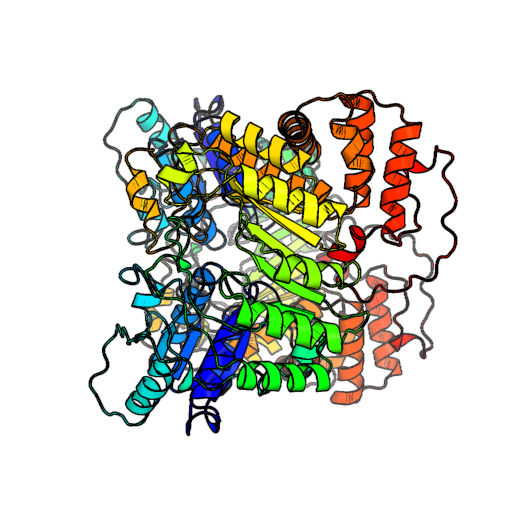M 6966 N N . GLU B 1 360 ? -16.672 -9.773 -25.125 1 98.31 360 GLU B N 1
ATOM 6967 C CA . GLU B 1 360 ? -16.844 -8.578 -24.312 1 98.31 360 GLU B CA 1
ATOM 6968 C C . GLU B 1 360 ? -16.031 -8.656 -23.031 1 98.31 360 GLU B C 1
ATOM 6970 O O . GLU B 1 360 ? -16.578 -8.469 -21.938 1 98.31 360 GLU B O 1
ATOM 6975 N N . MET B 1 361 ? -14.773 -9 -23.188 1 98.69 361 MET B N 1
ATOM 6976 C CA . MET B 1 361 ? -13.875 -9.094 -22.047 1 98.69 361 MET B CA 1
ATOM 6977 C C . MET B 1 361 ? -13.461 -7.711 -21.562 1 98.69 361 MET B C 1
ATOM 6979 O O . MET B 1 361 ? -12.961 -6.898 -22.344 1 98.69 361 MET B O 1
ATOM 6983 N N . VAL B 1 362 ? -13.68 -7.395 -20.281 1 98.62 362 VAL B N 1
ATOM 6984 C CA . VAL B 1 362 ? -13.289 -6.125 -19.688 1 98.62 362 VAL B CA 1
ATOM 6985 C C . VAL B 1 362 ? -12.281 -6.367 -18.562 1 98.62 362 VAL B C 1
ATOM 6987 O O . VAL B 1 362 ? -12.562 -7.105 -17.609 1 98.62 362 VAL B O 1
ATOM 6990 N N . TYR B 1 363 ? -11.102 -5.805 -18.703 1 98.5 363 TYR B N 1
ATOM 6991 C CA . TYR B 1 363 ? -10.023 -5.984 -17.734 1 98.5 363 TYR B CA 1
ATOM 6992 C C . TYR B 1 363 ? -9.719 -4.676 -17.016 1 98.5 363 TYR B C 1
ATOM 6994 O O . TYR B 1 363 ? -9.992 -3.592 -17.531 1 98.5 363 TYR B O 1
ATOM 7002 N N . SER B 1 364 ? -9.203 -4.797 -15.805 1 97.94 364 SER B N 1
ATOM 7003 C CA . SER B 1 364 ? -8.594 -3.635 -15.172 1 97.94 364 SER B CA 1
ATOM 7004 C C . SER B 1 364 ? -7.422 -3.107 -16 1 97.94 364 SER B C 1
ATOM 7006 O O . SER B 1 364 ? -6.613 -3.885 -16.5 1 97.94 364 SER B O 1
ATOM 7008 N N . PRO B 1 365 ? -7.336 -1.821 -16.172 1 96.25 365 PRO B N 1
ATOM 7009 C CA . PRO B 1 365 ? -6.211 -1.274 -16.938 1 96.25 365 PRO B CA 1
ATOM 7010 C C . PRO B 1 365 ? -4.926 -1.19 -16.125 1 96.25 365 PRO B C 1
ATOM 7012 O O . PRO B 1 365 ? -3.875 -0.817 -16.641 1 96.25 365 PRO B O 1
ATOM 7015 N N . HIS B 1 366 ? -5 -1.524 -14.883 1 96.12 366 HIS B N 1
ATOM 7016 C CA . HIS B 1 366 ? -3.832 -1.516 -14.008 1 96.12 366 HIS B CA 1
ATOM 7017 C C . HIS B 1 366 ? -3.443 -2.93 -13.594 1 96.12 366 HIS B C 1
ATOM 7019 O O . HIS B 1 366 ? -4.297 -3.814 -13.508 1 96.12 366 HIS B O 1
ATOM 7025 N N . ALA B 1 367 ? -2.148 -3.094 -13.312 1 96.5 367 ALA B N 1
ATOM 7026 C CA . ALA B 1 367 ? -1.666 -4.398 -12.875 1 96.5 367 ALA B CA 1
ATOM 7027 C C . ALA B 1 367 ? -2.396 -4.855 -11.617 1 96.5 367 ALA B C 1
ATOM 7029 O O . ALA B 1 367 ? -2.691 -4.047 -10.734 1 96.5 367 ALA B O 1
ATOM 7030 N N . PRO B 1 368 ? -2.85 -6.16 -11.547 1 96.69 368 PRO B N 1
ATOM 7031 C CA . PRO B 1 368 ? -2.4 -7.262 -12.398 1 96.69 368 PRO B CA 1
ATOM 7032 C C . PRO B 1 368 ? -3.355 -7.539 -13.555 1 96.69 368 PRO B C 1
ATOM 7034 O O . PRO B 1 368 ? -3.479 -8.688 -14 1 96.69 368 PRO B O 1
ATOM 7037 N N . TYR B 1 369 ? -4.168 -6.574 -13.898 1 97.88 369 TYR B N 1
ATOM 7038 C CA . TYR B 1 369 ? -4.996 -6.598 -15.102 1 97.88 369 TYR B CA 1
ATOM 7039 C C . TYR B 1 369 ? -6.055 -7.691 -15.008 1 97.88 369 TYR B C 1
ATOM 7041 O O . TYR B 1 369 ? -6.242 -8.461 -15.953 1 97.88 369 TYR B O 1
ATOM 7049 N N . GLU B 1 370 ? -6.66 -7.793 -13.914 1 97.94 370 GLU B N 1
ATOM 7050 C CA . GLU B 1 370 ? -7.633 -8.844 -13.648 1 97.94 370 GLU B CA 1
ATOM 7051 C C . GLU B 1 370 ? -8.93 -8.609 -14.414 1 97.94 370 GLU B C 1
ATOM 7053 O O . GLU B 1 370 ? -9.32 -7.465 -14.648 1 97.94 370 GLU B O 1
ATOM 7058 N N . ILE B 1 371 ? -9.602 -9.633 -14.773 1 98.69 371 ILE B N 1
ATOM 7059 C CA . ILE B 1 371 ? -10.891 -9.578 -15.445 1 98.69 371 ILE B CA 1
ATOM 7060 C C . ILE B 1 371 ? -11.922 -8.93 -14.523 1 98.69 371 ILE B C 1
ATOM 7062 O O . ILE B 1 371 ? -11.969 -9.227 -13.328 1 98.69 371 ILE B O 1
ATOM 7066 N N . LEU B 1 372 ? -12.695 -7.996 -15.094 1 98.62 372 LEU B N 1
ATOM 7067 C CA . LEU B 1 372 ? -13.727 -7.297 -14.32 1 98.62 372 LEU B CA 1
ATOM 7068 C C . LEU B 1 372 ? -15.117 -7.781 -14.711 1 98.62 372 LEU B C 1
ATOM 7070 O O . LEU B 1 372 ? -16.031 -7.793 -13.883 1 98.62 372 LEU B O 1
ATOM 7074 N N . SER B 1 373 ? -15.297 -8.133 -15.945 1 98.38 373 SER B N 1
ATOM 7075 C CA . SER B 1 373 ? -16.547 -8.688 -16.453 1 98.38 373 SER B CA 1
ATOM 7076 C C . SER B 1 373 ? -16.359 -9.305 -17.828 1 98.38 373 SER B C 1
ATOM 7078 O O . SER B 1 373 ? -15.352 -9.055 -18.5 1 98.38 373 SER B O 1
ATOM 7080 N N . THR B 1 374 ? -17.234 -10.203 -18.203 1 98.5 374 THR B N 1
ATOM 7081 C CA . THR B 1 374 ? -17.328 -10.758 -19.547 1 98.5 374 THR B CA 1
ATOM 7082 C C . THR B 1 374 ? -18.75 -10.617 -20.094 1 98.5 374 THR B C 1
ATOM 7084 O O . THR B 1 374 ? -19.641 -10.148 -19.391 1 98.5 374 THR B O 1
ATOM 7087 N N . GLY B 1 375 ? -18.906 -11.047 -21.312 1 98.12 375 GLY B N 1
ATOM 7088 C CA . GLY B 1 375 ? -20.25 -11.055 -21.875 1 98.12 375 GLY B CA 1
ATOM 7089 C C . GLY B 1 375 ? -21.219 -11.953 -21.141 1 98.12 375 GLY B C 1
ATOM 7090 O O . GLY B 1 375 ? -22.422 -11.711 -21.156 1 98.12 375 GLY B O 1
ATOM 7091 N N . LEU B 1 376 ? -20.719 -12.945 -20.406 1 98.38 376 LEU B N 1
ATOM 7092 C CA . LEU B 1 376 ? -21.547 -13.945 -19.75 1 98.38 376 LEU B CA 1
ATOM 7093 C C . LEU B 1 376 ? -21.609 -13.711 -18.25 1 98.38 376 LEU B C 1
ATOM 7095 O O . LEU B 1 376 ? -22.516 -14.219 -17.562 1 98.38 376 LEU B O 1
ATOM 7099 N N . ILE B 1 377 ? -20.594 -13.039 -17.688 1 98.56 377 ILE B N 1
ATOM 7100 C CA . ILE B 1 377 ? -20.516 -12.805 -16.25 1 98.56 377 ILE B CA 1
ATOM 7101 C C . ILE B 1 377 ? -20.328 -11.312 -15.984 1 98.56 377 ILE B C 1
ATOM 7103 O O . ILE B 1 377 ? -19.297 -10.742 -16.328 1 98.56 377 ILE B O 1
ATOM 7107 N N . ASP B 1 378 ? -21.203 -10.688 -15.328 1 97.44 378 ASP B N 1
ATOM 7108 C CA . ASP B 1 378 ? -21.109 -9.25 -15.109 1 97.44 378 ASP B CA 1
ATOM 7109 C C . ASP B 1 378 ? -20.188 -8.922 -13.938 1 97.44 378 ASP B C 1
ATOM 7111 O O . ASP B 1 378 ? -19.672 -9.828 -13.281 1 97.44 378 ASP B O 1
ATOM 7115 N N . PHE B 1 379 ? -19.969 -7.711 -13.727 1 97.94 379 PHE B N 1
ATOM 7116 C CA . PHE B 1 379 ? -19 -7.234 -12.75 1 97.94 379 PHE B CA 1
ATOM 7117 C C . PHE B 1 379 ? -19.344 -7.742 -11.352 1 97.94 379 PHE B C 1
ATOM 7119 O O . PHE B 1 379 ? -18.469 -8.227 -10.633 1 97.94 379 PHE B O 1
ATOM 7126 N N . GLU B 1 380 ? -20.531 -7.641 -10.93 1 96.25 380 GLU B N 1
ATOM 7127 C CA . GLU B 1 380 ? -20.953 -8.047 -9.594 1 96.25 380 GLU B CA 1
ATOM 7128 C C . GLU B 1 380 ? -20.688 -9.531 -9.359 1 96.25 380 GLU B C 1
ATOM 7130 O O . GLU B 1 380 ? -20.188 -9.914 -8.297 1 96.25 380 GLU B O 1
ATOM 7135 N N . GLU B 1 381 ? -21.031 -10.305 -10.344 1 97.19 381 GLU B N 1
ATOM 7136 C CA . GLU B 1 381 ? -20.828 -11.75 -10.227 1 97.19 381 GLU B CA 1
ATOM 7137 C C . GLU B 1 381 ? -19.344 -12.094 -10.172 1 97.19 381 GLU B C 1
ATOM 7139 O O . GLU B 1 381 ? -18.922 -12.961 -9.391 1 97.19 381 GLU B O 1
ATOM 7144 N N . ILE B 1 382 ? -18.516 -11.484 -10.977 1 98.06 382 ILE B N 1
ATOM 7145 C CA . ILE B 1 382 ? -17.078 -11.711 -10.93 1 98.06 382 ILE B CA 1
ATOM 7146 C C . ILE B 1 382 ? -16.547 -11.328 -9.555 1 98.06 382 ILE B C 1
ATOM 7148 O O . ILE B 1 382 ? -15.68 -12.016 -9 1 98.06 382 ILE B O 1
ATOM 7152 N N . HIS B 1 383 ? -17.062 -10.25 -9.07 1 96.19 383 HIS B N 1
ATOM 7153 C CA . HIS B 1 383 ? -16.625 -9.805 -7.758 1 96.19 383 HIS B CA 1
ATOM 7154 C C . HIS B 1 383 ? -16.984 -10.82 -6.68 1 96.19 383 HIS B C 1
ATOM 7156 O O . HIS B 1 383 ? -16.203 -11.07 -5.762 1 96.19 383 HIS B O 1
ATOM 7162 N N . GLN B 1 384 ? -18.156 -11.375 -6.754 1 96.38 384 GLN B N 1
ATOM 7163 C CA . GLN B 1 384 ? -18.562 -12.422 -5.824 1 96.38 384 GLN B CA 1
ATOM 7164 C C . GLN B 1 384 ? -17.641 -13.633 -5.922 1 96.38 384 GLN B C 1
ATOM 7166 O O . GLN B 1 384 ? -17.328 -14.266 -4.91 1 96.38 384 GLN B O 1
ATOM 7171 N N . LEU B 1 385 ? -17.25 -13.914 -7.094 1 97.88 385 LEU B N 1
ATOM 7172 C CA . LEU B 1 385 ? -16.344 -15.039 -7.301 1 97.88 385 LEU B CA 1
ATOM 7173 C C . LEU B 1 385 ? -14.945 -14.719 -6.77 1 97.88 385 LEU B C 1
ATOM 7175 O O . LEU B 1 385 ? -14.234 -15.609 -6.293 1 97.88 385 LEU B O 1
ATOM 7179 N N . ARG B 1 386 ? -14.562 -13.453 -6.855 1 96.56 386 ARG B N 1
ATOM 7180 C CA . ARG B 1 386 ? -13.328 -13.016 -6.227 1 96.56 386 ARG B CA 1
ATOM 7181 C C . ARG B 1 386 ? -13.367 -13.258 -4.719 1 96.56 386 ARG B C 1
ATOM 7183 O O . ARG B 1 386 ? -12.406 -13.773 -4.145 1 96.56 386 ARG B O 1
ATOM 7190 N N . ARG B 1 387 ? -14.453 -12.875 -4.09 1 96.31 387 ARG B N 1
ATOM 7191 C CA . ARG B 1 387 ? -14.641 -13.125 -2.664 1 96.31 387 ARG B CA 1
ATOM 7192 C C . ARG B 1 387 ? -14.633 -14.617 -2.363 1 96.31 387 ARG B C 1
ATOM 7194 O O . ARG B 1 387 ? -14.016 -15.055 -1.391 1 96.31 387 ARG B O 1
ATOM 7201 N N . PHE B 1 388 ? -15.352 -15.328 -3.211 1 97.69 388 PHE B N 1
ATOM 7202 C CA . PHE B 1 388 ? -15.383 -16.781 -3.121 1 97.69 388 PHE B CA 1
ATOM 7203 C C . PHE B 1 388 ? -13.969 -17.359 -3.062 1 97.69 388 PHE B C 1
ATOM 7205 O O . PHE B 1 388 ? -13.656 -18.172 -2.189 1 97.69 388 PHE B O 1
ATOM 7212 N N . SER B 1 389 ? -13.141 -16.906 -3.971 1 97.94 389 SER B N 1
ATOM 7213 C CA . SER B 1 389 ? -11.758 -17.375 -4.051 1 97.94 389 SER B CA 1
ATOM 7214 C C . SER B 1 389 ? -11 -17.078 -2.762 1 97.94 389 SER B C 1
ATOM 7216 O O . SER B 1 389 ? -10.273 -17.938 -2.254 1 97.94 389 SER B O 1
ATOM 7218 N N . ARG B 1 390 ? -11.141 -15.938 -2.24 1 96.5 390 ARG B N 1
ATOM 7219 C CA . ARG B 1 390 ? -10.438 -15.539 -1.024 1 96.5 390 ARG B CA 1
ATOM 7220 C C . ARG B 1 390 ? -10.883 -16.391 0.166 1 96.5 390 ARG B C 1
ATOM 7222 O O . ARG B 1 390 ? -10.047 -16.859 0.934 1 96.5 390 ARG B O 1
ATOM 7229 N N . TYR B 1 391 ? -12.148 -16.562 0.299 1 97.31 391 TYR B N 1
ATOM 7230 C CA . TYR B 1 391 ? -12.672 -17.344 1.413 1 97.31 391 TYR B CA 1
ATOM 7231 C C . TYR B 1 391 ? -12.305 -18.828 1.259 1 97.31 391 TYR B C 1
ATOM 7233 O O . TYR B 1 391 ? -12.07 -19.516 2.25 1 97.31 391 TYR B O 1
ATOM 7241 N N . TRP B 1 392 ? -12.32 -19.25 0.005 1 97.5 392 TRP B N 1
ATOM 7242 C CA . TRP B 1 392 ? -11.898 -20.625 -0.241 1 97.5 392 TRP B CA 1
ATOM 7243 C C . TRP B 1 392 ? -10.469 -20.859 0.239 1 97.5 392 TRP B C 1
ATOM 7245 O O . TRP B 1 392 ? -10.164 -21.875 0.846 1 97.5 392 TRP B O 1
ATOM 7255 N N . ASP B 1 393 ? -9.672 -19.938 0.01 1 96.5 393 ASP B N 1
ATOM 7256 C CA . ASP B 1 393 ? -8.289 -20.031 0.466 1 96.5 393 ASP B CA 1
ATOM 7257 C C . ASP B 1 393 ? -8.219 -20.078 1.99 1 96.5 393 ASP B C 1
ATOM 7259 O O . ASP B 1 393 ? -7.484 -20.891 2.559 1 96.5 393 ASP B O 1
ATOM 7263 N N . LEU B 1 394 ? -8.945 -19.281 2.652 1 94.62 394 LEU B N 1
ATOM 7264 C CA . LEU B 1 394 ? -8.922 -19.172 4.105 1 94.62 394 LEU B CA 1
ATOM 7265 C C . LEU B 1 394 ? -9.453 -20.453 4.754 1 94.62 394 LEU B C 1
ATOM 7267 O O . LEU B 1 394 ? -8.93 -20.906 5.773 1 94.62 394 LEU B O 1
ATOM 7271 N N . VAL B 1 395 ? -10.445 -21.016 4.109 1 95.31 395 VAL B N 1
ATOM 7272 C CA . VAL B 1 395 ? -11.172 -22.109 4.75 1 95.31 395 VAL B CA 1
ATOM 7273 C C . VAL B 1 395 ? -10.602 -23.438 4.285 1 95.31 395 VAL B C 1
ATOM 7275 O O . VAL B 1 395 ? -10.32 -24.328 5.105 1 95.31 395 VAL B O 1
ATOM 7278 N N . SER B 1 396 ? -10.367 -23.547 2.979 1 94.75 396 SER B N 1
ATOM 7279 C CA . SER B 1 396 ? -10.039 -24.859 2.408 1 94.75 396 SER B CA 1
ATOM 7280 C C . SER B 1 396 ? -8.539 -24.984 2.143 1 94.75 396 SER B C 1
ATOM 7282 O O . SER B 1 396 ? -7.871 -25.828 2.725 1 94.75 396 SER B O 1
ATOM 7284 N N . ASN B 1 397 ? -8.023 -24.031 1.413 1 95.56 397 ASN B N 1
ATOM 7285 C CA . ASN B 1 397 ? -6.629 -24.141 0.995 1 95.56 397 ASN B CA 1
ATOM 7286 C C . ASN B 1 397 ? -5.676 -24.016 2.182 1 95.56 397 ASN B C 1
ATOM 7288 O O . ASN B 1 397 ? -4.586 -24.578 2.168 1 95.56 397 ASN B O 1
ATOM 7292 N N . SER B 1 398 ? -6.082 -23.359 3.213 1 91.62 398 SER B N 1
ATOM 7293 C CA . SER B 1 398 ? -5.238 -23.109 4.375 1 91.62 398 SER B CA 1
ATOM 7294 C C . SER B 1 398 ? -4.902 -24.406 5.102 1 91.62 398 SER B C 1
ATOM 7296 O O . SER B 1 398 ? -3.904 -24.484 5.82 1 91.62 398 SER B O 1
ATOM 7298 N N . GLY B 1 399 ? -5.738 -25.422 4.98 1 91.19 399 GLY B N 1
ATOM 7299 C CA . GLY B 1 399 ? -5.574 -26.672 5.699 1 91.19 399 GLY B CA 1
ATOM 7300 C C . GLY B 1 399 ? -6.043 -26.594 7.137 1 91.19 399 GLY B C 1
ATOM 7301 O O . GLY B 1 399 ? -5.883 -27.547 7.898 1 91.19 399 GLY B O 1
ATOM 7302 N N . ASN B 1 400 ? -6.723 -25.5 7.492 1 91.81 400 ASN B N 1
ATOM 7303 C CA . ASN B 1 400 ? -7.133 -25.297 8.875 1 91.81 400 ASN B CA 1
ATOM 7304 C C . ASN B 1 400 ? -8.484 -25.953 9.164 1 91.81 400 ASN B C 1
ATOM 7306 O O . ASN B 1 400 ? -8.875 -26.078 10.328 1 91.81 400 ASN B O 1
ATOM 7310 N N . PHE B 1 401 ? -9.203 -26.375 8.125 1 95.12 401 PHE B N 1
ATOM 7311 C CA . PHE B 1 401 ? -10.539 -26.938 8.305 1 95.12 401 PHE B CA 1
ATOM 7312 C C . PHE B 1 401 ? -10.727 -28.188 7.449 1 95.12 401 PHE B C 1
ATOM 7314 O O . PHE B 1 401 ? -11.742 -28.328 6.766 1 95.12 401 PHE B O 1
ATOM 7321 N N . VAL B 1 402 ? -9.812 -29.094 7.504 1 91.56 402 VAL B N 1
ATOM 7322 C CA . VAL B 1 402 ? -9.789 -30.266 6.637 1 91.56 402 VAL B CA 1
ATOM 7323 C C . VAL B 1 402 ? -10.977 -31.172 6.969 1 91.56 402 VAL B C 1
ATOM 7325 O O . VAL B 1 402 ? -11.688 -31.625 6.07 1 91.56 402 VAL B O 1
ATOM 7328 N N . GLN B 1 403 ? -11.266 -31.375 8.203 1 92.25 403 GLN B N 1
ATOM 7329 C CA . GLN B 1 403 ? -12.383 -32.219 8.602 1 92.25 403 GLN B CA 1
ATOM 7330 C C . GLN B 1 403 ? -13.695 -31.422 8.602 1 92.25 403 GLN B C 1
ATOM 7332 O O . GLN B 1 403 ? -14.742 -31.953 8.219 1 92.25 403 GLN B O 1
ATOM 7337 N N . THR B 1 404 ? -13.594 -30.203 9.008 1 95.44 404 THR B N 1
ATOM 7338 C CA . THR B 1 404 ? -14.766 -29.344 9.133 1 95.44 404 THR B CA 1
ATOM 7339 C C . THR B 1 404 ? -15.406 -29.125 7.766 1 95.44 404 THR B C 1
ATOM 7341 O O . THR B 1 404 ? -16.641 -29.141 7.641 1 95.44 404 THR B O 1
ATOM 7344 N N . ARG B 1 405 ? -14.617 -28.906 6.754 1 93.56 405 ARG B N 1
ATOM 7345 C CA . ARG B 1 405 ? -15.141 -28.531 5.445 1 93.56 405 ARG B CA 1
ATOM 7346 C C . ARG B 1 405 ? -15.953 -29.656 4.832 1 93.56 405 ARG B C 1
ATOM 7348 O O . ARG B 1 405 ? -16.812 -29.422 3.975 1 93.56 405 ARG B O 1
ATOM 7355 N N . LYS B 1 406 ? -15.711 -30.859 5.293 1 91.56 406 LYS B N 1
ATOM 7356 C CA . LYS B 1 406 ? -16.453 -32 4.781 1 91.56 406 LYS B CA 1
ATOM 7357 C C . LYS B 1 406 ? -17.938 -31.922 5.152 1 91.56 406 LYS B C 1
ATOM 7359 O O . LYS B 1 406 ? -18.781 -32.531 4.512 1 91.56 406 LYS B O 1
ATOM 7364 N N . LEU B 1 407 ? -18.203 -31.188 6.18 1 95.75 407 LEU B N 1
ATOM 7365 C CA . LEU B 1 407 ? -19.578 -31.031 6.625 1 95.75 407 LEU B CA 1
ATOM 7366 C C . LEU B 1 407 ? -20.344 -30.062 5.719 1 95.75 407 LEU B C 1
ATOM 7368 O O . LEU B 1 407 ? -21.578 -30.031 5.742 1 95.75 407 LEU B O 1
ATOM 7372 N N . LEU B 1 408 ? -19.719 -29.266 4.918 1 96 408 LEU B N 1
ATOM 7373 C CA . LEU B 1 408 ? -20.344 -28.25 4.094 1 96 408 LEU B CA 1
ATOM 7374 C C . LEU B 1 408 ? -21.234 -28.875 3.023 1 96 408 LEU B C 1
ATOM 7376 O O . LEU B 1 408 ? -22.312 -28.359 2.717 1 96 408 LEU B O 1
ATOM 7380 N N . TRP B 1 409 ? -20.812 -29.938 2.398 1 91.88 409 TRP B N 1
ATOM 7381 C CA . TRP B 1 409 ? -21.594 -30.547 1.331 1 91.88 409 TRP B CA 1
ATOM 7382 C C . TRP B 1 409 ? -21.766 -32.062 1.566 1 91.88 409 TRP B C 1
ATOM 7384 O O . TRP B 1 409 ? -21.734 -32.844 0.621 1 91.88 409 TRP B O 1
ATOM 7394 N N . SER B 1 410 ? -21.906 -32.438 2.73 1 86.38 410 SER B N 1
ATOM 7395 C CA . SER B 1 410 ? -22.031 -33.844 3.111 1 86.38 410 SER B CA 1
ATOM 7396 C C . SER B 1 410 ? -23.344 -34.438 2.623 1 86.38 410 SER B C 1
ATOM 7398 O O . SER B 1 410 ? -23.469 -35.656 2.48 1 86.38 410 SER B O 1
ATOM 7400 N N . ASP B 1 411 ? -24.281 -33.656 2.289 1 85.88 411 ASP B N 1
ATOM 7401 C CA . ASP B 1 411 ? -25.594 -34.156 1.887 1 85.88 411 ASP B CA 1
ATOM 7402 C C . ASP B 1 411 ? -25.688 -34.281 0.369 1 85.88 411 ASP B C 1
ATOM 7404 O O . ASP B 1 411 ? -26.781 -34.375 -0.186 1 85.88 411 ASP B O 1
ATOM 7408 N N . GLY B 1 412 ? -24.562 -34.281 -0.27 1 85.88 412 GLY B N 1
ATOM 7409 C CA . GLY B 1 412 ? -24.547 -34.469 -1.711 1 85.88 412 GLY B CA 1
ATOM 7410 C C . GLY B 1 412 ? -24.812 -33.188 -2.49 1 85.88 412 GLY B C 1
ATOM 7411 O O . GLY B 1 412 ? -24.906 -33.219 -3.719 1 85.88 412 GLY B O 1
ATOM 7412 N N . GLN B 1 413 ? -24.828 -32.125 -1.794 1 91.06 413 GLN B N 1
ATOM 7413 C CA . GLN B 1 413 ? -25.031 -30.859 -2.455 1 91.06 413 GLN B CA 1
ATOM 7414 C C . GLN B 1 413 ? -23.781 -30.422 -3.217 1 91.06 413 GLN B C 1
ATOM 7416 O O . GLN B 1 413 ? -22.688 -30.938 -2.961 1 91.06 413 GLN B O 1
ATOM 7421 N N . SER B 1 414 ? -23.953 -29.578 -4.16 1 95.62 414 SER B N 1
ATOM 7422 C CA . SER B 1 414 ? -22.859 -29 -4.93 1 95.62 414 SER B CA 1
ATOM 7423 C C . SER B 1 414 ? -21.906 -28.234 -4.027 1 95.62 414 SER B C 1
ATOM 7425 O O . SER B 1 414 ? -22.312 -27.281 -3.354 1 95.62 414 SER B O 1
ATOM 7427 N N . PRO B 1 415 ? -20.656 -28.625 -4.043 1 97.25 415 PRO B N 1
ATOM 7428 C CA . PRO B 1 415 ? -19.672 -27.875 -3.256 1 97.25 415 PRO B CA 1
ATOM 7429 C C . PRO B 1 415 ? -19.625 -26.406 -3.631 1 97.25 415 PRO B C 1
ATOM 7431 O O . PRO B 1 415 ? -19.484 -25.547 -2.754 1 97.25 415 PRO B O 1
ATOM 7434 N N . TYR B 1 416 ? -19.719 -26.094 -4.902 1 98 416 TYR B N 1
ATOM 7435 C CA . TYR B 1 416 ? -19.719 -24.703 -5.344 1 98 416 TYR B CA 1
ATOM 7436 C C . TYR B 1 416 ? -20.875 -23.938 -4.715 1 98 416 TYR B C 1
ATOM 7438 O O . TYR B 1 416 ? -20.672 -22.844 -4.168 1 98 416 TYR B O 1
ATOM 7446 N N . GLN B 1 417 ? -22.031 -24.469 -4.816 1 97.38 417 GLN B N 1
ATOM 7447 C CA . GLN B 1 417 ? -23.219 -23.766 -4.363 1 97.38 417 GLN B CA 1
ATOM 7448 C C . GLN B 1 417 ? -23.188 -23.531 -2.855 1 97.38 417 GLN B C 1
ATOM 7450 O O . GLN B 1 417 ? -23.484 -22.438 -2.387 1 97.38 417 GLN B O 1
ATOM 7455 N N . VAL B 1 418 ? -22.828 -24.594 -2.154 1 97.5 418 VAL B N 1
ATOM 7456 C CA . VAL B 1 418 ? -22.812 -24.469 -0.701 1 97.5 418 VAL B CA 1
ATOM 7457 C C . VAL B 1 418 ? -21.719 -23.484 -0.28 1 97.5 418 VAL B C 1
ATOM 7459 O O . VAL B 1 418 ? -21.953 -22.641 0.596 1 97.5 418 VAL B O 1
ATOM 7462 N N . PHE B 1 419 ? -20.547 -23.578 -0.877 1 98.12 419 PHE B N 1
ATOM 7463 C CA . PHE B 1 419 ? -19.469 -22.672 -0.495 1 98.12 419 PHE B CA 1
ATOM 7464 C C . PHE B 1 419 ? -19.781 -21.25 -0.934 1 98.12 419 PHE B C 1
ATOM 7466 O O . PHE B 1 419 ? -19.391 -20.297 -0.266 1 98.12 419 PHE B O 1
ATOM 7473 N N . ARG B 1 420 ? -20.391 -21.094 -2.068 1 97.75 420 ARG B N 1
ATOM 7474 C CA . ARG B 1 420 ? -20.859 -19.766 -2.473 1 97.75 420 ARG B CA 1
ATOM 7475 C C . ARG B 1 420 ? -21.75 -19.156 -1.406 1 97.75 420 ARG B C 1
ATOM 7477 O O . ARG B 1 420 ? -21.609 -17.984 -1.069 1 97.75 420 ARG B O 1
ATOM 7484 N N . GLN B 1 421 ? -22.672 -19.938 -0.916 1 97.25 421 GLN B N 1
ATOM 7485 C CA . GLN B 1 421 ? -23.547 -19.484 0.161 1 97.25 421 GLN B CA 1
ATOM 7486 C C . GLN B 1 421 ? -22.734 -19.094 1.393 1 97.25 421 GLN B C 1
ATOM 7488 O O . GLN B 1 421 ? -23.016 -18.062 2.014 1 97.25 421 GLN B O 1
ATOM 7493 N N . LEU B 1 422 ? -21.781 -19.922 1.723 1 97.94 422 LEU B N 1
ATOM 7494 C CA . LEU B 1 422 ? -20.906 -19.609 2.85 1 97.94 422 LEU B CA 1
ATOM 7495 C C . LEU B 1 422 ? -20.156 -18.297 2.625 1 97.94 422 LEU B C 1
ATOM 7497 O O . LEU B 1 422 ? -20.109 -17.453 3.518 1 97.94 422 LEU B O 1
ATOM 7501 N N . SER B 1 423 ? -19.578 -18.156 1.452 1 97.75 423 SER B N 1
ATOM 7502 C CA . SER B 1 423 ? -18.828 -16.953 1.099 1 97.75 423 SER B CA 1
ATOM 7503 C C . SER B 1 423 ? -19.688 -15.703 1.255 1 97.75 423 SER B C 1
ATOM 7505 O O . SER B 1 423 ? -19.25 -14.727 1.871 1 97.75 423 SER B O 1
ATOM 7507 N N . GLU B 1 424 ? -20.859 -15.734 0.732 1 97 424 GLU B N 1
ATOM 7508 C CA . GLU B 1 424 ? -21.781 -14.602 0.826 1 97 424 GLU B CA 1
ATOM 7509 C C . GLU B 1 424 ? -22.156 -14.32 2.277 1 97 424 GLU B C 1
ATOM 7511 O O . GLU B 1 424 ? -22.219 -13.164 2.695 1 97 424 GLU B O 1
ATOM 7516 N N . TRP B 1 425 ? -22.391 -15.359 2.984 1 97.69 425 TRP B N 1
ATOM 7517 C CA . TRP B 1 425 ? -22.766 -15.234 4.391 1 97.69 425 TRP B CA 1
ATOM 7518 C C . TRP B 1 425 ? -21.609 -14.641 5.203 1 97.69 425 TRP B C 1
ATOM 7520 O O . TRP B 1 425 ? -21.828 -13.773 6.051 1 97.69 425 TRP B O 1
ATOM 7530 N N . LEU B 1 426 ? -20.406 -15.148 4.984 1 97.38 426 LEU B N 1
ATOM 7531 C CA . LEU B 1 426 ? -19.219 -14.656 5.684 1 97.38 426 LEU B CA 1
ATOM 7532 C C . LEU B 1 426 ? -19.047 -13.156 5.453 1 97.38 426 LEU B C 1
ATOM 7534 O O . LEU B 1 426 ? -18.797 -12.406 6.402 1 97.38 426 LEU B O 1
ATOM 7538 N N . PHE B 1 427 ? -19.203 -12.727 4.254 1 94.94 427 PHE B N 1
ATOM 7539 C CA . PHE B 1 427 ? -19.016 -11.312 3.951 1 94.94 427 PHE B CA 1
ATOM 7540 C C . PHE B 1 427 ? -20.109 -10.469 4.598 1 94.94 427 PHE B C 1
ATOM 7542 O O . PHE B 1 427 ? -19.844 -9.383 5.113 1 94.94 427 PHE B O 1
ATOM 7549 N N . ALA B 1 428 ? -21.266 -10.945 4.492 1 94.19 428 ALA B N 1
ATOM 7550 C CA . ALA B 1 428 ? -22.375 -10.227 5.109 1 94.19 428 ALA B CA 1
ATOM 7551 C C . ALA B 1 428 ? -22.172 -10.07 6.613 1 94.19 428 ALA B C 1
ATOM 7553 O O . ALA B 1 428 ? -22.562 -9.062 7.199 1 94.19 428 ALA B O 1
ATOM 7554 N N . THR B 1 429 ? -21.5 -11.031 7.195 1 94.06 429 THR B N 1
ATOM 7555 C CA . THR B 1 429 ? -21.297 -11.055 8.641 1 94.06 429 THR B CA 1
ATOM 7556 C C . THR B 1 429 ? -20.078 -10.242 9.039 1 94.06 429 THR B C 1
ATOM 7558 O O . THR B 1 429 ? -20.125 -9.453 9.984 1 94.06 429 THR B O 1
ATOM 7561 N N . GLU B 1 430 ? -18.969 -10.375 8.344 1 91.12 430 GLU B N 1
ATOM 7562 C CA . GLU B 1 430 ? -17.688 -9.789 8.734 1 91.12 430 GLU B CA 1
ATOM 7563 C C . GLU B 1 430 ? -17.406 -8.508 7.953 1 91.12 430 GLU B C 1
ATOM 7565 O O . GLU B 1 430 ? -16.562 -7.703 8.359 1 91.12 430 GLU B O 1
ATOM 7570 N N . ASN B 1 431 ? -18 -8.344 6.797 1 86.06 431 ASN B N 1
ATOM 7571 C CA . ASN B 1 431 ? -17.828 -7.219 5.887 1 86.06 431 ASN B CA 1
ATOM 7572 C C . ASN B 1 431 ? -16.375 -7.066 5.457 1 86.06 431 ASN B C 1
ATOM 7574 O O . ASN B 1 431 ? -15.898 -5.949 5.238 1 86.06 431 ASN B O 1
ATOM 7578 N N . ARG B 1 432 ? -15.664 -8.117 5.59 1 83.62 432 ARG B N 1
ATOM 7579 C CA . ARG B 1 432 ? -14.289 -8.148 5.102 1 83.62 432 ARG B CA 1
ATOM 7580 C C . ARG B 1 432 ? -13.898 -9.562 4.672 1 83.62 432 ARG B C 1
ATOM 7582 O O . ARG B 1 432 ? -14.445 -10.547 5.172 1 83.62 432 ARG B O 1
ATOM 7589 N N . ALA B 1 433 ? -12.938 -9.562 3.783 1 80.25 433 ALA B N 1
ATOM 7590 C CA . ALA B 1 433 ? -12.477 -10.859 3.287 1 80.25 433 ALA B CA 1
ATOM 7591 C C . ALA B 1 433 ? -11.023 -11.109 3.67 1 80.25 433 ALA B C 1
ATOM 7593 O O . ALA B 1 433 ? -10.383 -12.016 3.133 1 80.25 433 ALA B O 1
ATOM 7594 N N . HIS B 1 434 ? -10.453 -10.273 4.496 1 81.88 434 HIS B N 1
ATOM 7595 C CA . HIS B 1 434 ? -9.078 -10.422 4.945 1 81.88 434 HIS B CA 1
ATOM 7596 C C . HIS B 1 434 ? -8.938 -10.047 6.418 1 81.88 434 HIS B C 1
ATOM 7598 O O . HIS B 1 434 ? -9.828 -9.422 6.992 1 81.88 434 HIS B O 1
ATOM 7604 N N . GLY B 1 435 ? -7.895 -10.5 6.988 1 84.12 435 GLY B N 1
ATOM 7605 C CA . GLY B 1 435 ? -7.578 -10.125 8.359 1 84.12 435 GLY B CA 1
ATOM 7606 C C . GLY B 1 435 ? -8.469 -10.797 9.383 1 84.12 435 GLY B C 1
ATOM 7607 O O . GLY B 1 435 ? -8.68 -10.266 10.477 1 84.12 435 GLY B O 1
ATOM 7608 N N . ILE B 1 436 ? -9.125 -11.922 9 1 91.62 436 ILE B N 1
ATOM 7609 C CA . ILE B 1 436 ? -9.953 -12.68 9.922 1 91.62 436 ILE B CA 1
ATOM 7610 C C . ILE B 1 436 ? -9.102 -13.711 10.664 1 91.62 436 ILE B C 1
ATOM 7612 O O . ILE B 1 436 ? -8.508 -14.594 10.039 1 91.62 436 ILE B O 1
ATOM 7616 N N . SER B 1 437 ? -9.031 -13.617 11.977 1 93.19 437 SER B N 1
ATOM 7617 C CA . SER B 1 437 ? -8.234 -14.555 12.766 1 93.19 437 SER B CA 1
ATOM 7618 C C . SER B 1 437 ? -8.789 -15.977 12.664 1 93.19 437 SER B C 1
ATOM 7620 O O . SER B 1 437 ? -9.984 -16.156 12.398 1 93.19 437 SER B O 1
ATOM 7622 N N . LEU B 1 438 ? -7.934 -16.906 12.883 1 94.06 438 LEU B N 1
ATOM 7623 C CA . LEU B 1 438 ? -8.352 -18.297 12.812 1 94.06 438 LEU B CA 1
ATOM 7624 C C . LEU B 1 438 ? -9.445 -18.594 13.836 1 94.06 438 LEU B C 1
ATOM 7626 O O . LEU B 1 438 ? -10.406 -19.312 13.531 1 94.06 438 LEU B O 1
ATOM 7630 N N . GLN B 1 439 ? -9.297 -18.062 15.047 1 94.69 439 GLN B N 1
ATOM 7631 C CA . GLN B 1 439 ? -10.305 -18.281 16.078 1 94.69 439 GLN B CA 1
ATOM 7632 C C . GLN B 1 439 ? -11.664 -17.734 15.656 1 94.69 439 GLN B C 1
ATOM 7634 O O . GLN B 1 439 ? -12.688 -18.406 15.82 1 94.69 439 GLN B O 1
ATOM 7639 N N . ARG B 1 440 ? -11.664 -16.531 15.109 1 96.12 440 ARG B N 1
ATOM 7640 C CA . ARG B 1 440 ? -12.906 -15.93 14.641 1 96.12 440 ARG B CA 1
ATOM 7641 C C . ARG B 1 440 ? -13.508 -16.734 13.484 1 96.12 440 ARG B C 1
ATOM 7643 O O . ARG B 1 440 ? -14.719 -16.953 13.438 1 96.12 440 ARG B O 1
ATOM 7650 N N . LEU B 1 441 ? -12.68 -17.156 12.562 1 96.5 441 LEU B N 1
ATOM 7651 C CA . LEU B 1 441 ? -13.148 -17.938 11.422 1 96.5 441 LEU B CA 1
ATOM 7652 C C . LEU B 1 441 ? -13.766 -19.25 11.883 1 96.5 441 LEU B C 1
ATOM 7654 O O . LEU B 1 441 ? -14.781 -19.703 11.336 1 96.5 441 LEU B O 1
ATOM 7658 N N . ALA B 1 442 ? -13.102 -19.891 12.875 1 96.75 442 ALA B N 1
ATOM 7659 C CA . ALA B 1 442 ? -13.633 -21.141 13.438 1 96.75 442 ALA B CA 1
ATOM 7660 C C . ALA B 1 442 ? -15.023 -20.906 14.031 1 96.75 442 ALA B C 1
ATOM 7662 O O . ALA B 1 442 ? -15.922 -21.734 13.844 1 96.75 442 ALA B O 1
ATOM 7663 N N . GLU B 1 443 ? -15.133 -19.828 14.695 1 97.56 443 GLU B N 1
ATOM 7664 C CA . GLU B 1 443 ? -16.438 -19.484 15.266 1 97.56 443 GLU B CA 1
ATOM 7665 C C . GLU B 1 443 ? -17.469 -19.266 14.18 1 97.56 443 GLU B C 1
ATOM 7667 O O . GLU B 1 443 ? -18.609 -19.734 14.305 1 97.56 443 GLU B O 1
ATOM 7672 N N . LEU B 1 444 ? -17.109 -18.562 13.141 1 97.88 444 LEU B N 1
ATOM 7673 C CA . LEU B 1 444 ? -18.016 -18.297 12.023 1 97.88 444 LEU B CA 1
ATOM 7674 C C . LEU B 1 444 ? -18.406 -19.609 11.344 1 97.88 444 LEU B C 1
ATOM 7676 O O . LEU B 1 444 ? -19.578 -19.797 10.992 1 97.88 444 LEU B O 1
ATOM 7680 N N . MET B 1 445 ? -17.469 -20.531 11.164 1 98 445 MET B N 1
ATOM 7681 C CA . MET B 1 445 ? -17.75 -21.844 10.578 1 98 445 MET B CA 1
ATOM 7682 C C . MET B 1 445 ? -18.734 -22.609 11.438 1 98 445 MET B C 1
ATOM 7684 O O . MET B 1 445 ? -19.656 -23.25 10.914 1 98 445 MET B O 1
ATOM 7688 N N . PHE B 1 446 ? -18.516 -22.562 12.766 1 98.12 446 PHE B N 1
ATOM 7689 C CA . PHE B 1 446 ? -19.438 -23.219 13.688 1 98.12 446 PHE B CA 1
ATOM 7690 C C . PHE B 1 446 ? -20.859 -22.703 13.508 1 98.12 446 PHE B C 1
ATOM 7692 O O . PHE B 1 446 ? -21.797 -23.484 13.383 1 98.12 446 PHE B O 1
ATOM 7699 N N . GLN B 1 447 ? -20.953 -21.391 13.445 1 98.12 447 GLN B N 1
ATOM 7700 C CA . GLN B 1 447 ? -22.266 -20.75 13.328 1 98.12 447 GLN B CA 1
ATOM 7701 C C . GLN B 1 447 ? -22.938 -21.109 12.008 1 98.12 447 GLN B C 1
ATOM 7703 O O . GLN B 1 447 ? -24.125 -21.422 11.984 1 98.12 447 GLN B O 1
ATOM 7708 N N . PHE B 1 448 ? -22.25 -21.047 10.93 1 98 448 PHE B N 1
ATOM 7709 C CA . PHE B 1 448 ? -22.828 -21.344 9.625 1 98 448 PHE B CA 1
ATOM 7710 C C . PHE B 1 448 ? -23.297 -22.797 9.555 1 98 448 PHE B C 1
ATOM 7712 O O . PHE B 1 448 ? -24.422 -23.062 9.117 1 98 448 PHE B O 1
ATOM 7719 N N . LEU B 1 449 ? -22.422 -23.734 9.961 1 98.06 449 LEU B N 1
ATOM 7720 C CA . LEU B 1 449 ? -22.703 -25.156 9.852 1 98.06 449 LEU B CA 1
ATOM 7721 C C . LEU B 1 449 ? -23.891 -25.547 10.734 1 98.06 449 LEU B C 1
ATOM 7723 O O . LEU B 1 449 ? -24.688 -26.406 10.367 1 98.06 449 LEU B O 1
ATOM 7727 N N . THR B 1 450 ? -24.031 -24.891 11.898 1 97.69 450 THR B N 1
ATOM 7728 C CA . THR B 1 450 ? -25.094 -25.266 12.82 1 97.69 450 THR B CA 1
ATOM 7729 C C . THR B 1 450 ? -26.375 -24.469 12.523 1 97.69 450 THR B C 1
ATOM 7731 O O . THR B 1 450 ? -27.438 -25.047 12.312 1 97.69 450 THR B O 1
ATOM 7734 N N . ALA B 1 451 ? -26.281 -23.156 12.383 1 97 451 ALA B N 1
ATOM 7735 C CA . ALA B 1 451 ? -27.453 -22.297 12.25 1 97 451 ALA B CA 1
ATOM 7736 C C . ALA B 1 451 ? -27.984 -22.297 10.812 1 97 451 ALA B C 1
ATOM 7738 O O . ALA B 1 451 ? -29.188 -22.297 10.586 1 97 451 ALA B O 1
ATOM 7739 N N . GLU B 1 452 ? -27.125 -22.266 9.852 1 95.25 452 GLU B N 1
ATOM 7740 C CA . GLU B 1 452 ? -27.547 -22.156 8.453 1 95.25 452 GLU B CA 1
ATOM 7741 C C . GLU B 1 452 ? -27.781 -23.531 7.836 1 95.25 452 GLU B C 1
ATOM 7743 O O . GLU B 1 452 ? -28.734 -23.734 7.086 1 95.25 452 GLU B O 1
ATOM 7748 N N . LEU B 1 453 ? -26.875 -24.531 8.109 1 95.88 453 LEU B N 1
ATOM 7749 C CA . LEU B 1 453 ? -26.969 -25.844 7.469 1 95.88 453 LEU B CA 1
ATOM 7750 C C . LEU B 1 453 ? -27.656 -26.844 8.383 1 95.88 453 LEU B C 1
ATOM 7752 O O . LEU B 1 453 ? -28.047 -27.922 7.941 1 95.88 453 LEU B O 1
ATOM 7756 N N . GLY B 1 454 ? -27.75 -26.594 9.672 1 95.5 454 GLY B N 1
ATOM 7757 C CA . GLY B 1 454 ? -28.547 -27.406 10.578 1 95.5 454 GLY B CA 1
ATOM 7758 C C . GLY B 1 454 ? -27.797 -28.609 11.125 1 95.5 454 GLY B C 1
ATOM 7759 O O . GLY B 1 454 ? -28.406 -29.531 11.664 1 95.5 454 GLY B O 1
ATOM 7760 N N . HIS B 1 455 ? -26.484 -28.688 11.047 1 96.81 455 HIS B N 1
ATOM 7761 C CA . HIS B 1 455 ? -25.719 -29.797 11.609 1 96.81 455 HIS B CA 1
ATOM 7762 C C . HIS B 1 455 ? -25.766 -29.781 13.133 1 96.81 455 HIS B C 1
ATOM 7764 O O . HIS B 1 455 ? -25.859 -28.703 13.742 1 96.81 455 HIS B O 1
ATOM 7770 N N . PRO B 1 456 ? -25.688 -30.938 13.766 1 97 456 PRO B N 1
ATOM 7771 C CA . PRO B 1 456 ? -25.641 -30.969 15.227 1 97 456 PRO B CA 1
ATOM 7772 C C . PRO B 1 456 ? -24.406 -30.266 15.797 1 97 456 PRO B C 1
ATOM 7774 O O . PRO B 1 456 ? -23.297 -30.484 15.312 1 97 456 PRO B O 1
ATOM 7777 N N . GLU B 1 457 ? -24.578 -29.469 16.781 1 97.56 457 GLU B N 1
ATOM 7778 C CA . GLU B 1 457 ? -23.531 -28.641 17.359 1 97.56 457 GLU B CA 1
ATOM 7779 C C . GLU B 1 457 ? -22.359 -29.5 17.844 1 97.56 457 GLU B C 1
ATOM 7781 O O . GLU B 1 457 ? -21.188 -29.125 17.656 1 97.56 457 GLU B O 1
ATOM 7786 N N . ASP B 1 458 ? -22.656 -30.609 18.422 1 97.12 458 ASP B N 1
ATOM 7787 C CA . ASP B 1 458 ? -21.609 -31.438 18.984 1 97.12 458 ASP B CA 1
ATOM 7788 C C . ASP B 1 458 ? -20.672 -31.984 17.906 1 97.12 458 ASP B C 1
ATOM 7790 O O . ASP B 1 458 ? -19.469 -32.031 18.078 1 97.12 458 ASP B O 1
ATOM 7794 N N . ILE B 1 459 ? -21.266 -32.375 16.859 1 96.69 459 ILE B N 1
ATOM 7795 C CA . ILE B 1 459 ? -20.484 -32.906 15.75 1 96.69 459 ILE B CA 1
ATOM 7796 C C . ILE B 1 459 ? -19.609 -31.812 15.156 1 96.69 459 ILE B C 1
ATOM 7798 O O . ILE B 1 459 ? -18.422 -32.031 14.891 1 96.69 459 ILE B O 1
ATOM 7802 N N . VAL B 1 460 ? -20.188 -30.641 14.969 1 97.88 460 VAL B N 1
ATOM 7803 C CA . VAL B 1 460 ? -19.453 -29.531 14.391 1 97.88 460 VAL B CA 1
ATOM 7804 C C . VAL B 1 460 ? -18.312 -29.125 15.32 1 97.88 460 VAL B C 1
ATOM 7806 O O . VAL B 1 460 ? -17.172 -28.922 14.867 1 97.88 460 VAL B O 1
ATOM 7809 N N . ALA B 1 461 ? -18.625 -29.031 16.594 1 97.56 461 ALA B N 1
ATOM 7810 C CA . ALA B 1 461 ? -17.609 -28.672 17.578 1 97.56 461 ALA B CA 1
ATOM 7811 C C . ALA B 1 461 ? -16.453 -29.656 17.562 1 97.56 461 ALA B C 1
ATOM 7813 O O . ALA B 1 461 ? -15.281 -29.266 17.641 1 97.56 461 ALA B O 1
ATOM 7814 N N . GLU B 1 462 ? -16.75 -30.906 17.469 1 96.12 462 GLU B N 1
ATOM 7815 C CA . GLU B 1 462 ? -15.734 -31.953 17.453 1 96.12 462 GLU B CA 1
ATOM 7816 C C . GLU B 1 462 ? -14.82 -31.812 16.234 1 96.12 462 GLU B C 1
ATOM 7818 O O . GLU B 1 462 ? -13.602 -31.922 16.344 1 96.12 462 GLU B O 1
ATOM 7823 N N . LYS B 1 463 ? -15.43 -31.594 15.102 1 96.12 463 LYS B N 1
ATOM 7824 C CA . LYS B 1 463 ? -14.648 -31.469 13.867 1 96.12 463 LYS B CA 1
ATOM 7825 C C . LYS B 1 463 ? -13.773 -30.219 13.898 1 96.12 463 LYS B C 1
ATOM 7827 O O . LYS B 1 463 ? -12.594 -30.281 13.523 1 96.12 463 LYS B O 1
ATOM 7832 N N . ILE B 1 464 ? -14.312 -29.109 14.367 1 96.56 464 ILE B N 1
ATOM 7833 C CA . ILE B 1 464 ? -13.555 -27.859 14.438 1 96.56 464 ILE B CA 1
ATOM 7834 C C . ILE B 1 464 ? -12.398 -28.016 15.43 1 96.56 464 ILE B C 1
ATOM 7836 O O . ILE B 1 464 ? -11.273 -27.578 15.148 1 96.56 464 ILE B O 1
ATOM 7840 N N . TRP B 1 465 ? -12.695 -28.656 16.531 1 94.88 465 TRP B N 1
ATOM 7841 C CA . TRP B 1 465 ? -11.664 -28.859 17.547 1 94.88 465 TRP B CA 1
ATOM 7842 C C . TRP B 1 465 ? -10.539 -29.734 17 1 94.88 465 TRP B C 1
ATOM 7844 O O . TRP B 1 465 ? -9.359 -29.438 17.203 1 94.88 465 TRP B O 1
ATOM 7854 N N . ALA B 1 466 ? -10.906 -30.781 16.328 1 92.94 466 ALA B N 1
ATOM 7855 C CA . ALA B 1 466 ? -9.914 -31.656 15.727 1 92.94 466 ALA B CA 1
ATOM 7856 C C . ALA B 1 466 ? -9.016 -30.906 14.758 1 92.94 466 ALA B C 1
ATOM 7858 O O . ALA B 1 466 ? -7.793 -31.047 14.789 1 92.94 466 ALA B O 1
ATOM 7859 N N . ASP B 1 467 ? -9.594 -30.031 13.969 1 93.38 467 ASP B N 1
ATOM 7860 C CA . ASP B 1 467 ? -8.844 -29.219 13.008 1 93.38 467 ASP B CA 1
ATOM 7861 C C . ASP B 1 467 ? -7.98 -28.172 13.719 1 93.38 467 ASP B C 1
ATOM 7863 O O . ASP B 1 467 ? -6.816 -27.984 13.367 1 93.38 467 ASP B O 1
ATOM 7867 N N . TYR B 1 468 ? -8.586 -27.578 14.664 1 90.69 468 TYR B N 1
ATOM 7868 C CA . TYR B 1 468 ? -7.949 -26.484 15.398 1 90.69 468 TYR B CA 1
ATOM 7869 C C . TYR B 1 468 ? -6.711 -26.984 16.141 1 90.69 468 TYR B C 1
ATOM 7871 O O . TYR B 1 468 ? -5.672 -26.312 16.141 1 90.69 468 TYR B O 1
ATOM 7879 N N . THR B 1 469 ? -6.695 -28.125 16.641 1 88.25 469 THR B N 1
ATOM 7880 C CA . THR B 1 469 ? -5.605 -28.672 17.453 1 88.25 469 THR B CA 1
ATOM 7881 C C . THR B 1 469 ? -4.551 -29.328 16.562 1 88.25 469 THR B C 1
ATOM 7883 O O . THR B 1 469 ? -3.385 -29.438 16.953 1 88.25 469 THR B O 1
ATOM 7886 N N . ARG B 1 470 ? -4.926 -29.734 15.453 1 82.12 470 ARG B N 1
ATOM 7887 C CA . ARG B 1 470 ? -3.986 -30.312 14.5 1 82.12 470 ARG B CA 1
ATOM 7888 C C . ARG B 1 470 ? -2.9 -29.312 14.125 1 82.12 470 ARG B C 1
ATOM 7890 O O . ARG B 1 470 ? -1.769 -29.703 13.828 1 82.12 470 ARG B O 1
ATOM 7897 N N . GLY B 1 471 ? -3.223 -28.062 14.211 1 75.44 471 GLY B N 1
ATOM 7898 C CA . GLY B 1 471 ? -2.252 -27.016 13.914 1 75.44 471 GLY B CA 1
ATOM 7899 C C . GLY B 1 471 ? -1.339 -26.703 15.078 1 75.44 471 GLY B C 1
ATOM 7900 O O . GLY B 1 471 ? -0.518 -25.781 15 1 75.44 471 GLY B O 1
ATOM 7901 N N . GLY B 1 472 ? -1.457 -27.406 16.172 1 77.62 472 GLY B N 1
ATOM 7902 C CA . GLY B 1 472 ? -0.589 -27.234 17.328 1 77.62 472 GLY B CA 1
ATOM 7903 C C . GLY B 1 472 ? -1.169 -26.312 18.375 1 77.62 472 GLY B C 1
ATOM 7904 O O . GLY B 1 472 ? -0.514 -26 19.375 1 77.62 472 GLY B O 1
ATOM 7905 N N . ARG B 1 473 ? -2.354 -25.812 18.219 1 82.19 473 ARG B N 1
ATOM 7906 C CA . ARG B 1 473 ? -2.982 -24.906 19.172 1 82.19 473 ARG B CA 1
ATOM 7907 C C . ARG B 1 473 ? -3.66 -25.672 20.297 1 82.19 473 ARG B C 1
ATOM 7909 O O . ARG B 1 473 ? -4.246 -26.719 20.078 1 82.19 473 ARG B O 1
ATOM 7916 N N . SER B 1 474 ? -3.488 -25.047 21.484 1 83.56 474 SER B N 1
ATOM 7917 C CA . SER B 1 474 ? -4.047 -25.75 22.641 1 83.56 474 SER B CA 1
ATOM 7918 C C . SER B 1 474 ? -5.043 -24.875 23.391 1 83.56 474 SER B C 1
ATOM 7920 O O . SER B 1 474 ? -5.773 -25.359 24.266 1 83.56 474 SER B O 1
ATOM 7922 N N . ASP B 1 475 ? -5.059 -23.641 22.969 1 86.88 475 ASP B N 1
ATOM 7923 C CA . ASP B 1 475 ? -6.039 -22.766 23.594 1 86.88 475 ASP B CA 1
ATOM 7924 C C . ASP B 1 475 ? -7.457 -23.109 23.141 1 86.88 475 ASP B C 1
ATOM 7926 O O . ASP B 1 475 ? -7.68 -23.422 21.969 1 86.88 475 ASP B O 1
ATOM 7930 N N . ARG B 1 476 ? -8.289 -23.172 24.062 1 89.25 476 ARG B N 1
ATOM 7931 C CA . ARG B 1 476 ? -9.672 -23.484 23.719 1 89.25 476 ARG B CA 1
ATOM 7932 C C . ARG B 1 476 ? -10.484 -22.219 23.469 1 89.25 476 ARG B C 1
ATOM 7934 O O . ARG B 1 476 ? -10.773 -21.469 24.406 1 89.25 476 ARG B O 1
ATOM 7941 N N . PRO B 1 477 ? -10.945 -22.031 22.234 1 92 477 PRO B N 1
ATOM 7942 C CA . PRO B 1 477 ? -11.781 -20.859 21.953 1 92 477 PRO B CA 1
ATOM 7943 C C . PRO B 1 477 ? -13.055 -20.828 22.797 1 92 477 PRO B C 1
ATOM 7945 O O . PRO B 1 477 ? -13.625 -21.875 23.109 1 92 477 PRO B O 1
ATOM 7948 N N . ALA B 1 478 ? -13.547 -19.672 23.109 1 93.25 478 ALA B N 1
ATOM 7949 C CA . ALA B 1 478 ? -14.664 -19.453 24.016 1 93.25 478 ALA B CA 1
ATOM 7950 C C . ALA B 1 478 ? -15.914 -20.203 23.547 1 93.25 478 ALA B C 1
ATOM 7952 O O . ALA B 1 478 ? -16.609 -20.812 24.359 1 93.25 478 ALA B O 1
ATOM 7953 N N . PHE B 1 479 ? -16.188 -20.25 22.25 1 94.31 479 PHE B N 1
ATOM 7954 C CA . PHE B 1 479 ? -17.422 -20.812 21.719 1 94.31 479 PHE B CA 1
ATOM 7955 C C . PHE B 1 479 ? -17.422 -22.328 21.828 1 94.31 479 PHE B C 1
ATOM 7957 O O . PHE B 1 479 ? -18.469 -22.969 21.703 1 94.31 479 PHE B O 1
ATOM 7964 N N . LEU B 1 480 ? -16.234 -22.953 22.094 1 95.06 480 LEU B N 1
ATOM 7965 C CA . LEU B 1 480 ? -16.109 -24.406 22.172 1 95.06 480 LEU B CA 1
ATOM 7966 C C . LEU B 1 480 ? -16.109 -24.859 23.625 1 95.06 480 LEU B C 1
ATOM 7968 O O . LEU B 1 480 ? -16.156 -26.062 23.906 1 95.06 480 LEU B O 1
ATOM 7972 N N . ARG B 1 481 ? -16.109 -23.969 24.609 1 93.12 481 ARG B N 1
ATOM 7973 C CA . ARG B 1 481 ? -15.93 -24.297 26.016 1 93.12 481 ARG B CA 1
ATOM 7974 C C . ARG B 1 481 ? -17.125 -25.078 26.547 1 93.12 481 ARG B C 1
ATOM 7976 O O . ARG B 1 481 ? -17 -25.875 27.484 1 93.12 481 ARG B O 1
ATOM 7983 N N . ARG B 1 482 ? -18.25 -24.953 26.016 1 93.81 482 ARG B N 1
ATOM 7984 C CA . ARG B 1 482 ? -19.453 -25.594 26.5 1 93.81 482 ARG B CA 1
ATOM 7985 C C . ARG B 1 482 ? -19.547 -27.047 26.047 1 93.81 482 ARG B C 1
ATOM 7987 O O . ARG B 1 482 ? -20.406 -27.797 26.484 1 93.81 482 ARG B O 1
ATOM 7994 N N . PHE B 1 483 ? -18.609 -27.453 25.203 1 94.62 483 PHE B N 1
ATOM 7995 C CA . PHE B 1 483 ? -18.656 -28.797 24.656 1 94.62 483 PHE B CA 1
ATOM 7996 C C . PHE B 1 483 ? -17.625 -29.703 25.328 1 94.62 483 PHE B C 1
ATOM 7998 O O . PHE B 1 483 ? -16.578 -29.234 25.766 1 94.62 483 PHE B O 1
ATOM 8005 N N . ASP B 1 484 ? -17.969 -30.984 25.406 1 90.94 484 ASP B N 1
ATOM 8006 C CA . ASP B 1 484 ? -17.047 -31.984 25.953 1 90.94 484 ASP B CA 1
ATOM 8007 C C . ASP B 1 484 ? -16.078 -32.469 24.875 1 90.94 484 ASP B C 1
ATOM 8009 O O . ASP B 1 484 ? -16.391 -33.406 24.125 1 90.94 484 ASP B O 1
ATOM 8013 N N . LEU B 1 485 ? -14.906 -31.844 24.797 1 90.38 485 LEU B N 1
ATOM 8014 C CA . LEU B 1 485 ? -13.906 -32.125 23.781 1 90.38 485 LEU B CA 1
ATOM 8015 C C . LEU B 1 485 ? -12.625 -32.656 24.406 1 90.38 485 LEU B C 1
ATOM 8017 O O . LEU B 1 485 ? -12.289 -32.281 25.547 1 90.38 485 LEU B O 1
ATOM 8021 N N . PRO B 1 486 ? -12.016 -33.531 23.75 1 86.31 486 PRO B N 1
ATOM 8022 C CA . PRO B 1 486 ? -10.812 -34.125 24.312 1 86.31 486 PRO B CA 1
ATOM 8023 C C . PRO B 1 486 ? -9.734 -33.125 24.641 1 86.31 486 PRO B C 1
ATOM 8025 O O . PRO B 1 486 ? -9.641 -32.062 23.984 1 86.31 486 PRO B O 1
ATOM 8028 N N . SER B 1 487 ? -8.969 -33.406 25.75 1 77.56 487 SER B N 1
ATOM 8029 C CA . SER B 1 487 ? -7.848 -32.531 26.109 1 77.56 487 SER B CA 1
ATOM 8030 C C . SER B 1 487 ? -6.66 -32.75 25.188 1 77.56 487 SER B C 1
ATOM 8032 O O . SER B 1 487 ? -6.449 -33.844 24.688 1 77.56 487 SER B O 1
ATOM 8034 N N . VAL B 1 488 ? -6.141 -31.688 24.766 1 72.19 488 VAL B N 1
ATOM 8035 C CA . VAL B 1 488 ? -4.961 -31.781 23.906 1 72.19 488 VAL B CA 1
ATOM 8036 C C . VAL B 1 488 ? -3.703 -31.859 24.766 1 72.19 488 VAL B C 1
ATOM 8038 O O . VAL B 1 488 ? -3.553 -31.109 25.734 1 72.19 488 VAL B O 1
ATOM 8041 N N . GLY B 1 489 ? -3.236 -33.062 25.172 1 60.31 489 GLY B N 1
ATOM 8042 C CA . GLY B 1 489 ? -1.965 -33.156 25.875 1 60.31 489 GLY B CA 1
ATOM 8043 C C . GLY B 1 489 ? -0.927 -32.188 25.328 1 60.31 489 GLY B C 1
ATOM 8044 O O . GLY B 1 489 ? -1.054 -31.688 24.203 1 60.31 489 GLY B O 1
ATOM 8045 N N . LYS B 1 490 ? -0.078 -31.766 26.344 1 53.56 490 LYS B N 1
ATOM 8046 C CA . LYS B 1 490 ? 1.063 -30.922 25.984 1 53.56 490 LYS B CA 1
ATOM 8047 C C . LYS B 1 490 ? 1.809 -31.5 24.781 1 53.56 490 LYS B C 1
ATOM 8049 O O . LYS B 1 490 ? 2.584 -32.438 24.922 1 53.56 490 LYS B O 1
ATOM 8054 N N . LYS B 1 491 ? 1.208 -31.906 23.844 1 45.88 491 LYS B N 1
ATOM 8055 C CA . LYS B 1 491 ? 2.082 -32.375 22.781 1 45.88 491 LYS B CA 1
ATOM 8056 C C . LYS B 1 491 ? 3.211 -31.391 22.516 1 45.88 491 LYS B C 1
ATOM 8058 O O . LYS B 1 491 ? 2.973 -30.172 22.438 1 45.88 491 LYS B O 1
ATOM 8063 N N . ARG B 1 492 ? 4.434 -31.797 22.766 1 44.72 492 ARG B N 1
ATOM 8064 C CA . ARG B 1 492 ? 5.656 -31.172 22.281 1 44.72 492 ARG B CA 1
ATOM 8065 C C . ARG B 1 492 ? 5.57 -30.891 20.781 1 44.72 492 ARG B C 1
ATOM 8067 O O . ARG B 1 492 ? 5.297 -31.797 20 1 44.72 492 ARG B O 1
ATOM 8074 N N . GLY B 1 493 ? 5.16 -29.812 20.391 1 44 493 GLY B N 1
ATOM 8075 C CA . GLY B 1 493 ? 5.117 -29.203 19.078 1 44 493 GLY B CA 1
ATOM 8076 C C . GLY B 1 493 ? 6.164 -29.75 18.125 1 44 493 GLY B C 1
ATOM 8077 O O . GLY B 1 493 ? 7.309 -29.281 18.125 1 44 493 GLY B O 1
ATOM 8078 N N . ARG B 1 494 ? 6.32 -31.031 17.984 1 44.28 494 ARG B N 1
ATOM 8079 C CA . ARG B 1 494 ? 7.32 -31.328 16.969 1 44.28 494 ARG B CA 1
ATOM 8080 C C . ARG B 1 494 ? 7.086 -30.5 15.711 1 44.28 494 ARG B C 1
ATOM 8082 O O . ARG B 1 494 ? 6.008 -30.562 15.117 1 44.28 494 ARG B O 1
ATOM 8089 N N . SER B 1 495 ? 7.828 -29.531 15.508 1 52.44 495 SER B N 1
ATOM 8090 C CA . SER B 1 495 ? 7.969 -28.672 14.336 1 52.44 495 SER B CA 1
ATOM 8091 C C . SER B 1 495 ? 8.164 -29.5 13.07 1 52.44 495 SER B C 1
ATOM 8093 O O . SER B 1 495 ? 9.086 -30.312 12.992 1 52.44 495 SER B O 1
ATOM 8095 N N . SER B 1 496 ? 7.113 -29.953 12.344 1 57.69 496 SER B N 1
ATOM 8096 C CA . SER B 1 496 ? 7.297 -30.562 11.023 1 57.69 496 SER B CA 1
ATOM 8097 C C . SER B 1 496 ? 8.383 -29.828 10.234 1 57.69 496 SER B C 1
ATOM 8099 O O . SER B 1 496 ? 8.523 -28.609 10.344 1 57.69 496 SER B O 1
ATOM 8101 N N . ALA B 1 497 ? 9.25 -30.641 9.609 1 64.56 497 ALA B N 1
ATOM 8102 C CA . ALA B 1 497 ? 10.32 -30.125 8.742 1 64.56 497 ALA B CA 1
ATOM 8103 C C . ALA B 1 497 ? 9.758 -29.578 7.438 1 64.56 497 ALA B C 1
ATOM 8105 O O . ALA B 1 497 ? 10.461 -28.891 6.691 1 64.56 497 ALA B O 1
ATOM 8106 N N . LEU B 1 498 ? 8.414 -29.844 7.305 1 65.94 498 LEU B N 1
ATOM 8107 C CA . LEU B 1 498 ? 7.75 -29.391 6.094 1 65.94 498 LEU B CA 1
ATOM 8108 C C . LEU B 1 498 ? 7.273 -27.953 6.246 1 65.94 498 LEU B C 1
ATOM 8110 O O . LEU B 1 498 ? 7.102 -27.469 7.367 1 65.94 498 LEU B O 1
ATOM 8114 N N . PRO B 1 499 ? 7.031 -27.328 4.949 1 64.56 499 PRO B N 1
ATOM 8115 C CA . PRO B 1 499 ? 6.414 -26 5.055 1 64.56 499 PRO B CA 1
ATOM 8116 C C . PRO B 1 499 ? 5.086 -26.031 5.805 1 64.56 499 PRO B C 1
ATOM 8118 O O . PRO B 1 499 ? 4.312 -26.984 5.668 1 64.56 499 PRO B O 1
ATOM 8121 N N . SER B 1 500 ? 4.848 -25.031 6.57 1 63.66 500 SER B N 1
ATOM 8122 C CA . SER B 1 500 ? 3.752 -24.984 7.535 1 63.66 500 SER B CA 1
ATOM 8123 C C . SER B 1 500 ? 2.412 -25.266 6.859 1 63.66 500 SER B C 1
ATOM 8125 O O . SER B 1 500 ? 1.629 -26.078 7.336 1 63.66 500 SER B O 1
ATOM 8127 N N . ARG B 1 501 ? 2.199 -24.719 5.715 1 63.25 501 ARG B N 1
ATOM 8128 C CA . ARG B 1 501 ? 0.917 -24.891 5.039 1 63.25 501 ARG B CA 1
ATOM 8129 C C . ARG B 1 501 ? 0.73 -26.312 4.559 1 63.25 501 ARG B C 1
ATOM 8131 O O . ARG B 1 501 ? -0.331 -26.906 4.762 1 63.25 501 ARG B O 1
ATOM 8138 N N . GLN B 1 502 ? 1.635 -26.891 4 1 69.38 502 GLN B N 1
ATOM 8139 C CA . GLN B 1 502 ? 1.568 -28.25 3.471 1 69.38 502 GLN B CA 1
ATOM 8140 C C . GLN B 1 502 ? 1.479 -29.281 4.598 1 69.38 502 GLN B C 1
ATOM 8142 O O . GLN B 1 502 ? 0.794 -30.297 4.465 1 69.38 502 GLN B O 1
ATOM 8147 N N . SER B 1 503 ? 2.094 -28.938 5.684 1 69.44 503 SER B N 1
ATOM 8148 C CA . SER B 1 503 ? 2.09 -29.859 6.82 1 69.44 503 SER B CA 1
ATOM 8149 C C . SER B 1 503 ? 0.681 -30.031 7.375 1 69.44 503 SER B C 1
ATOM 8151 O O . SER B 1 503 ? 0.351 -31.094 7.91 1 69.44 503 SER B O 1
ATOM 8153 N N . ARG B 1 504 ? -0.144 -29.094 7.184 1 70.62 504 ARG B N 1
ATOM 8154 C CA . ARG B 1 504 ? -1.502 -29.156 7.715 1 70.62 504 ARG B CA 1
ATOM 8155 C C . ARG B 1 504 ? -2.371 -30.109 6.906 1 70.62 504 ARG B C 1
ATOM 8157 O O . ARG B 1 504 ? -3.434 -30.531 7.367 1 70.62 504 ARG B O 1
ATOM 8164 N N . HIS B 1 505 ? -1.879 -30.406 5.719 1 73.94 505 HIS B N 1
ATOM 8165 C CA . HIS B 1 505 ? -2.66 -31.266 4.844 1 7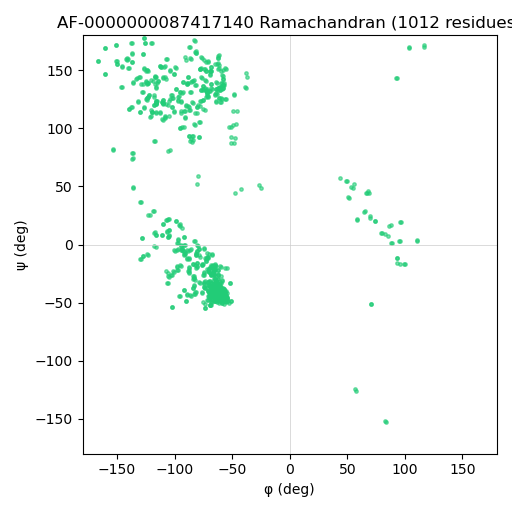3.94 505 HIS B CA 1
ATOM 8166 C C . HIS B 1 505 ? -2.225 -32.719 4.984 1 73.94 505 HIS B C 1
ATOM 8168 O O . HIS B 1 505 ? -2.863 -33.625 4.434 1 73.94 505 HIS B O 1
ATOM 8174 N N . VAL B 1 506 ? -0.988 -32.844 5.551 1 64.06 506 VAL B N 1
ATOM 8175 C CA . VAL B 1 506 ? -0.44 -34.188 5.676 1 64.06 506 VAL B CA 1
ATOM 8176 C C . VAL B 1 506 ? -1.003 -34.875 6.922 1 64.06 506 VAL B C 1
ATOM 8178 O O . VAL B 1 506 ? -1.061 -34.25 7.992 1 64.06 506 VAL B O 1
ATOM 8181 N N . GLN B 1 507 ? -1.965 -35.781 6.77 1 52.75 507 GLN B N 1
ATOM 8182 C CA . GLN B 1 507 ? -2.514 -36.562 7.883 1 52.75 507 GLN B CA 1
ATOM 8183 C C . GLN B 1 507 ? -1.404 -37.219 8.695 1 52.75 507 GLN B C 1
ATOM 8185 O O . GLN B 1 507 ? -0.517 -37.844 8.133 1 52.75 507 GLN B O 1
ATOM 8190 N N . VAL B 1 508 ? -1.059 -36.594 9.883 1 42.88 508 VAL B N 1
ATOM 8191 C CA . VAL B 1 508 ? -0.212 -37.406 10.758 1 42.88 508 VAL B CA 1
ATOM 8192 C C . VAL B 1 508 ? -0.965 -38.688 11.188 1 42.88 508 VAL B C 1
ATOM 8194 O O . VAL B 1 508 ? -2.166 -38.625 11.461 1 42.88 508 VAL B O 1
#

pLDDT: mean 93.61, std 8.73, range [42.5, 98.88]

Sequence (1016 aa):
MPEIILATLNARYWHAAFGLRYLLANMGPLQNKTEILEFGINDDSIEMLSRILADKPRIVGLGVYIWNVEPLTRLVAELKRVRPETIVVLGGPEVSYEAEGQAIVELADHVISGEADLAFPKLCTELLSGTGQQEKFIAPAVPPLDQIKLPYDLYTDEDIAQRVIYVEASRGCPFTCEFCLSALEIPVRTFAVEDFLAAMQQLLDRGVRQFKFVDRTFNLNLRFSQAILQFFLDQYDPAMFLHFEMIPDRLPDSLRELIQQFPPGALQFEIGVQTFNDDVGELISRRQNNDKLVKNFHFLREETGVHVHADLIVGLPGESVESFAAGFDRLVALDPQEIQVGLLKRLRGTPIVRHDEPYEMVYSPHAPYEILSTGLIDFEEIHQLRRFSRYWDLVSNSGNFVQTRKLLWSDGQSPYQVFRQLSEWLFATENRAHGISLQRLAELMFQFLTAELGHPEDIVAEKIWADYTRGGRSDRPAFLRRFDLPSVGKKRGRSSALPSRQSRHVQVMPEIILATLNARYWHAAFGLRYLLANMGPLQNKTEILEFGINDDSIEMLSRILADKPRIVGLGVYIWNVEPLTRLVAELKRVRPETIVVLGGPEVSYEAEGQAIVELADHVISGEADLAFPKLCTELLSGTGQQEKFIAPAVPPLDQIKLPYDLYTDEDIAQRVIYVEASRGCPFTCEFCLSALEIPVRTFAVEDFLAAMQQLLDRGVRQFKFVDRTFNLNLRFSQAILQFFLDQYDPAMFLHFEMIPDRLPDSLRELIQQFPPGALQFEIGVQTFNDDVGELISRRQNNDKLVKNFHFLREETGVHVHADLIVGLPGESVESFAAGFDRLVALDPQEIQVGLLKRLRGTPIVRHDEPYEMVYSPHAPYEILSTGLIDFEEIHQLRRFSRYWDLVSNSGNFVQTRKLLWSDGQSPYQVFRQLSEWLFATENRAHGISLQRLAELMFQFLTAELGHPEDIVAEKIWADYTRGGRSDRPAFLRRFDLPSVGKKRGRSSALPSRQSRHVQV

Organism: NCBI:txid2527985

Radius of gyration: 31.88 Å; Cα contacts (8 Å, |Δi|>4): 1728; chains: 2; bounding box: 68×86×73 Å

Nearest PDB structures (foldseek):
  7kdy-assembly2_B  TM=7.506E-01  e=2.087E-21  Streptomyces tokunonensis
  1olt-assembly1_A  TM=7.247E-01  e=4.024E-07  Escherichia coli K-12
  8dyl-assembly1_B  TM=6.857E-01  e=1.104E-02  Homo sapiens
  4lda-assembly8_H  TM=5.964E-01  e=3.821E-03  Pseudomonas aeruginosa PAO1
  6oxd-assembly1_A  TM=6.733E-01  e=1.363E-01  Mycobacterium tuberculosis

Secondary structure (DSSP, 8-state):
--SEEEEEEESSTT---HHHHHHHHT-GGGGGGEEEEEEETTS-HHHHHHHHHTT--SEEEEE--TTTHHHHHHHHHHHHHH-TTSEEEEESGGGTSS-TT-HHHHHSSEEE-S--TTHHHHHHHHHHHT-S---SEE-PPPPPGGGSPP-GGG--HHHHHHS-EEE-SEE--S---TT-GGGTT---EE--HHHHHHHHHHHHHTT--EEEE--S-TTSSHHHHHHHHHHHHHT--TT-EEEEEE-TT---HHHHHHHTTSPTTSEEEEEEEE-S-HHHHHHTT----HHHHHHHHHHHHHH--PEEEEEEEES-TT--HHHHHHHHHHHHHH--SEEEEEEPB--TT-GGGGGTTTTT-EE-SSTT-BEEE-SSS-HHHHHHHHHHHHHHIIIIITSTTTTGGGGTTTTS--HHHHHHHHHHHHHHHHS-SS---HHHHHHHHHHIIIIIT---HHHHHHHHHHHHHHTT-----GGGTTS-------------SS-HHHHTTS--/--SEEEEEEESSTT---HHHHHHHHT-GGGGGGEEEEEEETTS-HHHHHHHHHTT--SEEEEE--TTTHHHHHHHHHHHHHH-TTSEEEEESGGGTSS-TT-HHHHHSSEEE-S--TTHHHHHHHHHHHT-S---SEE-PPPPPGGGSPP-GGG--HHHHHHS-EEE-SEE--S---TT-GGGTT---EE--HHHHHHHHHHHHHTT--EEEE--S-TTSSHHHHHHHHHHHHHT--TT-EEEEEE-TT---HHHHHHHHTSPTTSEEEEEEEE-S-HHHHHHTT----HHHHHHHHHHHHHH--PEEEEEEEES-TT--HHHHHHHHHHHHHH--SEEEEEEPB--TT-GGGGGTTTTT-EE-SSTT-BEEE-SSS-HHHHHHHHHHHHHHIIIIITSTTTTGGGGTTTTS--HHHHHHHHHHHHHHHHS-SS---HHHHHHHHHHIIIIIT---HHHHHHHHHHHHHHTT-----GGGTTS-------------SS-HHHHTTS--

Solvent-accessible surface area (backbone atoms only — not comparable to full-atom values): 55420 Å² total; per-residue (Å²): 118,41,41,29,37,36,34,40,46,30,90,46,82,43,55,60,70,62,67,57,38,33,37,50,50,38,26,66,90,47,32,88,32,44,41,80,49,85,43,42,61,83,54,58,54,66,61,52,47,52,62,61,49,69,52,61,33,53,34,40,38,37,55,30,36,66,87,25,43,66,64,48,32,54,37,50,52,41,43,49,61,78,42,62,81,47,40,33,36,39,27,32,69,55,49,43,24,78,34,76,87,36,68,50,56,72,74,38,58,29,34,36,24,61,68,46,47,65,54,48,39,53,50,52,52,27,64,75,67,71,44,79,88,80,60,44,73,40,76,62,69,82,71,61,56,90,75,54,50,79,32,74,84,69,60,47,72,62,42,61,73,62,29,58,42,75,43,72,61,41,46,47,32,87,53,54,32,18,72,38,74,54,29,74,78,34,72,64,44,65,51,60,63,68,64,51,50,52,52,50,48,53,42,45,75,73,63,47,43,54,40,38,43,71,24,64,43,47,61,68,50,55,71,59,40,48,52,52,53,48,55,49,62,76,61,63,50,92,46,32,32,40,35,40,25,35,49,54,58,57,77,55,65,74,56,48,59,55,54,49,69,48,60,69,61,30,37,31,41,36,29,67,60,43,62,74,48,64,70,38,23,54,72,40,44,45,79,75,52,65,69,48,25,52,52,45,44,48,44,40,64,73,63,34,38,51,43,36,35,34,34,36,48,44,76,50,69,84,48,38,68,67,56,50,38,52,35,48,35,54,48,57,73,57,56,54,68,24,72,43,61,40,66,34,41,66,51,68,74,31,64,49,64,77,45,26,74,86,32,45,52,35,52,34,90,49,79,69,12,38,58,43,29,36,69,72,37,49,48,69,57,45,49,52,49,52,49,34,34,46,46,42,40,63,42,50,48,47,26,53,27,67,61,41,54,53,64,66,36,65,84,72,50,56,51,45,61,46,46,46,52,47,36,54,50,49,34,74,71,64,73,50,84,67,93,71,50,68,70,57,48,52,50,50,50,49,46,44,44,31,74,74,68,60,46,60,60,68,61,49,49,50,30,44,50,55,25,49,37,70,75,68,50,76,80,76,57,77,90,53,65,88,52,96,67,84,81,73,69,88,65,79,71,72,74,67,64,48,61,71,56,61,47,50,65,50,82,126,120,41,42,30,38,36,33,40,45,30,92,45,82,42,55,60,69,61,67,56,37,33,38,51,50,37,27,64,90,47,33,88,32,44,44,80,48,85,43,44,60,83,54,56,54,66,61,52,47,52,61,60,50,69,54,61,33,53,34,40,38,37,55,32,36,63,87,25,43,67,64,46,31,54,37,51,53,41,42,47,60,78,42,62,82,47,40,32,35,39,27,32,68,54,50,45,23,76,34,79,86,36,68,50,53,71,72,37,59,30,34,38,26,61,70,45,48,65,54,46,39,53,51,50,53,28,63,76,68,69,44,79,87,80,61,45,72,40,75,60,70,84,70,62,58,90,76,54,48,79,32,73,84,69,60,46,73,63,42,60,73,63,29,58,41,75,44,70,61,42,45,47,31,88,54,54,33,19,71,39,73,53,28,76,76,35,70,67,45,65,51,60,65,69,62,52,51,52,50,50,48,53,42,44,72,73,64,45,43,51,39,38,43,71,24,66,44,47,60,70,50,56,71,60,38,47,53,53,53,48,58,49,62,76,61,64,50,91,44,31,31,40,37,40,25,35,49,54,57,57,79,56,66,73,57,49,58,56,55,50,68,48,58,70,60,30,36,31,42,36,28,65,60,43,63,75,47,64,70,40,22,54,73,40,45,43,79,76,51,65,68,49,26,53,51,45,43,48,45,41,64,72,63,34,38,53,41,36,36,33,33,36,48,44,76,48,69,83,46,39,67,67,57,49,39,53,34,50,35,53,48,58,73,59,55,53,65,24,71,43,62,40,67,33,42,67,52,68,75,33,63,49,63,76,46,26,73,86,33,44,51,35,52,34,90,49,78,68,13,39,58,43,29,36,70,72,37,49,46,69,58,46,49,50,49,51,49,34,33,46,46,42,40,64,43,48,47,46,29,54,27,67,61,40,54,53,64,67,36,66,85,71,49,56,50,46,60,44,47,47,52,48,36,54,50,46,34,72,72,65,72,49,85,65,93,70,50,69,71,58,49,51,51,50,50,50,46,43,44,31,74,73,68,60,45,60,60,68,62,51,48,51,31,44,49,54,28,49,38,71,74,67,49,76,78,76,57,77,91,53,65,88,52,97,64,83,80,75,68,86,64,78,72,73,74,68,64,45,60,71,56,62,48,50,64,50,82,127